Protein 2KB9 (pdb70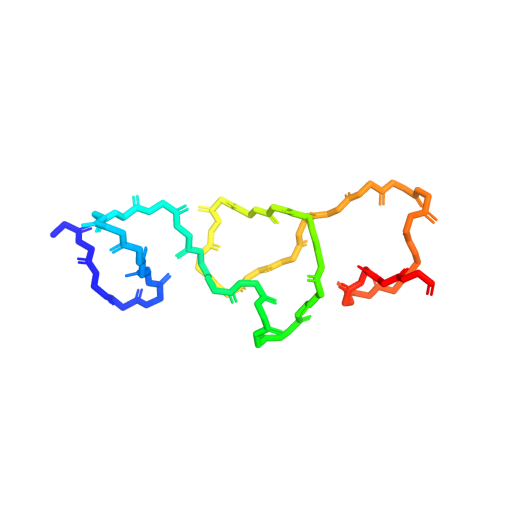)

B-factor: mean 36.66, std 22.64, range [0.11, 75.42]

Radius of gyration: 10.86 Å; Cα contacts (8 Å, |Δi|>4): 74; chains: 1; bounding box: 15×18×34 Å

Organism: Homo sapiens (NCBI:txid9606)

Secondary structure (DSSP, 8-state):
---TT--TTTT----STTT-SSSB-SSSS--B--SSSBTTTTB-

Sequence (44 aa):
RCQYGWQGLYCDKCIPHPGCVHGICNEPWQCLCETNWGGQLCDKRCQYGWQGLYCDKCIPHPGCVHGICNEPWQCLCETNWGGQLCDKRCQYGWQGLYCDKCIPHPGCVHGICNEPWQCLCETNWGGQLCDKRCQYGWQGLYCDKCIPHPGCVHGICNEPWQCLCETNWGGQLCDKRCQYGWQGLYCDKCIPHPGCVHGICNEPWQCLCETNWGGQLCDKRCQYGWQGLYCDKCIPHPGCVHGICNEPWQCLCETNWGGQLCDKRCQYGWQGLYCDKCIPHPGCVHGICNEPWQCLCETNWGGQLCDKRCQYGWQGLYCDKCIPHPGCVHGICNEPWQCLCETNWGGQLCDKRCQYGWQGLYCDKCIPHPGCVHGICNEPWQCLCETNWGGQLCDKRCQYGWQGLYCDKCIPHPGCVHGICNEPWQCLCETNWGGQLCDKRCQYGWQGLYCDKCIPHPGCVHGICNEPWQCLCETNWGGQLCDKRCQYGWQGLYCDKCIPHPGCVHGICNEPWQCLCETNWGGQLCDKRCQYGWQGLYCDKCIPHPGCVHGICNEPWQCLCETNWGGQLCDKRCQYGWQGLYCDKCIPHPGCVHGICNEPWQCLCETNWGGQLCDKRCQYGWQGLYCDKCIPHPGCVHGICNEPWQCLCETNWGGQLCDKRCQYGWQGLYCDKCIPHPGCVHGICNEPWQCLCETNWGGQLCDKRCQYGWQGLYCDKCIPHPGCVHGICNEPWQCLCETNWGGQLCDKRCQYGWQGLYCDKCIPHPGCVHGICNEPWQCLCETNWGGQLCDKRCQYGWQGLYCDKCIPHPGCVHGICNEPWQCLCETNWGGQLCDKRCQYGWQGLYCDKCIPHPGCVHGICNEPWQCLCETNWGGQLCDK

Solvent-accessible surface area: 4006 Å² total; per-residue (Å²): 270,47,161,186,6,63,84,47,173,190,47,127,103,0,41,33,150,82,42,10,61,90,48,122,27,120,102,58,134,83,41,65,53,134,137,150,90,50,54,150,100,4,68,204

Structure (mmCIF, N/CA/C/O backbone):
data_2KB9
#
_entry.id   2KB9
#
loop_
_atom_site.group_PDB
_atom_site.id
_atom_site.type_symbol
_atom_site.label_atom_id
_atom_site.label_alt_id
_atom_site.label_comp_id
_atom_site.label_asym_id
_atom_site.label_entity_id
_atom_site.label_seq_id
_atom_site.pdbx_PDB_ins_code
_atom_site.Cartn_x
_atom_site.Cartn_y
_atom_site.Cartn_z
_atom_site.occupancy
_atom_site.B_iso_or_equiv
_atom_site.auth_seq_id
_atom_site.auth_comp_id
_atom_site.auth_asym_id
_atom_site.auth_atom_id
_atom_site.pdbx_PDB_model_num
ATOM 1 N N . ARG A 1 1 ? 1.329 0.000 0.000 1.00 0.00 1 ARG A N 1
ATOM 2 C CA . ARG A 1 1 ? 2.093 -0.000 -1.242 1.00 20.13 1 ARG A CA 1
ATOM 3 C C . ARG A 1 1 ? 1.196 0.328 -2.432 1.00 21.31 1 ARG A C 1
ATOM 4 O O . ARG A 1 1 ? 1.608 1.024 -3.360 1.00 40.02 1 ARG A O 1
ATOM 25 N N . CYS A 1 2 ? -0.032 -0.179 -2.398 1.00 63.21 2 CYS A N 1
ATOM 26 C CA . CYS A 1 2 ? -0.987 0.058 -3.473 1.00 73.13 2 CYS A CA 1
ATOM 27 C C . CYS A 1 2 ? -2.353 -0.527 -3.126 1.00 13.11 2 CYS A C 1
ATOM 28 O O . CYS A 1 2 ? -2.446 -1.589 -2.511 1.00 61.14 2 CYS A O 1
ATOM 35 N N . GLN A 1 3 ? -3.410 0.174 -3.524 1.00 43.41 3 GLN A N 1
ATOM 36 C CA . GLN A 1 3 ? -4.770 -0.275 -3.254 1.00 73.24 3 GLN A CA 1
ATOM 37 C C . GLN A 1 3 ? -5.778 0.510 -4.087 1.00 52.12 3 GLN A C 1
ATOM 38 O O . GLN A 1 3 ? -6.724 -0.058 -4.634 1.00 21.34 3 GLN A O 1
ATOM 52 N N . TYR A 1 4 ? -5.570 1.819 -4.179 1.00 61.34 4 TYR A N 1
ATOM 53 C CA . TYR A 1 4 ? -6.462 2.683 -4.943 1.00 71.33 4 TYR A CA 1
ATOM 54 C C . TYR A 1 4 ? -6.023 2.766 -6.402 1.00 3.11 4 TYR A C 1
ATOM 55 O O . TYR A 1 4 ? -4.934 3.250 -6.707 1.00 65.44 4 TYR A O 1
ATOM 73 N N . GLY A 1 5 ? -6.881 2.291 -7.300 1.00 24.02 5 GLY A N 1
ATOM 74 C CA . GLY A 1 5 ? -6.565 2.321 -8.716 1.00 23.11 5 GLY A CA 1
ATOM 75 C C . GLY A 1 5 ? -5.578 1.241 -9.113 1.00 2.02 5 GLY A C 1
ATOM 76 O O . GLY A 1 5 ? -4.843 1.391 -10.089 1.00 1.11 5 GLY A O 1
ATOM 80 N N . TRP A 1 6 ? -5.560 0.151 -8.354 1.00 45.22 6 TRP A N 1
ATOM 81 C CA . TRP A 1 6 ? -4.653 -0.958 -8.631 1.00 54.35 6 TRP A CA 1
ATOM 82 C C . TRP A 1 6 ? -5.257 -2.281 -8.175 1.00 73.23 6 TRP A C 1
ATOM 83 O O . TRP A 1 6 ? -5.341 -2.555 -6.978 1.00 43.14 6 TRP A O 1
ATOM 104 N N . GLN A 1 7 ? -5.676 -3.098 -9.136 1.00 75.03 7 GLN A N 1
ATOM 105 C CA . GLN A 1 7 ? -6.273 -4.393 -8.831 1.00 71.02 7 GLN A CA 1
ATOM 106 C C . GLN A 1 7 ? -5.400 -5.531 -9.351 1.00 12.42 7 GLN A C 1
ATOM 107 O O . GLN A 1 7 ? -4.272 -5.310 -9.788 1.00 63.44 7 GLN A O 1
ATOM 121 N N . GLY A 1 8 ? -5.931 -6.749 -9.299 1.00 2.33 8 GLY A N 1
ATOM 122 C CA . GLY A 1 8 ? -5.186 -7.903 -9.767 1.00 10.12 8 GLY A CA 1
ATOM 123 C C . GLY A 1 8 ? -4.753 -8.812 -8.634 1.00 33.13 8 GLY A C 1
ATOM 124 O O . GLY A 1 8 ? -4.970 -8.502 -7.461 1.00 72.15 8 GLY A O 1
ATOM 128 N N . LEU A 1 9 ? -4.141 -9.938 -8.982 1.00 72.41 9 LEU A N 1
ATOM 129 C CA . LEU A 1 9 ? -3.678 -10.897 -7.985 1.00 60.41 9 LEU A CA 1
ATOM 130 C C . LEU A 1 9 ? -2.817 -10.212 -6.929 1.00 62.01 9 LEU A C 1
ATOM 131 O O . LEU A 1 9 ? -2.835 -10.590 -5.758 1.00 22.44 9 LEU A O 1
ATOM 147 N N . TYR A 1 10 ? -2.065 -9.201 -7.351 1.00 75.11 10 TYR A N 1
ATOM 148 C CA . TYR A 1 10 ? -1.197 -8.463 -6.442 1.00 12.41 10 TYR A CA 1
ATOM 149 C C . TYR A 1 10 ? -1.308 -6.960 -6.683 1.00 33.25 10 TYR A C 1
ATOM 150 O O . TYR A 1 10 ? -1.918 -6.236 -5.895 1.00 34.52 10 TYR A O 1
ATOM 168 N N . CYS A 1 11 ? -0.714 -6.498 -7.778 1.00 15.55 11 CYS A N 1
ATOM 169 C CA . CYS A 1 11 ? -0.745 -5.082 -8.125 1.00 13.02 11 CYS A CA 1
ATOM 170 C C . CYS A 1 11 ? -0.005 -4.827 -9.435 1.00 13.02 11 CYS A C 1
ATOM 171 O O . CYS A 1 11 ? 1.196 -4.557 -9.439 1.00 12.32 11 CYS A O 1
ATOM 178 N N . ASP A 1 12 ? -0.731 -4.915 -10.544 1.00 42.21 12 ASP A N 1
ATOM 179 C CA . ASP A 1 12 ? -0.144 -4.692 -11.861 1.00 34.43 12 ASP A CA 1
ATOM 180 C C . ASP A 1 12 ? -1.228 -4.426 -12.900 1.00 55.14 12 ASP A C 1
ATOM 181 O O . ASP A 1 12 ? -1.218 -5.005 -13.987 1.00 32.33 12 ASP A O 1
ATOM 190 N N . LYS A 1 13 ? -2.164 -3.546 -12.560 1.00 30.01 13 LYS A N 1
ATOM 191 C CA . LYS A 1 13 ? -3.256 -3.202 -13.463 1.00 1.53 13 LYS A CA 1
ATOM 192 C C . LYS A 1 13 ? -4.008 -1.972 -12.963 1.00 22.10 13 LYS A C 1
ATOM 193 O O . LYS A 1 13 ? -4.453 -1.928 -11.816 1.00 2.34 13 LYS A O 1
ATOM 212 N N . CYS A 1 14 ? -4.147 -0.976 -13.831 1.00 75.14 14 CYS A N 1
ATOM 213 C CA . CYS A 1 14 ? -4.846 0.254 -13.479 1.00 74.12 14 CYS A CA 1
ATOM 214 C C . CYS A 1 14 ? -6.297 0.210 -13.952 1.00 45.15 14 CYS A C 1
ATOM 215 O O . CYS A 1 14 ? -6.912 1.248 -14.196 1.00 12.42 14 CYS A O 1
ATOM 222 N N . ILE A 1 15 ? -6.835 -0.998 -14.080 1.00 51.22 15 ILE A N 1
ATOM 223 C CA . ILE A 1 15 ? -8.212 -1.177 -14.523 1.00 13.24 15 ILE A CA 1
ATOM 224 C C . ILE A 1 15 ? -8.478 -0.415 -15.816 1.00 45.54 15 ILE A C 1
ATOM 225 O O . ILE A 1 15 ? -9.088 0.655 -15.822 1.00 61.32 15 ILE A O 1
ATOM 241 N N . PRO A 1 16 ? -8.010 -0.977 -16.941 1.00 10.22 16 PRO A N 1
ATOM 242 C CA . PRO A 1 16 ? -8.187 -0.368 -18.263 1.00 23.42 16 PRO A CA 1
ATOM 243 C C . PRO A 1 16 ? -9.638 -0.408 -18.730 1.00 2.11 16 PRO A C 1
ATOM 244 O O . PRO A 1 16 ? -10.050 0.388 -19.575 1.00 35.45 16 PRO A O 1
ATOM 255 N N . HIS A 1 17 ? -10.408 -1.338 -18.175 1.00 32.21 17 HIS A N 1
ATOM 256 C CA . HIS A 1 17 ? -11.815 -1.480 -18.534 1.00 63.24 17 HIS A CA 1
ATOM 257 C C . HIS A 1 17 ? -12.524 -0.130 -18.497 1.00 31.03 17 HIS A C 1
ATOM 258 O O . HIS A 1 17 ? -13.009 0.372 -19.511 1.00 2.42 17 HIS A O 1
ATOM 272 N N . PRO A 1 18 ? -12.588 0.472 -17.300 1.00 12.21 18 PRO A N 1
ATOM 273 C CA . PRO A 1 18 ? -13.237 1.772 -17.101 1.00 63.23 18 PRO A CA 1
ATOM 274 C C . PRO A 1 18 ? -12.456 2.913 -17.743 1.00 42.44 18 PRO A C 1
ATOM 275 O O . PRO A 1 18 ? -11.681 3.599 -17.078 1.00 42.43 18 PRO A O 1
ATOM 286 N N . GLY A 1 19 ? -12.666 3.112 -19.041 1.00 62.23 19 GLY A N 1
ATOM 287 C CA . GLY A 1 19 ? -11.974 4.172 -19.751 1.00 72.11 19 GLY A CA 1
ATOM 288 C C . GLY A 1 19 ? -11.326 3.685 -21.032 1.00 52.20 19 GLY A C 1
ATOM 289 O O . GLY A 1 19 ? -11.003 4.481 -21.914 1.00 63.14 19 GLY A O 1
ATOM 293 N N . CYS A 1 20 ? -11.134 2.374 -21.135 1.00 1.41 20 CYS A N 1
ATOM 294 C CA . CYS A 1 20 ? -10.518 1.782 -22.316 1.00 31.30 20 CYS A CA 1
ATOM 295 C C . CYS A 1 20 ? -11.060 0.377 -22.565 1.00 23.01 20 CYS A C 1
ATOM 296 O O . CYS A 1 20 ? -11.910 -0.113 -21.821 1.00 64.44 20 CYS A O 1
ATOM 303 N N . VAL A 1 21 ? -10.561 -0.266 -23.616 1.00 52.23 21 VAL A N 1
ATOM 304 C CA . VAL A 1 21 ? -10.993 -1.614 -23.963 1.00 72.42 21 VAL A CA 1
ATOM 305 C C . VAL A 1 21 ? -9.822 -2.590 -23.938 1.00 32.34 21 VAL A C 1
ATOM 306 O O . VAL A 1 21 ? -9.919 -3.678 -23.369 1.00 20.31 21 VAL A O 1
ATOM 319 N N . HIS A 1 22 ? -8.715 -2.194 -24.557 1.00 41.11 22 HIS A N 1
ATOM 320 C CA . HIS A 1 22 ? -7.523 -3.033 -24.605 1.00 31.45 22 HIS A CA 1
ATOM 321 C C . HIS A 1 22 ? -6.258 -2.186 -24.513 1.00 24.11 22 HIS A C 1
ATOM 322 O O . HIS A 1 22 ? -6.322 -0.958 -24.487 1.00 44.24 22 HIS A O 1
ATOM 336 N N . GLY A 1 23 ? -5.108 -2.852 -24.463 1.00 4.30 23 GLY A N 1
ATOM 337 C CA . GLY A 1 23 ? -3.844 -2.144 -24.374 1.00 0.43 23 GLY A CA 1
ATOM 338 C C . GLY A 1 23 ? -3.155 -2.353 -23.040 1.00 63.51 23 GLY A C 1
ATOM 339 O O . GLY A 1 23 ? -3.237 -3.434 -22.455 1.00 0.32 23 GLY A O 1
ATOM 343 N N . ILE A 1 24 ? -2.472 -1.320 -22.560 1.00 12.35 24 ILE A N 1
ATOM 344 C CA . ILE A 1 24 ? -1.766 -1.397 -21.287 1.00 45.30 24 ILE A CA 1
ATOM 345 C C . ILE A 1 24 ? -1.767 -0.048 -20.575 1.00 34.32 24 ILE A C 1
ATOM 346 O O . ILE A 1 24 ? -2.416 0.900 -21.018 1.00 71.33 24 ILE A O 1
ATOM 362 N N . CYS A 1 25 ? -1.036 0.031 -19.468 1.00 44.25 25 CYS A N 1
ATOM 363 C CA . CYS A 1 25 ? -0.951 1.264 -18.694 1.00 63.52 25 CYS A CA 1
ATOM 364 C C . CYS A 1 25 ? 0.061 1.125 -17.560 1.00 63.14 25 CYS A C 1
ATOM 365 O O . CYS A 1 25 ? 0.288 0.030 -17.047 1.00 73.04 25 CYS A O 1
ATOM 372 N N . ASN A 1 26 ? 0.666 2.244 -17.175 1.00 25.42 26 ASN A N 1
ATOM 373 C CA . ASN A 1 26 ? 1.655 2.247 -16.102 1.00 55.41 26 ASN A CA 1
ATOM 374 C C . ASN A 1 26 ? 1.172 3.084 -14.921 1.00 40.00 26 ASN A C 1
ATOM 375 O O . ASN A 1 26 ? 1.576 2.856 -13.781 1.00 53.52 26 ASN A O 1
ATOM 386 N N . GLU A 1 27 ? 0.306 4.052 -15.203 1.00 54.02 27 GLU A N 1
ATOM 387 C CA . GLU A 1 27 ? -0.231 4.922 -14.164 1.00 15.42 27 GLU A CA 1
ATOM 388 C C . GLU A 1 27 ? -1.703 4.613 -13.902 1.00 3.31 27 GLU A C 1
ATOM 389 O O . GLU A 1 27 ? -2.392 4.007 -14.723 1.00 5.21 27 GLU A O 1
ATOM 401 N N . PRO A 1 28 ? -2.197 5.039 -12.730 1.00 23.23 28 PRO A N 1
ATOM 402 C CA . PRO A 1 28 ? -3.590 4.819 -12.331 1.00 52.24 28 PRO A CA 1
ATOM 403 C C . PRO A 1 28 ? -4.567 5.650 -13.156 1.00 42.44 28 PRO A C 1
ATOM 404 O O . PRO A 1 28 ? -4.402 6.863 -13.294 1.00 35.35 28 PRO A O 1
ATOM 415 N N . TRP A 1 29 ? -5.582 4.992 -13.703 1.00 32.43 29 TRP A N 1
ATOM 416 C CA . TRP A 1 29 ? -6.586 5.671 -14.514 1.00 43.12 29 TRP A CA 1
ATOM 417 C C . TRP A 1 29 ? -5.949 6.318 -15.739 1.00 64.53 29 TRP A C 1
ATOM 418 O O . TRP A 1 29 ? -5.867 7.542 -15.833 1.00 74.14 29 TRP A O 1
ATOM 439 N N . GLN A 1 30 ? -5.499 5.487 -16.675 1.00 2.33 30 GLN A N 1
ATOM 440 C CA . GLN A 1 30 ? -4.868 5.980 -17.894 1.00 15.24 30 GLN A CA 1
ATOM 441 C C . GLN A 1 30 ? -5.163 5.056 -19.071 1.00 14.42 30 GLN A C 1
ATOM 442 O O . GLN A 1 30 ? -5.773 3.999 -18.906 1.00 65.13 30 GLN A O 1
ATOM 456 N N . CYS A 1 31 ? -4.728 5.462 -20.259 1.00 1.43 31 CYS A N 1
ATOM 457 C CA . CYS A 1 31 ? -4.945 4.672 -21.464 1.00 55.45 31 CYS A CA 1
ATOM 458 C C . CYS A 1 31 ? -3.711 4.698 -22.362 1.00 15.32 31 CYS A C 1
ATOM 459 O O . CYS A 1 31 ? -3.317 5.752 -22.864 1.00 75.33 31 CYS A O 1
ATOM 466 N N . LEU A 1 32 ? -3.106 3.533 -22.559 1.00 22.40 32 LEU A N 1
ATOM 467 C CA . LEU A 1 32 ? -1.916 3.420 -23.396 1.00 54.31 32 LEU A CA 1
ATOM 468 C C . LEU A 1 32 ? -2.092 2.331 -24.449 1.00 75.02 32 LEU A C 1
ATOM 469 O O . LEU A 1 32 ? -2.210 1.150 -24.122 1.00 73.42 32 LEU A O 1
ATOM 485 N N . CYS A 1 33 ? -2.107 2.736 -25.715 1.00 34.42 33 CYS A N 1
ATOM 486 C CA . CYS A 1 33 ? -2.267 1.795 -26.817 1.00 71.10 33 CYS A CA 1
ATOM 487 C C . CYS A 1 33 ? -1.322 2.137 -27.965 1.00 52.34 33 CYS A C 1
ATOM 488 O O . CYS A 1 33 ? -0.515 3.061 -27.864 1.00 34.34 33 CYS A O 1
ATOM 495 N N . GLU A 1 34 ? -1.430 1.386 -29.057 1.00 2.01 34 GLU A N 1
ATOM 496 C CA . GLU A 1 34 ? -0.585 1.610 -30.224 1.00 4.01 34 GLU A CA 1
ATOM 497 C C . GLU A 1 34 ? -1.155 2.718 -31.104 1.00 41.41 34 GLU A C 1
ATOM 498 O O . GLU A 1 34 ? -2.183 3.315 -30.783 1.00 52.44 34 GLU A O 1
ATOM 510 N N . THR A 1 35 ? -0.479 2.990 -32.216 1.00 71.45 35 THR A N 1
ATOM 511 C CA . THR A 1 35 ? -0.916 4.027 -33.143 1.00 31.44 35 THR A CA 1
ATOM 512 C C . THR A 1 35 ? -2.072 3.539 -34.009 1.00 24.31 35 THR A C 1
ATOM 513 O O . THR A 1 35 ? -2.955 4.313 -34.375 1.00 63.13 35 THR A O 1
ATOM 524 N N . ASN A 1 36 ? -2.059 2.250 -34.332 1.00 74.34 36 ASN A N 1
ATOM 525 C CA . ASN A 1 36 ? -3.108 1.659 -35.156 1.00 63.52 36 ASN A CA 1
ATOM 526 C C . ASN A 1 36 ? -4.479 1.861 -34.519 1.00 52.25 36 ASN A C 1
ATOM 527 O O . ASN A 1 36 ? -5.485 1.993 -35.217 1.00 10.11 36 ASN A O 1
ATOM 538 N N . TRP A 1 37 ? -4.511 1.885 -33.192 1.00 51.31 37 TRP A N 1
ATOM 539 C CA . TRP A 1 37 ? -5.759 2.073 -32.461 1.00 32.40 37 TRP A CA 1
ATOM 540 C C . TRP A 1 37 ? -6.172 3.540 -32.456 1.00 53.22 37 TRP A C 1
ATOM 541 O O . TRP A 1 37 ? -5.361 4.422 -32.179 1.00 2.31 37 TRP A O 1
ATOM 562 N N . GLY A 1 38 ? -7.440 3.795 -32.765 1.00 73.00 38 GLY A N 1
ATOM 563 C CA . GLY A 1 38 ? -7.938 5.158 -32.790 1.00 72.21 38 GLY A CA 1
ATOM 564 C C . GLY A 1 38 ? -8.842 5.467 -31.613 1.00 70.40 38 GLY A C 1
ATOM 565 O O . GLY A 1 38 ? -9.629 4.622 -31.187 1.00 5.01 38 GLY A O 1
ATOM 569 N N . GLY A 1 39 ? -8.729 6.681 -31.084 1.00 43.43 39 GLY A N 1
ATOM 570 C CA . GLY A 1 39 ? -9.547 7.077 -29.953 1.00 1.30 39 GLY A CA 1
ATOM 571 C C . GLY A 1 39 ? -8.855 6.838 -28.625 1.00 74.05 39 GLY A C 1
ATOM 572 O O . GLY A 1 39 ? -7.906 6.059 -28.545 1.00 71.02 39 GLY A O 1
ATOM 576 N N . GLN A 1 40 ? -9.331 7.511 -27.582 1.00 71.45 40 GLN A N 1
ATOM 577 C CA . GLN A 1 40 ? -8.750 7.368 -26.253 1.00 1.32 40 GLN A CA 1
ATOM 578 C C . GLN A 1 40 ? -8.982 5.964 -25.705 1.00 3.02 40 GLN A C 1
ATOM 579 O O . GLN A 1 40 ? -8.089 5.366 -25.103 1.00 20.14 40 GLN A O 1
ATOM 593 N N . LEU A 1 41 ? -10.185 5.443 -25.917 1.00 12.04 41 LEU A N 1
ATOM 594 C CA . LEU A 1 41 ? -10.535 4.108 -25.444 1.00 11.15 41 LEU A CA 1
ATOM 595 C C . LEU A 1 41 ? -9.682 3.046 -26.129 1.00 44.24 41 LEU A C 1
ATOM 596 O O . LEU A 1 41 ? -9.465 1.962 -25.586 1.00 42.54 41 LEU A O 1
ATOM 612 N N . CYS A 1 42 ? -9.197 3.365 -27.325 1.00 55.11 42 CYS A N 1
ATOM 613 C CA . CYS A 1 42 ? -8.366 2.440 -28.086 1.00 2.25 42 CYS A CA 1
ATOM 614 C C . CYS A 1 42 ? -9.096 1.122 -28.324 1.00 34.11 42 CYS A C 1
ATOM 615 O O . CYS A 1 42 ? -8.771 0.101 -27.717 1.00 14.54 42 CYS A O 1
ATOM 622 N N . ASP A 1 43 ? -10.084 1.152 -29.212 1.00 31.42 43 ASP A N 1
ATOM 623 C CA . ASP A 1 43 ? -10.860 -0.041 -29.532 1.00 53.42 43 ASP A CA 1
ATOM 624 C C . ASP A 1 43 ? -10.666 -0.440 -30.992 1.00 2.24 43 ASP A C 1
ATOM 625 O O . ASP A 1 43 ? -9.932 0.214 -31.733 1.00 53.42 43 ASP A O 1
ATOM 634 N N . LYS A 1 44 ? -11.327 -1.518 -31.398 1.00 22.52 44 LYS A N 1
ATOM 635 C CA . LYS A 1 44 ? -11.228 -2.006 -32.768 1.00 63.23 44 LYS A CA 1
ATOM 636 C C . LYS A 1 44 ? -12.202 -1.268 -33.680 1.00 52.23 44 LYS A C 1
ATOM 637 O O . LYS A 1 44 ? -12.823 -0.284 -33.276 1.00 24.35 44 LYS A O 1
ATOM 656 N N . ARG A 1 1 ? 2.867 0.990 -4.975 1.00 4.31 1 ARG A N 2
ATOM 657 C CA . ARG A 1 1 ? 1.953 1.428 -3.927 1.00 71.21 1 ARG A CA 2
ATOM 658 C C . ARG A 1 1 ? 0.559 0.846 -4.144 1.00 51.35 1 ARG A C 2
ATOM 659 O O . ARG A 1 1 ? -0.200 1.325 -4.988 1.00 34.53 1 ARG A O 2
ATOM 680 N N . CYS A 1 2 ? 0.229 -0.188 -3.379 1.00 21.42 2 CYS A N 2
ATOM 681 C CA . CYS A 1 2 ? -1.072 -0.837 -3.487 1.00 52.52 2 CYS A CA 2
ATOM 682 C C . CYS A 1 2 ? -2.052 -0.263 -2.468 1.00 13.20 2 CYS A C 2
ATOM 683 O O . CYS A 1 2 ? -2.061 -0.667 -1.306 1.00 4.55 2 CYS A O 2
ATOM 690 N N . GLN A 1 3 ? -2.876 0.680 -2.913 1.00 52.34 3 GLN A N 2
ATOM 691 C CA . GLN A 1 3 ? -3.860 1.310 -2.040 1.00 63.50 3 GLN A CA 2
ATOM 692 C C . GLN A 1 3 ? -5.165 1.567 -2.786 1.00 62.31 3 GLN A C 2
ATOM 693 O O . GLN A 1 3 ? -6.248 1.266 -2.284 1.00 51.10 3 GLN A O 2
ATOM 707 N N . TYR A 1 4 ? -5.054 2.124 -3.987 1.00 10.45 4 TYR A N 2
ATOM 708 C CA . TYR A 1 4 ? -6.226 2.425 -4.801 1.00 24.32 4 TYR A CA 2
ATOM 709 C C . TYR A 1 4 ? -5.852 2.524 -6.277 1.00 13.22 4 TYR A C 2
ATOM 710 O O . TYR A 1 4 ? -5.103 3.412 -6.681 1.00 1.21 4 TYR A O 2
ATOM 728 N N . GLY A 1 5 ? -6.382 1.605 -7.078 1.00 33.21 5 GLY A N 2
ATOM 729 C CA . GLY A 1 5 ? -6.095 1.606 -8.500 1.00 63.34 5 GLY A CA 2
ATOM 730 C C . GLY A 1 5 ? -5.228 0.434 -8.917 1.00 75.25 5 GLY A C 2
ATOM 731 O O . GLY A 1 5 ? -4.580 0.474 -9.963 1.00 72.12 5 GLY A O 2
ATOM 735 N N . TRP A 1 6 ? -5.216 -0.611 -8.098 1.00 62.21 6 TRP A N 2
ATOM 736 C CA . TRP A 1 6 ? -4.421 -1.799 -8.387 1.00 64.32 6 TRP A CA 2
ATOM 737 C C . TRP A 1 6 ? -5.071 -3.046 -7.798 1.00 71.25 6 TRP A C 2
ATOM 738 O O . TRP A 1 6 ? -4.895 -3.350 -6.619 1.00 11.10 6 TRP A O 2
ATOM 759 N N . GLN A 1 7 ? -5.822 -3.764 -8.627 1.00 72.23 7 GLN A N 2
ATOM 760 C CA . GLN A 1 7 ? -6.499 -4.978 -8.187 1.00 22.33 7 GLN A CA 2
ATOM 761 C C . GLN A 1 7 ? -6.180 -6.146 -9.114 1.00 75.23 7 GLN A C 2
ATOM 762 O O . GLN A 1 7 ? -5.313 -6.045 -9.981 1.00 20.22 7 GLN A O 2
ATOM 776 N N . GLY A 1 8 ? -6.889 -7.256 -8.926 1.00 3.32 8 GLY A N 2
ATOM 777 C CA . GLY A 1 8 ? -6.666 -8.42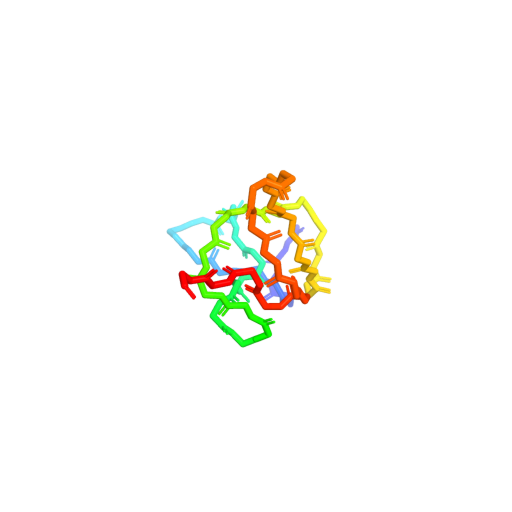7 -9.753 1.00 33.21 8 GLY A CA 2
ATOM 778 C C . GLY A 1 8 ? -5.868 -9.499 -9.038 1.00 1.25 8 GLY A C 2
ATOM 779 O O . GLY A 1 8 ? -6.167 -9.847 -7.894 1.00 64.24 8 GLY A O 2
ATOM 783 N N . LEU A 1 9 ? -4.851 -10.025 -9.711 1.00 4.32 9 LEU A N 2
ATOM 784 C CA . LEU A 1 9 ? -4.007 -11.065 -9.133 1.00 22.11 9 LEU A CA 2
ATOM 785 C C . LEU A 1 9 ? -3.366 -10.587 -7.834 1.00 65.11 9 LEU A C 2
ATOM 786 O O . LEU A 1 9 ? -3.529 -11.208 -6.784 1.00 34.23 9 LEU A O 2
ATOM 802 N N . TYR A 1 10 ? -2.637 -9.479 -7.913 1.00 30.20 10 TYR A N 2
ATOM 803 C CA . TYR A 1 10 ? -1.971 -8.918 -6.744 1.00 2.31 10 TYR A CA 2
ATOM 804 C C . TYR A 1 10 ? -1.780 -7.412 -6.897 1.00 4.23 10 TYR A C 2
ATOM 805 O O . TYR A 1 10 ? -2.336 -6.622 -6.133 1.00 74.41 10 TYR A O 2
ATOM 823 N N . CYS A 1 11 ? -0.988 -7.020 -7.890 1.00 32.42 11 CYS A N 2
ATOM 824 C CA . CYS A 1 11 ? -0.722 -5.610 -8.146 1.00 23.15 11 CYS A CA 2
ATOM 825 C C . CYS A 1 11 ? 0.109 -5.435 -9.413 1.00 41.34 11 CYS A C 2
ATOM 826 O O . CYS A 1 11 ? 1.297 -5.756 -9.439 1.00 22.31 11 CYS A O 2
ATOM 833 N N . ASP A 1 12 ? -0.524 -4.923 -10.463 1.00 14.52 12 ASP A N 2
ATOM 834 C CA . ASP A 1 12 ? 0.156 -4.703 -11.734 1.00 13.41 12 ASP A CA 2
ATOM 835 C C . ASP A 1 12 ? -0.781 -4.050 -12.746 1.00 10.34 12 ASP A C 2
ATOM 836 O O . ASP A 1 12 ? -0.361 -3.218 -13.550 1.00 12.50 12 ASP A O 2
ATOM 845 N N . LYS A 1 13 ? -2.052 -4.433 -12.700 1.00 73.44 13 LYS A N 2
ATOM 846 C CA . LYS A 1 13 ? -3.050 -3.886 -13.612 1.00 60.11 13 LYS A CA 2
ATOM 847 C C . LYS A 1 13 ? -3.791 -2.718 -12.970 1.00 34.02 13 LYS A C 2
ATOM 848 O O . LYS A 1 13 ? -4.162 -2.774 -11.797 1.00 32.31 13 LYS A O 2
ATOM 867 N N . CYS A 1 14 ? -4.006 -1.661 -13.746 1.00 3.23 14 CYS A N 2
ATOM 868 C CA . CYS A 1 14 ? -4.704 -0.479 -13.253 1.00 62.35 14 CYS A CA 2
ATOM 869 C C . CYS A 1 14 ? -6.169 -0.495 -13.681 1.00 64.52 14 CYS A C 2
ATOM 870 O O . CYS A 1 14 ? -6.799 0.554 -13.813 1.00 43.22 14 CYS A O 2
ATOM 877 N N . ILE A 1 15 ? -6.703 -1.693 -13.896 1.00 13.25 15 ILE A N 2
ATOM 878 C CA . ILE A 1 15 ? -8.093 -1.846 -14.307 1.00 14.54 15 ILE A CA 2
ATOM 879 C C . ILE A 1 15 ? -8.394 -1.014 -15.549 1.00 63.33 15 ILE A C 2
ATOM 880 O O . ILE A 1 15 ? -8.999 0.056 -15.479 1.00 61.45 15 ILE A O 2
ATOM 896 N N . PRO A 1 16 ? -7.963 -1.517 -16.716 1.00 22.03 16 PRO A N 2
ATOM 897 C CA . PRO A 1 16 ? -8.176 -0.838 -17.997 1.00 72.24 16 PRO A CA 2
ATOM 898 C C . PRO A 1 16 ? -9.641 -0.848 -18.422 1.00 22.12 16 PRO A C 2
ATOM 899 O O . PRO A 1 16 ? -10.075 -0.007 -19.210 1.00 0.05 16 PRO A O 2
ATOM 910 N N . HIS A 1 17 ? -10.399 -1.805 -17.895 1.00 5.43 17 HIS A N 2
ATOM 911 C CA . HIS A 1 17 ? -11.816 -1.923 -18.219 1.00 2.13 17 HIS A CA 2
ATOM 912 C C . HIS A 1 17 ? -12.517 -0.574 -18.088 1.00 33.42 17 HIS A C 2
ATOM 913 O O . HIS A 1 17 ? -13.030 -0.017 -19.059 1.00 21.13 17 HIS A O 2
ATOM 927 N N . PRO A 1 18 ? -12.543 -0.037 -16.859 1.00 45.53 18 PRO A N 2
ATOM 928 C CA . PRO A 1 18 ? -13.179 1.253 -16.573 1.00 25.35 18 PRO A CA 2
ATOM 929 C C . PRO A 1 18 ? -12.412 2.424 -17.176 1.00 41.43 18 PRO A C 2
ATOM 930 O O . PRO A 1 18 ? -11.622 3.079 -16.496 1.00 74.44 18 PRO A O 2
ATOM 941 N N . GLY A 1 19 ? -12.650 2.684 -18.458 1.00 54.33 19 GLY A N 2
ATOM 942 C CA . GLY A 1 19 ? -11.974 3.778 -19.132 1.00 35.22 19 GLY A CA 2
ATOM 943 C C . GLY A 1 19 ? -11.382 3.361 -20.464 1.00 14.15 19 GLY A C 2
ATOM 944 O O . GLY A 1 19 ? -11.100 4.203 -21.317 1.00 11.04 19 GLY A O 2
ATOM 948 N N . CYS A 1 20 ? -11.192 2.058 -20.643 1.00 2.42 20 CYS A N 2
ATOM 949 C CA . CYS A 1 20 ? -10.627 1.531 -21.879 1.00 73.40 20 CYS A CA 2
ATOM 950 C C . CYS A 1 20 ? -11.149 0.124 -22.159 1.00 15.25 20 CYS A C 2
ATOM 951 O O . CYS A 1 20 ? -11.942 -0.420 -21.390 1.00 11.25 20 CYS A O 2
ATOM 958 N N . VAL A 1 21 ? -10.699 -0.459 -23.265 1.00 20.33 21 VAL A N 2
ATOM 959 C CA . VAL A 1 21 ? -11.119 -1.803 -23.646 1.00 2.52 21 VAL A CA 2
ATOM 960 C C . VAL A 1 21 ? -9.941 -2.771 -23.633 1.00 13.23 21 VAL A C 2
ATOM 961 O O . VAL A 1 21 ? -10.019 -3.852 -23.048 1.00 1.20 21 VAL A O 2
ATOM 974 N N . HIS A 1 22 ? -8.850 -2.376 -24.281 1.00 52.20 22 HIS A N 2
ATOM 975 C CA . HIS A 1 22 ? -7.654 -3.209 -24.343 1.00 53.33 22 HIS A CA 2
ATOM 976 C C . HIS A 1 22 ? -6.393 -2.356 -24.243 1.00 62.33 22 HIS A C 2
ATOM 977 O O . HIS A 1 22 ? -6.465 -1.132 -24.152 1.00 42.42 22 HIS A O 2
ATOM 991 N N . GLY A 1 23 ? -5.237 -3.014 -24.260 1.00 51.32 23 GLY A N 2
ATOM 992 C CA . GLY A 1 23 ? -3.977 -2.300 -24.170 1.00 24.33 23 GLY A CA 2
ATOM 993 C C . GLY A 1 23 ? -3.262 -2.550 -22.856 1.00 52.32 23 GLY A C 2
ATOM 994 O O . GLY A 1 23 ? -3.398 -3.620 -22.262 1.00 0.42 23 GLY A O 2
ATOM 998 N N . ILE A 1 24 ? -2.498 -1.562 -22.403 1.00 54.50 24 ILE A N 2
ATOM 999 C CA . ILE A 1 24 ? -1.760 -1.680 -21.152 1.00 43.30 24 ILE A CA 2
ATOM 1000 C C . ILE A 1 24 ? -1.705 -0.344 -20.418 1.00 22.32 24 ILE A C 2
ATOM 1001 O O . ILE A 1 24 ? -2.266 0.652 -20.875 1.00 33.30 24 ILE A O 2
ATOM 1017 N N . CYS A 1 25 ? -1.023 -0.330 -19.277 1.00 60.13 25 CYS A N 2
ATOM 1018 C CA . CYS A 1 25 ? -0.892 0.883 -18.479 1.00 72.21 25 CYS A CA 2
ATOM 1019 C C . CYS A 1 25 ? 0.133 0.693 -17.365 1.00 64.12 25 CYS A C 2
ATOM 1020 O O . CYS A 1 25 ? 0.310 -0.411 -16.851 1.00 54.25 25 CYS A O 2
ATOM 1027 N N . ASN A 1 26 ? 0.807 1.778 -16.997 1.00 50.14 26 ASN A N 2
ATOM 1028 C CA . ASN A 1 26 ? 1.815 1.732 -15.945 1.00 24.51 26 ASN A CA 2
ATOM 1029 C C . ASN A 1 26 ? 1.519 2.764 -14.861 1.00 74.32 26 ASN A C 2
ATOM 1030 O O . ASN A 1 26 ? 2.425 3.235 -14.175 1.00 52.23 26 ASN A O 2
ATOM 1041 N N . GLU A 1 27 ? 0.243 3.109 -14.714 1.00 23.25 27 GLU A N 2
ATOM 1042 C CA . GLU A 1 27 ? -0.172 4.085 -13.713 1.00 52.23 27 GLU A CA 2
ATOM 1043 C C . GLU A 1 27 ? -1.633 3.878 -13.325 1.00 33.12 27 GLU A C 2
ATOM 1044 O O . GLU A 1 27 ? -2.410 3.249 -14.044 1.00 21.22 27 GLU A O 2
ATOM 1056 N N . PRO A 1 28 ? -2.018 4.419 -12.159 1.00 64.12 28 PRO A N 2
ATOM 1057 C CA . PRO A 1 28 ? -3.387 4.307 -11.648 1.00 1.12 28 PRO A CA 2
ATOM 1058 C C . PRO A 1 28 ? -4.380 5.124 -12.467 1.00 11.31 28 PRO A C 2
ATOM 1059 O O . PRO A 1 28 ? -4.278 6.349 -12.542 1.00 20.33 28 PRO A O 2
ATOM 1070 N N . TRP A 1 29 ? -5.340 4.440 -13.079 1.00 23.34 29 TRP A N 2
ATOM 1071 C CA . TRP A 1 29 ? -6.352 5.103 -13.892 1.00 50.42 29 TRP A CA 2
ATOM 1072 C C . TRP A 1 29 ? -5.717 5.794 -15.094 1.00 74.13 29 TRP A C 2
ATOM 1073 O O . TRP A 1 29 ? -5.419 6.987 -15.049 1.00 54.00 29 TRP A O 2
ATOM 1094 N N . GLN A 1 30 ? -5.514 5.036 -16.167 1.00 51.43 30 GLN A N 2
ATOM 1095 C CA . GLN A 1 30 ? -4.914 5.577 -17.381 1.00 51.42 30 GLN A CA 2
ATOM 1096 C C . GLN A 1 30 ? -5.228 4.694 -18.584 1.00 55.21 30 GLN A C 2
ATOM 1097 O O . GLN A 1 30 ? -5.916 3.680 -18.460 1.00 53.35 30 GLN A O 2
ATOM 1111 N N . CYS A 1 31 ? -4.721 5.086 -19.748 1.00 61.21 31 CYS A N 2
ATOM 1112 C CA . CYS A 1 31 ? -4.948 4.331 -20.974 1.00 63.15 31 CYS A CA 2
ATOM 1113 C C . CYS A 1 31 ? -3.732 4.408 -21.893 1.00 41.14 31 CYS A C 2
ATOM 1114 O O . CYS A 1 31 ? -3.242 5.495 -22.204 1.00 75.11 31 CYS A O 2
ATOM 1121 N N . LEU A 1 32 ? -3.249 3.248 -22.325 1.00 53.22 32 LEU A N 2
ATOM 1122 C CA . LEU A 1 32 ? -2.091 3.183 -23.209 1.00 43.12 32 LEU A CA 2
ATOM 1123 C C . LEU A 1 32 ? -2.200 1.998 -24.164 1.00 2.24 32 LEU A C 2
ATOM 1124 O O . LEU A 1 32 ? -2.506 0.880 -23.749 1.00 63.34 32 LEU A O 2
ATOM 1140 N N . CYS A 1 33 ? -1.946 2.251 -25.443 1.00 64.43 33 CYS A N 2
ATOM 1141 C CA . CYS A 1 33 ? -2.013 1.205 -26.457 1.00 52.44 33 CYS A CA 2
ATOM 1142 C C . CYS A 1 33 ? -1.144 1.558 -27.661 1.00 3.12 33 CYS A C 2
ATOM 1143 O O . CYS A 1 33 ? -0.819 2.724 -27.883 1.00 61.23 33 CYS A O 2
ATOM 1150 N N . GLU A 1 34 ? -0.771 0.542 -28.433 1.00 12.01 34 GLU A N 2
ATOM 1151 C CA . GLU A 1 34 ? 0.061 0.745 -29.613 1.00 12.30 34 GLU A CA 2
ATOM 1152 C C . GLU A 1 34 ? -0.543 1.806 -30.529 1.00 35.13 34 GLU A C 2
ATOM 1153 O O . GLU A 1 34 ? -1.715 2.162 -30.398 1.00 32.21 34 GLU A O 2
ATOM 1165 N N . THR A 1 35 ? 0.265 2.308 -31.457 1.00 0.42 35 THR A N 2
ATOM 1166 C CA . THR A 1 35 ? -0.188 3.329 -32.393 1.00 43.14 35 THR A CA 2
ATOM 1167 C C . THR A 1 35 ? -1.273 2.786 -33.316 1.00 15.45 35 THR A C 2
ATOM 1168 O O . THR A 1 35 ? -2.131 3.532 -33.786 1.00 11.30 35 THR A O 2
ATOM 1179 N N . ASN A 1 36 ? -1.230 1.482 -33.569 1.00 55.53 36 ASN A N 2
ATOM 1180 C CA . ASN A 1 36 ? -2.212 0.840 -34.436 1.00 22.21 36 ASN A CA 2
ATOM 1181 C C . ASN A 1 36 ? -3.632 1.176 -33.992 1.00 73.30 36 ASN A C 2
ATOM 1182 O O . ASN A 1 36 ? -4.532 1.329 -34.819 1.00 4.15 36 ASN A O 2
ATOM 1193 N N . TRP A 1 37 ? -3.826 1.289 -32.683 1.00 63.11 37 TRP A N 2
ATOM 1194 C CA . TRP A 1 37 ? -5.137 1.607 -32.129 1.00 42.41 37 TRP A CA 2
ATOM 1195 C C . TRP A 1 37 ? -5.426 3.100 -32.239 1.00 53.25 37 TRP A C 2
ATOM 1196 O O . TRP A 1 37 ? -4.629 3.931 -31.806 1.00 21.53 37 TRP A O 2
ATOM 1217 N N . GLY A 1 38 ? -6.573 3.435 -32.823 1.00 53.00 38 GLY A N 2
ATOM 1218 C CA . GLY A 1 38 ? -6.947 4.829 -32.979 1.00 70.53 38 GLY A CA 2
ATOM 1219 C C . GLY A 1 38 ? -8.111 5.220 -32.091 1.00 20.23 38 GLY A C 2
ATOM 1220 O O . GLY A 1 38 ? -8.242 6.380 -31.702 1.00 24.44 38 GLY A O 2
ATOM 1224 N N . GLY A 1 39 ? -8.961 4.249 -31.770 1.00 11.15 39 GLY A N 2
ATOM 1225 C CA . GLY A 1 39 ? -10.110 4.519 -30.925 1.00 71.41 39 GLY A CA 2
ATOM 1226 C C . GLY A 1 39 ? -9.730 5.217 -29.635 1.00 12.14 39 GLY A C 2
ATOM 1227 O O . GLY A 1 39 ? -8.572 5.181 -29.221 1.00 2.34 39 GLY A O 2
ATOM 1231 N N . GLN A 1 40 ? -10.708 5.855 -28.999 1.00 4.12 40 GLN A N 2
ATOM 1232 C CA . GLN A 1 40 ? -10.468 6.567 -27.749 1.00 71.10 40 GLN A CA 2
ATOM 1233 C C . GLN A 1 40 ? -10.259 5.589 -26.597 1.00 44.43 40 GLN A C 2
ATOM 1234 O O . GLN A 1 40 ? -9.558 5.893 -25.631 1.00 13.34 40 GLN A O 2
ATOM 1248 N N . LEU A 1 41 ? -10.870 4.415 -26.706 1.00 61.02 41 LEU A N 2
ATOM 1249 C CA . LEU A 1 41 ? -10.751 3.392 -25.673 1.00 62.22 41 LEU A CA 2
ATOM 1250 C C . LEU A 1 41 ? -9.856 2.248 -26.140 1.00 42.22 41 LEU A C 2
ATOM 1251 O O . LEU A 1 41 ? -9.982 1.116 -25.673 1.00 12.03 41 LEU A O 2
ATOM 1267 N N . CYS A 1 42 ? -8.950 2.552 -27.064 1.00 1.05 42 CYS A N 2
ATOM 1268 C CA . CYS A 1 42 ? -8.032 1.551 -27.593 1.00 43.12 42 CYS A CA 2
ATOM 1269 C C . CYS A 1 42 ? -8.791 0.319 -28.078 1.00 4.11 42 CYS A C 2
ATOM 1270 O O . CYS A 1 42 ? -8.400 -0.814 -27.796 1.00 52.02 42 CYS A O 2
ATOM 1277 N N . ASP A 1 43 ? -9.876 0.549 -28.808 1.00 13.50 43 ASP A N 2
ATOM 1278 C CA . ASP A 1 43 ? -10.690 -0.541 -29.333 1.00 42.25 43 ASP A CA 2
ATOM 1279 C C . ASP A 1 43 ? -10.541 -0.649 -30.848 1.00 1.21 43 ASP A C 2
ATOM 1280 O O . ASP A 1 43 ? -10.637 -1.737 -31.416 1.00 41.22 43 ASP A O 2
ATOM 1289 N N . LYS A 1 44 ? -10.307 0.487 -31.497 1.00 23.23 44 LYS A N 2
ATOM 1290 C CA . LYS A 1 44 ? -10.144 0.521 -32.945 1.00 52.52 44 LYS A CA 2
ATOM 1291 C C . LYS A 1 44 ? -8.697 0.821 -33.323 1.00 53.54 44 LYS A C 2
ATOM 1292 O O . LYS A 1 44 ? -8.409 1.207 -34.457 1.00 23.53 44 LYS A O 2
ATOM 1311 N N . ARG A 1 1 ? -0.316 0.459 0.810 1.00 70.21 1 ARG A N 3
ATOM 1312 C CA . ARG A 1 1 ? 0.123 0.701 -0.559 1.00 2.20 1 ARG A CA 3
ATOM 1313 C C . ARG A 1 1 ? -0.432 -0.360 -1.504 1.00 54.02 1 ARG A C 3
ATOM 1314 O O . ARG A 1 1 ? -0.874 -1.424 -1.070 1.00 13.05 1 ARG A O 3
ATOM 1335 N N . CYS A 1 2 ? -0.407 -0.063 -2.799 1.00 72.02 2 CYS A N 3
ATOM 1336 C CA . CYS A 1 2 ? -0.909 -0.990 -3.807 1.00 3.33 2 CYS A CA 3
ATOM 1337 C C . CYS A 1 2 ? -2.363 -1.361 -3.529 1.00 4.13 2 CYS A C 3
ATOM 1338 O O . CYS A 1 2 ? -2.649 -2.438 -3.007 1.00 10.25 2 CYS A O 3
ATOM 1345 N N . GLN A 1 3 ? -3.275 -0.461 -3.882 1.00 20.31 3 GLN A N 3
ATOM 1346 C CA . GLN A 1 3 ? -4.699 -0.694 -3.670 1.00 63.21 3 GLN A CA 3
ATOM 1347 C C . GLN A 1 3 ? -5.537 0.299 -4.467 1.00 54.15 3 GLN A C 3
ATOM 1348 O O . GLN A 1 3 ? -6.535 -0.072 -5.087 1.00 1.23 3 GLN A O 3
ATOM 1362 N N . TYR A 1 4 ? -5.127 1.562 -4.448 1.00 1.25 4 TYR A N 3
ATOM 1363 C CA . TYR A 1 4 ? -5.842 2.610 -5.166 1.00 72.25 4 TYR A CA 3
ATOM 1364 C C . TYR A 1 4 ? -5.516 2.568 -6.656 1.00 50.33 4 TYR A C 3
ATOM 1365 O O . TYR A 1 4 ? -4.418 2.934 -7.074 1.00 21.25 4 TYR A O 3
ATOM 1383 N N . GLY A 1 5 ? -6.480 2.120 -7.454 1.00 74.04 5 GLY A N 3
ATOM 1384 C CA . GLY A 1 5 ? -6.278 2.039 -8.889 1.00 71.22 5 GLY A CA 3
ATOM 1385 C C . GLY A 1 5 ? -5.305 0.943 -9.276 1.00 73.34 5 GLY A C 3
ATOM 1386 O O . GLY A 1 5 ? -4.737 0.966 -10.368 1.00 62.40 5 GLY A O 3
ATOM 1390 N N . TRP A 1 6 ? -5.112 -0.018 -8.380 1.00 73.12 6 TRP A N 3
ATOM 1391 C CA . TRP A 1 6 ? -4.200 -1.127 -8.634 1.00 25.24 6 TRP A CA 3
ATOM 1392 C C . TRP A 1 6 ? -4.779 -2.439 -8.115 1.00 53.41 6 TRP A C 3
ATOM 1393 O O . TRP A 1 6 ? -4.550 -2.817 -6.967 1.00 14.44 6 TRP A O 3
ATOM 1414 N N . GLN A 1 7 ? -5.530 -3.127 -8.969 1.00 22.42 7 GLN A N 3
ATOM 1415 C CA . GLN A 1 7 ? -6.142 -4.397 -8.595 1.00 11.33 7 GLN A CA 3
ATOM 1416 C C . GLN A 1 7 ? -5.219 -5.565 -8.926 1.00 12.11 7 GLN A C 3
ATOM 1417 O O . GLN A 1 7 ? -4.069 -5.369 -9.315 1.00 62.14 7 GLN A O 3
ATOM 1431 N N . GLY A 1 8 ? -5.732 -6.781 -8.768 1.00 31.42 8 GLY A N 3
ATOM 1432 C CA . GLY A 1 8 ? -4.940 -7.963 -9.054 1.00 31.31 8 GLY A CA 3
ATOM 1433 C C . GLY A 1 8 ? -4.400 -8.617 -7.798 1.00 24.13 8 GLY A C 3
ATOM 1434 O O . GLY A 1 8 ? -4.769 -8.241 -6.685 1.00 14.04 8 GLY A O 3
ATOM 1438 N N . LEU A 1 9 ? -3.523 -9.600 -7.974 1.00 53.24 9 LEU A N 3
ATOM 1439 C CA . LEU A 1 9 ? -2.932 -10.309 -6.845 1.00 64.44 9 LEU A CA 3
ATOM 1440 C C . LEU A 1 9 ? -2.251 -9.337 -5.887 1.00 62.14 9 LEU A C 3
ATOM 1441 O O . LEU A 1 9 ? -2.122 -9.613 -4.694 1.00 53.14 9 LEU A O 3
ATOM 1457 N N . TYR A 1 10 ? -1.818 -8.198 -6.417 1.00 75.31 10 TYR A N 3
ATOM 1458 C CA . TYR A 1 10 ? -1.151 -7.185 -5.609 1.00 43.42 10 TYR A CA 3
ATOM 1459 C C . TYR A 1 10 ? -1.324 -5.798 -6.222 1.00 72.31 10 TYR A C 3
ATOM 1460 O O . TYR A 1 10 ? -2.041 -4.954 -5.684 1.00 51.24 10 TYR A O 3
ATOM 1478 N N . CYS A 1 11 ? -0.663 -5.571 -7.352 1.00 24.21 11 CYS A N 3
ATOM 1479 C CA . CYS A 1 11 ? -0.742 -4.289 -8.040 1.00 42.44 11 CYS A CA 3
ATOM 1480 C C . CYS A 1 11 ? 0.084 -4.308 -9.324 1.00 34.23 11 CYS A C 3
ATOM 1481 O O . CYS A 1 11 ? 1.302 -4.482 -9.288 1.00 31.02 11 CYS A O 3
ATOM 1488 N N . ASP A 1 12 ? -0.588 -4.129 -10.455 1.00 54.44 12 ASP A N 3
ATOM 1489 C CA . ASP A 1 12 ? 0.082 -4.124 -11.750 1.00 62.24 12 ASP A CA 3
ATOM 1490 C C . ASP A 1 12 ? -0.830 -3.555 -12.833 1.00 2.23 12 ASP A C 3
ATOM 1491 O O . ASP A 1 12 ? -0.387 -2.804 -13.702 1.00 5.55 12 ASP A O 3
ATOM 1500 N N . LYS A 1 13 ? -2.106 -3.918 -12.775 1.00 35.32 13 LYS A N 3
ATOM 1501 C CA . LYS A 1 13 ? -3.082 -3.444 -13.749 1.00 74.50 13 LYS A CA 3
ATOM 1502 C C . LYS A 1 13 ? -3.831 -2.225 -13.221 1.00 4.24 13 LYS A C 3
ATOM 1503 O O . LYS A 1 13 ? -4.184 -2.163 -12.043 1.00 1.24 13 LYS A O 3
ATOM 1522 N N . CYS A 1 14 ? -4.070 -1.257 -14.099 1.00 74.11 14 CYS A N 3
ATOM 1523 C CA . CYS A 1 14 ? -4.778 -0.039 -13.722 1.00 24.30 14 CYS A CA 3
ATOM 1524 C C . CYS A 1 14 ? -6.245 -0.113 -14.134 1.00 11.21 14 CYS A C 3
ATOM 1525 O O . CYS A 1 14 ? -6.890 0.912 -14.355 1.00 52.53 14 CYS A O 3
ATOM 1532 N N . ILE A 1 15 ? -6.765 -1.331 -14.234 1.00 73.32 15 ILE A N 3
ATOM 1533 C CA . ILE A 1 15 ? -8.156 -1.538 -14.618 1.00 31.41 15 ILE A CA 3
ATOM 1534 C C . ILE A 1 15 ? -8.486 -0.798 -15.909 1.00 53.33 15 ILE A C 3
ATOM 1535 O O . ILE A 1 15 ? -9.114 0.262 -15.904 1.00 23.44 15 ILE A O 3
ATOM 1551 N N . PRO A 1 16 ? -8.056 -1.367 -17.045 1.00 20.52 16 PRO A N 3
ATOM 1552 C CA . PRO A 1 16 ? -8.296 -0.780 -18.366 1.00 13.40 16 PRO A CA 3
ATOM 1553 C C . PRO A 1 16 ? -9.764 -0.848 -18.773 1.00 34.24 16 PRO A C 3
ATOM 1554 O O . PRO A 1 16 ? -10.224 -0.071 -19.610 1.00 10.10 16 PRO A O 3
ATOM 1565 N N . HIS A 1 17 ? -10.496 -1.783 -18.174 1.00 55.44 17 HIS A N 3
ATOM 1566 C CA . HIS A 1 17 ? -11.914 -1.952 -18.474 1.00 41.40 17 HIS A CA 3
ATOM 1567 C C . HIS A 1 17 ? -12.643 -0.612 -18.425 1.00 21.20 17 HIS A C 3
ATOM 1568 O O . HIS A 1 17 ? -13.177 -0.131 -19.425 1.00 25.31 17 HIS A O 3
ATOM 1582 N N . PRO A 1 18 ? -12.668 0.005 -17.235 1.00 11.35 18 PRO A N 3
ATOM 1583 C CA . PRO A 1 18 ? -13.329 1.297 -17.027 1.00 2.23 18 PRO A CA 3
ATOM 1584 C C . PRO A 1 18 ? -12.593 2.442 -17.715 1.00 32.01 18 PRO A C 3
ATOM 1585 O O . PRO A 1 18 ? -11.803 3.149 -17.091 1.00 54.30 18 PRO A O 3
ATOM 1596 N N . GLY A 1 19 ? -12.859 2.619 -19.006 1.00 24.12 19 GLY A N 3
ATOM 1597 C CA . GLY A 1 19 ? -12.214 3.680 -19.757 1.00 64.11 19 GLY A CA 3
ATOM 1598 C C . GLY A 1 19 ? -11.611 3.186 -21.057 1.00 61.12 19 GLY A C 3
ATOM 1599 O O . GLY A 1 19 ? -11.336 3.974 -21.962 1.00 53.52 19 GLY A O 3
ATOM 1603 N N . CYS A 1 20 ? -11.402 1.877 -21.151 1.00 74.11 20 CYS A N 3
ATOM 1604 C CA . CYS A 1 20 ? -10.826 1.278 -22.349 1.00 32.22 20 CYS A CA 3
ATOM 1605 C C . CYS A 1 20 ? -11.337 -0.147 -22.544 1.00 51.22 20 CYS A C 3
ATOM 1606 O O . CYS A 1 20 ? -12.131 -0.648 -21.748 1.00 23.13 20 CYS A O 3
ATOM 1613 N N . VAL A 1 21 ? -10.876 -0.794 -23.610 1.00 1.02 21 VAL A N 3
ATOM 1614 C CA . VAL A 1 21 ? -11.284 -2.161 -23.910 1.00 34.01 21 VAL A CA 3
ATOM 1615 C C . VAL A 1 21 ? -10.082 -3.098 -23.951 1.00 11.55 21 VAL A C 3
ATOM 1616 O O . VAL A 1 21 ? -10.109 -4.185 -23.373 1.00 5.21 21 VAL A O 3
ATOM 1629 N N . HIS A 1 22 ? -9.027 -2.668 -24.637 1.00 35.35 22 HIS A N 3
ATOM 1630 C CA . HIS A 1 22 ? -7.813 -3.468 -24.752 1.00 33.32 22 HIS A CA 3
ATOM 1631 C C . HIS A 1 22 ? -6.572 -2.582 -24.708 1.00 54.22 22 HIS A C 3
ATOM 1632 O O . HIS A 1 22 ? -6.674 -1.356 -24.675 1.00 22.21 22 HIS A O 3
ATOM 1646 N N . GLY A 1 23 ? -5.401 -3.211 -24.708 1.00 1.12 23 GLY A N 3
ATOM 1647 C CA . GLY A 1 23 ? -4.158 -2.464 -24.667 1.00 4.40 23 GLY A CA 3
ATOM 1648 C C . GLY A 1 23 ? -3.410 -2.654 -23.362 1.00 45.44 23 GLY A C 3
ATOM 1649 O O . GLY A 1 23 ? -3.464 -3.725 -22.758 1.00 74.23 23 GLY A O 3
ATOM 1653 N N . ILE A 1 24 ? -2.708 -1.612 -22.928 1.00 23.54 24 ILE A N 3
ATOM 1654 C CA . ILE A 1 24 ? -1.945 -1.670 -21.687 1.00 31.42 24 ILE A CA 3
ATOM 1655 C C . ILE A 1 24 ? -1.928 -0.315 -20.988 1.00 60.03 24 ILE A C 3
ATOM 1656 O O . ILE A 1 24 ? -2.536 0.646 -21.460 1.00 11.44 24 ILE A O 3
ATOM 1672 N N . CYS A 1 25 ? -1.226 -0.245 -19.862 1.00 42.34 25 CYS A N 3
ATOM 1673 C CA . CYS A 1 25 ? -1.127 0.993 -19.098 1.00 70.12 25 CYS A CA 3
ATOM 1674 C C . CYS A 1 25 ? -0.069 0.874 -18.005 1.00 14.14 25 CYS A C 3
ATOM 1675 O O . CYS A 1 25 ? 0.190 -0.215 -17.494 1.00 3.40 25 CYS A O 3
ATOM 1682 N N . ASN A 1 26 ? 0.537 2.002 -17.651 1.00 1.55 26 ASN A N 3
ATOM 1683 C CA . ASN A 1 26 ? 1.567 2.025 -16.618 1.00 13.31 26 ASN A CA 3
ATOM 1684 C C . ASN A 1 26 ? 1.121 2.864 -15.424 1.00 30.33 26 ASN A C 3
ATOM 1685 O O . ASN A 1 26 ? 1.572 2.648 -14.299 1.00 42.54 26 ASN A O 3
ATOM 1696 N N . GLU A 1 27 ? 0.232 3.819 -15.677 1.00 42.31 27 GLU A N 3
ATOM 1697 C CA . GLU A 1 27 ? -0.274 4.690 -14.623 1.00 31.14 27 GLU A CA 3
ATOM 1698 C C . GLU A 1 27 ? -1.728 4.360 -14.296 1.00 41.53 27 GLU A C 3
ATOM 1699 O O . GLU A 1 27 ? -2.441 3.737 -15.083 1.00 12.03 27 GLU A O 3
ATOM 1711 N N . PRO A 1 28 ? -2.179 4.788 -13.108 1.00 3.24 28 PRO A N 3
ATOM 1712 C CA . PRO A 1 28 ? -3.551 4.551 -12.649 1.00 64.31 28 PRO A CA 3
ATOM 1713 C C . PRO A 1 28 ? -4.574 5.360 -13.439 1.00 21.15 28 PRO A C 3
ATOM 1714 O O . PRO A 1 28 ? -4.440 6.575 -13.583 1.00 14.25 28 PRO A O 3
ATOM 1725 N N . TRP A 1 29 ? -5.594 4.679 -13.947 1.00 14.01 29 TRP A N 3
ATOM 1726 C CA . TRP A 1 29 ? -6.641 5.336 -14.722 1.00 31.12 29 TRP A CA 3
ATOM 1727 C C . TRP A 1 29 ? -6.065 5.984 -15.976 1.00 23.12 29 TRP A C 3
ATOM 1728 O O . TRP A 1 29 ? -6.022 7.209 -16.088 1.00 32.41 29 TRP A O 3
ATOM 1749 N N . GLN A 1 30 ? -5.623 5.154 -16.916 1.00 3.44 30 GLN A N 3
ATOM 1750 C CA . GLN A 1 30 ? -5.048 5.649 -18.161 1.00 74.44 30 GLN A CA 3
ATOM 1751 C C . GLN A 1 30 ? -5.377 4.714 -19.321 1.00 14.21 30 GLN A C 3
ATOM 1752 O O . GLN A 1 30 ? -5.977 3.656 -19.128 1.00 60.14 30 GLN A O 3
ATOM 1766 N N . CYS A 1 31 ? -4.982 5.112 -20.525 1.00 42.04 31 CYS A N 3
ATOM 1767 C CA . CYS A 1 31 ? -5.235 4.311 -21.717 1.00 40.32 31 CYS A CA 3
ATOM 1768 C C . CYS A 1 31 ? -4.056 4.385 -22.683 1.00 5.14 31 CYS A C 3
ATOM 1769 O O . CYS A 1 31 ? -3.685 5.464 -23.146 1.00 43.40 31 CYS A O 3
ATOM 1776 N N . LEU A 1 32 ? -3.470 3.231 -22.982 1.00 33.31 32 LEU A N 3
ATOM 1777 C CA . LEU A 1 32 ? -2.333 3.163 -23.893 1.00 3.13 32 LEU A CA 3
ATOM 1778 C C . LEU A 1 32 ? -2.520 2.047 -24.915 1.00 65.23 32 LEU A C 3
ATOM 1779 O O . LEU A 1 32 ? -2.606 0.871 -24.559 1.00 11.45 32 LEU A O 3
ATOM 1795 N N . CYS A 1 33 ? -2.579 2.422 -26.189 1.00 21.13 33 CYS A N 3
ATOM 1796 C CA . CYS A 1 33 ? -2.753 1.453 -27.264 1.00 53.53 33 CYS A CA 3
ATOM 1797 C C . CYS A 1 33 ? -1.851 1.788 -28.449 1.00 31.43 33 CYS A C 3
ATOM 1798 O O . CYS A 1 33 ? -1.415 2.927 -28.607 1.00 13.40 33 CYS A O 3
ATOM 1805 N N . GLU A 1 34 ? -1.576 0.785 -29.277 1.00 50.14 34 GLU A N 3
ATOM 1806 C CA . GLU A 1 34 ? -0.725 0.973 -30.447 1.00 34.02 34 GLU A CA 3
ATOM 1807 C C . GLU A 1 34 ? -1.382 1.916 -31.451 1.00 43.11 34 GLU A C 3
ATOM 1808 O O . GLU A 1 34 ? -2.586 2.167 -31.390 1.00 42.21 34 GLU A O 3
ATOM 1820 N N . THR A 1 35 ? -0.581 2.437 -32.376 1.00 21.12 35 THR A N 3
ATOM 1821 C CA . THR A 1 35 ? -1.082 3.353 -33.392 1.00 42.33 35 THR A CA 3
ATOM 1822 C C . THR A 1 35 ? -2.159 2.693 -34.245 1.00 63.23 35 THR A C 3
ATOM 1823 O O . THR A 1 35 ? -3.053 3.363 -34.761 1.00 23.52 35 THR A O 3
ATOM 1834 N N . ASN A 1 36 ? -2.067 1.375 -34.389 1.00 73.25 36 ASN A N 3
ATOM 1835 C CA . ASN A 1 36 ? -3.035 0.623 -35.181 1.00 11.53 36 ASN A CA 3
ATOM 1836 C C . ASN A 1 36 ? -4.453 0.848 -34.663 1.00 45.32 36 ASN A C 3
ATOM 1837 O O . ASN A 1 36 ? -5.418 0.797 -35.425 1.00 62.54 36 ASN A O 3
ATOM 1848 N N . TRP A 1 37 ? -4.569 1.098 -33.364 1.00 51.41 37 TRP A N 3
ATOM 1849 C CA . TRP A 1 37 ? -5.869 1.332 -32.745 1.00 23.14 37 TRP A CA 3
ATOM 1850 C C . TRP A 1 37 ? -6.299 2.785 -32.913 1.00 71.24 37 TRP A C 3
ATOM 1851 O O . TRP A 1 37 ? -5.515 3.628 -33.345 1.00 44.24 37 TRP A O 3
ATOM 1872 N N . GLY A 1 38 ? -7.551 3.071 -32.569 1.00 72.32 38 GLY A N 3
ATOM 1873 C CA . GLY A 1 38 ? -8.063 4.423 -32.690 1.00 53.22 38 GLY A CA 3
ATOM 1874 C C . GLY A 1 38 ? -8.988 4.797 -31.549 1.00 2.43 38 GLY A C 3
ATOM 1875 O O . GLY A 1 38 ? -9.623 3.933 -30.946 1.00 42.11 38 GLY A O 3
ATOM 1879 N N . GLY A 1 39 ? -9.063 6.091 -31.249 1.00 64.31 39 GLY A N 3
ATOM 1880 C CA . GLY A 1 39 ? -9.917 6.554 -30.172 1.00 11.43 39 GLY A CA 3
ATOM 1881 C C . GLY A 1 39 ? -9.270 6.397 -28.810 1.00 0.40 39 GLY A C 3
ATOM 1882 O O . GLY A 1 39 ? -8.183 5.832 -28.695 1.00 2.44 39 GLY A O 3
ATOM 1886 N N . GLN A 1 40 ? -9.939 6.900 -27.777 1.00 62.12 40 GLN A N 3
ATOM 1887 C CA . GLN A 1 40 ? -9.420 6.814 -26.417 1.00 40.42 40 GLN A CA 3
ATOM 1888 C C . GLN A 1 40 ? -9.566 5.399 -25.867 1.00 1.51 40 GLN A C 3
ATOM 1889 O O . GLN A 1 40 ? -8.608 4.819 -25.355 1.00 44.10 40 GLN A O 3
ATOM 1903 N N . LEU A 1 41 ? -10.770 4.849 -25.975 1.00 53.41 41 LEU A N 3
ATOM 1904 C CA . LEU A 1 41 ? -11.042 3.502 -25.488 1.00 33.51 41 LEU A CA 3
ATOM 1905 C C . LEU A 1 41 ? -10.138 2.482 -26.173 1.00 3.14 41 LEU A C 3
ATOM 1906 O O . LEU A 1 41 ? -9.860 1.415 -25.624 1.00 52.02 41 LEU A O 3
ATOM 1922 N N . CYS A 1 42 ? -9.679 2.818 -27.373 1.00 43.44 42 CYS A N 3
ATOM 1923 C CA . CYS A 1 42 ? -8.804 1.934 -28.133 1.00 45.14 42 CYS A CA 3
ATOM 1924 C C . CYS A 1 42 ? -9.477 0.588 -28.386 1.00 3.13 42 CYS A C 3
ATOM 1925 O O . CYS A 1 42 ? -8.936 -0.463 -28.040 1.00 1.41 42 CYS A O 3
ATOM 1932 N N . ASP A 1 43 ? -10.659 0.628 -28.990 1.00 42.44 43 ASP A N 3
ATOM 1933 C CA . ASP A 1 43 ? -11.406 -0.588 -29.291 1.00 2.53 43 ASP A CA 3
ATOM 1934 C C . ASP A 1 43 ? -11.356 -0.902 -30.783 1.00 3.44 43 ASP A C 3
ATOM 1935 O O . ASP A 1 43 ? -11.437 -2.062 -31.187 1.00 51.42 43 ASP A O 3
ATOM 1944 N N . LYS A 1 44 ? -11.222 0.140 -31.597 1.00 71.30 44 LYS A N 3
ATOM 1945 C CA . LYS A 1 44 ? -11.161 -0.023 -33.045 1.00 21.43 44 LYS A CA 3
ATOM 1946 C C . LYS A 1 44 ? -9.881 0.586 -33.607 1.00 40.43 44 LYS A C 3
ATOM 1947 O O . LYS A 1 44 ? -9.276 0.041 -34.530 1.00 65.03 44 LYS A O 3
ATOM 1966 N N . ARG A 1 1 ? -0.106 3.517 -2.813 1.00 62.11 1 ARG A N 4
ATOM 1967 C CA . ARG A 1 1 ? -1.425 2.906 -2.705 1.00 52.13 1 ARG A CA 4
ATOM 1968 C C . ARG A 1 1 ? -1.574 1.755 -3.696 1.00 51.21 1 ARG A C 4
ATOM 1969 O O . ARG A 1 1 ? -1.864 1.969 -4.874 1.00 12.14 1 ARG A O 4
ATOM 1990 N N . CYS A 1 2 ? -1.373 0.534 -3.211 1.00 51.45 2 CYS A N 4
ATOM 1991 C CA . CYS A 1 2 ? -1.484 -0.651 -4.053 1.00 43.22 2 CYS A CA 4
ATOM 1992 C C . CYS A 1 2 ? -2.900 -1.217 -4.013 1.00 13.44 2 CYS A C 4
ATOM 1993 O O . CYS A 1 2 ? -3.374 -1.799 -4.988 1.00 13.23 2 CYS A O 4
ATOM 2000 N N . GLN A 1 3 ? -3.570 -1.040 -2.878 1.00 23.30 3 GLN A N 4
ATOM 2001 C CA . GLN A 1 3 ? -4.932 -1.534 -2.710 1.00 45.45 3 GLN A CA 4
ATOM 2002 C C . GLN A 1 3 ? -5.834 -1.031 -3.832 1.00 55.30 3 GLN A C 4
ATOM 2003 O O . GLN A 1 3 ? -6.453 -1.821 -4.546 1.00 12.53 3 GLN A O 4
ATOM 2017 N N . TYR A 1 4 ? -5.905 0.287 -3.981 1.00 55.35 4 TYR A N 4
ATOM 2018 C CA . TYR A 1 4 ? -6.735 0.896 -5.015 1.00 32.34 4 TYR A CA 4
ATOM 2019 C C . TYR A 1 4 ? -5.876 1.459 -6.142 1.00 5.41 4 TYR A C 4
ATOM 2020 O O . TYR A 1 4 ? -4.946 2.229 -5.904 1.00 0.33 4 TYR A O 4
ATOM 2038 N N . GLY A 1 5 ? -6.195 1.070 -7.372 1.00 64.54 5 GLY A N 4
ATOM 2039 C CA . GLY A 1 5 ? -5.443 1.545 -8.519 1.00 54.14 5 GLY A CA 4
ATOM 2040 C C . GLY A 1 5 ? -4.514 0.488 -9.083 1.00 12.14 5 GLY A C 4
ATOM 2041 O O . GLY A 1 5 ? -4.082 0.581 -10.232 1.00 32.24 5 GLY A O 4
ATOM 2045 N N . TRP A 1 6 ? -4.205 -0.517 -8.272 1.00 62.43 6 TRP A N 4
ATOM 2046 C CA . TRP A 1 6 ? -3.319 -1.596 -8.696 1.00 41.33 6 TRP A CA 4
ATOM 2047 C C . TRP A 1 6 ? -3.930 -2.957 -8.384 1.00 30.12 6 TRP A C 4
ATOM 2048 O O . TRP A 1 6 ? -3.797 -3.466 -7.271 1.00 43.41 6 TRP A O 4
ATOM 2069 N N . GLN A 1 7 ? -4.600 -3.541 -9.372 1.00 65.51 7 GLN A N 4
ATOM 2070 C CA . GLN A 1 7 ? -5.231 -4.844 -9.200 1.00 72.45 7 GLN A CA 4
ATOM 2071 C C . GLN A 1 7 ? -4.195 -5.963 -9.251 1.00 53.52 7 GLN A C 4
ATOM 2072 O O . GLN A 1 7 ? -3.012 -5.716 -9.479 1.00 62.04 7 GLN A O 4
ATOM 2086 N N . GLY A 1 8 ? -4.649 -7.194 -9.036 1.00 53.33 8 GLY A N 4
ATOM 2087 C CA . GLY A 1 8 ? -3.749 -8.331 -9.061 1.00 64.33 8 GLY A CA 4
ATOM 2088 C C . GLY A 1 8 ? -3.209 -8.674 -7.687 1.00 32.11 8 GLY A C 4
ATOM 2089 O O . GLY A 1 8 ? -3.533 -8.010 -6.701 1.00 42.12 8 GLY A O 4
ATOM 2093 N N . LEU A 1 9 ? -2.386 -9.714 -7.619 1.00 21.41 9 LEU A N 4
ATOM 2094 C CA . LEU A 1 9 ? -1.801 -10.146 -6.354 1.00 12.11 9 LEU A CA 4
ATOM 2095 C C . LEU A 1 9 ? -0.528 -9.364 -6.048 1.00 1.14 9 LEU A C 4
ATOM 2096 O O . LEU A 1 9 ? -0.264 -9.013 -4.897 1.00 73.03 9 LEU A O 4
ATOM 2112 N N . TYR A 1 10 ? 0.257 -9.092 -7.084 1.00 70.33 10 TYR A N 4
ATOM 2113 C CA . TYR A 1 10 ? 1.503 -8.352 -6.926 1.00 51.42 10 TYR A CA 4
ATOM 2114 C C . TYR A 1 10 ? 1.409 -6.980 -7.588 1.00 11.14 10 TYR A C 4
ATOM 2115 O O . TYR A 1 10 ? 2.418 -6.404 -7.997 1.00 35.21 10 TYR A O 4
ATOM 2133 N N . CYS A 1 11 ? 0.190 -6.461 -7.688 1.00 74.32 11 CYS A N 4
ATOM 2134 C CA . CYS A 1 11 ? -0.039 -5.157 -8.299 1.00 33.51 11 CYS A CA 4
ATOM 2135 C C . CYS A 1 11 ? 0.595 -5.087 -9.685 1.00 61.20 11 CYS A C 4
ATOM 2136 O O . CYS A 1 11 ? 1.733 -4.642 -9.836 1.00 52.15 11 CYS A O 4
ATOM 2143 N N . ASP A 1 12 ? -0.149 -5.529 -10.693 1.00 22.31 12 ASP A N 4
ATOM 2144 C CA . ASP A 1 12 ? 0.339 -5.516 -12.067 1.00 4.40 12 ASP A CA 4
ATOM 2145 C C . ASP A 1 12 ? -0.787 -5.182 -13.041 1.00 22.25 12 ASP A C 4
ATOM 2146 O O . ASP A 1 12 ? -0.942 -5.833 -14.074 1.00 44.22 12 ASP A O 4
ATOM 2155 N N . LYS A 1 13 ? -1.572 -4.165 -12.703 1.00 1.11 13 LYS A N 4
ATOM 2156 C CA . LYS A 1 13 ? -2.684 -3.744 -13.546 1.00 54.31 13 LYS A CA 4
ATOM 2157 C C . LYS A 1 13 ? -3.294 -2.443 -13.033 1.00 35.45 13 LYS A C 4
ATOM 2158 O O . LYS A 1 13 ? -3.654 -2.335 -11.860 1.00 34.11 13 LYS A O 4
ATOM 2177 N N . CYS A 1 14 ? -3.409 -1.459 -13.918 1.00 13.03 14 CYS A N 4
ATOM 2178 C CA . CYS A 1 14 ? -3.977 -0.166 -13.555 1.00 22.11 14 CYS A CA 4
ATOM 2179 C C . CYS A 1 14 ? -5.461 -0.106 -13.906 1.00 3.43 14 CYS A C 4
ATOM 2180 O O . CYS A 1 14 ? -6.015 0.973 -14.119 1.00 10.24 14 CYS A O 4
ATOM 2187 N N . ILE A 1 15 ? -6.097 -1.271 -13.964 1.00 11.54 15 ILE A N 4
ATOM 2188 C CA . ILE A 1 15 ? -7.516 -1.350 -14.287 1.00 51.10 15 ILE A CA 4
ATOM 2189 C C . ILE A 1 15 ? -7.831 -0.587 -15.569 1.00 73.12 15 ILE A C 4
ATOM 2190 O O . ILE A 1 15 ? -8.359 0.525 -15.546 1.00 4.23 15 ILE A O 4
ATOM 2206 N N . PRO A 1 16 ? -7.503 -1.198 -16.717 1.00 61.32 16 PRO A N 4
ATOM 2207 C CA . PRO A 1 16 ? -7.744 -0.596 -18.032 1.00 1.03 16 PRO A CA 4
ATOM 2208 C C . PRO A 1 16 ? -9.228 -0.531 -18.377 1.00 21.55 16 PRO A C 4
ATOM 2209 O O . PRO A 1 16 ? -9.649 0.281 -19.200 1.00 54.13 16 PRO A O 4
ATOM 2220 N N . HIS A 1 17 ? -10.016 -1.393 -17.741 1.00 54.51 17 HIS A N 4
ATOM 2221 C CA . HIS A 1 17 ? -11.455 -1.432 -17.980 1.00 63.23 17 HIS A CA 4
ATOM 2222 C C . HIS A 1 17 ? -12.056 -0.032 -17.910 1.00 41.42 17 HIS A C 4
ATOM 2223 O O . HIS A 1 17 ? -12.585 0.493 -18.890 1.00 71.13 17 HIS A O 4
ATOM 2237 N N . PRO A 1 18 ? -11.974 0.589 -16.724 1.00 54.20 18 PRO A N 4
ATOM 2238 C CA . PRO A 1 18 ? -12.505 1.937 -16.498 1.00 33.23 18 PRO A CA 4
ATOM 2239 C C . PRO A 1 18 ? -11.698 3.007 -17.224 1.00 11.40 18 PRO A C 4
ATOM 2240 O O . PRO A 1 18 ? -10.825 3.645 -16.637 1.00 13.40 18 PRO A O 4
ATOM 2251 N N . GLY A 1 19 ? -11.996 3.199 -18.506 1.00 12.55 19 GLY A N 4
ATOM 2252 C CA . GLY A 1 19 ? -11.289 4.194 -19.291 1.00 10.35 19 GLY A CA 4
ATOM 2253 C C . GLY A 1 19 ? -10.795 3.645 -20.614 1.00 30.41 19 GLY A C 4
ATOM 2254 O O . GLY A 1 19 ? -10.496 4.403 -21.537 1.00 22.21 19 GLY A O 4
ATOM 2258 N N . CYS A 1 20 ? -10.707 2.322 -20.708 1.00 12.03 20 CYS A N 4
ATOM 2259 C CA . CYS A 1 20 ? -10.244 1.670 -21.927 1.00 1.43 20 CYS A CA 4
ATOM 2260 C C . CYS A 1 20 ? -10.866 0.284 -22.073 1.00 4.44 20 CYS A C 4
ATOM 2261 O O . CYS A 1 20 ? -11.647 -0.150 -21.227 1.00 15.55 20 CYS A O 4
ATOM 2268 N N . VAL A 1 21 ? -10.512 -0.406 -23.152 1.00 60.01 21 VAL A N 4
ATOM 2269 C CA . VAL A 1 21 ? -11.033 -1.743 -23.409 1.00 73.21 21 VAL A CA 4
ATOM 2270 C C . VAL A 1 21 ? -9.905 -2.765 -23.498 1.00 35.11 21 VAL A C 4
ATOM 2271 O O . VAL A 1 21 ? -9.985 -3.846 -22.913 1.00 3.33 21 VAL A O 4
ATOM 2284 N N . HIS A 1 22 ? -8.855 -2.416 -24.233 1.00 63.25 22 HIS A N 4
ATOM 2285 C CA . HIS A 1 22 ? -7.709 -3.303 -24.398 1.00 65.14 22 HIS A CA 4
ATOM 2286 C C . HIS A 1 22 ? -6.406 -2.509 -24.425 1.00 12.30 22 HIS A C 4
ATOM 2287 O O . HIS A 1 22 ? -6.416 -1.280 -24.370 1.00 40.34 22 HIS A O 4
ATOM 2301 N N . GLY A 1 23 ? -5.286 -3.220 -24.509 1.00 20.14 23 GLY A N 4
ATOM 2302 C CA . GLY A 1 23 ? -3.992 -2.565 -24.540 1.00 4.41 23 GLY A CA 4
ATOM 2303 C C . GLY A 1 23 ? -3.176 -2.831 -23.290 1.00 73.32 23 GLY A C 4
ATOM 2304 O O . GLY A 1 23 ? -3.218 -3.931 -22.737 1.00 0.41 23 GLY A O 4
ATOM 2308 N N . ILE A 1 24 ? -2.432 -1.825 -22.845 1.00 42.44 24 ILE A N 4
ATOM 2309 C CA . ILE A 1 24 ? -1.603 -1.956 -21.654 1.00 30.54 24 ILE A CA 4
ATOM 2310 C C . ILE A 1 24 ? -1.453 -0.619 -20.938 1.00 2.54 24 ILE A C 4
ATOM 2311 O O . ILE A 1 24 ? -2.050 0.382 -21.337 1.00 4.15 24 ILE A O 4
ATOM 2327 N N . CYS A 1 25 ? -0.650 -0.607 -19.879 1.00 32.23 25 CYS A N 4
ATOM 2328 C CA . CYS A 1 25 ? -0.419 0.608 -19.107 1.00 31.34 25 CYS A CA 4
ATOM 2329 C C . CYS A 1 25 ? 0.686 0.395 -18.076 1.00 43.33 25 CYS A C 4
ATOM 2330 O O . CYS A 1 25 ? 0.897 -0.718 -17.598 1.00 21.22 25 CYS A O 4
ATOM 2337 N N . ASN A 1 26 ? 1.389 1.472 -17.740 1.00 13.33 26 ASN A N 4
ATOM 2338 C CA . ASN A 1 26 ? 2.473 1.404 -16.766 1.00 53.44 26 ASN A CA 4
ATOM 2339 C C . ASN A 1 26 ? 2.152 2.247 -15.536 1.00 5.42 26 ASN A C 4
ATOM 2340 O O . ASN A 1 26 ? 2.654 1.984 -14.444 1.00 5.03 26 ASN A O 4
ATOM 2351 N N . GLU A 1 27 ? 1.313 3.261 -15.722 1.00 1.42 27 GLU A N 4
ATOM 2352 C CA . GLU A 1 27 ? 0.926 4.143 -14.626 1.00 64.15 27 GLU A CA 4
ATOM 2353 C C . GLU A 1 27 ? -0.541 3.941 -14.258 1.00 5.13 27 GLU A C 4
ATOM 2354 O O . GLU A 1 27 ? -1.335 3.412 -15.035 1.00 71.20 27 GLU A O 4
ATOM 2366 N N . PRO A 1 28 ? -0.909 4.372 -13.042 1.00 53.12 28 PRO A N 4
ATOM 2367 C CA . PRO A 1 28 ? -2.282 4.250 -12.542 1.00 3.03 28 PRO A CA 4
ATOM 2368 C C . PRO A 1 28 ? -3.249 5.176 -13.271 1.00 73.52 28 PRO A C 4
ATOM 2369 O O . PRO A 1 28 ? -2.988 6.369 -13.420 1.00 10.32 28 PRO A O 4
ATOM 2380 N N . TRP A 1 29 ? -4.366 4.618 -13.724 1.00 34.34 29 TRP A N 4
ATOM 2381 C CA . TRP A 1 29 ? -5.373 5.394 -14.438 1.00 15.44 29 TRP A CA 4
ATOM 2382 C C . TRP A 1 29 ? -4.788 6.013 -15.702 1.00 72.02 29 TRP A C 4
ATOM 2383 O O . TRP A 1 29 ? -4.446 7.195 -15.724 1.00 22.24 29 TRP A O 4
ATOM 2404 N N . GLN A 1 30 ? -4.677 5.207 -16.753 1.00 43.02 30 GLN A N 4
ATOM 2405 C CA . GLN A 1 30 ? -4.132 5.677 -18.021 1.00 42.24 30 GLN A CA 4
ATOM 2406 C C . GLN A 1 30 ? -4.530 4.747 -19.163 1.00 1.51 30 GLN A C 4
ATOM 2407 O O . GLN A 1 30 ? -5.139 3.700 -18.941 1.00 41.44 30 GLN A O 4
ATOM 2421 N N . CYS A 1 31 ? -4.182 5.137 -20.385 1.00 35.20 31 CYS A N 4
ATOM 2422 C CA . CYS A 1 31 ? -4.504 4.339 -21.562 1.00 42.44 31 CYS A CA 4
ATOM 2423 C C . CYS A 1 31 ? -3.332 4.316 -22.540 1.00 31.02 31 CYS A C 4
ATOM 2424 O O . CYS A 1 31 ? -2.818 5.363 -22.935 1.00 42.11 31 CYS A O 4
ATOM 2431 N N . LEU A 1 32 ? -2.915 3.115 -22.926 1.00 12.31 32 LEU A N 4
ATOM 2432 C CA . LEU A 1 32 ? -1.804 2.954 -23.858 1.00 13.14 32 LEU A CA 4
ATOM 2433 C C . LEU A 1 32 ? -2.107 1.865 -24.882 1.00 45.54 32 LEU A C 4
ATOM 2434 O O . LEU A 1 32 ? -2.335 0.709 -24.526 1.00 61.05 32 LEU A O 4
ATOM 2450 N N . CYS A 1 33 ? -2.104 2.243 -26.157 1.00 32.54 33 CYS A N 4
ATOM 2451 C CA . CYS A 1 33 ? -2.376 1.299 -27.234 1.00 52.12 33 CYS A CA 4
ATOM 2452 C C . CYS A 1 33 ? -1.557 1.640 -28.476 1.00 2.25 33 CYS A C 4
ATOM 2453 O O . CYS A 1 33 ? -0.825 2.629 -28.495 1.00 50.22 33 CYS A O 4
ATOM 2460 N N . GLU A 1 34 ? -1.686 0.814 -29.509 1.00 34.01 34 GLU A N 4
ATOM 2461 C CA . GLU A 1 34 ? -0.958 1.028 -30.754 1.00 5.35 34 GLU A CA 4
ATOM 2462 C C . GLU A 1 34 ? -1.620 2.118 -31.591 1.00 73.04 34 GLU A C 4
ATOM 2463 O O . GLU A 1 34 ? -2.657 2.665 -31.213 1.00 22.00 34 GLU A O 4
ATOM 2475 N N . THR A 1 35 ? -1.014 2.429 -32.733 1.00 53.41 35 THR A N 4
ATOM 2476 C CA . THR A 1 35 ? -1.543 3.454 -33.624 1.00 51.13 35 THR A CA 4
ATOM 2477 C C . THR A 1 35 ? -2.787 2.960 -34.354 1.00 21.32 35 THR A C 4
ATOM 2478 O O . THR A 1 35 ? -3.693 3.736 -34.651 1.00 14.41 35 THR A O 4
ATOM 2489 N N . ASN A 1 36 ? -2.823 1.662 -34.639 1.00 54.11 36 ASN A N 4
ATOM 2490 C CA . ASN A 1 36 ? -3.957 1.064 -35.334 1.00 74.12 36 ASN A CA 4
ATOM 2491 C C . ASN A 1 36 ? -5.259 1.336 -34.586 1.00 60.31 36 ASN A C 4
ATOM 2492 O O . ASN A 1 36 ? -6.312 1.517 -35.198 1.00 21.34 36 ASN A O 4
ATOM 2503 N N . TRP A 1 37 ? -5.178 1.363 -33.261 1.00 11.12 37 TRP A N 4
ATOM 2504 C CA . TRP A 1 37 ? -6.350 1.614 -32.429 1.00 23.51 37 TRP A CA 4
ATOM 2505 C C . TRP A 1 37 ? -6.726 3.091 -32.450 1.00 34.24 37 TRP A C 4
ATOM 2506 O O . TRP A 1 37 ? -5.859 3.963 -32.417 1.00 32.30 37 TRP A O 4
ATOM 2527 N N . GLY A 1 38 ? -8.026 3.365 -32.504 1.00 14.21 38 GLY A N 4
ATOM 2528 C CA . GLY A 1 38 ? -8.494 4.739 -32.528 1.00 32.31 38 GLY A CA 4
ATOM 2529 C C . GLY A 1 38 ? -9.156 5.149 -31.227 1.00 72.53 38 GLY A C 4
ATOM 2530 O O . GLY A 1 38 ? -9.629 4.302 -30.470 1.00 12.42 38 GLY A O 4
ATOM 2534 N N . GLY A 1 39 ? -9.189 6.452 -30.966 1.00 64.03 39 GLY A N 4
ATOM 2535 C CA . GLY A 1 39 ? -9.798 6.949 -29.747 1.00 2.43 39 GLY A CA 4
ATOM 2536 C C . GLY A 1 39 ? -8.950 6.674 -28.521 1.00 4.31 39 GLY A C 4
ATOM 2537 O O . GLY A 1 39 ? -7.944 5.970 -28.600 1.00 63.05 39 GLY A O 4
ATOM 2541 N N . GLN A 1 40 ? -9.355 7.233 -27.385 1.00 74.40 40 GLN A N 4
ATOM 2542 C CA . GLN A 1 40 ? -8.623 7.045 -26.138 1.00 52.11 40 GLN A CA 4
ATOM 2543 C C . GLN A 1 40 ? -8.861 5.649 -25.572 1.00 11.12 40 GLN A C 4
ATOM 2544 O O . GLN A 1 40 ? -7.925 4.975 -25.141 1.00 22.42 40 GLN A O 4
ATOM 2558 N N . LEU A 1 41 ? -10.119 5.221 -25.575 1.00 43.22 41 LEU A N 4
ATOM 2559 C CA . LEU A 1 41 ? -10.480 3.905 -25.061 1.00 73.43 41 LEU A CA 4
ATOM 2560 C C . LEU A 1 41 ? -9.711 2.806 -25.788 1.00 50.23 41 LEU A C 4
ATOM 2561 O O . LEU A 1 41 ? -9.497 1.721 -25.247 1.00 41.02 41 LEU A O 4
ATOM 2577 N N . CYS A 1 42 ? -9.296 3.096 -27.017 1.00 23.22 42 CYS A N 4
ATOM 2578 C CA . CYS A 1 42 ? -8.548 2.134 -27.818 1.00 53.44 42 CYS A CA 4
ATOM 2579 C C . CYS A 1 42 ? -9.347 0.849 -28.011 1.00 34.32 42 CYS A C 4
ATOM 2580 O O . CYS A 1 42 ? -8.936 -0.223 -27.566 1.00 2.23 42 CYS A O 4
ATOM 2587 N N . ASP A 1 43 ? -10.491 0.964 -28.677 1.00 32.15 43 ASP A N 4
ATOM 2588 C CA . ASP A 1 43 ? -11.348 -0.189 -28.930 1.00 10.34 43 ASP A CA 4
ATOM 2589 C C . ASP A 1 43 ? -11.283 -0.603 -30.396 1.00 41.34 43 ASP A C 4
ATOM 2590 O O . ASP A 1 43 ? -11.445 -1.777 -30.729 1.00 41.13 43 ASP A O 4
ATOM 2599 N N . LYS A 1 44 ? -11.046 0.370 -31.270 1.00 63.32 44 LYS A N 4
ATOM 2600 C CA . LYS A 1 44 ? -10.959 0.108 -32.702 1.00 22.00 44 LYS A CA 4
ATOM 2601 C C . LYS A 1 44 ? -9.553 0.390 -33.222 1.00 62.42 44 LYS A C 4
ATOM 2602 O O . LYS A 1 44 ? -9.365 0.690 -34.401 1.00 54.54 44 LYS A O 4
ATOM 2621 N N . ARG A 1 1 ? -0.486 0.836 -0.809 1.00 12.44 1 ARG A N 5
ATOM 2622 C CA . ARG A 1 1 ? 0.185 0.205 -1.938 1.00 24.52 1 ARG A CA 5
ATOM 2623 C C . ARG A 1 1 ? -0.826 -0.252 -2.985 1.00 64.44 1 ARG A C 5
ATOM 2624 O O . ARG A 1 1 ? -0.621 -0.065 -4.185 1.00 44.30 1 ARG A O 5
ATOM 2645 N N . CYS A 1 2 ? -1.917 -0.853 -2.524 1.00 72.50 2 CYS A N 5
ATOM 2646 C CA . CYS A 1 2 ? -2.960 -1.339 -3.420 1.00 12.53 2 CYS A CA 5
ATOM 2647 C C . CYS A 1 2 ? -4.338 -0.882 -2.948 1.00 22.10 2 CYS A C 5
ATOM 2648 O O . CYS A 1 2 ? -5.061 -1.634 -2.296 1.00 33.12 2 CYS A O 5
ATOM 2655 N N . GLN A 1 3 ? -4.692 0.354 -3.283 1.00 53.13 3 GLN A N 5
ATOM 2656 C CA . GLN A 1 3 ? -5.983 0.911 -2.894 1.00 24.54 3 GLN A CA 5
ATOM 2657 C C . GLN A 1 3 ? -6.688 1.538 -4.091 1.00 15.52 3 GLN A C 5
ATOM 2658 O O . GLN A 1 3 ? -7.646 0.977 -4.624 1.00 44.14 3 GLN A O 5
ATOM 2672 N N . TYR A 1 4 ? -6.210 2.706 -4.508 1.00 35.44 4 TYR A N 5
ATOM 2673 C CA . TYR A 1 4 ? -6.798 3.411 -5.640 1.00 43.52 4 TYR A CA 5
ATOM 2674 C C . TYR A 1 4 ? -5.821 3.471 -6.811 1.00 11.02 4 TYR A C 5
ATOM 2675 O O . TYR A 1 4 ? -4.763 4.093 -6.721 1.00 32.44 4 TYR A O 5
ATOM 2693 N N . GLY A 1 5 ? -6.185 2.819 -7.911 1.00 14.20 5 GLY A N 5
ATOM 2694 C CA . GLY A 1 5 ? -5.332 2.810 -9.085 1.00 11.13 5 GLY A CA 5
ATOM 2695 C C . GLY A 1 5 ? -4.576 1.506 -9.241 1.00 64.14 5 GLY A C 5
ATOM 2696 O O . GLY A 1 5 ? -4.093 1.187 -10.328 1.00 50.52 5 GLY A O 5
ATOM 2700 N N . TRP A 1 6 ? -4.470 0.751 -8.154 1.00 74.10 6 TRP A N 5
ATOM 2701 C CA . TRP A 1 6 ? -3.765 -0.526 -8.175 1.00 51.34 6 TRP A CA 5
ATOM 2702 C C . TRP A 1 6 ? -4.576 -1.607 -7.470 1.00 63.31 6 TRP A C 5
ATOM 2703 O O . TRP A 1 6 ? -4.978 -1.441 -6.319 1.00 31.40 6 TRP A O 5
ATOM 2724 N N . GLN A 1 7 ? -4.811 -2.714 -8.168 1.00 12.14 7 GLN A N 5
ATOM 2725 C CA . GLN A 1 7 ? -5.575 -3.822 -7.606 1.00 63.13 7 GLN A CA 5
ATOM 2726 C C . GLN A 1 7 ? -4.747 -4.589 -6.580 1.00 51.20 7 GLN A C 5
ATOM 2727 O O . GLN A 1 7 ? -3.580 -4.275 -6.349 1.00 72.03 7 GLN A O 5
ATOM 2741 N N . GLY A 1 8 ? -5.360 -5.596 -5.966 1.00 32.32 8 GLY A N 5
ATOM 2742 C CA . GLY A 1 8 ? -4.665 -6.392 -4.971 1.00 0.32 8 GLY A CA 5
ATOM 2743 C C . GLY A 1 8 ? -4.167 -7.711 -5.527 1.00 54.15 8 GLY A C 5
ATOM 2744 O O . GLY A 1 8 ? -3.140 -8.230 -5.089 1.00 71.42 8 GLY A O 5
ATOM 2748 N N . LEU A 1 9 ? -4.897 -8.256 -6.495 1.00 10.24 9 LEU A N 5
ATOM 2749 C CA . LEU A 1 9 ? -4.525 -9.524 -7.111 1.00 60.44 9 LEU A CA 5
ATOM 2750 C C . LEU A 1 9 ? -3.076 -9.494 -7.587 1.00 21.52 9 LEU A C 5
ATOM 2751 O O . LEU A 1 9 ? -2.285 -10.377 -7.255 1.00 25.25 9 LEU A O 5
ATOM 2767 N N . TYR A 1 10 ? -2.735 -8.473 -8.364 1.00 40.31 10 TYR A N 5
ATOM 2768 C CA . TYR A 1 10 ? -1.381 -8.328 -8.885 1.00 50.44 10 TYR A CA 5
ATOM 2769 C C . TYR A 1 10 ? -0.777 -6.990 -8.468 1.00 20.31 10 TYR A C 5
ATOM 2770 O O . TYR A 1 10 ? 0.421 -6.893 -8.202 1.00 3.34 10 TYR A O 5
ATOM 2788 N N . CYS A 1 11 ? -1.616 -5.961 -8.412 1.00 61.24 11 CYS A N 5
ATOM 2789 C CA . CYS A 1 11 ? -1.168 -4.628 -8.027 1.00 64.54 11 CYS A CA 5
ATOM 2790 C C . CYS A 1 11 ? -0.150 -4.087 -9.027 1.00 25.11 11 CYS A C 5
ATOM 2791 O O . CYS A 1 11 ? 0.689 -3.254 -8.685 1.00 3.45 11 CYS A O 5
ATOM 2798 N N . ASP A 1 12 ? -0.230 -4.567 -10.263 1.00 51.42 12 ASP A N 5
ATOM 2799 C CA . ASP A 1 12 ? 0.683 -4.130 -11.313 1.00 72.54 12 ASP A CA 5
ATOM 2800 C C . ASP A 1 12 ? -0.069 -3.383 -12.411 1.00 23.32 12 ASP A C 5
ATOM 2801 O O . ASP A 1 12 ? 0.482 -2.494 -13.061 1.00 32.32 12 ASP A O 5
ATOM 2810 N N . LYS A 1 13 ? -1.330 -3.751 -12.613 1.00 5.42 13 LYS A N 5
ATOM 2811 C CA . LYS A 1 13 ? -2.158 -3.116 -13.631 1.00 71.11 13 LYS A CA 5
ATOM 2812 C C . LYS A 1 13 ? -2.912 -1.923 -13.053 1.00 50.31 13 LYS A C 5
ATOM 2813 O O . LYS A 1 13 ? -3.125 -1.837 -11.843 1.00 43.42 13 LYS A O 5
ATOM 2832 N N . CYS A 1 14 ? -3.315 -1.005 -13.925 1.00 13.30 14 CYS A N 5
ATOM 2833 C CA . CYS A 1 14 ? -4.047 0.183 -13.502 1.00 3.40 14 CYS A CA 5
ATOM 2834 C C . CYS A 1 14 ? -5.524 0.072 -13.869 1.00 2.13 14 CYS A C 5
ATOM 2835 O O . CYS A 1 14 ? -6.202 1.080 -14.069 1.00 45.44 14 CYS A O 5
ATOM 2842 N N . ILE A 1 15 ? -6.015 -1.159 -13.954 1.00 33.53 15 ILE A N 5
ATOM 2843 C CA . ILE A 1 15 ? -7.411 -1.402 -14.295 1.00 35.34 15 ILE A CA 5
ATOM 2844 C C . ILE A 1 15 ? -7.801 -0.669 -15.574 1.00 24.12 15 ILE A C 5
ATOM 2845 O O . ILE A 1 15 ? -8.456 0.373 -15.547 1.00 4.03 15 ILE A O 5
ATOM 2861 N N . PRO A 1 16 ? -7.390 -1.226 -16.723 1.00 53.10 16 PRO A N 5
ATOM 2862 C CA . PRO A 1 16 ? -7.687 -0.643 -18.035 1.00 44.00 16 PRO A CA 5
ATOM 2863 C C . PRO A 1 16 ? -9.164 -0.750 -18.397 1.00 30.23 16 PRO A C 5
ATOM 2864 O O . PRO A 1 16 ? -9.669 0.015 -19.219 1.00 15.15 16 PRO A O 5
ATOM 2875 N N . HIS A 1 17 ? -9.852 -1.704 -17.778 1.00 35.13 17 HIS A N 5
ATOM 2876 C CA . HIS A 1 17 ? -11.273 -1.910 -18.034 1.00 75.42 17 HIS A CA 5
ATOM 2877 C C . HIS A 1 17 ? -12.036 -0.591 -17.960 1.00 31.04 17 HIS A C 5
ATOM 2878 O O . HIS A 1 17 ? -12.613 -0.123 -18.942 1.00 3.05 17 HIS A O 5
ATOM 2892 N N . PRO A 1 18 ? -12.041 0.024 -16.767 1.00 70.35 18 PRO A N 5
ATOM 2893 C CA . PRO A 1 18 ? -12.729 1.297 -16.536 1.00 53.24 18 PRO A CA 5
ATOM 2894 C C . PRO A 1 18 ? -12.046 2.462 -17.244 1.00 41.31 18 PRO A C 5
ATOM 2895 O O . PRO A 1 18 ? -11.257 3.190 -16.643 1.00 13.13 18 PRO A O 5
ATOM 2906 N N . GLY A 1 19 ? -12.355 2.633 -18.526 1.00 44.41 19 GLY A N 5
ATOM 2907 C CA . GLY A 1 19 ? -11.761 3.712 -19.294 1.00 53.33 19 GLY A CA 5
ATOM 2908 C C . GLY A 1 19 ? -11.187 3.237 -20.614 1.00 74.32 19 GLY A C 5
ATOM 2909 O O . GLY A 1 19 ? -10.965 4.034 -21.526 1.00 73.44 19 GLY A O 5
ATOM 2913 N N . CYS A 1 20 ? -10.945 1.934 -20.717 1.00 44.41 20 CYS A N 5
ATOM 2914 C CA . CYS A 1 20 ? -10.391 1.353 -21.934 1.00 4.01 20 CYS A CA 5
ATOM 2915 C C . CYS A 1 20 ? -10.861 -0.088 -22.111 1.00 42.12 20 CYS A C 5
ATOM 2916 O O . CYS A 1 20 ? -11.610 -0.614 -21.288 1.00 53.42 20 CYS A O 5
ATOM 2923 N N . VAL A 1 21 ? -10.415 -0.721 -23.191 1.00 62.44 21 VAL A N 5
ATOM 2924 C CA . VAL A 1 21 ? -10.788 -2.102 -23.477 1.00 10.42 21 VAL A CA 5
ATOM 2925 C C . VAL A 1 21 ? -9.556 -2.993 -23.586 1.00 1.22 21 VAL A C 5
ATOM 2926 O O . VAL A 1 21 ? -9.520 -4.092 -23.031 1.00 10.41 21 VAL A O 5
ATOM 2939 N N . HIS A 1 22 ? -8.546 -2.512 -24.304 1.00 72.14 22 HIS A N 5
ATOM 2940 C CA . HIS A 1 22 ? -7.310 -3.265 -24.486 1.00 12.04 22 HIS A CA 5
ATOM 2941 C C . HIS A 1 22 ? -6.099 -2.339 -24.443 1.00 4.33 22 HIS A C 5
ATOM 2942 O O . HIS A 1 22 ? -6.240 -1.119 -24.374 1.00 43.42 22 HIS A O 5
ATOM 2956 N N . GLY A 1 23 ? -4.907 -2.928 -24.483 1.00 12.01 23 GLY A N 5
ATOM 2957 C CA . GLY A 1 23 ? -3.689 -2.141 -24.447 1.00 3.32 23 GLY A CA 5
ATOM 2958 C C . GLY A 1 23 ? -2.908 -2.339 -23.163 1.00 30.23 23 GLY A C 5
ATOM 2959 O O . GLY A 1 23 ? -2.904 -3.431 -22.593 1.00 75.13 23 GLY A O 5
ATOM 2963 N N . ILE A 1 24 ? -2.244 -1.283 -22.706 1.00 40.45 24 ILE A N 5
ATOM 2964 C CA . ILE A 1 24 ? -1.456 -1.347 -21.482 1.00 41.40 24 ILE A CA 5
ATOM 2965 C C . ILE A 1 24 ? -1.441 0.000 -20.767 1.00 1.21 24 ILE A C 5
ATOM 2966 O O . ILE A 1 24 ? -2.123 0.940 -21.176 1.00 13.25 24 ILE A O 5
ATOM 2982 N N . CYS A 1 25 ? -0.657 0.087 -19.698 1.00 3.43 25 CYS A N 5
ATOM 2983 C CA . CYS A 1 25 ? -0.550 1.319 -18.925 1.00 54.22 25 CYS A CA 5
ATOM 2984 C C . CYS A 1 25 ? 0.520 1.193 -17.845 1.00 41.21 25 CYS A C 5
ATOM 2985 O O . CYS A 1 25 ? 0.790 0.100 -17.348 1.00 54.45 25 CYS A O 5
ATOM 2992 N N . ASN A 1 26 ? 1.127 2.320 -17.487 1.00 13.24 26 ASN A N 5
ATOM 2993 C CA . ASN A 1 26 ? 2.168 2.336 -16.466 1.00 0.34 26 ASN A CA 5
ATOM 2994 C C . ASN A 1 26 ? 1.733 3.160 -15.257 1.00 75.24 26 ASN A C 5
ATOM 2995 O O . ASN A 1 26 ? 2.198 2.934 -14.141 1.00 14.53 26 ASN A O 5
ATOM 3006 N N . GLU A 1 27 ? 0.837 4.114 -15.490 1.00 53.12 27 GLU A N 5
ATOM 3007 C CA . GLU A 1 27 ? 0.339 4.971 -14.420 1.00 50.05 27 GLU A CA 5
ATOM 3008 C C . GLU A 1 27 ? -1.104 4.620 -14.069 1.00 22.21 27 GLU A C 5
ATOM 3009 O O . GLU A 1 27 ? -1.823 3.991 -14.846 1.00 14.54 27 GLU A O 5
ATOM 3021 N N . PRO A 1 28 ? -1.538 5.034 -12.869 1.00 43.12 28 PRO A N 5
ATOM 3022 C CA . PRO A 1 28 ? -2.897 4.775 -12.386 1.00 53.04 28 PRO A CA 5
ATOM 3023 C C . PRO A 1 28 ? -3.946 5.575 -13.151 1.00 53.01 28 PRO A C 5
ATOM 3024 O O . PRO A 1 28 ? -3.824 6.790 -13.303 1.00 50.43 28 PRO A O 5
ATOM 3035 N N . TRP A 1 29 ? -4.976 4.886 -13.629 1.00 40.03 29 TRP A N 5
ATOM 3036 C CA . TRP A 1 29 ? -6.047 5.534 -14.378 1.00 60.43 29 TRP A CA 5
ATOM 3037 C C . TRP A 1 29 ? -5.503 6.210 -15.632 1.00 2.14 29 TRP A C 5
ATOM 3038 O O . TRP A 1 29 ? -5.283 7.421 -15.647 1.00 61.24 29 TRP A O 5
ATOM 3059 N N . GLN A 1 30 ? -5.288 5.421 -16.679 1.00 72.22 30 GLN A N 5
ATOM 3060 C CA . GLN A 1 30 ? -4.769 5.946 -17.937 1.00 30.53 30 GLN A CA 5
ATOM 3061 C C . GLN A 1 30 ? -5.086 5.002 -19.092 1.00 51.24 30 GLN A C 5
ATOM 3062 O O . GLN A 1 30 ? -5.670 3.936 -18.895 1.00 52.33 30 GLN A O 5
ATOM 3076 N N . CYS A 1 31 ? -4.698 5.401 -20.299 1.00 3.31 31 CYS A N 5
ATOM 3077 C CA . CYS A 1 31 ? -4.941 4.593 -21.487 1.00 62.34 31 CYS A CA 5
ATOM 3078 C C . CYS A 1 31 ? -3.775 4.701 -22.467 1.00 34.14 31 CYS A C 5
ATOM 3079 O O . CYS A 1 31 ? -3.482 5.780 -22.983 1.00 2.12 31 CYS A O 5
ATOM 3086 N N . LEU A 1 32 ? -3.115 3.576 -22.718 1.00 10.01 32 LEU A N 5
ATOM 3087 C CA . LEU A 1 32 ? -1.981 3.543 -23.636 1.00 15.04 32 LEU A CA 5
ATOM 3088 C C . LEU A 1 32 ? -2.173 2.467 -24.700 1.00 14.13 32 LEU A C 5
ATOM 3089 O O . LEU A 1 32 ? -2.152 1.273 -24.401 1.00 62.32 32 LEU A O 5
ATOM 3105 N N . CYS A 1 33 ? -2.359 2.898 -25.943 1.00 12.32 33 CYS A N 5
ATOM 3106 C CA . CYS A 1 33 ? -2.553 1.973 -27.053 1.00 11.14 33 CYS A CA 5
ATOM 3107 C C . CYS A 1 33 ? -1.737 2.403 -28.268 1.00 65.20 33 CYS A C 5
ATOM 3108 O O . CYS A 1 33 ? -1.313 3.554 -28.368 1.00 21.25 33 CYS A O 5
ATOM 3115 N N . GLU A 1 34 ? -1.521 1.469 -29.189 1.00 44.03 34 GLU A N 5
ATOM 3116 C CA . GLU A 1 34 ? -0.755 1.752 -30.397 1.00 64.54 34 GLU A CA 5
ATOM 3117 C C . GLU A 1 34 ? -1.538 2.664 -31.337 1.00 65.22 34 GLU A C 5
ATOM 3118 O O . GLU A 1 34 ? -2.749 2.831 -31.193 1.00 51.12 34 GLU A O 5
ATOM 3130 N N . THR A 1 35 ? -0.836 3.253 -32.301 1.00 14.21 35 THR A N 5
ATOM 3131 C CA . THR A 1 35 ? -1.464 4.150 -33.263 1.00 64.35 35 THR A CA 5
ATOM 3132 C C . THR A 1 35 ? -2.515 3.419 -34.091 1.00 12.41 35 THR A C 5
ATOM 3133 O O . THR A 1 35 ? -3.453 4.031 -34.599 1.00 55.51 35 THR A O 5
ATOM 3144 N N . ASN A 1 36 ? -2.352 2.107 -34.221 1.00 72.22 36 ASN A N 5
ATOM 3145 C CA . ASN A 1 36 ? -3.289 1.293 -34.987 1.00 63.35 36 ASN A CA 5
ATOM 3146 C C . ASN A 1 36 ? -4.709 1.449 -34.453 1.00 51.10 36 ASN A C 5
ATOM 3147 O O . ASN A 1 36 ? -5.673 1.459 -35.218 1.00 53.23 36 ASN A O 5
ATOM 3158 N N . TRP A 1 37 ? -4.829 1.571 -33.136 1.00 54.11 37 TRP A N 5
ATOM 3159 C CA . TRP A 1 37 ? -6.132 1.728 -32.499 1.00 71.31 37 TRP A CA 5
ATOM 3160 C C . TRP A 1 37 ? -6.671 3.139 -32.703 1.00 15.23 37 TRP A C 5
ATOM 3161 O O . TRP A 1 37 ? -6.081 3.941 -33.425 1.00 10.32 37 TRP A O 5
ATOM 3182 N N . GLY A 1 38 ? -7.797 3.436 -32.061 1.00 14.51 38 GLY A N 5
ATOM 3183 C CA . GLY A 1 38 ? -8.397 4.752 -32.185 1.00 41.22 38 GLY A CA 5
ATOM 3184 C C . GLY A 1 38 ? -9.196 5.144 -30.958 1.00 24.32 38 GLY A C 5
ATOM 3185 O O . GLY A 1 38 ? -9.672 4.284 -30.218 1.00 62.21 38 GLY A O 5
ATOM 3189 N N . GLY A 1 39 ? -9.342 6.447 -30.739 1.00 44.23 39 GLY A N 5
ATOM 3190 C CA . GLY A 1 39 ? -10.087 6.928 -29.591 1.00 31.12 39 GLY A CA 5
ATOM 3191 C C . GLY A 1 39 ? -9.319 6.769 -28.293 1.00 75.24 39 GLY A C 5
ATOM 3192 O O . GLY A 1 39 ? -8.216 6.224 -28.281 1.00 41.43 39 GLY A O 5
ATOM 3196 N N . GLN A 1 40 ? -9.904 7.246 -27.199 1.00 50.34 40 GLN A N 5
ATOM 3197 C CA . GLN A 1 40 ? -9.266 7.156 -25.892 1.00 2.05 40 GLN A CA 5
ATOM 3198 C C . GLN A 1 40 ? -9.381 5.744 -25.326 1.00 14.53 40 GLN A C 5
ATOM 3199 O O . GLN A 1 40 ? -8.444 5.231 -24.713 1.00 14.34 40 GLN A O 5
ATOM 3213 N N . LEU A 1 41 ? -10.536 5.122 -25.535 1.00 21.53 41 LEU A N 5
ATOM 3214 C CA . LEU A 1 41 ? -10.775 3.768 -25.045 1.00 43.21 41 LEU A CA 5
ATOM 3215 C C . LEU A 1 41 ? -9.929 2.755 -25.810 1.00 52.22 41 LEU A C 5
ATOM 3216 O O . LEU A 1 41 ? -9.614 1.681 -25.298 1.00 64.21 41 LEU A O 5
ATOM 3232 N N . CYS A 1 42 ? -9.563 3.105 -27.039 1.00 13.43 42 CYS A N 5
ATOM 3233 C CA . CYS A 1 42 ? -8.753 2.229 -27.875 1.00 24.51 42 CYS A CA 5
ATOM 3234 C C . CYS A 1 42 ? -9.457 0.895 -28.107 1.00 62.15 42 CYS A C 5
ATOM 3235 O O . CYS A 1 42 ? -9.011 -0.147 -27.625 1.00 52.43 42 CYS A O 5
ATOM 3242 N N . ASP A 1 43 ? -10.558 0.935 -28.849 1.00 51.32 43 ASP A N 5
ATOM 3243 C CA . ASP A 1 43 ? -11.324 -0.269 -29.147 1.00 62.54 43 ASP A CA 5
ATOM 3244 C C . ASP A 1 43 ? -11.326 -0.555 -30.646 1.00 11.10 43 ASP A C 5
ATOM 3245 O O . ASP A 1 43 ? -10.718 0.175 -31.429 1.00 63.20 43 ASP A O 5
ATOM 3254 N N . LYS A 1 44 ? -12.014 -1.622 -31.039 1.00 5.12 44 LYS A N 5
ATOM 3255 C CA . LYS A 1 44 ? -12.096 -2.005 -32.443 1.00 60.21 44 LYS A CA 5
ATOM 3256 C C . LYS A 1 44 ? -12.608 -0.847 -33.294 1.00 30.31 44 LYS A C 5
ATOM 3257 O O . LYS A 1 44 ? -13.134 0.135 -32.770 1.00 51.25 44 LYS A O 5
ATOM 3276 N N . ARG A 1 1 ? 2.308 -0.208 -5.729 1.00 32.04 1 ARG A N 6
ATOM 3277 C CA . ARG A 1 1 ? 1.615 -0.308 -4.450 1.00 34.10 1 ARG A CA 6
ATOM 3278 C C . ARG A 1 1 ? 0.167 -0.748 -4.649 1.00 63.51 1 ARG A C 6
ATOM 3279 O O . ARG A 1 1 ? -0.387 -0.620 -5.741 1.00 14.00 1 ARG A O 6
ATOM 3300 N N . CYS A 1 2 ? -0.439 -1.269 -3.587 1.00 42.23 2 CYS A N 6
ATOM 3301 C CA . CYS A 1 2 ? -1.821 -1.729 -3.644 1.00 62.53 2 CYS A CA 6
ATOM 3302 C C . CYS A 1 2 ? -2.706 -0.913 -2.707 1.00 44.51 2 CYS A C 6
ATOM 3303 O O . CYS A 1 2 ? -3.092 -1.382 -1.637 1.00 3.31 2 CYS A O 6
ATOM 3310 N N . GLN A 1 3 ? -3.022 0.311 -3.118 1.00 52.12 3 GLN A N 6
ATOM 3311 C CA . GLN A 1 3 ? -3.861 1.193 -2.315 1.00 41.12 3 GLN A CA 6
ATOM 3312 C C . GLN A 1 3 ? -5.158 1.524 -3.046 1.00 12.45 3 GLN A C 6
ATOM 3313 O O . GLN A 1 3 ? -6.249 1.222 -2.561 1.00 53.44 3 GLN A O 6
ATOM 3327 N N . TYR A 1 4 ? -5.032 2.147 -4.212 1.00 60.21 4 TYR A N 6
ATOM 3328 C CA . TYR A 1 4 ? -6.195 2.522 -5.008 1.00 63.31 4 TYR A CA 6
ATOM 3329 C C . TYR A 1 4 ? -5.840 2.596 -6.490 1.00 5.01 4 TYR A C 6
ATOM 3330 O O . TYR A 1 4 ? -4.967 3.364 -6.893 1.00 53.23 4 TYR A O 6
ATOM 3348 N N . GLY A 1 5 ? -6.524 1.791 -7.297 1.00 61.10 5 GLY A N 6
ATOM 3349 C CA . GLY A 1 5 ? -6.268 1.780 -8.725 1.00 41.15 5 GLY A CA 6
ATOM 3350 C C . GLY A 1 5 ? -5.215 0.762 -9.118 1.00 53.51 5 GLY A C 6
ATOM 3351 O O . GLY A 1 5 ? -4.460 0.976 -10.066 1.00 63.22 5 GLY A O 6
ATOM 3355 N N . TRP A 1 6 ? -5.164 -0.345 -8.387 1.00 73.24 6 TRP A N 6
ATOM 3356 C CA . TRP A 1 6 ? -4.195 -1.399 -8.664 1.00 24.01 6 TRP A CA 6
ATOM 3357 C C . TRP A 1 6 ? -4.730 -2.759 -8.230 1.00 72.13 6 TRP A C 6
ATOM 3358 O O . TRP A 1 6 ? -4.456 -3.219 -7.122 1.00 42.31 6 TRP A O 6
ATOM 3379 N N . GLN A 1 7 ? -5.495 -3.397 -9.111 1.00 25.45 7 GLN A N 6
ATOM 3380 C CA . GLN A 1 7 ? -6.068 -4.705 -8.817 1.00 34.24 7 GLN A CA 6
ATOM 3381 C C . GLN A 1 7 ? -5.243 -5.818 -9.454 1.00 5.21 7 GLN A C 6
ATOM 3382 O O . GLN A 1 7 ? -4.154 -5.577 -9.973 1.00 43.43 7 GLN A O 6
ATOM 3396 N N . GLY A 1 8 ? -5.768 -7.038 -9.410 1.00 35.22 8 GLY A N 6
ATOM 3397 C CA . GLY A 1 8 ? -5.066 -8.170 -9.986 1.00 10.10 8 GLY A CA 6
ATOM 3398 C C . GLY A 1 8 ? -4.559 -9.135 -8.933 1.00 4.33 8 GLY A C 6
ATOM 3399 O O . GLY A 1 8 ? -5.039 -9.136 -7.798 1.00 45.22 8 GLY A O 6
ATOM 3403 N N . LEU A 1 9 ? -3.587 -9.959 -9.307 1.00 63.22 9 LEU A N 6
ATOM 3404 C CA . LEU A 1 9 ? -3.014 -10.935 -8.387 1.00 34.45 9 LEU A CA 6
ATOM 3405 C C . LEU A 1 9 ? -1.864 -10.325 -7.592 1.00 33.32 9 LEU A C 6
ATOM 3406 O O . LEU A 1 9 ? -1.803 -10.456 -6.369 1.00 70.20 9 LEU A O 6
ATOM 3422 N N . TYR A 1 10 ? -0.956 -9.657 -8.294 1.00 31.01 10 TYR A N 6
ATOM 3423 C CA . TYR A 1 10 ? 0.192 -9.026 -7.654 1.00 64.51 10 TYR A CA 6
ATOM 3424 C C . TYR A 1 10 ? 0.222 -7.528 -7.942 1.00 32.53 10 TYR A C 6
ATOM 3425 O O . TYR A 1 10 ? 1.282 -6.903 -7.932 1.00 4.23 10 TYR A O 6
ATOM 3443 N N . CYS A 1 11 ? -0.951 -6.959 -8.197 1.00 51.35 11 CYS A N 6
ATOM 3444 C CA . CYS A 1 11 ? -1.063 -5.534 -8.488 1.00 22.50 11 CYS A CA 6
ATOM 3445 C C . CYS A 1 11 ? -0.185 -5.151 -9.676 1.00 22.12 11 CYS A C 6
ATOM 3446 O O . CYS A 1 11 ? 0.975 -4.775 -9.508 1.00 25.44 11 CYS A O 6
ATOM 3453 N N . ASP A 1 12 ? -0.747 -5.249 -10.875 1.00 40.54 12 ASP A N 6
ATOM 3454 C CA . ASP A 1 12 ? -0.017 -4.911 -12.092 1.00 3.13 12 ASP A CA 6
ATOM 3455 C C . ASP A 1 12 ? -0.969 -4.425 -13.180 1.00 2.20 12 ASP A C 6
ATOM 3456 O O . ASP A 1 12 ? -0.683 -4.549 -14.371 1.00 41.31 12 ASP A O 6
ATOM 3465 N N . LYS A 1 13 ? -2.103 -3.872 -12.763 1.00 61.01 13 LYS A N 6
ATOM 3466 C CA . LYS A 1 13 ? -3.098 -3.367 -13.701 1.00 14.31 13 LYS A CA 6
ATOM 3467 C C . LYS A 1 13 ? -3.843 -2.172 -13.113 1.00 21.30 13 LYS A C 6
ATOM 3468 O O . LYS A 1 13 ? -4.234 -2.185 -11.945 1.00 73.25 13 LYS A O 6
ATOM 3487 N N . CYS A 1 14 ? -4.037 -1.142 -13.929 1.00 3.41 14 CYS A N 6
ATOM 3488 C CA . CYS A 1 14 ? -4.735 0.061 -13.491 1.00 33.44 14 CYS A CA 6
ATOM 3489 C C . CYS A 1 14 ? -6.202 0.020 -13.909 1.00 52.43 14 CYS A C 6
ATOM 3490 O O . CYS A 1 14 ? -6.838 1.061 -14.081 1.00 1.05 14 CYS A O 6
ATOM 3497 N N . ILE A 1 15 ? -6.732 -1.187 -14.072 1.00 14.02 15 ILE A N 6
ATOM 3498 C CA . ILE A 1 15 ? -8.124 -1.363 -14.469 1.00 2.43 15 ILE A CA 6
ATOM 3499 C C . ILE A 1 15 ? -8.448 -0.545 -15.714 1.00 44.15 15 ILE A C 6
ATOM 3500 O O . ILE A 1 15 ? -9.068 0.516 -15.647 1.00 1.42 15 ILE A O 6
ATOM 3516 N N . PRO A 1 16 ? -8.020 -1.050 -16.881 1.00 42.42 16 PRO A N 6
ATOM 3517 C CA . PRO A 1 16 ? -8.255 -0.383 -18.166 1.00 23.34 16 PRO A CA 6
ATOM 3518 C C . PRO A 1 16 ? -9.723 -0.418 -18.577 1.00 4.13 16 PRO A C 6
ATOM 3519 O O . PRO A 1 16 ? -10.176 0.411 -19.367 1.00 32.32 16 PRO A O 6
ATOM 3530 N N . HIS A 1 17 ? -10.462 -1.381 -18.036 1.00 25.44 17 HIS A N 6
ATOM 3531 C CA . HIS A 1 17 ? -11.880 -1.523 -18.346 1.00 3.22 17 HIS A CA 6
ATOM 3532 C C . HIS A 1 17 ? -12.600 -0.184 -18.219 1.00 2.33 17 HIS A C 6
ATOM 3533 O O . HIS A 1 17 ? -13.129 0.359 -19.189 1.00 71.41 17 HIS A O 6
ATOM 3547 N N . PRO A 1 18 ? -12.622 0.363 -16.994 1.00 71.01 18 PRO A N 6
ATOM 3548 C CA . PRO A 1 18 ? -13.274 1.645 -16.711 1.00 74.12 18 PRO A CA 6
ATOM 3549 C C . PRO A 1 18 ? -12.530 2.823 -17.331 1.00 14.14 18 PRO A C 6
ATOM 3550 O O . PRO A 1 18 ? -11.745 3.494 -16.663 1.00 10.24 18 PRO A O 6
ATOM 3561 N N . GLY A 1 19 ? -12.784 3.069 -18.612 1.00 43.45 19 GLY A N 6
ATOM 3562 C CA . GLY A 1 19 ? -12.130 4.168 -19.300 1.00 61.50 19 GLY A CA 6
ATOM 3563 C C . GLY A 1 19 ? -11.543 3.749 -20.633 1.00 44.24 19 GLY A C 6
ATOM 3564 O O . GLY A 1 19 ? -11.278 4.589 -21.495 1.00 20.44 19 GLY A O 6
ATOM 3568 N N . CYS A 1 20 ? -11.336 2.448 -20.805 1.00 32.20 20 CYS A N 6
ATOM 3569 C CA . CYS A 1 20 ? -10.774 1.919 -22.042 1.00 32.33 20 CYS A CA 6
ATOM 3570 C C . CYS A 1 20 ? -11.270 0.499 -22.301 1.00 20.12 20 CYS A C 6
ATOM 3571 O O . CYS A 1 20 ? -11.979 -0.082 -21.479 1.00 74.35 20 CYS A O 6
ATOM 3578 N N . VAL A 1 21 ? -10.891 -0.054 -23.449 1.00 30.13 21 VAL A N 6
ATOM 3579 C CA . VAL A 1 21 ? -11.295 -1.406 -23.816 1.00 52.12 21 VAL A CA 6
ATOM 3580 C C . VAL A 1 21 ? -10.108 -2.362 -23.786 1.00 10.11 21 VAL A C 6
ATOM 3581 O O . VAL A 1 21 ? -10.191 -3.454 -23.223 1.00 63.10 21 VAL A O 6
ATOM 3594 N N . HIS A 1 22 ? -9.003 -1.944 -24.395 1.00 1.22 22 HIS A N 6
ATOM 3595 C CA . HIS A 1 22 ? -7.797 -2.763 -24.437 1.00 4.22 22 HIS A CA 6
ATOM 3596 C C . HIS A 1 22 ? -6.546 -1.890 -24.404 1.00 42.20 22 HIS A C 6
ATOM 3597 O O . HIS A 1 22 ? -6.633 -0.667 -24.301 1.00 3.02 22 HIS A O 6
ATOM 3611 N N . GLY A 1 23 ? -5.382 -2.527 -24.492 1.00 32.41 23 GLY A N 6
ATOM 3612 C CA . GLY A 1 23 ? -4.131 -1.793 -24.469 1.00 64.35 23 GLY A CA 6
ATOM 3613 C C . GLY A 1 23 ? -3.329 -2.053 -23.210 1.00 2.35 23 GLY A C 6
ATOM 3614 O O . GLY A 1 23 ? -3.293 -3.177 -22.709 1.00 61.44 23 GLY A O 6
ATOM 3618 N N . ILE A 1 24 ? -2.683 -1.011 -22.696 1.00 70.12 24 ILE A N 6
ATOM 3619 C CA . ILE A 1 24 ? -1.878 -1.132 -21.487 1.00 64.44 24 ILE A CA 6
ATOM 3620 C C . ILE A 1 24 ? -1.868 0.173 -20.700 1.00 1.50 24 ILE A C 6
ATOM 3621 O O . ILE A 1 24 ? -2.525 1.144 -21.078 1.00 32.15 24 ILE A O 6
ATOM 3637 N N . CYS A 1 25 ? -1.117 0.192 -19.604 1.00 65.42 25 CYS A N 6
ATOM 3638 C CA . CYS A 1 25 ? -1.019 1.378 -18.763 1.00 2.21 25 CYS A CA 6
ATOM 3639 C C . CYS A 1 25 ? 0.026 1.184 -17.668 1.00 31.04 25 CYS A C 6
ATOM 3640 O O . CYS A 1 25 ? 0.273 0.064 -17.223 1.00 32.10 25 CYS A O 6
ATOM 3647 N N . ASN A 1 26 ? 0.636 2.284 -17.238 1.00 33.24 26 ASN A N 6
ATOM 3648 C CA . ASN A 1 26 ? 1.654 2.235 -16.195 1.00 30.04 26 ASN A CA 6
ATOM 3649 C C . ASN A 1 26 ? 1.200 3.000 -14.955 1.00 31.52 26 ASN A C 6
ATOM 3650 O O . ASN A 1 26 ? 1.636 2.710 -13.841 1.00 43.13 26 ASN A O 6
ATOM 3661 N N . GLU A 1 27 ? 0.321 3.976 -15.157 1.00 71.03 27 GLU A N 6
ATOM 3662 C CA . GLU A 1 27 ? -0.192 4.782 -14.056 1.00 22.15 27 GLU A CA 6
ATOM 3663 C C . GLU A 1 27 ? -1.649 4.437 -13.761 1.00 62.20 27 GLU A C 6
ATOM 3664 O O . GLU A 1 27 ? -2.357 3.865 -14.590 1.00 33.24 27 GLU A O 6
ATOM 3676 N N . PRO A 1 28 ? -2.108 4.792 -12.552 1.00 23.23 28 PRO A N 6
ATOM 3677 C CA . PRO A 1 28 ? -3.484 4.530 -12.119 1.00 24.01 28 PRO A CA 6
ATOM 3678 C C . PRO A 1 28 ? -4.499 5.389 -12.865 1.00 31.14 28 PRO A C 6
ATOM 3679 O O . PRO A 1 28 ? -4.359 6.610 -12.938 1.00 23.33 28 PRO A O 6
ATOM 3690 N N . TRP A 1 29 ? -5.521 4.744 -13.416 1.00 22.03 29 TRP A N 6
ATOM 3691 C CA . TRP A 1 29 ? -6.561 5.450 -14.156 1.00 4.12 29 TRP A CA 6
ATOM 3692 C C . TRP A 1 29 ? -5.977 6.158 -15.374 1.00 21.34 29 TRP A C 6
ATOM 3693 O O . TRP A 1 29 ? -5.886 7.385 -15.404 1.00 71.54 29 TRP A O 6
ATOM 3714 N N . GLN A 1 30 ? -5.583 5.377 -16.374 1.00 71.53 30 GLN A N 6
ATOM 3715 C CA . GLN A 1 30 ? -5.008 5.930 -17.594 1.00 43.42 30 GLN A CA 6
ATOM 3716 C C . GLN A 1 30 ? -5.436 5.121 -18.814 1.00 44.21 30 GLN A C 6
ATOM 3717 O O . GLN A 1 30 ? -6.141 4.119 -18.691 1.00 42.25 30 GLN A O 6
ATOM 3731 N N . CYS A 1 31 ? -5.005 5.562 -19.991 1.00 51.43 31 CYS A N 6
ATOM 3732 C CA . CYS A 1 31 ? -5.344 4.881 -21.234 1.00 62.55 31 CYS A CA 6
ATOM 3733 C C . CYS A 1 31 ? -4.201 4.985 -22.241 1.00 33.43 31 CYS A C 6
ATOM 3734 O O . CYS A 1 31 ? -3.877 6.073 -22.719 1.00 33.42 31 CYS A O 6
ATOM 3741 N N . LEU A 1 32 ? -3.595 3.846 -22.558 1.00 44.20 32 LEU A N 6
ATOM 3742 C CA . LEU A 1 32 ? -2.488 3.808 -23.508 1.00 30.11 32 LEU A CA 6
ATOM 3743 C C . LEU A 1 32 ? -2.714 2.731 -24.564 1.00 21.31 32 LEU A C 6
ATOM 3744 O O . LEU A 1 32 ? -2.576 1.538 -24.289 1.00 55.21 32 LEU A O 6
ATOM 3760 N N . CYS A 1 33 ? -3.059 3.159 -25.774 1.00 31.54 33 CYS A N 6
ATOM 3761 C CA . CYS A 1 33 ? -3.302 2.232 -26.872 1.00 74.25 33 CYS A CA 6
ATOM 3762 C C . CYS A 1 33 ? -2.000 1.882 -27.588 1.00 14.43 33 CYS A C 6
ATOM 3763 O O . CYS A 1 33 ? -0.977 2.535 -27.387 1.00 24.20 33 CYS A O 6
ATOM 3770 N N . GLU A 1 34 ? -2.049 0.849 -28.423 1.00 12.04 34 GLU A N 6
ATOM 3771 C CA . GLU A 1 34 ? -0.873 0.413 -29.167 1.00 15.11 34 GLU A CA 6
ATOM 3772 C C . GLU A 1 34 ? -0.942 0.884 -30.617 1.00 2.33 34 GLU A C 6
ATOM 3773 O O . GLU A 1 34 ? -1.985 1.340 -31.086 1.00 14.04 34 GLU A O 6
ATOM 3785 N N . THR A 1 35 ? 0.179 0.772 -31.323 1.00 20.12 35 THR A N 6
ATOM 3786 C CA . THR A 1 35 ? 0.248 1.187 -32.718 1.00 43.40 35 THR A CA 6
ATOM 3787 C C . THR A 1 35 ? -0.812 0.481 -33.555 1.00 64.24 35 THR A C 6
ATOM 3788 O O . THR A 1 35 ? -1.232 0.985 -34.596 1.00 3.01 35 THR A O 6
ATOM 3799 N N . ASN A 1 36 ? -1.241 -0.689 -33.094 1.00 24.52 36 ASN A N 6
ATOM 3800 C CA . ASN A 1 36 ? -2.253 -1.466 -33.801 1.00 44.52 36 ASN A CA 6
ATOM 3801 C C . ASN A 1 36 ? -3.622 -0.802 -33.692 1.00 41.40 36 ASN A C 6
ATOM 3802 O O . ASN A 1 36 ? -4.414 -0.831 -34.634 1.00 42.31 36 ASN A O 6
ATOM 3813 N N . TRP A 1 37 ? -3.893 -0.204 -32.537 1.00 62.14 37 TRP A N 6
ATOM 3814 C CA . TRP A 1 37 ? -5.166 0.468 -32.305 1.00 74.11 37 TRP A CA 6
ATOM 3815 C C . TRP A 1 37 ? -5.110 1.918 -32.772 1.00 4.33 37 TRP A C 6
ATOM 3816 O O . TRP A 1 37 ? -4.157 2.331 -33.431 1.00 5.31 37 TRP A O 6
ATOM 3837 N N . GLY A 1 38 ? -6.137 2.688 -32.425 1.00 20.00 38 GLY A N 6
ATOM 3838 C CA . GLY A 1 38 ? -6.183 4.084 -32.817 1.00 53.43 38 GLY A CA 6
ATOM 3839 C C . GLY A 1 38 ? -7.541 4.711 -32.570 1.00 52.23 38 GLY A C 6
ATOM 3840 O O . GLY A 1 38 ? -8.272 5.018 -33.512 1.00 22.45 38 GLY A O 6
ATOM 3844 N N . GLY A 1 39 ? -7.881 4.901 -31.299 1.00 14.20 39 GLY A N 6
ATOM 3845 C CA . GLY A 1 39 ? -9.161 5.493 -30.954 1.00 21.21 39 GLY A CA 6
ATOM 3846 C C . GLY A 1 39 ? -9.137 6.179 -29.603 1.00 4.33 39 GLY A C 6
ATOM 3847 O O . GLY A 1 39 ? -8.100 6.689 -29.178 1.00 14.23 39 GLY A O 6
ATOM 3851 N N . GLN A 1 40 ? -10.281 6.194 -28.927 1.00 73.44 40 GLN A N 6
ATOM 3852 C CA . GLN A 1 40 ? -10.387 6.825 -27.617 1.00 40.34 40 GLN A CA 6
ATOM 3853 C C . GLN A 1 40 ? -10.306 5.786 -26.504 1.00 3.31 40 GLN A C 6
ATOM 3854 O O . GLN A 1 40 ? -9.699 6.027 -25.459 1.00 72.31 40 GLN A O 6
ATOM 3868 N N . LEU A 1 41 ? -10.920 4.631 -26.733 1.00 53.25 41 LEU A N 6
ATOM 3869 C CA . LEU A 1 41 ? -10.918 3.554 -25.749 1.00 50.42 41 LEU A CA 6
ATOM 3870 C C . LEU A 1 41 ? -10.152 2.342 -26.270 1.00 53.30 41 LEU A C 6
ATOM 3871 O O . LEU A 1 41 ? -10.401 1.211 -25.853 1.00 35.12 41 LEU A O 6
ATOM 3887 N N . CYS A 1 42 ? -9.218 2.587 -27.183 1.00 21.34 42 CYS A N 6
ATOM 3888 C CA . CYS A 1 42 ? -8.414 1.516 -27.760 1.00 4.53 42 CYS A CA 6
ATOM 3889 C C . CYS A 1 42 ? -9.302 0.397 -28.295 1.00 64.21 42 CYS A C 6
ATOM 3890 O O . CYS A 1 42 ? -9.138 -0.767 -27.930 1.00 33.53 42 CYS A O 6
ATOM 3897 N N . ASP A 1 43 ? -10.241 0.758 -29.163 1.00 24.25 43 ASP A N 6
ATOM 3898 C CA . ASP A 1 43 ? -11.154 -0.216 -29.750 1.00 0.42 43 ASP A CA 6
ATOM 3899 C C . ASP A 1 43 ? -10.994 -0.265 -31.266 1.00 52.11 43 ASP A C 6
ATOM 3900 O O . ASP A 1 43 ? -11.189 -1.309 -31.888 1.00 63.33 43 ASP A O 6
ATOM 3909 N N . LYS A 1 44 ? -10.640 0.872 -31.856 1.00 25.23 44 LYS A N 6
ATOM 3910 C CA . LYS A 1 44 ? -10.453 0.960 -33.299 1.00 71.21 44 LYS A CA 6
ATOM 3911 C C . LYS A 1 44 ? -9.121 1.622 -33.636 1.00 61.23 44 LYS A C 6
ATOM 3912 O O . LYS A 1 44 ? -8.409 1.182 -34.540 1.00 55.51 44 LYS A O 6
ATOM 3931 N N . ARG A 1 1 ? -1.226 -2.030 1.517 1.00 62.41 1 ARG A N 7
ATOM 3932 C CA . ARG A 1 1 ? -2.516 -2.235 0.870 1.00 33.54 1 ARG A CA 7
ATOM 3933 C C . ARG A 1 1 ? -2.462 -1.816 -0.596 1.00 34.41 1 ARG A C 7
ATOM 3934 O O . ARG A 1 1 ? -2.850 -0.702 -0.949 1.00 74.40 1 ARG A O 7
ATOM 3955 N N . CYS A 1 2 ? -1.979 -2.716 -1.446 1.00 25.24 2 CYS A N 7
ATOM 3956 C CA . CYS A 1 2 ? -1.872 -2.441 -2.873 1.00 54.13 2 CYS A CA 7
ATOM 3957 C C . CYS A 1 2 ? -3.215 -2.648 -3.568 1.00 50.34 2 CYS A C 7
ATOM 3958 O O . CYS A 1 2 ? -3.347 -3.505 -4.441 1.00 31.51 2 CYS A O 7
ATOM 3965 N N . GLN A 1 3 ? -4.207 -1.855 -3.175 1.00 20.40 3 GLN A N 7
ATOM 3966 C CA . GLN A 1 3 ? -5.539 -1.952 -3.760 1.00 31.10 3 GLN A CA 7
ATOM 3967 C C . GLN A 1 3 ? -6.099 -0.568 -4.071 1.00 42.02 3 GLN A C 7
ATOM 3968 O O . GLN A 1 3 ? -7.097 -0.145 -3.488 1.00 32.54 3 GLN A O 7
ATOM 3982 N N . TYR A 1 4 ? -5.449 0.133 -4.993 1.00 53.55 4 TYR A N 7
ATOM 3983 C CA . TYR A 1 4 ? -5.881 1.472 -5.380 1.00 65.53 4 TYR A CA 7
ATOM 3984 C C . TYR A 1 4 ? -5.041 2.001 -6.539 1.00 72.43 4 TYR A C 7
ATOM 3985 O O . TYR A 1 4 ? -3.953 2.539 -6.338 1.00 74.21 4 TYR A O 7
ATOM 4003 N N . GLY A 1 5 ? -5.557 1.843 -7.755 1.00 3.51 5 GLY A N 7
ATOM 4004 C CA . GLY A 1 5 ? -4.843 2.310 -8.929 1.00 52.32 5 GLY A CA 7
ATOM 4005 C C . GLY A 1 5 ? -4.011 1.220 -9.574 1.00 20.43 5 GLY A C 7
ATOM 4006 O O . GLY A 1 5 ? -3.641 1.322 -10.743 1.00 64.32 5 GLY A O 7
ATOM 4010 N N . TRP A 1 6 ? -3.715 0.174 -8.810 1.00 11.43 6 TRP A N 7
ATOM 4011 C CA . TRP A 1 6 ? -2.919 -0.939 -9.313 1.00 73.34 6 TRP A CA 7
ATOM 4012 C C . TRP A 1 6 ? -3.529 -2.275 -8.901 1.00 52.51 6 TRP A C 7
ATOM 4013 O O . TRP A 1 6 ? -3.312 -2.748 -7.786 1.00 44.51 6 TRP A O 7
ATOM 4034 N N . GLN A 1 7 ? -4.293 -2.877 -9.807 1.00 43.53 7 GLN A N 7
ATOM 4035 C CA . GLN A 1 7 ? -4.934 -4.158 -9.536 1.00 1.43 7 GLN A CA 7
ATOM 4036 C C . GLN A 1 7 ? -3.926 -5.299 -9.618 1.00 22.13 7 GLN A C 7
ATOM 4037 O O . GLN A 1 7 ? -2.801 -5.115 -10.081 1.00 30.32 7 GLN A O 7
ATOM 4051 N N . GLY A 1 8 ? -4.337 -6.479 -9.164 1.00 73.41 8 GLY A N 7
ATOM 4052 C CA . GLY A 1 8 ? -3.458 -7.633 -9.195 1.00 21.43 8 GLY A CA 7
ATOM 4053 C C . GLY A 1 8 ? -2.460 -7.632 -8.054 1.00 23.01 8 GLY A C 7
ATOM 4054 O O . GLY A 1 8 ? -2.052 -6.572 -7.577 1.00 31.12 8 GLY A O 7
ATOM 4058 N N . LEU A 1 9 ? -2.065 -8.822 -7.614 1.00 14.34 9 LEU A N 7
ATOM 4059 C CA . LEU A 1 9 ? -1.109 -8.954 -6.520 1.00 33.42 9 LEU A CA 7
ATOM 4060 C C . LEU A 1 9 ? 0.209 -8.269 -6.863 1.00 2.41 9 LEU A C 7
ATOM 4061 O O . LEU A 1 9 ? 0.805 -7.591 -6.025 1.00 13.01 9 LEU A O 7
ATOM 4077 N N . TYR A 1 10 ? 0.659 -8.448 -8.100 1.00 54.50 10 TYR A N 7
ATOM 4078 C CA . TYR A 1 10 ? 1.907 -7.846 -8.554 1.00 72.32 10 TYR A CA 7
ATOM 4079 C C . TYR A 1 10 ? 1.763 -6.334 -8.696 1.00 22.00 10 TYR A C 7
ATOM 4080 O O . TYR A 1 10 ? 2.741 -5.593 -8.590 1.00 13.35 10 TYR A O 7
ATOM 4098 N N . CYS A 1 11 ? 0.537 -5.883 -8.936 1.00 53.24 11 CYS A N 7
ATOM 4099 C CA . CYS A 1 11 ? 0.262 -4.460 -9.093 1.00 11.31 11 CYS A CA 7
ATOM 4100 C C . CYS A 1 11 ? 0.993 -3.895 -10.307 1.00 41.14 11 CYS A C 7
ATOM 4101 O O . CYS A 1 11 ? 1.936 -3.116 -10.170 1.00 42.51 11 CYS A O 7
ATOM 4108 N N . ASP A 1 12 ? 0.551 -4.293 -11.495 1.00 60.30 12 ASP A N 7
ATOM 4109 C CA . ASP A 1 12 ? 1.162 -3.826 -12.734 1.00 73.42 12 ASP A CA 7
ATOM 4110 C C . ASP A 1 12 ? 0.130 -3.141 -13.624 1.00 14.51 12 ASP A C 7
ATOM 4111 O O . ASP A 1 12 ? 0.438 -2.171 -14.318 1.00 31.24 12 ASP A O 7
ATOM 4120 N N . LYS A 1 13 ? -1.097 -3.651 -13.600 1.00 0.31 13 LYS A N 7
ATOM 4121 C CA . LYS A 1 13 ? -2.176 -3.088 -14.404 1.00 21.45 13 LYS A CA 7
ATOM 4122 C C . LYS A 1 13 ? -2.842 -1.923 -13.680 1.00 54.41 13 LYS A C 7
ATOM 4123 O O . LYS A 1 13 ? -3.049 -1.968 -12.467 1.00 0.10 13 LYS A O 7
ATOM 4142 N N . CYS A 1 14 ? -3.178 -0.880 -14.432 1.00 53.21 14 CYS A N 7
ATOM 4143 C CA . CYS A 1 14 ? -3.823 0.298 -13.863 1.00 63.24 14 CYS A CA 7
ATOM 4144 C C . CYS A 1 14 ? -5.327 0.273 -14.121 1.00 24.31 14 CYS A C 7
ATOM 4145 O O . CYS A 1 14 ? -5.967 1.320 -14.220 1.00 70.31 14 CYS A O 7
ATOM 4152 N N . ILE A 1 15 ? -5.883 -0.929 -14.228 1.00 22.22 15 ILE A N 7
ATOM 4153 C CA . ILE A 1 15 ? -7.311 -1.091 -14.472 1.00 43.42 15 ILE A CA 7
ATOM 4154 C C . ILE A 1 15 ? -7.753 -0.294 -15.695 1.00 65.01 15 ILE A C 7
ATOM 4155 O O . ILE A 1 15 ? -8.347 0.778 -15.587 1.00 14.44 15 ILE A O 7
ATOM 4171 N N . PRO A 1 16 ? -7.457 -0.830 -16.889 1.00 33.03 16 PRO A N 7
ATOM 4172 C CA . PRO A 1 16 ? -7.817 -0.187 -18.156 1.00 71.00 16 PRO A CA 7
ATOM 4173 C C . PRO A 1 16 ? -9.321 -0.206 -18.410 1.00 24.34 16 PRO A C 7
ATOM 4174 O O . PRO A 1 16 ? -9.843 0.613 -19.166 1.00 73.10 16 PRO A O 7
ATOM 4185 N N . HIS A 1 17 ? -10.012 -1.146 -17.772 1.00 64.22 17 HIS A N 7
ATOM 4186 C CA . HIS A 1 17 ? -11.456 -1.271 -17.928 1.00 54.03 17 HIS A CA 7
ATOM 4187 C C . HIS A 1 17 ? -12.140 0.082 -17.756 1.00 73.05 17 HIS A C 7
ATOM 4188 O O . HIS A 1 17 ? -12.761 0.612 -18.678 1.00 14.32 17 HIS A O 7
ATOM 4202 N N . PRO A 1 18 ? -12.026 0.655 -16.549 1.00 23.40 18 PRO A N 7
ATOM 4203 C CA . PRO A 1 18 ? -12.627 1.953 -16.228 1.00 64.41 18 PRO A CA 7
ATOM 4204 C C . PRO A 1 18 ? -11.936 3.105 -16.949 1.00 3.22 18 PRO A C 7
ATOM 4205 O O . PRO A 1 18 ? -11.078 3.781 -16.381 1.00 35.42 18 PRO A O 7
ATOM 4216 N N . GLY A 1 19 ? -12.315 3.325 -18.204 1.00 52.10 19 GLY A N 7
ATOM 4217 C CA . GLY A 1 19 ? -11.722 4.397 -18.981 1.00 41.44 19 GLY A CA 7
ATOM 4218 C C . GLY A 1 19 ? -11.288 3.942 -20.360 1.00 42.15 19 GLY A C 7
ATOM 4219 O O . GLY A 1 19 ? -11.105 4.759 -21.263 1.00 45.23 19 GLY A O 7
ATOM 4223 N N . CYS A 1 20 ? -11.121 2.634 -20.525 1.00 10.13 20 CYS A N 7
ATOM 4224 C CA . CYS A 1 20 ? -10.703 2.070 -21.803 1.00 14.43 20 CYS A CA 7
ATOM 4225 C C . CYS A 1 20 ? -11.244 0.654 -21.975 1.00 60.21 20 CYS A C 7
ATOM 4226 O O . CYS A 1 20 ? -11.931 0.129 -21.099 1.00 31.12 20 CYS A O 7
ATOM 4233 N N . VAL A 1 21 ? -10.928 0.040 -23.111 1.00 52.01 21 VAL A N 7
ATOM 4234 C CA . VAL A 1 21 ? -11.380 -1.316 -23.399 1.00 14.03 21 VAL A CA 7
ATOM 4235 C C . VAL A 1 21 ? -10.210 -2.293 -23.416 1.00 35.45 21 VAL A C 7
ATOM 4236 O O . VAL A 1 21 ? -10.259 -3.348 -22.782 1.00 35.21 21 VAL A O 7
ATOM 4249 N N . HIS A 1 22 ? -9.158 -1.936 -24.145 1.00 10.35 22 HIS A N 7
ATOM 4250 C CA . HIS A 1 22 ? -7.974 -2.781 -24.243 1.00 65.13 22 HIS A CA 7
ATOM 4251 C C . HIS A 1 22 ? -6.711 -1.934 -24.376 1.00 73.45 22 HIS A C 7
ATOM 4252 O O . HIS A 1 22 ? -6.766 -0.707 -24.315 1.00 1.12 22 HIS A O 7
ATOM 4266 N N . GLY A 1 23 ? -5.574 -2.600 -24.559 1.00 15.42 23 GLY A N 7
ATOM 4267 C CA . GLY A 1 23 ? -4.315 -1.892 -24.697 1.00 20.13 23 GLY A CA 7
ATOM 4268 C C . GLY A 1 23 ? -3.424 -2.052 -23.481 1.00 21.31 23 GLY A C 7
ATOM 4269 O O . GLY A 1 23 ? -3.357 -3.131 -22.890 1.00 42.32 23 GLY A O 7
ATOM 4273 N N . ILE A 1 24 ? -2.737 -0.978 -23.107 1.00 61.12 24 ILE A N 7
ATOM 4274 C CA . ILE A 1 24 ? -1.845 -1.005 -21.954 1.00 73.15 24 ILE A CA 7
ATOM 4275 C C . ILE A 1 24 ? -1.777 0.361 -21.280 1.00 61.03 24 ILE A C 7
ATOM 4276 O O . ILE A 1 24 ? -2.496 1.287 -21.655 1.00 52.43 24 ILE A O 7
ATOM 4292 N N . CYS A 1 25 ? -0.906 0.480 -20.284 1.00 21.12 25 CYS A N 7
ATOM 4293 C CA . CYS A 1 25 ? -0.741 1.733 -19.557 1.00 32.21 25 CYS A CA 7
ATOM 4294 C C . CYS A 1 25 ? 0.468 1.668 -18.628 1.00 34.22 25 CYS A C 7
ATOM 4295 O O . CYS A 1 25 ? 0.761 0.624 -18.046 1.00 53.22 25 CYS A O 7
ATOM 4302 N N . ASN A 1 26 ? 1.165 2.791 -18.494 1.00 1.21 26 ASN A N 7
ATOM 4303 C CA . ASN A 1 26 ? 2.342 2.862 -17.636 1.00 44.30 26 ASN A CA 7
ATOM 4304 C C . ASN A 1 26 ? 2.134 3.870 -16.509 1.00 63.33 26 ASN A C 7
ATOM 4305 O O . ASN A 1 26 ? 3.091 4.457 -16.005 1.00 33.02 26 ASN A O 7
ATOM 4316 N N . GLU A 1 27 ? 0.878 4.063 -16.120 1.00 50.11 27 GLU A N 7
ATOM 4317 C CA . GLU A 1 27 ? 0.545 5.000 -15.053 1.00 61.41 27 GLU A CA 7
ATOM 4318 C C . GLU A 1 27 ? -0.859 4.735 -14.516 1.00 5.53 27 GLU A C 7
ATOM 4319 O O . GLU A 1 27 ? -1.690 4.100 -15.165 1.00 2.32 27 GLU A O 7
ATOM 4331 N N . PRO A 1 28 ? -1.130 5.234 -13.300 1.00 63.13 28 PRO A N 7
ATOM 4332 C CA . PRO A 1 28 ? -2.432 5.065 -12.648 1.00 24.01 28 PRO A CA 7
ATOM 4333 C C . PRO A 1 28 ? -3.531 5.870 -13.331 1.00 53.43 28 PRO A C 7
ATOM 4334 O O . PRO A 1 28 ? -3.439 7.093 -13.444 1.00 35.22 28 PRO A O 7
ATOM 4345 N N . TRP A 1 29 ? -4.570 5.178 -13.785 1.00 42.12 29 TRP A N 7
ATOM 4346 C CA . TRP A 1 29 ? -5.688 5.830 -14.457 1.00 41.24 29 TRP A CA 7
ATOM 4347 C C . TRP A 1 29 ? -5.232 6.497 -15.750 1.00 64.15 29 TRP A C 7
ATOM 4348 O O . TRP A 1 29 ? -5.168 7.723 -15.837 1.00 60.22 29 TRP A O 7
ATOM 4369 N N . GLN A 1 30 ? -4.916 5.682 -16.752 1.00 3.21 30 GLN A N 7
ATOM 4370 C CA . GLN A 1 30 ? -4.465 6.195 -18.040 1.00 41.12 30 GLN A CA 7
ATOM 4371 C C . GLN A 1 30 ? -4.988 5.331 -19.183 1.00 41.53 30 GLN A C 7
ATOM 4372 O O . GLN A 1 30 ? -5.681 4.339 -18.958 1.00 61.35 30 GLN A O 7
ATOM 4386 N N . CYS A 1 31 ? -4.652 5.716 -20.410 1.00 72.21 31 CYS A N 7
ATOM 4387 C CA . CYS A 1 31 ? -5.088 4.978 -21.589 1.00 72.24 31 CYS A CA 7
ATOM 4388 C C . CYS A 1 31 ? -4.031 5.035 -22.689 1.00 11.25 31 CYS A C 7
ATOM 4389 O O . CYS A 1 31 ? -3.728 6.105 -23.219 1.00 75.21 31 CYS A O 7
ATOM 4396 N N . LEU A 1 32 ? -3.473 3.878 -23.026 1.00 31.33 32 LEU A N 7
ATOM 4397 C CA . LEU A 1 32 ? -2.450 3.795 -24.062 1.00 62.10 32 LEU A CA 7
ATOM 4398 C C . LEU A 1 32 ? -2.759 2.669 -25.044 1.00 52.50 32 LEU A C 7
ATOM 4399 O O . LEU A 1 32 ? -2.574 1.492 -24.734 1.00 40.22 32 LEU A O 7
ATOM 4415 N N . CYS A 1 33 ? -3.230 3.039 -26.231 1.00 4.25 33 CYS A N 7
ATOM 4416 C CA . CYS A 1 33 ? -3.563 2.062 -27.260 1.00 12.13 33 CYS A CA 7
ATOM 4417 C C . CYS A 1 33 ? -2.324 1.668 -28.058 1.00 42.10 33 CYS A C 7
ATOM 4418 O O . CYS A 1 33 ? -1.278 2.308 -27.954 1.00 40.14 33 CYS A O 7
ATOM 4425 N N . GLU A 1 34 ? -2.451 0.611 -28.854 1.00 24.11 34 GLU A N 7
ATOM 4426 C CA . GLU A 1 34 ? -1.341 0.132 -29.669 1.00 65.21 34 GLU A CA 7
ATOM 4427 C C . GLU A 1 34 ? -1.543 0.502 -31.136 1.00 32.43 34 GLU A C 7
ATOM 4428 O O . GLU A 1 34 ? -2.629 0.922 -31.538 1.00 45.12 34 GLU A O 7
ATOM 4440 N N . THR A 1 35 ? -0.490 0.343 -31.931 1.00 61.41 35 THR A N 7
ATOM 4441 C CA . THR A 1 35 ? -0.550 0.661 -33.352 1.00 72.21 35 THR A CA 7
ATOM 4442 C C . THR A 1 35 ? -1.675 -0.104 -34.040 1.00 32.44 35 THR A C 7
ATOM 4443 O O . THR A 1 35 ? -2.191 0.325 -35.070 1.00 51.34 35 THR A O 7
ATOM 4454 N N . ASN A 1 36 ? -2.051 -1.241 -33.461 1.00 54.54 36 ASN A N 7
ATOM 4455 C CA . ASN A 1 36 ? -3.116 -2.066 -34.019 1.00 55.13 36 ASN A CA 7
ATOM 4456 C C . ASN A 1 36 ? -4.478 -1.409 -33.814 1.00 31.13 36 ASN A C 7
ATOM 4457 O O . ASN A 1 36 ? -5.415 -1.647 -34.576 1.00 63.22 36 ASN A O 7
ATOM 4468 N N . TRP A 1 37 ? -4.579 -0.582 -32.780 1.00 13.03 37 TRP A N 7
ATOM 4469 C CA . TRP A 1 37 ? -5.826 0.110 -32.474 1.00 13.10 37 TRP A CA 7
ATOM 4470 C C . TRP A 1 37 ? -5.797 1.542 -32.998 1.00 30.40 37 TRP A C 7
ATOM 4471 O O . TRP A 1 37 ? -4.896 1.921 -33.745 1.00 72.21 37 TRP A O 7
ATOM 4492 N N . GLY A 1 38 ? -6.789 2.333 -32.601 1.00 2.32 38 GLY A N 7
ATOM 4493 C CA . GLY A 1 38 ? -6.857 3.715 -33.041 1.00 22.43 38 GLY A CA 7
ATOM 4494 C C . GLY A 1 38 ? -8.184 4.366 -32.704 1.00 25.32 38 GLY A C 7
ATOM 4495 O O . GLY A 1 38 ? -8.986 4.651 -33.591 1.00 51.14 38 GLY A O 7
ATOM 4499 N N . GLY A 1 39 ? -8.416 4.600 -31.416 1.00 10.13 39 GLY A N 7
ATOM 4500 C CA . GLY A 1 39 ? -9.657 5.218 -30.986 1.00 41.14 39 GLY A CA 7
ATOM 4501 C C . GLY A 1 39 ? -9.515 5.947 -29.665 1.00 43.21 39 GLY A C 7
ATOM 4502 O O . GLY A 1 39 ? -8.430 6.416 -29.322 1.00 23.42 39 GLY A O 7
ATOM 4506 N N . GLN A 1 40 ? -10.613 6.045 -28.924 1.00 34.35 40 GLN A N 7
ATOM 4507 C CA . GLN A 1 40 ? -10.606 6.725 -27.634 1.00 21.43 40 GLN A CA 7
ATOM 4508 C C . GLN A 1 40 ? -10.449 5.725 -26.492 1.00 50.14 40 GLN A C 7
ATOM 4509 O O . GLN A 1 40 ? -9.736 5.983 -25.521 1.00 75.41 40 GLN A O 7
ATOM 4523 N N . LEU A 1 41 ? -11.119 4.585 -26.615 1.00 62.53 41 LEU A N 7
ATOM 4524 C CA . LEU A 1 41 ? -11.054 3.545 -25.594 1.00 11.45 41 LEU A CA 7
ATOM 4525 C C . LEU A 1 41 ? -10.356 2.299 -26.128 1.00 3.02 41 LEU A C 7
ATOM 4526 O O . LEU A 1 41 ? -10.590 1.189 -25.649 1.00 13.24 41 LEU A O 7
ATOM 4542 N N . CYS A 1 42 ? -9.495 2.490 -27.122 1.00 23.22 42 CYS A N 7
ATOM 4543 C CA . CYS A 1 42 ? -8.760 1.382 -27.721 1.00 2.42 42 CYS A CA 7
ATOM 4544 C C . CYS A 1 42 ? -9.709 0.263 -28.139 1.00 23.21 42 CYS A C 7
ATOM 4545 O O . CYS A 1 42 ? -9.501 -0.901 -27.796 1.00 70.43 42 CYS A O 7
ATOM 4552 N N . ASP A 1 43 ? -10.750 0.624 -28.881 1.00 22.30 43 ASP A N 7
ATOM 4553 C CA . ASP A 1 43 ? -11.730 -0.350 -29.347 1.00 53.35 43 ASP A CA 7
ATOM 4554 C C . ASP A 1 43 ? -11.764 -0.399 -30.872 1.00 21.52 43 ASP A C 7
ATOM 4555 O O . ASP A 1 43 ? -12.035 -1.444 -31.464 1.00 73.20 43 ASP A O 7
ATOM 4564 N N . LYS A 1 44 ? -11.487 0.737 -31.502 1.00 14.11 44 LYS A N 7
ATOM 4565 C CA . LYS A 1 44 ? -11.485 0.825 -32.957 1.00 74.34 44 LYS A CA 7
ATOM 4566 C C . LYS A 1 44 ? -10.523 1.907 -33.436 1.00 12.20 44 LYS A C 7
ATOM 4567 O O . LYS A 1 44 ? -10.090 1.901 -34.589 1.00 13.13 44 LYS A O 7
ATOM 4586 N N . ARG A 1 1 ? -0.486 -3.062 2.080 1.00 54.52 1 ARG A N 8
ATOM 4587 C CA . ARG A 1 1 ? -1.713 -2.703 1.378 1.00 63.15 1 ARG A CA 8
ATOM 4588 C C . ARG A 1 1 ? -1.413 -1.789 0.193 1.00 15.32 1 ARG A C 8
ATOM 4589 O O . ARG A 1 1 ? -0.661 -0.821 0.316 1.00 34.53 1 ARG A O 8
ATOM 4610 N N . CYS A 1 2 ? -2.007 -2.102 -0.954 1.00 2.51 2 CYS A N 8
ATOM 4611 C CA . CYS A 1 2 ? -1.804 -1.310 -2.161 1.00 40.21 2 CYS A CA 8
ATOM 4612 C C . CYS A 1 2 ? -2.751 -0.114 -2.193 1.00 12.12 2 CYS A C 8
ATOM 4613 O O . CYS A 1 2 ? -3.788 -0.114 -1.530 1.00 51.21 2 CYS A O 8
ATOM 4620 N N . GLN A 1 3 ? -2.386 0.902 -2.968 1.00 14.42 3 GLN A N 8
ATOM 4621 C CA . GLN A 1 3 ? -3.203 2.104 -3.085 1.00 55.44 3 GLN A CA 8
ATOM 4622 C C . GLN A 1 3 ? -4.374 1.876 -4.037 1.00 4.34 3 GLN A C 8
ATOM 4623 O O . GLN A 1 3 ? -4.610 0.756 -4.489 1.00 23.43 3 GLN A O 8
ATOM 4637 N N . TYR A 1 4 ? -5.103 2.945 -4.336 1.00 11.21 4 TYR A N 8
ATOM 4638 C CA . TYR A 1 4 ? -6.251 2.861 -5.231 1.00 43.14 4 TYR A CA 8
ATOM 4639 C C . TYR A 1 4 ? -5.825 3.062 -6.683 1.00 13.44 4 TYR A C 8
ATOM 4640 O O . TYR A 1 4 ? -5.268 4.099 -7.040 1.00 3.10 4 TYR A O 8
ATOM 4658 N N . GLY A 1 5 ? -6.094 2.061 -7.516 1.00 11.44 5 GLY A N 8
ATOM 4659 C CA . GLY A 1 5 ? -5.734 2.147 -8.919 1.00 25.12 5 GLY A CA 8
ATOM 4660 C C . GLY A 1 5 ? -4.638 1.170 -9.296 1.00 71.35 5 GLY A C 8
ATOM 4661 O O . GLY A 1 5 ? -3.973 1.337 -10.319 1.00 13.31 5 GLY A O 8
ATOM 4665 N N . TRP A 1 6 ? -4.449 0.148 -8.470 1.00 24.13 6 TRP A N 8
ATOM 4666 C CA . TRP A 1 6 ? -3.424 -0.859 -8.722 1.00 31.30 6 TRP A CA 8
ATOM 4667 C C . TRP A 1 6 ? -3.803 -2.192 -8.086 1.00 22.12 6 TRP A C 8
ATOM 4668 O O . TRP A 1 6 ? -3.136 -2.661 -7.164 1.00 0.33 6 TRP A O 8
ATOM 4689 N N . GLN A 1 7 ? -4.876 -2.797 -8.584 1.00 71.23 7 GLN A N 8
ATOM 4690 C CA . GLN A 1 7 ? -5.342 -4.077 -8.063 1.00 14.42 7 GLN A CA 8
ATOM 4691 C C . GLN A 1 7 ? -4.937 -5.221 -8.986 1.00 55.00 7 GLN A C 8
ATOM 4692 O O . GLN A 1 7 ? -4.314 -5.003 -10.024 1.00 75.53 7 GLN A O 8
ATOM 4706 N N . GLY A 1 8 ? -5.296 -6.442 -8.600 1.00 2.22 8 GLY A N 8
ATOM 4707 C CA . GLY A 1 8 ? -4.961 -7.603 -9.404 1.00 2.52 8 GLY A CA 8
ATOM 4708 C C . GLY A 1 8 ? -3.902 -8.471 -8.755 1.00 25.21 8 GLY A C 8
ATOM 4709 O O . GLY A 1 8 ? -3.932 -8.701 -7.545 1.00 43.31 8 GLY A O 8
ATOM 4713 N N . LEU A 1 9 ? -2.963 -8.957 -9.560 1.00 30.34 9 LEU A N 8
ATOM 4714 C CA . LEU A 1 9 ? -1.890 -9.808 -9.057 1.00 4.31 9 LEU A CA 8
ATOM 4715 C C . LEU A 1 9 ? -0.642 -8.986 -8.750 1.00 40.30 9 LEU A C 8
ATOM 4716 O O . LEU A 1 9 ? -0.016 -8.429 -9.652 1.00 42.40 9 LEU A O 8
ATOM 4732 N N . TYR A 1 10 ? -0.285 -8.916 -7.472 1.00 73.24 10 TYR A N 8
ATOM 4733 C CA . TYR A 1 10 ? 0.888 -8.162 -7.046 1.00 73.23 10 TYR A CA 8
ATOM 4734 C C . TYR A 1 10 ? 0.804 -6.713 -7.517 1.00 25.33 10 TYR A C 8
ATOM 4735 O O . TYR A 1 10 ? 1.824 -6.047 -7.699 1.00 22.43 10 TYR A O 8
ATOM 4753 N N . CYS A 1 11 ? -0.418 -6.231 -7.711 1.00 52.34 11 CYS A N 8
ATOM 4754 C CA . CYS A 1 11 ? -0.638 -4.861 -8.160 1.00 62.24 11 CYS A CA 8
ATOM 4755 C C . CYS A 1 11 ? 0.180 -4.562 -9.414 1.00 14.13 11 CYS A C 8
ATOM 4756 O O . CYS A 1 11 ? 1.167 -3.828 -9.363 1.00 30.30 11 CYS A O 8
ATOM 4763 N N . ASP A 1 12 ? -0.239 -5.135 -10.537 1.00 10.32 12 ASP A N 8
ATOM 4764 C CA . ASP A 1 12 ? 0.453 -4.929 -11.804 1.00 54.21 12 ASP A CA 8
ATOM 4765 C C . ASP A 1 12 ? -0.538 -4.599 -12.916 1.00 62.25 12 ASP A C 8
ATOM 4766 O O . ASP A 1 12 ? -0.422 -5.101 -14.035 1.00 1.02 12 ASP A O 8
ATOM 4775 N N . LYS A 1 13 ? -1.513 -3.753 -12.602 1.00 20.31 13 LYS A N 8
ATOM 4776 C CA . LYS A 1 13 ? -2.525 -3.356 -13.574 1.00 4.43 13 LYS A CA 8
ATOM 4777 C C . LYS A 1 13 ? -3.290 -2.128 -13.091 1.00 35.15 13 LYS A C 8
ATOM 4778 O O . LYS A 1 13 ? -3.596 -2.002 -11.904 1.00 52.34 13 LYS A O 8
ATOM 4797 N N . CYS A 1 14 ? -3.599 -1.226 -14.017 1.00 20.55 14 CYS A N 8
ATOM 4798 C CA . CYS A 1 14 ? -4.330 -0.009 -13.686 1.00 32.41 14 CYS A CA 8
ATOM 4799 C C . CYS A 1 14 ? -5.821 -0.178 -13.965 1.00 0.32 14 CYS A C 8
ATOM 4800 O O . CYS A 1 14 ? -6.534 0.800 -14.192 1.00 74.11 14 CYS A O 8
ATOM 4807 N N . ILE A 1 15 ? -6.284 -1.423 -13.945 1.00 41.04 15 ILE A N 8
ATOM 4808 C CA . ILE A 1 15 ? -7.689 -1.719 -14.195 1.00 32.04 15 ILE A CA 8
ATOM 4809 C C . ILE A 1 15 ? -8.167 -1.068 -15.488 1.00 51.01 15 ILE A C 8
ATOM 4810 O O . ILE A 1 15 ? -8.849 -0.043 -15.481 1.00 45.43 15 ILE A O 8
ATOM 4826 N N . PRO A 1 16 ? -7.804 -1.677 -16.626 1.00 61.35 16 PRO A N 8
ATOM 4827 C CA . PRO A 1 16 ? -8.187 -1.176 -17.950 1.00 3.23 16 PRO A CA 8
ATOM 4828 C C . PRO A 1 16 ? -9.678 -1.340 -18.223 1.00 1.23 16 PRO A C 8
ATOM 4829 O O . PRO A 1 16 ? -10.248 -0.634 -19.056 1.00 31.43 16 PRO A O 8
ATOM 4840 N N . HIS A 1 17 ? -10.305 -2.275 -17.516 1.00 11.44 17 HIS A N 8
ATOM 4841 C CA . HIS A 1 17 ? -11.732 -2.530 -17.681 1.00 65.14 17 HIS A CA 8
ATOM 4842 C C . HIS A 1 17 ? -12.525 -1.228 -17.637 1.00 75.05 17 HIS A C 8
ATOM 4843 O O . HIS A 1 17 ? -13.167 -0.831 -18.610 1.00 42.44 17 HIS A O 8
ATOM 4857 N N . PRO A 1 18 ? -12.484 -0.547 -16.483 1.00 25.35 18 PRO A N 8
ATOM 4858 C CA . PRO A 1 18 ? -13.194 0.720 -16.284 1.00 64.32 18 PRO A CA 8
ATOM 4859 C C . PRO A 1 18 ? -12.582 1.860 -17.092 1.00 21.45 18 PRO A C 8
ATOM 4860 O O . PRO A 1 18 ? -11.784 2.640 -16.575 1.00 42.51 18 PRO A O 8
ATOM 4871 N N . GLY A 1 19 ? -12.962 1.949 -18.362 1.00 53.45 19 GLY A N 8
ATOM 4872 C CA . GLY A 1 19 ? -12.441 2.997 -19.220 1.00 53.54 19 GLY A CA 8
ATOM 4873 C C . GLY A 1 19 ? -11.989 2.472 -20.568 1.00 64.12 19 GLY A C 8
ATOM 4874 O O . GLY A 1 19 ? -12.476 2.911 -21.610 1.00 51.41 19 GLY A O 8
ATOM 4878 N N . CYS A 1 20 ? -11.052 1.529 -20.550 1.00 10.52 20 CYS A N 8
ATOM 4879 C CA . CYS A 1 20 ? -10.531 0.944 -21.779 1.00 41.42 20 CYS A CA 8
ATOM 4880 C C . CYS A 1 20 ? -11.168 -0.417 -22.046 1.00 45.53 20 CYS A C 8
ATOM 4881 O O . CYS A 1 20 ? -12.087 -0.833 -21.342 1.00 54.10 20 CYS A O 8
ATOM 4888 N N . VAL A 1 21 ? -10.671 -1.106 -23.069 1.00 1.51 21 VAL A N 8
ATOM 4889 C CA . VAL A 1 21 ? -11.189 -2.420 -23.429 1.00 13.21 21 VAL A CA 8
ATOM 4890 C C . VAL A 1 21 ? -10.057 -3.418 -23.643 1.00 3.42 21 VAL A C 8
ATOM 4891 O O . VAL A 1 21 ? -10.109 -4.547 -23.155 1.00 32.04 21 VAL A O 8
ATOM 4904 N N . HIS A 1 22 ? -9.032 -2.993 -24.376 1.00 21.35 22 HIS A N 8
ATOM 4905 C CA . HIS A 1 22 ? -7.884 -3.850 -24.654 1.00 14.35 22 HIS A CA 8
ATOM 4906 C C . HIS A 1 22 ? -6.593 -3.038 -24.673 1.00 43.12 22 HIS A C 8
ATOM 4907 O O . HIS A 1 22 ? -6.619 -1.813 -24.790 1.00 32.43 22 HIS A O 8
ATOM 4921 N N . GLY A 1 23 ? -5.463 -3.729 -24.558 1.00 22.24 23 GLY A N 8
ATOM 4922 C CA . GLY A 1 23 ? -4.177 -3.056 -24.563 1.00 53.25 23 GLY A CA 8
ATOM 4923 C C . GLY A 1 23 ? -3.477 -3.132 -23.221 1.00 40.43 23 GLY A C 8
ATOM 4924 O O . GLY A 1 23 ? -3.716 -4.053 -22.440 1.00 72.02 23 GLY A O 8
ATOM 4928 N N . ILE A 1 24 ? -2.609 -2.162 -22.953 1.00 60.01 24 ILE A N 8
ATOM 4929 C CA . ILE A 1 24 ? -1.872 -2.124 -21.696 1.00 44.43 24 ILE A CA 8
ATOM 4930 C C . ILE A 1 24 ? -1.872 -0.720 -21.101 1.00 51.44 24 ILE A C 8
ATOM 4931 O O . ILE A 1 24 ? -2.520 0.188 -21.624 1.00 33.23 24 ILE A O 8
ATOM 4947 N N . CYS A 1 25 ? -1.140 -0.547 -20.006 1.00 43.21 25 CYS A N 8
ATOM 4948 C CA . CYS A 1 25 ? -1.053 0.747 -19.340 1.00 34.15 25 CYS A CA 8
ATOM 4949 C C . CYS A 1 25 ? 0.063 0.749 -18.299 1.00 40.32 25 CYS A C 8
ATOM 4950 O O . CYS A 1 25 ? 0.395 -0.288 -17.728 1.00 32.34 25 CYS A O 8
ATOM 4957 N N . ASN A 1 26 ? 0.638 1.923 -18.059 1.00 41.23 26 ASN A N 8
ATOM 4958 C CA . ASN A 1 26 ? 1.717 2.061 -17.088 1.00 44.32 26 ASN A CA 8
ATOM 4959 C C . ASN A 1 26 ? 1.297 2.965 -15.933 1.00 23.22 26 ASN A C 8
ATOM 4960 O O . ASN A 1 26 ? 1.808 2.843 -14.820 1.00 44.41 26 ASN A O 8
ATOM 4971 N N . GLU A 1 27 ? 0.363 3.870 -16.206 1.00 73.10 27 GLU A N 8
ATOM 4972 C CA . GLU A 1 27 ? -0.126 4.794 -15.189 1.00 24.30 27 GLU A CA 8
ATOM 4973 C C . GLU A 1 27 ? -1.533 4.413 -14.739 1.00 11.11 27 GLU A C 8
ATOM 4974 O O . GLU A 1 27 ? -2.257 3.691 -15.425 1.00 14.15 27 GLU A O 8
ATOM 4986 N N . PRO A 1 28 ? -1.931 4.909 -13.558 1.00 3.31 28 PRO A N 8
ATOM 4987 C CA . PRO A 1 28 ? -3.254 4.635 -12.989 1.00 4.11 28 PRO A CA 8
ATOM 4988 C C . PRO A 1 28 ? -4.372 5.322 -13.765 1.00 11.01 28 PRO A C 8
ATOM 4989 O O . PRO A 1 28 ? -4.307 6.521 -14.035 1.00 2.30 28 PRO A O 8
ATOM 5000 N N . TRP A 1 29 ? -5.397 4.555 -14.120 1.00 4.21 29 TRP A N 8
ATOM 5001 C CA . TRP A 1 29 ? -6.530 5.091 -14.865 1.00 11.30 29 TRP A CA 8
ATOM 5002 C C . TRP A 1 29 ? -6.084 5.634 -16.218 1.00 74.24 29 TRP A C 8
ATOM 5003 O O . TRP A 1 29 ? -6.682 6.570 -16.748 1.00 73.24 29 TRP A O 8
ATOM 5024 N N . GLN A 1 30 ? -5.032 5.040 -16.772 1.00 1.13 30 GLN A N 8
ATOM 5025 C CA . GLN A 1 30 ? -4.507 5.466 -18.064 1.00 30.42 30 GLN A CA 8
ATOM 5026 C C . GLN A 1 30 ? -4.803 4.427 -19.141 1.00 34.05 30 GLN A C 8
ATOM 5027 O O . GLN A 1 30 ? -5.544 3.471 -18.909 1.00 20.12 30 GLN A O 8
ATOM 5041 N N . CYS A 1 31 ? -4.221 4.621 -20.319 1.00 22.10 31 CYS A N 8
ATOM 5042 C CA . CYS A 1 31 ? -4.422 3.702 -21.433 1.00 14.13 31 CYS A CA 8
ATOM 5043 C C . CYS A 1 31 ? -3.270 3.794 -22.429 1.00 54.22 31 CYS A C 8
ATOM 5044 O O . CYS A 1 31 ? -2.770 4.882 -22.718 1.00 24.04 31 CYS A O 8
ATOM 5051 N N . LEU A 1 32 ? -2.855 2.646 -22.952 1.00 60.13 32 LEU A N 8
ATOM 5052 C CA . LEU A 1 32 ? -1.762 2.596 -23.917 1.00 71.33 32 LEU A CA 8
ATOM 5053 C C . LEU A 1 32 ? -2.060 1.592 -25.026 1.00 74.41 32 LEU A C 8
ATOM 5054 O O . LEU A 1 32 ? -2.211 0.396 -24.772 1.00 12.21 32 LEU A O 8
ATOM 5070 N N . CYS A 1 33 ? -2.142 2.085 -26.257 1.00 73.33 33 CYS A N 8
ATOM 5071 C CA . CYS A 1 33 ? -2.421 1.232 -27.406 1.00 64.43 33 CYS A CA 8
ATOM 5072 C C . CYS A 1 33 ? -1.685 1.732 -28.646 1.00 61.11 33 CYS A C 8
ATOM 5073 O O . CYS A 1 33 ? -1.156 2.843 -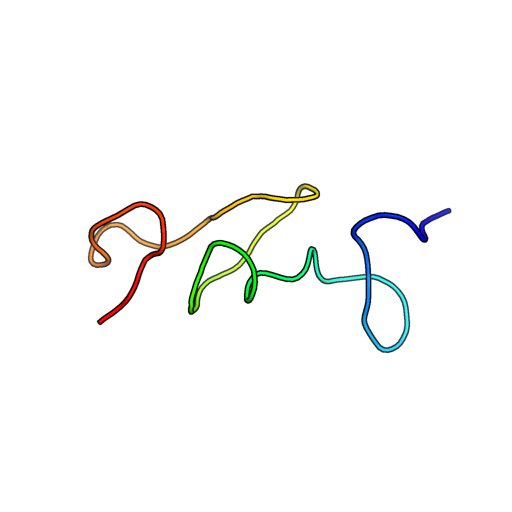28.660 1.00 34.03 33 CYS A O 8
ATOM 5080 N N . GLU A 1 34 ? -1.656 0.903 -29.685 1.00 52.12 34 GLU A N 8
ATOM 5081 C CA . GLU A 1 34 ? -0.985 1.262 -30.929 1.00 60.40 34 GLU A CA 8
ATOM 5082 C C . GLU A 1 34 ? -1.821 2.253 -31.732 1.00 54.43 34 GLU A C 8
ATOM 5083 O O . GLU A 1 34 ? -2.987 2.498 -31.419 1.00 1.22 34 GLU A O 8
ATOM 5095 N N . THR A 1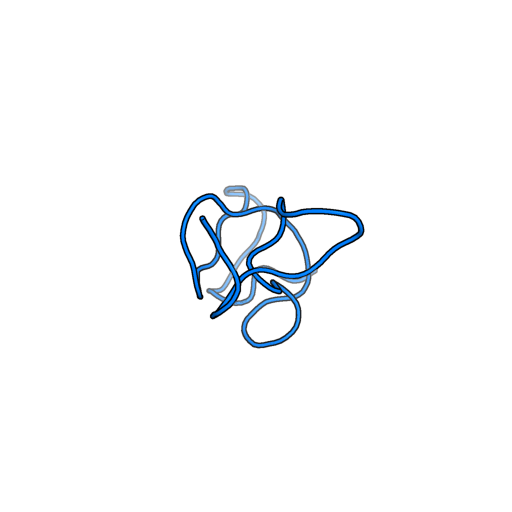 35 ? -1.218 2.823 -32.771 1.00 23.00 35 THR A N 8
ATOM 5096 C CA . THR A 1 35 ? -1.905 3.789 -33.619 1.00 4.24 35 THR A CA 8
ATOM 5097 C C . THR A 1 35 ? -3.045 3.133 -34.389 1.00 24.34 35 THR A C 8
ATOM 5098 O O . THR A 1 35 ? -4.005 3.795 -34.779 1.00 2.21 35 THR A O 8
ATOM 5109 N N . ASN A 1 36 ? -2.932 1.826 -34.603 1.00 72.22 36 ASN A N 8
ATOM 5110 C CA . ASN A 1 36 ? -3.955 1.079 -35.327 1.00 42.30 36 ASN A CA 8
ATOM 5111 C C . ASN A 1 36 ? -5.308 1.197 -34.633 1.00 12.52 36 ASN A C 8
ATOM 5112 O O . ASN A 1 36 ? -6.319 1.495 -35.269 1.00 13.43 36 ASN A O 8
ATOM 5123 N N . TRP A 1 37 ? -5.319 0.963 -33.326 1.00 24.42 37 TRP A N 8
ATOM 5124 C CA . TRP A 1 37 ? -6.548 1.043 -32.545 1.00 2.33 37 TRP A CA 8
ATOM 5125 C C . TRP A 1 37 ? -7.168 2.432 -32.648 1.00 55.14 37 TRP A C 8
ATOM 5126 O O . TRP A 1 37 ? -8.296 2.585 -33.117 1.00 3.11 37 TRP A O 8
ATOM 5147 N N . GLY A 1 38 ? -6.425 3.443 -32.208 1.00 62.31 38 GLY A N 8
ATOM 5148 C CA . GLY A 1 38 ? -6.920 4.806 -32.261 1.00 22.23 38 GLY A CA 8
ATOM 5149 C C . GLY A 1 38 ? -8.017 5.064 -31.248 1.00 35.44 38 GLY A C 8
ATOM 5150 O O . GLY A 1 38 ? -9.074 4.436 -31.294 1.00 33.43 38 GLY A O 8
ATOM 5154 N N . GLY A 1 39 ? -7.766 5.990 -30.328 1.00 13.23 39 GLY A N 8
ATOM 5155 C CA . GLY A 1 39 ? -8.750 6.312 -29.311 1.00 32.34 39 GLY A CA 8
ATOM 5156 C C . GLY A 1 39 ? -8.162 6.308 -27.913 1.00 54.15 39 GLY A C 8
ATOM 5157 O O . GLY A 1 39 ? -7.106 5.722 -27.680 1.00 62.10 39 GLY A O 8
ATOM 5161 N N . GLN A 1 40 ? -8.847 6.965 -26.983 1.00 54.32 40 GLN A N 8
ATOM 5162 C CA . GLN A 1 40 ? -8.384 7.037 -25.602 1.00 55.14 40 GLN A CA 8
ATOM 5163 C C . GLN A 1 40 ? -8.652 5.726 -24.870 1.00 2.42 40 GLN A C 8
ATOM 5164 O O . GLN A 1 40 ? -7.884 5.325 -23.994 1.00 74.30 40 GLN A O 8
ATOM 5178 N N . LEU A 1 41 ? -9.744 5.064 -25.233 1.00 73.30 41 LEU A N 8
ATOM 5179 C CA . LEU A 1 41 ? -10.114 3.797 -24.610 1.00 4.40 41 LEU A CA 8
ATOM 5180 C C . LEU A 1 41 ? -9.436 2.626 -25.314 1.00 54.03 41 LEU A C 8
ATOM 5181 O O . LEU A 1 41 ? -9.152 1.598 -24.699 1.00 0.01 41 LEU A O 8
ATOM 5197 N N . CYS A 1 42 ? -9.179 2.789 -26.608 1.00 24.04 42 CYS A N 8
ATOM 5198 C CA . CYS A 1 42 ? -8.533 1.747 -27.396 1.00 70.34 42 CYS A CA 8
ATOM 5199 C C . CYS A 1 42 ? -9.402 0.494 -27.457 1.00 61.33 42 CYS A C 8
ATOM 5200 O O . CYS A 1 42 ? -9.062 -0.539 -26.879 1.00 40.32 42 CYS A O 8
ATOM 5207 N N . ASP A 1 43 ? -10.524 0.593 -28.161 1.00 71.43 43 ASP A N 8
ATOM 5208 C CA . ASP A 1 43 ? -11.442 -0.532 -28.300 1.00 24.45 43 ASP A CA 8
ATOM 5209 C C . ASP A 1 43 ? -11.509 -1.004 -29.749 1.00 24.23 43 ASP A C 8
ATOM 5210 O O . ASP A 1 43 ? -11.733 -2.184 -30.019 1.00 74.13 43 ASP A O 8
ATOM 5219 N N . LYS A 1 44 ? -11.313 -0.075 -30.678 1.00 1.32 44 LYS A N 8
ATOM 5220 C CA . LYS A 1 44 ? -11.351 -0.394 -32.100 1.00 4.10 44 LYS A CA 8
ATOM 5221 C C . LYS A 1 44 ? -9.949 -0.365 -32.701 1.00 51.14 44 LYS A C 8
ATOM 5222 O O . LYS A 1 44 ? -9.784 -0.443 -33.919 1.00 22.20 44 LYS A O 8
ATOM 5241 N N . ARG A 1 1 ? 2.272 0.599 -2.844 1.00 64.15 1 ARG A N 9
ATOM 5242 C CA . ARG A 1 1 ? 1.067 1.360 -2.540 1.00 50.32 1 ARG A CA 9
ATOM 5243 C C . ARG A 1 1 ? -0.154 0.735 -3.208 1.00 32.31 1 ARG A C 9
ATOM 5244 O O . ARG A 1 1 ? -1.075 1.438 -3.626 1.00 22.50 1 ARG A O 9
ATOM 5265 N N . CYS A 1 2 ? -0.155 -0.591 -3.305 1.00 40.51 2 CYS A N 9
ATOM 5266 C CA . CYS A 1 2 ? -1.261 -1.312 -3.922 1.00 53.14 2 CYS A CA 9
ATOM 5267 C C . CYS A 1 2 ? -2.528 -1.191 -3.079 1.00 45.34 2 CYS A C 9
ATOM 5268 O O . CYS A 1 2 ? -2.618 -1.761 -1.993 1.00 22.04 2 CYS A O 9
ATOM 5275 N N . GLN A 1 3 ? -3.502 -0.444 -3.589 1.00 60.32 3 GLN A N 9
ATOM 5276 C CA . GLN A 1 3 ? -4.762 -0.248 -2.883 1.00 35.11 3 GLN A CA 9
ATOM 5277 C C . GLN A 1 3 ? -5.770 0.485 -3.762 1.00 14.12 3 GLN A C 9
ATOM 5278 O O . GLN A 1 3 ? -6.861 -0.020 -4.027 1.00 35.34 3 GLN A O 9
ATOM 5292 N N . TYR A 1 4 ? -5.398 1.679 -4.210 1.00 73.35 4 TYR A N 9
ATOM 5293 C CA . TYR A 1 4 ? -6.271 2.483 -5.057 1.00 52.03 4 TYR A CA 9
ATOM 5294 C C . TYR A 1 4 ? -5.724 2.568 -6.479 1.00 30.40 4 TYR A C 9
ATOM 5295 O O . TYR A 1 4 ? -4.610 3.040 -6.701 1.00 23.45 4 TYR A O 9
ATOM 5313 N N . GLY A 1 5 ? -6.518 2.106 -7.440 1.00 53.24 5 GLY A N 9
ATOM 5314 C CA . GLY A 1 5 ? -6.098 2.139 -8.829 1.00 70.50 5 GLY A CA 9
ATOM 5315 C C . GLY A 1 5 ? -5.138 1.016 -9.171 1.00 11.24 5 GLY A C 9
ATOM 5316 O O . GLY A 1 5 ? -4.363 1.121 -10.121 1.00 50.41 5 GLY A O 9
ATOM 5320 N N . TRP A 1 6 ? -5.188 -0.059 -8.393 1.00 70.54 6 TRP A N 9
ATOM 5321 C CA . TRP A 1 6 ? -4.314 -1.206 -8.618 1.00 13.51 6 TRP A CA 9
ATOM 5322 C C . TRP A 1 6 ? -4.983 -2.498 -8.163 1.00 14.34 6 TRP A C 9
ATOM 5323 O O . TRP A 1 6 ? -4.916 -2.861 -6.989 1.00 1.12 6 TRP A O 9
ATOM 5344 N N . GLN A 1 7 ? -5.628 -3.187 -9.099 1.00 12.25 7 GLN A N 9
ATOM 5345 C CA . GLN A 1 7 ? -6.310 -4.439 -8.791 1.00 42.33 7 GLN A CA 9
ATOM 5346 C C . GLN A 1 7 ? -5.556 -5.627 -9.379 1.00 31.32 7 GLN A C 9
ATOM 5347 O O . GLN A 1 7 ? -4.459 -5.476 -9.914 1.00 25.33 7 GLN A O 9
ATOM 5361 N N . GLY A 1 8 ? -6.153 -6.811 -9.275 1.00 14.30 8 GLY A N 9
ATOM 5362 C CA . GLY A 1 8 ? -5.524 -8.008 -9.800 1.00 64.10 8 GLY A CA 9
ATOM 5363 C C . GLY A 1 8 ? -5.036 -8.935 -8.704 1.00 44.41 8 GLY A C 9
ATOM 5364 O O . GLY A 1 8 ? -5.582 -8.945 -7.600 1.00 40.32 8 GLY A O 9
ATOM 5368 N N . LEU A 1 9 ? -4.006 -9.717 -9.008 1.00 4.41 9 LEU A N 9
ATOM 5369 C CA . LEU A 1 9 ? -3.444 -10.653 -8.040 1.00 74.14 9 LEU A CA 9
ATOM 5370 C C . LEU A 1 9 ? -2.176 -10.089 -7.409 1.00 44.11 9 LEU A C 9
ATOM 5371 O O . LEU A 1 9 ? -2.104 -9.904 -6.194 1.00 10.20 9 LEU A O 9
ATOM 5387 N N . TYR A 1 10 ? -1.178 -9.816 -8.242 1.00 41.43 10 TYR A N 9
ATOM 5388 C CA . TYR A 1 10 ? 0.089 -9.272 -7.766 1.00 34.31 10 TYR A CA 9
ATOM 5389 C C . TYR A 1 10 ? 0.170 -7.771 -8.027 1.00 22.40 10 TYR A C 9
ATOM 5390 O O . TYR A 1 10 ? 1.258 -7.210 -8.160 1.00 62.44 10 TYR A O 9
ATOM 5408 N N . CYS A 1 11 ? -0.989 -7.126 -8.098 1.00 72.12 11 CYS A N 9
ATOM 5409 C CA . CYS A 1 11 ? -1.052 -5.690 -8.343 1.00 31.31 11 CYS A CA 9
ATOM 5410 C C . CYS A 1 11 ? -0.237 -5.312 -9.576 1.00 64.52 11 CYS A C 9
ATOM 5411 O O . CYS A 1 11 ? 0.946 -4.985 -9.475 1.00 31.11 11 CYS A O 9
ATOM 5418 N N . ASP A 1 12 ? -0.877 -5.360 -10.739 1.00 61.11 12 ASP A N 9
ATOM 5419 C CA . ASP A 1 12 ? -0.212 -5.022 -11.992 1.00 53.23 12 ASP A CA 9
ATOM 5420 C C . ASP A 1 12 ? -1.225 -4.573 -13.041 1.00 34.22 12 ASP A C 9
ATOM 5421 O O . ASP A 1 12 ? -0.998 -4.719 -14.242 1.00 51.01 12 ASP A O 9
ATOM 5430 N N . LYS A 1 13 ? -2.345 -4.028 -12.579 1.00 13.43 13 LYS A N 9
ATOM 5431 C CA . LYS A 1 13 ? -3.394 -3.557 -13.475 1.00 75.12 13 LYS A CA 9
ATOM 5432 C C . LYS A 1 13 ? -4.019 -2.268 -12.952 1.00 52.43 13 LYS A C 9
ATOM 5433 O O . LYS A 1 13 ? -4.420 -2.186 -11.791 1.00 20.43 13 LYS A O 9
ATOM 5452 N N . CYS A 1 14 ? -4.101 -1.262 -13.817 1.00 4.21 14 CYS A N 9
ATOM 5453 C CA . CYS A 1 14 ? -4.678 0.024 -13.443 1.00 64.22 14 CYS A CA 9
ATOM 5454 C C . CYS A 1 14 ? -6.143 0.105 -13.862 1.00 22.22 14 CYS A C 9
ATOM 5455 O O . CYS A 1 14 ? -6.676 1.192 -14.086 1.00 4.13 14 CYS A O 9
ATOM 5462 N N . ILE A 1 15 ? -6.788 -1.052 -13.965 1.00 65.41 15 ILE A N 9
ATOM 5463 C CA . ILE A 1 15 ? -8.191 -1.112 -14.355 1.00 63.32 15 ILE A CA 9
ATOM 5464 C C . ILE A 1 15 ? -8.436 -0.338 -15.646 1.00 30.12 15 ILE A C 9
ATOM 5465 O O . ILE A 1 15 ? -8.950 0.781 -15.640 1.00 22.24 15 ILE A O 9
ATOM 5481 N N . PRO A 1 16 ? -8.062 -0.947 -16.781 1.00 51.31 16 PRO A N 9
ATOM 5482 C CA . PRO A 1 16 ? -8.234 -0.334 -18.102 1.00 1.35 16 PRO A CA 9
ATOM 5483 C C . PRO A 1 16 ? -9.699 -0.248 -18.515 1.00 32.03 16 PRO A C 9
ATOM 5484 O O . PRO A 1 16 ? -10.072 0.575 -19.352 1.00 24.21 16 PRO A O 9
ATOM 5495 N N . HIS A 1 17 ? -10.527 -1.103 -17.922 1.00 54.52 17 HIS A N 9
ATOM 5496 C CA . HIS A 1 17 ? -11.953 -1.122 -18.228 1.00 73.25 17 HIS A CA 9
ATOM 5497 C C . HIS A 1 17 ? -12.539 0.286 -18.178 1.00 33.40 17 HIS A C 9
ATOM 5498 O O . HIS A 1 17 ? -13.015 0.822 -19.179 1.00 14.35 17 HIS A O 9
ATOM 5512 N N . PRO A 1 18 ? -12.505 0.899 -16.986 1.00 34.14 18 PRO A N 9
ATOM 5513 C CA . PRO A 1 18 ? -13.029 2.252 -16.776 1.00 71.02 18 PRO A CA 9
ATOM 5514 C C . PRO A 1 18 ? -12.175 3.316 -17.457 1.00 73.15 18 PRO A C 9
ATOM 5515 O O . PRO A 1 18 ? -11.319 3.935 -16.828 1.00 43.10 18 PRO A O 9
ATOM 5526 N N . GLY A 1 19 ? -12.415 3.524 -18.749 1.00 35.33 19 GLY A N 9
ATOM 5527 C CA . GLY A 1 19 ? -11.660 4.514 -19.494 1.00 12.03 19 GLY A CA 9
ATOM 5528 C C . GLY A 1 19 ? -11.098 3.961 -20.788 1.00 55.25 19 GLY A C 9
ATOM 5529 O O . GLY A 1 19 ? -10.721 4.718 -21.684 1.00 33.04 19 GLY A O 9
ATOM 5533 N N . CYS A 1 20 ? -11.040 2.637 -20.889 1.00 15.41 20 CYS A N 9
ATOM 5534 C CA . CYS A 1 20 ? -10.519 1.983 -22.082 1.00 64.34 20 CYS A CA 9
ATOM 5535 C C . CYS A 1 20 ? -11.176 0.621 -22.288 1.00 14.25 20 CYS A C 9
ATOM 5536 O O . CYS A 1 20 ? -12.029 0.207 -21.502 1.00 74.14 20 CYS A O 9
ATOM 5543 N N . VAL A 1 21 ? -10.773 -0.071 -23.349 1.00 12.25 21 VAL A N 9
ATOM 5544 C CA . VAL A 1 21 ? -11.322 -1.386 -23.657 1.00 24.11 21 VAL A CA 9
ATOM 5545 C C . VAL A 1 21 ? -10.223 -2.442 -23.705 1.00 50.03 21 VAL A C 9
ATOM 5546 O O . VAL A 1 21 ? -10.363 -3.526 -23.138 1.00 12.23 21 VAL A O 9
ATOM 5559 N N . HIS A 1 22 ? -9.128 -2.119 -24.387 1.00 14.54 22 HIS A N 9
ATOM 5560 C CA . HIS A 1 22 ? -8.004 -3.039 -24.508 1.00 63.34 22 HIS A CA 9
ATOM 5561 C C . HIS A 1 22 ? -6.678 -2.287 -24.459 1.00 45.50 22 HIS A C 9
ATOM 5562 O O . HIS A 1 22 ? -6.651 -1.057 -24.418 1.00 33.33 22 HIS A O 9
ATOM 5576 N N . GLY A 1 23 ? -5.578 -3.034 -24.463 1.00 3.23 23 GLY A N 9
ATOM 5577 C CA . GLY A 1 23 ? -4.264 -2.420 -24.417 1.00 45.21 23 GLY A CA 9
ATOM 5578 C C . GLY A 1 23 ? -3.540 -2.696 -23.114 1.00 44.42 23 GLY A C 9
ATOM 5579 O O . GLY A 1 23 ? -3.673 -3.776 -22.539 1.00 70.33 23 GLY A O 9
ATOM 5583 N N . ILE A 1 24 ? -2.770 -1.718 -22.648 1.00 53.32 24 ILE A N 9
ATOM 5584 C CA . ILE A 1 24 ? -2.022 -1.861 -21.405 1.00 73.24 24 ILE A CA 9
ATOM 5585 C C . ILE A 1 24 ? -1.867 -0.519 -20.699 1.00 44.44 24 ILE A C 9
ATOM 5586 O O . ILE A 1 24 ? -2.385 0.500 -21.157 1.00 50.14 24 ILE A O 9
ATOM 5602 N N . CYS A 1 25 ? -1.148 -0.524 -19.582 1.00 5.21 25 CYS A N 9
ATOM 5603 C CA . CYS A 1 25 ? -0.921 0.693 -18.812 1.00 11.21 25 CYS A CA 9
ATOM 5604 C C . CYS A 1 25 ? 0.119 0.460 -17.720 1.00 13.34 25 CYS A C 9
ATOM 5605 O O . CYS A 1 25 ? 0.265 -0.652 -17.215 1.00 64.13 25 CYS A O 9
ATOM 5612 N N . ASN A 1 26 ? 0.838 1.518 -17.360 1.00 13.55 26 ASN A N 9
ATOM 5613 C CA . ASN A 1 26 ? 1.864 1.430 -16.327 1.00 63.34 26 ASN A CA 9
ATOM 5614 C C . ASN A 1 26 ? 1.507 2.303 -15.129 1.00 3.34 26 ASN A C 9
ATOM 5615 O O . ASN A 1 26 ? 1.934 2.037 -14.006 1.00 21.03 26 ASN A O 9
ATOM 5626 N N . GLU A 1 27 ? 0.722 3.347 -15.377 1.00 35.45 27 GLU A N 9
ATOM 5627 C CA . GLU A 1 27 ? 0.308 4.259 -14.317 1.00 53.12 27 GLU A CA 9
ATOM 5628 C C . GLU A 1 27 ? -1.175 4.088 -14.000 1.00 72.10 27 GLU A C 9
ATOM 5629 O O . GLU A 1 27 ? -1.948 3.553 -14.795 1.00 31.51 27 GLU A O 9
ATOM 5641 N N . PRO A 1 28 ? -1.583 4.553 -12.810 1.00 23.43 28 PRO A N 9
ATOM 5642 C CA . PRO A 1 28 ? -2.975 4.463 -12.359 1.00 62.42 28 PRO A CA 9
ATOM 5643 C C . PRO A 1 28 ? -3.899 5.385 -13.146 1.00 15.21 28 PRO A C 9
ATOM 5644 O O . PRO A 1 28 ? -3.641 6.583 -13.266 1.00 71.30 28 PRO A O 9
ATOM 5655 N N . TRP A 1 29 ? -4.977 4.821 -13.679 1.00 22.50 29 TRP A N 9
ATOM 5656 C CA . TRP A 1 29 ? -5.940 5.594 -14.454 1.00 74.22 29 TRP A CA 9
ATOM 5657 C C . TRP A 1 29 ? -5.288 6.186 -15.699 1.00 30.14 29 TRP A C 9
ATOM 5658 O O . TRP A 1 29 ? -5.052 7.391 -15.771 1.00 44.43 29 TRP A O 9
ATOM 5679 N N . GLN A 1 30 ? -5.000 5.331 -16.674 1.00 71.25 30 GLN A N 9
ATOM 5680 C CA . GLN A 1 30 ? -4.374 5.771 -17.916 1.00 14.44 30 GLN A CA 9
ATOM 5681 C C . GLN A 1 30 ? -4.780 4.872 -19.079 1.00 2.22 30 GLN A C 9
ATOM 5682 O O . GLN A 1 30 ? -5.462 3.864 -18.890 1.00 3.41 30 GLN A O 9
ATOM 5696 N N . CYS A 1 31 ? -4.356 5.243 -20.282 1.00 55.25 31 CYS A N 9
ATOM 5697 C CA . CYS A 1 31 ? -4.676 4.471 -21.477 1.00 44.44 31 CYS A CA 9
ATOM 5698 C C . CYS A 1 31 ? -3.488 4.436 -22.435 1.00 53.24 31 CYS A C 9
ATOM 5699 O O . CYS A 1 31 ? -3.014 5.477 -22.892 1.00 40.14 31 CYS A O 9
ATOM 5706 N N . LEU A 1 32 ? -3.013 3.233 -22.736 1.00 32.45 32 LEU A N 9
ATOM 5707 C CA . LEU A 1 32 ? -1.881 3.060 -23.640 1.00 13.43 32 LEU A CA 9
ATOM 5708 C C . LEU A 1 32 ? -2.207 2.048 -24.733 1.00 61.10 32 LEU A C 9
ATOM 5709 O O . LEU A 1 32 ? -2.483 0.881 -24.452 1.00 4.33 32 LEU A O 9
ATOM 5725 N N . CYS A 1 33 ? -2.171 2.501 -25.982 1.00 0.24 33 CYS A N 9
ATOM 5726 C CA . CYS A 1 33 ? -2.460 1.636 -27.119 1.00 32.45 33 CYS A CA 9
ATOM 5727 C C . CYS A 1 33 ? -1.642 2.049 -28.339 1.00 31.44 33 CYS A C 9
ATOM 5728 O O . CYS A 1 33 ? -0.961 3.074 -28.323 1.00 73.52 33 CYS A O 9
ATOM 5735 N N . GLU A 1 34 ? -1.715 1.243 -29.394 1.00 30.04 34 GLU A N 9
ATOM 5736 C CA . GLU A 1 34 ? -0.981 1.525 -30.621 1.00 63.14 34 GLU A CA 9
ATOM 5737 C C . GLU A 1 34 ? -1.713 2.562 -31.467 1.00 53.35 34 GLU A C 9
ATOM 5738 O O . GLU A 1 34 ? -2.932 2.711 -31.371 1.00 50.32 34 GLU A O 9
ATOM 5750 N N . THR A 1 35 ? -0.961 3.279 -32.297 1.00 72.11 35 THR A N 9
ATOM 5751 C CA . THR A 1 35 ? -1.537 4.303 -33.159 1.00 1.40 35 THR A CA 9
ATOM 5752 C C . THR A 1 35 ? -2.528 3.698 -34.146 1.00 15.10 35 THR A C 9
ATOM 5753 O O . THR A 1 35 ? -3.468 4.362 -34.582 1.00 61.22 35 THR A O 9
ATOM 5764 N N . ASN A 1 36 ? -2.313 2.433 -34.494 1.00 10.54 36 ASN A N 9
ATOM 5765 C CA . ASN A 1 36 ? -3.189 1.738 -35.430 1.00 0.42 36 ASN A CA 9
ATOM 5766 C C . ASN A 1 36 ? -4.638 1.782 -34.954 1.00 22.42 36 ASN A C 9
ATOM 5767 O O . ASN A 1 36 ? -5.548 2.074 -35.729 1.00 60.13 36 ASN A O 9
ATOM 5778 N N . TRP A 1 37 ? -4.843 1.489 -33.675 1.00 11.43 37 TRP A N 9
ATOM 5779 C CA . TRP A 1 37 ? -6.181 1.495 -33.095 1.00 15.52 37 TRP A CA 9
ATOM 5780 C C . TRP A 1 37 ? -6.861 2.844 -33.307 1.00 63.24 37 TRP A C 9
ATOM 5781 O O . TRP A 1 37 ? -7.846 2.945 -34.037 1.00 33.14 37 TRP A O 9
ATOM 5802 N N . GLY A 1 38 ? -6.327 3.879 -32.666 1.00 23.35 38 GLY A N 9
ATOM 5803 C CA . GLY A 1 38 ? -6.895 5.207 -32.798 1.00 51.41 38 GLY A CA 9
ATOM 5804 C C . GLY A 1 38 ? -7.876 5.532 -31.689 1.00 23.13 38 GLY A C 9
ATOM 5805 O O . GLY A 1 38 ? -8.718 4.708 -31.334 1.00 63.02 38 GLY A O 9
ATOM 5809 N N . GLY A 1 39 ? -7.766 6.737 -31.137 1.00 64.31 39 GLY A N 9
ATOM 5810 C CA . GLY A 1 39 ? -8.655 7.146 -30.066 1.00 3.14 39 GLY A CA 9
ATOM 5811 C C . GLY A 1 39 ? -8.023 6.989 -28.697 1.00 13.35 39 GLY A C 9
ATOM 5812 O O . GLY A 1 39 ? -6.881 6.547 -28.581 1.00 3.14 39 GLY A O 9
ATOM 5816 N N . GLN A 1 40 ? -8.768 7.354 -27.658 1.00 20.02 40 GLN A N 9
ATOM 5817 C CA . GLN A 1 40 ? -8.272 7.253 -26.290 1.00 53.42 40 GLN A CA 9
ATOM 5818 C C . GLN A 1 40 ? -8.669 5.920 -25.664 1.00 41.51 40 GLN A C 9
ATOM 5819 O O . GLN A 1 40 ? -7.826 5.199 -25.129 1.00 73.31 40 GLN A O 9
ATOM 5833 N N . LEU A 1 41 ? -9.956 5.600 -25.734 1.00 31.32 41 LEU A N 9
ATOM 5834 C CA . LEU A 1 41 ? -10.465 4.353 -25.173 1.00 72.33 41 LEU A CA 9
ATOM 5835 C C . LEU A 1 41 ? -9.814 3.148 -25.844 1.00 65.13 41 LEU A C 9
ATOM 5836 O O . LEU A 1 41 ? -9.731 2.067 -25.260 1.00 1.44 41 LEU A O 9
ATOM 5852 N N . CYS A 1 42 ? -9.350 3.341 -27.075 1.00 1.35 42 CYS A N 9
ATOM 5853 C CA . CYS A 1 42 ? -8.703 2.272 -27.826 1.00 14.05 42 CYS A CA 9
ATOM 5854 C C . CYS A 1 42 ? -9.638 1.077 -27.984 1.00 75.42 42 CYS A C 9
ATOM 5855 O O . CYS A 1 42 ? -9.647 0.167 -27.154 1.00 42.42 42 CYS A O 9
ATOM 5862 N N . ASP A 1 43 ? -10.424 1.085 -29.055 1.00 40.34 43 ASP A N 9
ATOM 5863 C CA . ASP A 1 43 ? -11.362 0.002 -29.325 1.00 31.35 43 ASP A CA 9
ATOM 5864 C C . ASP A 1 43 ? -11.478 -0.258 -30.823 1.00 45.54 43 ASP A C 9
ATOM 5865 O O . ASP A 1 43 ? -10.784 0.366 -31.628 1.00 34.14 43 ASP A O 9
ATOM 5874 N N . LYS A 1 44 ? -12.357 -1.182 -31.193 1.00 31.43 44 LYS A N 9
ATOM 5875 C CA . LYS A 1 44 ? -12.565 -1.525 -32.595 1.00 25.24 44 LYS A CA 9
ATOM 5876 C C . LYS A 1 44 ? -13.894 -0.973 -33.099 1.00 1.12 44 LYS A C 9
ATOM 5877 O O . LYS A 1 44 ? -14.499 -0.109 -32.463 1.00 74.35 44 LYS A O 9
ATOM 5896 N N . ARG A 1 1 ? -0.441 2.926 -0.585 1.00 62.22 1 ARG A N 10
ATOM 5897 C CA . ARG A 1 1 ? 0.493 2.081 -1.320 1.00 31.11 1 ARG A CA 10
ATOM 5898 C C . ARG A 1 1 ? -0.161 0.758 -1.708 1.00 23.33 1 ARG A C 10
ATOM 5899 O O . ARG A 1 1 ? -0.354 -0.122 -0.867 1.00 42.55 1 ARG A O 10
ATOM 5920 N N . CYS A 1 2 ? -0.500 0.623 -2.985 1.00 41.45 2 CYS A N 10
ATOM 5921 C CA . CYS A 1 2 ? -1.133 -0.591 -3.486 1.00 3.04 2 CYS A CA 10
ATOM 5922 C C . CYS A 1 2 ? -2.490 -0.810 -2.823 1.00 41.42 2 CYS A C 10
ATOM 5923 O O . CYS A 1 2 ? -2.727 -1.844 -2.200 1.00 12.33 2 CYS A O 10
ATOM 5930 N N . GLN A 1 3 ? -3.376 0.171 -2.964 1.00 3.31 3 GLN A N 10
ATOM 5931 C CA . GLN A 1 3 ? -4.709 0.086 -2.379 1.00 25.02 3 GLN A CA 10
ATOM 5932 C C . GLN A 1 3 ? -5.656 1.086 -3.034 1.00 63.31 3 GLN A C 10
ATOM 5933 O O . GLN A 1 3 ? -6.599 1.567 -2.405 1.00 63.43 3 GLN A O 10
ATOM 5947 N N . TYR A 1 4 ? -5.398 1.394 -4.300 1.00 52.41 4 TYR A N 10
ATOM 5948 C CA . TYR A 1 4 ? -6.226 2.339 -5.040 1.00 13.40 4 TYR A CA 10
ATOM 5949 C C . TYR A 1 4 ? -5.803 2.404 -6.504 1.00 52.23 4 TYR A C 10
ATOM 5950 O O . TYR A 1 4 ? -4.700 2.844 -6.825 1.00 11.52 4 TYR A O 10
ATOM 5968 N N . GLY A 1 5 ? -6.691 1.962 -7.390 1.00 42.02 5 GLY A N 10
ATOM 5969 C CA . GLY A 1 5 ? -6.393 1.978 -8.810 1.00 43.24 5 GLY A CA 10
ATOM 5970 C C . GLY A 1 5 ? -5.467 0.850 -9.221 1.00 53.25 5 GLY A C 10
ATOM 5971 O O . GLY A 1 5 ? -4.708 0.980 -10.182 1.00 0.34 5 GLY A O 10
ATOM 5975 N N . TRP A 1 6 ? -5.529 -0.258 -8.493 1.00 30.40 6 TRP A N 10
ATOM 5976 C CA . TRP A 1 6 ? -4.688 -1.413 -8.787 1.00 32.45 6 TRP A CA 10
ATOM 5977 C C . TRP A 1 6 ? -5.416 -2.713 -8.461 1.00 62.22 6 TRP A C 10
ATOM 5978 O O . TRP A 1 6 ? -5.914 -2.894 -7.351 1.00 1.15 6 TRP A O 10
ATOM 5999 N N . GLN A 1 7 ? -5.473 -3.615 -9.436 1.00 43.43 7 GLN A N 10
ATOM 6000 C CA . GLN A 1 7 ? -6.141 -4.898 -9.252 1.00 4.41 7 GLN A CA 10
ATOM 6001 C C . GLN A 1 7 ? -5.328 -6.029 -9.874 1.00 53.51 7 GLN A C 10
ATOM 6002 O O . GLN A 1 7 ? -4.187 -5.831 -10.288 1.00 24.52 7 GLN A O 10
ATOM 6016 N N . GLY A 1 8 ? -5.926 -7.215 -9.937 1.00 5.15 8 GLY A N 10
ATOM 6017 C CA . GLY A 1 8 ? -5.242 -8.360 -10.509 1.00 74.11 8 GLY A CA 10
ATOM 6018 C C . GLY A 1 8 ? -4.639 -9.263 -9.452 1.00 63.20 8 GLY A C 10
ATOM 6019 O O . GLY A 1 8 ? -5.236 -9.483 -8.397 1.00 41.43 8 GLY A O 10
ATOM 6023 N N . LEU A 1 9 ? -3.452 -9.790 -9.734 1.00 33.11 9 LEU A N 10
ATOM 6024 C CA . LEU A 1 9 ? -2.767 -10.677 -8.800 1.00 13.35 9 LEU A CA 10
ATOM 6025 C C . LEU A 1 9 ? -2.487 -9.965 -7.480 1.00 32.23 9 LEU A C 10
ATOM 6026 O O . LEU A 1 9 ? -2.754 -10.503 -6.404 1.00 44.54 9 LEU A O 10
ATOM 6042 N N . TYR A 1 10 ? -1.950 -8.753 -7.569 1.00 75.52 10 TYR A N 10
ATOM 6043 C CA . TYR A 1 10 ? -1.634 -7.968 -6.382 1.00 71.12 10 TYR A CA 10
ATOM 6044 C C . TYR A 1 10 ? -1.616 -6.477 -6.705 1.00 5.04 10 TYR A C 10
ATOM 6045 O O . TYR A 1 10 ? -2.300 -5.682 -6.060 1.00 52.43 10 TYR A O 10
ATOM 6063 N N . CYS A 1 11 ? -0.827 -6.105 -7.707 1.00 61.02 11 CYS A N 10
ATOM 6064 C CA . CYS A 1 11 ? -0.717 -4.710 -8.118 1.00 32.43 11 CYS A CA 10
ATOM 6065 C C . CYS A 1 11 ? -0.007 -4.594 -9.463 1.00 51.33 11 CYS A C 10
ATOM 6066 O O . CYS A 1 11 ? 1.206 -4.783 -9.555 1.00 71.33 11 CYS A O 10
ATOM 6073 N N . ASP A 1 12 ? -0.771 -4.280 -10.504 1.00 32.23 12 ASP A N 10
ATOM 6074 C CA . ASP A 1 12 ? -0.216 -4.137 -11.845 1.00 1.45 12 ASP A CA 10
ATOM 6075 C C . ASP A 1 12 ? -1.281 -3.655 -12.825 1.00 62.20 12 ASP A C 10
ATOM 6076 O O . ASP A 1 12 ? -1.007 -2.839 -13.705 1.00 65.55 12 ASP A O 10
ATOM 6085 N N . LYS A 1 13 ? -2.497 -4.166 -12.668 1.00 31.45 13 LYS A N 10
ATOM 6086 C CA . LYS A 1 13 ? -3.605 -3.790 -13.538 1.00 5.41 13 LYS A CA 10
ATOM 6087 C C . LYS A 1 13 ? -4.318 -2.551 -13.005 1.00 74.40 13 LYS A C 10
ATOM 6088 O O . LYS A 1 13 ? -4.728 -2.510 -11.844 1.00 42.54 13 LYS A O 10
ATOM 6107 N N . CYS A 1 14 ? -4.466 -1.545 -13.860 1.00 62.12 14 CYS A N 10
ATOM 6108 C CA . CYS A 1 14 ? -5.131 -0.306 -13.476 1.00 52.04 14 CYS A CA 10
ATOM 6109 C C . CYS A 1 14 ? -6.597 -0.321 -13.901 1.00 63.43 14 CYS A C 10
ATOM 6110 O O . CYS A 1 14 ? -7.202 0.729 -14.118 1.00 2.15 14 CYS A O 10
ATOM 6117 N N . ILE A 1 15 ? -7.160 -1.519 -14.018 1.00 54.14 15 ILE A N 10
ATOM 6118 C CA . ILE A 1 15 ? -8.554 -1.671 -14.416 1.00 15.22 15 ILE A CA 10
ATOM 6119 C C . ILE A 1 15 ? -8.849 -0.896 -15.696 1.00 22.30 15 ILE A C 10
ATOM 6120 O O . ILE A 1 15 ? -9.440 0.183 -15.676 1.00 15.11 15 ILE A O 10
ATOM 6136 N N . PRO A 1 16 ? -8.428 -1.460 -16.838 1.00 52.33 16 PRO A N 10
ATOM 6137 C CA . PRO A 1 16 ? -8.638 -0.840 -18.150 1.00 64.43 16 PRO A CA 10
ATOM 6138 C C . PRO A 1 16 ? -10.104 -0.852 -18.570 1.00 24.33 16 PRO A C 10
ATOM 6139 O O . PRO A 1 16 ? -10.529 -0.047 -19.398 1.00 14.41 16 PRO A O 10
ATOM 6150 N N . HIS A 1 17 ? -10.872 -1.771 -17.993 1.00 10.34 17 HIS A N 10
ATOM 6151 C CA . HIS A 1 17 ? -12.292 -1.886 -18.306 1.00 62.32 17 HIS A CA 10
ATOM 6152 C C . HIS A 1 17 ? -12.976 -0.524 -18.239 1.00 22.24 17 HIS A C 10
ATOM 6153 O O . HIS A 1 17 ? -13.485 -0.008 -19.234 1.00 4.02 17 HIS A O 10
ATOM 6167 N N . PRO A 1 18 ? -12.990 0.073 -17.038 1.00 20.45 18 PRO A N 10
ATOM 6168 C CA . PRO A 1 18 ? -13.609 1.382 -16.812 1.00 3.24 18 PRO A CA 10
ATOM 6169 C C . PRO A 1 18 ? -12.829 2.513 -17.473 1.00 53.55 18 PRO A C 10
ATOM 6170 O O . PRO A 1 18 ? -12.019 3.180 -16.832 1.00 4.22 18 PRO A O 10
ATOM 6181 N N . GLY A 1 19 ? -13.081 2.725 -18.762 1.00 21.20 19 GLY A N 10
ATOM 6182 C CA . GLY A 1 19 ? -12.395 3.777 -19.489 1.00 23.30 19 GLY A CA 10
ATOM 6183 C C . GLY A 1 19 ? -11.844 3.299 -20.818 1.00 30.11 19 GLY A C 10
ATOM 6184 O O . GLY A 1 19 ? -12.190 3.836 -21.871 1.00 23.41 19 GLY A O 10
ATOM 6188 N N . CYS A 1 20 ? -10.983 2.288 -20.771 1.00 31.24 20 CYS A N 10
ATOM 6189 C CA . CYS A 1 20 ? -10.381 1.738 -21.979 1.00 41.32 20 CYS A CA 10
ATOM 6190 C C . CYS A 1 20 ? -11.103 0.468 -22.417 1.00 72.45 20 CYS A C 10
ATOM 6191 O O . CYS A 1 20 ? -12.076 0.046 -21.792 1.00 11.12 20 CYS A O 10
ATOM 6198 N N . VAL A 1 21 ? -10.620 -0.139 -23.497 1.00 43.00 21 VAL A N 10
ATOM 6199 C CA . VAL A 1 21 ? -11.217 -1.362 -24.019 1.00 34.21 21 VAL A CA 10
ATOM 6200 C C . VAL A 1 21 ? -10.159 -2.434 -24.254 1.00 31.11 21 VAL A C 10
ATOM 6201 O O . VAL A 1 21 ? -10.333 -3.590 -23.866 1.00 14.33 21 VAL A O 10
ATOM 6214 N N . HIS A 1 22 ? -9.060 -2.043 -24.892 1.00 33.31 22 HIS A N 10
ATOM 6215 C CA . HIS A 1 22 ? -7.972 -2.971 -25.178 1.00 43.11 22 HIS A CA 10
ATOM 6216 C C . HIS A 1 22 ? -6.618 -2.286 -25.016 1.00 22.40 22 HIS A C 10
ATOM 6217 O O . HIS A 1 22 ? -6.528 -1.059 -25.012 1.00 20.52 22 HIS A O 10
ATOM 6231 N N . GLY A 1 23 ? -5.566 -3.089 -24.882 1.00 33.11 23 GLY A N 10
ATOM 6232 C CA . GLY A 1 23 ? -4.232 -2.543 -24.720 1.00 44.43 23 GLY A CA 10
ATOM 6233 C C . GLY A 1 23 ? -3.656 -2.816 -23.345 1.00 1.20 23 GLY A C 10
ATOM 6234 O O . GLY A 1 23 ? -3.867 -3.889 -22.779 1.00 2.45 23 GLY A O 10
ATOM 6238 N N . ILE A 1 24 ? -2.926 -1.844 -22.807 1.00 63.54 24 ILE A N 10
ATOM 6239 C CA . ILE A 1 24 ? -2.318 -1.986 -21.490 1.00 65.34 24 ILE A CA 10
ATOM 6240 C C . ILE A 1 24 ? -2.184 -0.634 -20.798 1.00 64.12 24 ILE A C 10
ATOM 6241 O O . ILE A 1 24 ? -2.613 0.392 -21.327 1.00 63.32 24 ILE A O 10
ATOM 6257 N N . CYS A 1 25 ? -1.584 -0.639 -19.613 1.00 23.44 25 CYS A N 10
ATOM 6258 C CA . CYS A 1 25 ? -1.391 0.586 -18.847 1.00 41.21 25 CYS A CA 10
ATOM 6259 C C . CYS A 1 25 ? -0.333 0.391 -17.765 1.00 63.00 25 CYS A C 10
ATOM 6260 O O . CYS A 1 25 ? -0.206 -0.692 -17.195 1.00 12.44 25 CYS A O 10
ATOM 6267 N N . ASN A 1 26 ? 0.425 1.448 -17.488 1.00 74.54 26 ASN A N 10
ATOM 6268 C CA . ASN A 1 26 ? 1.472 1.393 -16.475 1.00 62.32 26 ASN A CA 10
ATOM 6269 C C . ASN A 1 26 ? 1.252 2.459 -15.406 1.00 73.04 26 ASN A C 10
ATOM 6270 O O . ASN A 1 26 ? 2.198 2.911 -14.762 1.00 71.45 26 ASN A O 10
ATOM 6281 N N . GLU A 1 27 ? -0.004 2.855 -15.224 1.00 50.50 27 GLU A N 10
ATOM 6282 C CA . GLU A 1 27 ? -0.348 3.869 -14.233 1.00 72.34 27 GLU A CA 10
ATOM 6283 C C . GLU A 1 27 ? -1.812 3.750 -13.820 1.00 13.20 27 GLU A C 10
ATOM 6284 O O . GLU A 1 27 ? -2.634 3.155 -14.517 1.00 31.40 27 GLU A O 10
ATOM 6296 N N . PRO A 1 28 ? -2.147 4.330 -12.658 1.00 13.21 28 PRO A N 10
ATOM 6297 C CA . PRO A 1 28 ? -3.513 4.304 -12.125 1.00 24.34 28 PRO A CA 10
ATOM 6298 C C . PRO A 1 28 ? -4.471 5.163 -12.942 1.00 71.44 28 PRO A C 10
ATOM 6299 O O . PRO A 1 28 ? -4.289 6.375 -13.058 1.00 23.52 28 PRO A O 10
ATOM 6310 N N . TRP A 1 29 ? -5.492 4.528 -13.507 1.00 64.41 29 TRP A N 10
ATOM 6311 C CA . TRP A 1 29 ? -6.479 5.235 -14.314 1.00 75.11 29 TRP A CA 10
ATOM 6312 C C . TRP A 1 29 ? -5.834 5.845 -15.554 1.00 31.44 29 TRP A C 10
ATOM 6313 O O . TRP A 1 29 ? -5.983 7.037 -15.818 1.00 10.21 29 TRP A O 10
ATOM 6334 N N . GLN A 1 30 ? -5.118 5.019 -16.310 1.00 23.25 30 GLN A N 10
ATOM 6335 C CA . GLN A 1 30 ? -4.450 5.479 -17.521 1.00 64.22 30 GLN A CA 10
ATOM 6336 C C . GLN A 1 30 ? -4.844 4.621 -18.719 1.00 50.42 30 GLN A C 10
ATOM 6337 O O . GLN A 1 30 ? -5.664 3.711 -18.601 1.00 74.32 30 GLN A O 10
ATOM 6351 N N . CYS A 1 31 ? -4.255 4.919 -19.873 1.00 20.43 31 CYS A N 10
ATOM 6352 C CA . CYS A 1 31 ? -4.545 4.176 -21.093 1.00 42.25 31 CYS A CA 10
ATOM 6353 C C . CYS A 1 31 ? -3.351 4.204 -22.043 1.00 62.13 31 CYS A C 10
ATOM 6354 O O . CYS A 1 31 ? -2.682 5.228 -22.188 1.00 41.10 31 CYS A O 10
ATOM 6361 N N . LEU A 1 32 ? -3.089 3.073 -22.689 1.00 30.45 32 LEU A N 10
ATOM 6362 C CA . LEU A 1 32 ? -1.976 2.966 -23.625 1.00 41.05 32 LEU A CA 10
ATOM 6363 C C . LEU A 1 32 ? -2.345 2.081 -24.812 1.00 15.32 32 LEU A C 10
ATOM 6364 O O . LEU A 1 32 ? -3.014 1.059 -24.654 1.00 11.55 32 LEU A O 10
ATOM 6380 N N . CYS A 1 33 ? -1.904 2.479 -26.000 1.00 52.53 33 CYS A N 10
ATOM 6381 C CA . CYS A 1 33 ? -2.186 1.723 -27.214 1.00 73.10 33 CYS A CA 10
ATOM 6382 C C . CYS A 1 33 ? -1.503 2.357 -28.422 1.00 4.42 33 CYS A C 10
ATOM 6383 O O . CYS A 1 33 ? -0.959 3.457 -28.332 1.00 43.40 33 CYS A O 10
ATOM 6390 N N . GLU A 1 34 ? -1.536 1.655 -29.550 1.00 44.21 34 GLU A N 10
ATOM 6391 C CA . GLU A 1 34 ? -0.919 2.150 -30.775 1.00 64.02 34 GLU A CA 10
ATOM 6392 C C . GLU A 1 34 ? -1.723 3.308 -31.360 1.00 65.31 34 GLU A C 10
ATOM 6393 O O . GLU A 1 34 ? -2.914 3.453 -31.086 1.00 12.14 34 GLU A O 10
ATOM 6405 N N . THR A 1 35 ? -1.062 4.131 -32.168 1.00 65.12 35 THR A N 10
ATOM 6406 C CA . THR A 1 35 ? -1.712 5.277 -32.791 1.00 33.32 35 THR A CA 10
ATOM 6407 C C . THR A 1 35 ? -2.699 4.832 -33.865 1.00 4.32 35 THR A C 10
ATOM 6408 O O . THR A 1 35 ? -3.716 5.485 -34.095 1.00 23.22 35 THR A O 10
ATOM 6419 N N . ASN A 1 36 ? -2.391 3.717 -34.519 1.00 41.23 36 ASN A N 10
ATOM 6420 C CA . ASN A 1 36 ? -3.251 3.185 -35.570 1.00 14.42 36 ASN A CA 10
ATOM 6421 C C . ASN A 1 36 ? -4.652 2.902 -35.034 1.00 64.44 36 ASN A C 10
ATOM 6422 O O . ASN A 1 36 ? -5.632 2.950 -35.777 1.00 34.32 36 ASN A O 10
ATOM 6433 N N . TRP A 1 37 ? -4.736 2.607 -33.742 1.00 71.23 37 TRP A N 10
ATOM 6434 C CA . TRP A 1 37 ? -6.016 2.316 -33.107 1.00 74.11 37 TRP A CA 10
ATOM 6435 C C . TRP A 1 37 ? -6.924 3.541 -33.126 1.00 73.31 37 TRP A C 10
ATOM 6436 O O . TRP A 1 37 ? -6.553 4.592 -33.645 1.00 41.33 37 TRP A O 10
ATOM 6457 N N . GLY A 1 38 ? -8.117 3.397 -32.556 1.00 1.21 38 GLY A N 10
ATOM 6458 C CA . GLY A 1 38 ? -9.059 4.501 -32.519 1.00 22.44 38 GLY A CA 10
ATOM 6459 C C . GLY A 1 38 ? -8.598 5.626 -31.613 1.00 73.32 38 GLY A C 10
ATOM 6460 O O . GLY A 1 38 ? -7.462 6.087 -31.713 1.00 72.12 38 GLY A O 10
ATOM 6464 N N . GLY A 1 39 ? -9.484 6.070 -30.727 1.00 0.43 39 GLY A N 10
ATOM 6465 C CA . GLY A 1 39 ? -9.144 7.146 -29.814 1.00 40.30 39 GLY A CA 10
ATOM 6466 C C . GLY A 1 39 ? -8.202 6.698 -28.714 1.00 61.15 39 GLY A C 10
ATOM 6467 O O . GLY A 1 39 ? -7.444 5.745 -28.890 1.00 25.45 39 GLY A O 10
ATOM 6471 N N . GLN A 1 40 ? -8.249 7.388 -27.579 1.00 63.33 40 GLN A N 10
ATOM 6472 C CA . GLN A 1 40 ? -7.390 7.056 -26.448 1.00 74.33 40 GLN A CA 10
ATOM 6473 C C . GLN A 1 40 ? -7.834 5.752 -25.793 1.00 2.03 40 GLN A C 10
ATOM 6474 O O . GLN A 1 40 ? -7.006 4.945 -25.369 1.00 25.04 40 GLN A O 10
ATOM 6488 N N . LEU A 1 41 ? -9.145 5.552 -25.712 1.00 44.22 41 LEU A N 10
ATOM 6489 C CA . LEU A 1 41 ? -9.699 4.346 -25.107 1.00 61.25 41 LEU A CA 10
ATOM 6490 C C . LEU A 1 41 ? -9.177 3.096 -25.809 1.00 75.02 41 LEU A C 10
ATOM 6491 O O . LEU A 1 41 ? -9.146 2.011 -25.227 1.00 1.41 41 LEU A O 10
ATOM 6507 N N . CYS A 1 42 ? -8.767 3.255 -27.063 1.00 11.40 42 CYS A N 10
ATOM 6508 C CA . CYS A 1 42 ? -8.245 2.141 -27.845 1.00 1.22 42 CYS A CA 10
ATOM 6509 C C . CYS A 1 42 ? -9.277 1.022 -27.953 1.00 65.02 42 CYS A C 10
ATOM 6510 O O . CYS A 1 42 ? -9.383 0.173 -27.067 1.00 45.45 42 CYS A O 10
ATOM 6517 N N . ASP A 1 43 ? -10.034 1.027 -29.044 1.00 51.24 43 ASP A N 10
ATOM 6518 C CA . ASP A 1 43 ? -11.057 0.012 -29.270 1.00 44.21 43 ASP A CA 10
ATOM 6519 C C . ASP A 1 43 ? -11.204 -0.289 -30.758 1.00 52.13 43 ASP A C 10
ATOM 6520 O O . ASP A 1 43 ? -10.797 0.505 -31.607 1.00 21.31 43 ASP A O 10
ATOM 6529 N N . LYS A 1 44 ? -11.788 -1.441 -31.068 1.00 74.25 44 LYS A N 10
ATOM 6530 C CA . LYS A 1 44 ? -11.991 -1.849 -32.454 1.00 4.42 44 LYS A CA 10
ATOM 6531 C C . LYS A 1 44 ? -13.316 -1.317 -32.989 1.00 74.42 44 LYS A C 10
ATOM 6532 O O . LYS A 1 44 ? -13.354 -0.633 -34.012 1.00 15.10 44 LYS A O 10
ATOM 6551 N N . ARG A 1 1 ? 1.213 -1.698 0.549 1.00 72.22 1 ARG A N 11
ATOM 6552 C CA . ARG A 1 1 ? -0.172 -2.055 0.267 1.00 14.21 1 ARG A CA 11
ATOM 6553 C C . ARG A 1 1 ? -0.807 -1.053 -0.694 1.00 30.45 1 ARG A C 11
ATOM 6554 O O . ARG A 1 1 ? -1.043 0.101 -0.337 1.00 41.41 1 ARG A O 11
ATOM 6575 N N . CYS A 1 2 ? -1.081 -1.503 -1.913 1.00 62.54 2 CYS A N 11
ATOM 6576 C CA . CYS A 1 2 ? -1.687 -0.648 -2.927 1.00 22.15 2 CYS A CA 11
ATOM 6577 C C . CYS A 1 2 ? -3.193 -0.878 -3.002 1.00 74.54 2 CYS A C 11
ATOM 6578 O O . CYS A 1 2 ? -3.707 -1.866 -2.478 1.00 62.53 2 CYS A O 11
ATOM 6585 N N . GLN A 1 3 ? -3.895 0.040 -3.659 1.00 4.44 3 GLN A N 11
ATOM 6586 C CA . GLN A 1 3 ? -5.342 -0.063 -3.803 1.00 1.44 3 GLN A CA 11
ATOM 6587 C C . GLN A 1 3 ? -5.882 1.054 -4.690 1.00 4.42 3 GLN A C 11
ATOM 6588 O O . GLN A 1 3 ? -6.816 0.848 -5.465 1.00 45.42 3 GLN A O 11
ATOM 6602 N N . TYR A 1 4 ? -5.288 2.237 -4.570 1.00 73.23 4 TYR A N 11
ATOM 6603 C CA . TYR A 1 4 ? -5.711 3.387 -5.359 1.00 54.55 4 TYR A CA 11
ATOM 6604 C C . TYR A 1 4 ? -5.232 3.264 -6.803 1.00 1.34 4 TYR A C 11
ATOM 6605 O O . TYR A 1 4 ? -4.078 3.557 -7.113 1.00 21.04 4 TYR A O 11
ATOM 6623 N N . GLY A 1 5 ? -6.129 2.829 -7.682 1.00 61.23 5 GLY A N 11
ATOM 6624 C CA . GLY A 1 5 ? -5.780 2.674 -9.083 1.00 13.54 5 GLY A CA 11
ATOM 6625 C C . GLY A 1 5 ? -4.758 1.579 -9.308 1.00 64.41 5 GLY A C 11
ATOM 6626 O O . GLY A 1 5 ? -4.076 1.558 -10.333 1.00 74.12 5 GLY A O 11
ATOM 6630 N N . TRP A 1 6 ? -4.648 0.667 -8.348 1.00 55.24 6 TRP A N 11
ATOM 6631 C CA . TRP A 1 6 ? -3.700 -0.436 -8.447 1.00 25.03 6 TRP A CA 11
ATOM 6632 C C . TRP A 1 6 ? -4.243 -1.684 -7.760 1.00 61.32 6 TRP A C 11
ATOM 6633 O O . TRP A 1 6 ? -4.038 -1.883 -6.563 1.00 52.01 6 TRP A O 11
ATOM 6654 N N . GLN A 1 7 ? -4.935 -2.522 -8.526 1.00 13.52 7 GLN A N 11
ATOM 6655 C CA . GLN A 1 7 ? -5.508 -3.750 -7.989 1.00 71.41 7 GLN A CA 11
ATOM 6656 C C . GLN A 1 7 ? -5.126 -4.950 -8.850 1.00 31.22 7 GLN A C 11
ATOM 6657 O O . GLN A 1 7 ? -4.312 -4.836 -9.765 1.00 21.31 7 GLN A O 11
ATOM 6671 N N . GLY A 1 8 ? -5.720 -6.101 -8.549 1.00 71.21 8 GLY A N 11
ATOM 6672 C CA . GLY A 1 8 ? -5.429 -7.306 -9.304 1.00 43.22 8 GLY A CA 11
ATOM 6673 C C . GLY A 1 8 ? -4.387 -8.175 -8.629 1.00 64.32 8 GLY A C 11
ATOM 6674 O O . GLY A 1 8 ? -4.145 -8.049 -7.428 1.00 35.31 8 GLY A O 11
ATOM 6678 N N . LEU A 1 9 ? -3.768 -9.062 -9.402 1.00 2.55 9 LEU A N 11
ATOM 6679 C CA . LEU A 1 9 ? -2.746 -9.958 -8.871 1.00 13.32 9 LEU A CA 11
ATOM 6680 C C . LEU A 1 9 ? -1.556 -9.169 -8.333 1.00 35.21 9 LEU A C 11
ATOM 6681 O O . LEU A 1 9 ? -0.866 -9.616 -7.417 1.00 2.03 9 LEU A O 11
ATOM 6697 N N . TYR A 1 10 ? -1.324 -7.994 -8.907 1.00 32.12 10 TYR A N 11
ATOM 6698 C CA . TYR A 1 10 ? -0.218 -7.143 -8.485 1.00 62.13 10 TYR A CA 11
ATOM 6699 C C . TYR A 1 10 ? -0.557 -5.669 -8.687 1.00 23.22 10 TYR A C 11
ATOM 6700 O O . TYR A 1 10 ? -1.609 -5.330 -9.230 1.00 24.22 10 TYR A O 11
ATOM 6718 N N . CYS A 1 11 ? 0.343 -4.796 -8.246 1.00 21.51 11 CYS A N 11
ATOM 6719 C CA . CYS A 1 11 ? 0.142 -3.358 -8.377 1.00 23.43 11 CYS A CA 11
ATOM 6720 C C . CYS A 1 11 ? 0.758 -2.839 -9.672 1.00 44.25 11 CYS A C 11
ATOM 6721 O O . CYS A 1 11 ? 1.471 -1.835 -9.674 1.00 54.43 11 CYS A O 11
ATOM 6728 N N . ASP A 1 12 ? 0.479 -3.529 -10.772 1.00 71.43 12 ASP A N 11
ATOM 6729 C CA . ASP A 1 12 ? 1.004 -3.138 -12.075 1.00 51.32 12 ASP A CA 11
ATOM 6730 C C . ASP A 1 12 ? -0.125 -2.726 -13.015 1.00 12.34 12 ASP A C 11
ATOM 6731 O O . ASP A 1 12 ? 0.078 -1.939 -13.939 1.00 53.24 12 ASP A O 11
ATOM 6740 N N . LYS A 1 13 ? -1.316 -3.263 -12.772 1.00 22.52 13 LYS A N 11
ATOM 6741 C CA . LYS A 1 13 ? -2.478 -2.953 -13.595 1.00 15.31 13 LYS A CA 11
ATOM 6742 C C . LYS A 1 13 ? -3.223 -1.739 -13.048 1.00 73.02 13 LYS A C 11
ATOM 6743 O O . LYS A 1 13 ? -3.377 -1.587 -11.836 1.00 54.51 13 LYS A O 11
ATOM 6762 N N . CYS A 1 14 ? -3.685 -0.879 -13.949 1.00 50.54 14 CYS A N 11
ATOM 6763 C CA . CYS A 1 14 ? -4.415 0.321 -13.558 1.00 40.31 14 CYS A CA 11
ATOM 6764 C C . CYS A 1 14 ? -5.898 0.190 -13.895 1.00 24.14 14 CYS A C 11
ATOM 6765 O O . CYS A 1 14 ? -6.590 1.189 -14.093 1.00 33.52 14 CYS A O 11
ATOM 6772 N N . ILE A 1 15 ? -6.377 -1.048 -13.957 1.00 0.31 15 ILE A N 11
ATOM 6773 C CA . ILE A 1 15 ? -7.777 -1.309 -14.268 1.00 22.52 15 ILE A CA 11
ATOM 6774 C C . ILE A 1 15 ? -8.202 -0.584 -15.540 1.00 34.12 15 ILE A C 11
ATOM 6775 O O . ILE A 1 15 ? -8.869 0.450 -15.501 1.00 3.52 15 ILE A O 11
ATOM 6791 N N . PRO A 1 16 ? -7.811 -1.139 -16.696 1.00 42.15 16 PRO A N 11
ATOM 6792 C CA . PRO A 1 16 ? -8.142 -0.563 -18.003 1.00 55.20 16 PRO A CA 11
ATOM 6793 C C . PRO A 1 16 ? -9.626 -0.688 -18.332 1.00 71.10 16 PRO A C 11
ATOM 6794 O O . PRO A 1 16 ? -10.159 0.071 -19.142 1.00 61.24 16 PRO A O 11
ATOM 6805 N N . HIS A 1 17 ? -10.289 -1.650 -17.698 1.00 70.32 17 HIS A N 11
ATOM 6806 C CA . HIS A 1 17 ? -11.713 -1.874 -17.923 1.00 43.12 17 HIS A CA 11
ATOM 6807 C C . HIS A 1 17 ? -12.489 -0.564 -17.833 1.00 14.24 17 HIS A C 11
ATOM 6808 O O . HIS A 1 17 ? -13.094 -0.104 -18.802 1.00 3.02 17 HIS A O 11
ATOM 6822 N N . PRO A 1 18 ? -12.475 0.052 -16.641 1.00 40.23 18 PRO A N 11
ATOM 6823 C CA . PRO A 1 18 ? -13.173 1.318 -16.396 1.00 33.51 18 PRO A CA 11
ATOM 6824 C C . PRO A 1 18 ? -12.520 2.490 -17.120 1.00 32.11 18 PRO A C 11
ATOM 6825 O O . PRO A 1 18 ? -11.726 3.227 -16.538 1.00 1.14 18 PRO A O 11
ATOM 6836 N N . GLY A 1 19 ? -12.861 2.657 -18.394 1.00 70.23 19 GLY A N 11
ATOM 6837 C CA . GLY A 1 19 ? -12.299 3.742 -19.177 1.00 4.04 19 GLY A CA 11
ATOM 6838 C C . GLY A 1 19 ? -11.533 3.247 -20.388 1.00 12.41 19 GLY A C 11
ATOM 6839 O O . GLY A 1 19 ? -10.713 3.972 -20.952 1.00 4.13 19 GLY A O 11
ATOM 6843 N N . CYS A 1 20 ? -11.800 2.009 -20.789 1.00 41.12 20 CYS A N 11
ATOM 6844 C CA . CYS A 1 20 ? -11.129 1.416 -21.940 1.00 12.40 20 CYS A CA 11
ATOM 6845 C C . CYS A 1 20 ? -11.680 0.024 -22.233 1.00 31.20 20 CYS A C 11
ATOM 6846 O O . CYS A 1 20 ? -12.647 -0.417 -21.611 1.00 41.22 20 CYS A O 11
ATOM 6853 N N . VAL A 1 21 ? -11.057 -0.665 -23.184 1.00 55.34 21 VAL A N 11
ATOM 6854 C CA . VAL A 1 21 ? -11.484 -2.008 -23.560 1.00 4.44 21 VAL A CA 11
ATOM 6855 C C . VAL A 1 21 ? -10.311 -2.981 -23.542 1.00 63.41 21 VAL A C 11
ATOM 6856 O O . VAL A 1 21 ? -10.374 -4.035 -22.907 1.00 43.32 21 VAL A O 11
ATOM 6869 N N . HIS A 1 22 ? -9.240 -2.622 -24.243 1.00 60.32 22 HIS A N 11
ATOM 6870 C CA . HIS A 1 22 ? -8.051 -3.464 -24.308 1.00 24.25 22 HIS A CA 11
ATOM 6871 C C . HIS A 1 22 ? -6.785 -2.614 -24.348 1.00 5.23 22 HIS A C 11
ATOM 6872 O O . HIS A 1 22 ? -6.850 -1.391 -24.467 1.00 64.24 22 HIS A O 11
ATOM 6886 N N . GLY A 1 23 ? -5.633 -3.270 -24.246 1.00 23.32 23 GLY A N 11
ATOM 6887 C CA . GLY A 1 23 ? -4.368 -2.558 -24.272 1.00 33.53 23 GLY A CA 11
ATOM 6888 C C . GLY A 1 23 ? -3.649 -2.606 -22.938 1.00 61.13 23 GLY A C 11
ATOM 6889 O O . GLY A 1 23 ? -3.957 -3.443 -22.089 1.00 11.41 23 GLY A O 11
ATOM 6893 N N . ILE A 1 24 ? -2.687 -1.708 -22.754 1.00 70.05 24 ILE A N 11
ATOM 6894 C CA . ILE A 1 24 ? -1.922 -1.652 -21.515 1.00 43.12 24 ILE A CA 11
ATOM 6895 C C . ILE A 1 24 ? -1.935 -0.246 -20.924 1.00 62.32 24 ILE A C 11
ATOM 6896 O O . ILE A 1 24 ? -2.588 0.655 -21.451 1.00 73.31 24 ILE A O 11
ATOM 6912 N N . CYS A 1 25 ? -1.207 -0.065 -19.827 1.00 52.12 25 CYS A N 11
ATOM 6913 C CA . CYS A 1 25 ? -1.133 1.231 -19.164 1.00 0.31 25 CYS A CA 11
ATOM 6914 C C . CYS A 1 25 ? -0.012 1.249 -18.129 1.00 44.21 25 CYS A C 11
ATOM 6915 O O . CYS A 1 25 ? 0.336 0.217 -17.558 1.00 63.30 25 CYS A O 11
ATOM 6922 N N . ASN A 1 26 ? 0.549 2.431 -17.893 1.00 65.22 26 ASN A N 11
ATOM 6923 C CA . ASN A 1 26 ? 1.632 2.584 -16.928 1.00 34.15 26 ASN A CA 11
ATOM 6924 C C . ASN A 1 26 ? 1.206 3.484 -15.771 1.00 73.34 26 ASN A C 11
ATOM 6925 O O . ASN A 1 26 ? 1.731 3.378 -14.664 1.00 24.41 26 ASN A O 11
ATOM 6936 N N . GLU A 1 27 ? 0.250 4.368 -16.038 1.00 52.20 27 GLU A N 11
ATOM 6937 C CA . GLU A 1 27 ? -0.246 5.286 -15.020 1.00 12.35 27 GLU A CA 11
ATOM 6938 C C . GLU A 1 27 ? -1.658 4.905 -14.585 1.00 13.13 27 GLU A C 11
ATOM 6939 O O . GLU A 1 27 ? -2.378 4.189 -15.281 1.00 64.15 27 GLU A O 11
ATOM 6951 N N . PRO A 1 28 ? -2.066 5.394 -13.404 1.00 3.20 28 PRO A N 11
ATOM 6952 C CA . PRO A 1 28 ? -3.394 5.118 -12.849 1.00 11.52 28 PRO A CA 11
ATOM 6953 C C . PRO A 1 28 ? -4.504 5.813 -13.630 1.00 74.52 28 PRO A C 11
ATOM 6954 O O . PRO A 1 28 ? -4.464 7.025 -13.839 1.00 73.14 28 PRO A O 11
ATOM 6965 N N . TRP A 1 29 ? -5.494 5.037 -14.058 1.00 64.25 29 TRP A N 11
ATOM 6966 C CA . TRP A 1 29 ? -6.616 5.578 -14.817 1.00 3.21 29 TRP A CA 11
ATOM 6967 C C . TRP A 1 29 ? -6.145 6.161 -16.144 1.00 45.55 29 TRP A C 11
ATOM 6968 O O . TRP A 1 29 ? -6.315 7.352 -16.404 1.00 12.31 29 TRP A O 11
ATOM 6989 N N . GLN A 1 30 ? -5.552 5.315 -16.981 1.00 1.33 30 GLN A N 11
ATOM 6990 C CA . GLN A 1 30 ? -5.056 5.749 -18.282 1.00 31.15 30 GLN A CA 11
ATOM 6991 C C . GLN A 1 30 ? -5.169 4.627 -19.309 1.00 11.33 30 GLN A C 11
ATOM 6992 O O . GLN A 1 30 ? -5.564 3.508 -18.981 1.00 10.05 30 GLN A O 11
ATOM 7006 N N . CYS A 1 31 ? -4.820 4.934 -20.554 1.00 14.44 31 CYS A N 11
ATOM 7007 C CA . CYS A 1 31 ? -4.883 3.953 -21.630 1.00 51.20 31 CYS A CA 11
ATOM 7008 C C . CYS A 1 31 ? -3.654 4.052 -22.529 1.00 1.43 31 CYS A C 11
ATOM 7009 O O . CYS A 1 31 ? -3.187 5.148 -22.842 1.00 41.32 31 CYS A O 11
ATOM 7016 N N . LEU A 1 32 ? -3.135 2.901 -22.940 1.00 45.02 32 LEU A N 11
ATOM 7017 C CA . LEU A 1 32 ? -1.959 2.857 -23.804 1.00 34.25 32 LEU A CA 11
ATOM 7018 C C . LEU A 1 32 ? -2.088 1.747 -24.842 1.00 52.21 32 LEU A C 11
ATOM 7019 O O . LEU A 1 32 ? -1.937 0.566 -24.527 1.00 2.50 32 LEU A O 11
ATOM 7035 N N . CYS A 1 33 ? -2.367 2.134 -26.082 1.00 45.25 33 CYS A N 11
ATOM 7036 C CA . CYS A 1 33 ? -2.514 1.173 -27.169 1.00 1.40 33 CYS A CA 11
ATOM 7037 C C . CYS A 1 33 ? -1.703 1.603 -28.388 1.00 60.53 33 CYS A C 11
ATOM 7038 O O . CYS A 1 33 ? -1.137 2.695 -28.416 1.00 74.12 33 CYS A O 11
ATOM 7045 N N . GLU A 1 34 ? -1.652 0.734 -29.394 1.00 10.32 34 GLU A N 11
ATOM 7046 C CA . GLU A 1 34 ? -0.910 1.024 -30.615 1.00 60.32 34 GLU A CA 11
ATOM 7047 C C . GLU A 1 34 ? -1.652 2.043 -31.474 1.00 53.51 34 GLU A C 11
ATOM 7048 O O . GLU A 1 34 ? -2.714 2.538 -31.094 1.00 0.24 34 GLU A O 11
ATOM 7060 N N . THR A 1 35 ? -1.086 2.354 -32.636 1.00 4.52 35 THR A N 11
ATOM 7061 C CA . THR A 1 35 ? -1.691 3.316 -33.548 1.00 71.15 35 THR A CA 11
ATOM 7062 C C . THR A 1 35 ? -2.840 2.686 -34.328 1.00 63.00 35 THR A C 11
ATOM 7063 O O . THR A 1 35 ? -3.782 3.370 -34.724 1.00 15.15 35 THR A O 11
ATOM 7074 N N . ASN A 1 36 ? -2.754 1.377 -34.545 1.00 12.51 36 ASN A N 11
ATOM 7075 C CA . ASN A 1 36 ? -3.788 0.655 -35.278 1.00 4.04 36 ASN A CA 11
ATOM 7076 C C . ASN A 1 36 ? -5.140 0.786 -34.583 1.00 4.12 36 ASN A C 11
ATOM 7077 O O . ASN A 1 36 ? -6.155 1.053 -35.225 1.00 13.31 36 ASN A O 11
ATOM 7088 N N . TRP A 1 37 ? -5.143 0.597 -33.268 1.00 75.24 37 TRP A N 11
ATOM 7089 C CA . TRP A 1 37 ? -6.371 0.695 -32.486 1.00 25.50 37 TRP A CA 11
ATOM 7090 C C . TRP A 1 37 ? -7.004 2.073 -32.637 1.00 74.14 37 TRP A C 11
ATOM 7091 O O . TRP A 1 37 ? -8.066 2.215 -33.243 1.00 2.32 37 TRP A O 11
ATOM 7112 N N . GLY A 1 38 ? -6.346 3.087 -32.083 1.00 72.41 38 GLY A N 11
ATOM 7113 C CA . GLY A 1 38 ? -6.861 4.441 -32.168 1.00 74.33 38 GLY A CA 11
ATOM 7114 C C . GLY A 1 38 ? -7.894 4.737 -31.099 1.00 20.52 38 GLY A C 11
ATOM 7115 O O . GLY A 1 38 ? -8.262 3.857 -30.321 1.00 41.11 38 GLY A O 11
ATOM 7119 N N . GLY A 1 39 ? -8.362 5.980 -31.058 1.00 52.40 39 GLY A N 11
ATOM 7120 C CA . GLY A 1 39 ? -9.353 6.368 -30.071 1.00 4.22 39 GLY A CA 11
ATOM 7121 C C . GLY A 1 39 ? -8.797 6.368 -28.661 1.00 5.14 39 GLY A C 11
ATOM 7122 O O . GLY A 1 39 ? -7.593 6.204 -28.462 1.00 32.21 39 GLY A O 11
ATOM 7126 N N . GLN A 1 40 ? -9.674 6.554 -27.680 1.00 52.51 40 GLN A N 11
ATOM 7127 C CA . GLN A 1 40 ? -9.263 6.578 -26.281 1.00 62.54 40 GLN A CA 11
ATOM 7128 C C . GLN A 1 40 ? -9.514 5.228 -25.618 1.00 22.52 40 GLN A C 11
ATOM 7129 O O . GLN A 1 40 ? -8.749 4.797 -24.753 1.00 52.03 40 GLN A O 11
ATOM 7143 N N . LEU A 1 41 ? -10.589 4.564 -26.027 1.00 34.12 41 LEU A N 11
ATOM 7144 C CA . LEU A 1 41 ? -10.942 3.262 -25.472 1.00 31.24 41 LEU A CA 11
ATOM 7145 C C . LEU A 1 41 ? -10.065 2.162 -26.062 1.00 41.40 41 LEU A C 11
ATOM 7146 O O . LEU A 1 41 ? -9.850 1.123 -25.438 1.00 65.10 41 LEU A O 11
ATOM 7162 N N . CYS A 1 42 ? -9.559 2.400 -27.268 1.00 32.33 42 CYS A N 11
ATOM 7163 C CA . CYS A 1 42 ? -8.704 1.431 -27.943 1.00 4.43 42 CYS A CA 11
ATOM 7164 C C . CYS A 1 42 ? -9.373 0.061 -28.000 1.00 42.23 42 CYS A C 11
ATOM 7165 O O . CYS A 1 42 ? -8.970 -0.868 -27.300 1.00 41.11 42 CYS A O 11
ATOM 7172 N N . ASP A 1 43 ? -10.396 -0.056 -28.839 1.00 72.31 43 ASP A N 11
ATOM 7173 C CA . ASP A 1 43 ? -11.121 -1.313 -28.990 1.00 10.32 43 ASP A CA 11
ATOM 7174 C C . ASP A 1 43 ? -10.873 -1.921 -30.366 1.00 60.44 43 ASP A C 11
ATOM 7175 O O . ASP A 1 43 ? -10.958 -3.137 -30.545 1.00 2.35 43 ASP A O 11
ATOM 7184 N N . LYS A 1 44 ? -10.567 -1.069 -31.338 1.00 51.43 44 LYS A N 11
ATOM 7185 C CA . LYS A 1 44 ? -10.306 -1.521 -32.700 1.00 13.22 44 LYS A CA 11
ATOM 7186 C C . LYS A 1 44 ? -9.051 -2.386 -32.755 1.00 10.42 44 LYS A C 11
ATOM 7187 O O . LYS A 1 44 ? -8.769 -3.023 -33.770 1.00 23.24 44 LYS A O 11
ATOM 7206 N N . ARG A 1 1 ? -0.119 -0.307 -0.504 1.00 42.44 1 ARG A N 12
ATOM 7207 C CA . ARG A 1 1 ? -1.312 0.388 -0.971 1.00 53.34 1 ARG A CA 12
ATOM 7208 C C . ARG A 1 1 ? -1.821 -0.221 -2.275 1.00 13.15 1 ARG A C 12
ATOM 7209 O O . ARG A 1 1 ? -2.019 0.483 -3.266 1.00 33.44 1 ARG A O 12
ATOM 7230 N N . CYS A 1 2 ? -2.031 -1.533 -2.266 1.00 64.11 2 CYS A N 12
ATOM 7231 C CA . CYS A 1 2 ? -2.515 -2.238 -3.446 1.00 73.24 2 CYS A CA 12
ATOM 7232 C C . CYS A 1 2 ? -4.034 -2.140 -3.553 1.00 53.23 2 CYS A C 12
ATOM 7233 O O . CYS A 1 2 ? -4.746 -3.121 -3.340 1.00 3.03 2 CYS A O 12
ATOM 7240 N N . GLN A 1 3 ? -4.523 -0.949 -3.885 1.00 63.13 3 GLN A N 12
ATOM 7241 C CA . GLN A 1 3 ? -5.957 -0.723 -4.020 1.00 42.30 3 GLN A CA 12
ATOM 7242 C C . GLN A 1 3 ? -6.235 0.548 -4.817 1.00 21.33 3 GLN A C 12
ATOM 7243 O O . GLN A 1 3 ? -7.144 0.586 -5.646 1.00 34.03 3 GLN A O 12
ATOM 7257 N N . TYR A 1 4 ? -5.447 1.585 -4.560 1.00 5.52 4 TYR A N 12
ATOM 7258 C CA . TYR A 1 4 ? -5.610 2.859 -5.251 1.00 63.10 4 TYR A CA 12
ATOM 7259 C C . TYR A 1 4 ? -4.817 2.877 -6.554 1.00 60.24 4 TYR A C 12
ATOM 7260 O O . TYR A 1 4 ? -3.637 3.225 -6.572 1.00 52.01 4 TYR A O 12
ATOM 7278 N N . GLY A 1 5 ? -5.476 2.499 -7.646 1.00 20.44 5 GLY A N 12
ATOM 7279 C CA . GLY A 1 5 ? -4.819 2.478 -8.939 1.00 41.44 5 GLY A CA 12
ATOM 7280 C C . GLY A 1 5 ? -4.203 1.130 -9.256 1.00 74.20 5 GLY A C 12
ATOM 7281 O O . GLY A 1 5 ? -3.924 0.824 -10.415 1.00 53.54 5 GLY A O 12
ATOM 7285 N N . TRP A 1 6 ? -3.990 0.322 -8.224 1.00 2.02 6 TRP A N 12
ATOM 7286 C CA . TRP A 1 6 ? -3.401 -1.001 -8.398 1.00 33.11 6 TRP A CA 12
ATOM 7287 C C . TRP A 1 6 ? -4.204 -2.057 -7.646 1.00 22.12 6 TRP A C 12
ATOM 7288 O O . TRP A 1 6 ? -4.530 -1.881 -6.472 1.00 54.15 6 TRP A O 12
ATOM 7309 N N . GLN A 1 7 ? -4.518 -3.153 -8.329 1.00 23.33 7 GLN A N 12
ATOM 7310 C CA . GLN A 1 7 ? -5.283 -4.237 -7.723 1.00 43.13 7 GLN A CA 12
ATOM 7311 C C . GLN A 1 7 ? -4.435 -5.004 -6.714 1.00 11.35 7 GLN A C 12
ATOM 7312 O O . GLN A 1 7 ? -3.270 -4.677 -6.490 1.00 54.42 7 GLN A O 12
ATOM 7326 N N . GLY A 1 8 ? -5.029 -6.026 -6.105 1.00 64.31 8 GLY A N 12
ATOM 7327 C CA . GLY A 1 8 ? -4.313 -6.823 -5.126 1.00 33.33 8 GLY A CA 12
ATOM 7328 C C . GLY A 1 8 ? -3.805 -8.130 -5.701 1.00 61.14 8 GLY A C 12
ATOM 7329 O O . GLY A 1 8 ? -2.779 -8.653 -5.264 1.00 11.25 8 GLY A O 12
ATOM 7333 N N . LEU A 1 9 ? -4.524 -8.661 -6.684 1.00 43.14 9 LEU A N 12
ATOM 7334 C CA . LEU A 1 9 ? -4.141 -9.917 -7.320 1.00 45.34 9 LEU A CA 12
ATOM 7335 C C . LEU A 1 9 ? -2.687 -9.872 -7.782 1.00 74.01 9 LEU A C 12
ATOM 7336 O O . LEU A 1 9 ? -1.860 -10.669 -7.339 1.00 1.32 9 LEU A O 12
ATOM 7352 N N . TYR A 1 10 ? -2.384 -8.935 -8.673 1.00 2.31 10 TYR A N 12
ATOM 7353 C CA . TYR A 1 10 ? -1.031 -8.786 -9.195 1.00 5.02 10 TYR A CA 12
ATOM 7354 C C . TYR A 1 10 ? -0.445 -7.430 -8.812 1.00 23.43 10 TYR A C 12
ATOM 7355 O O . TYR A 1 10 ? 0.769 -7.283 -8.668 1.00 64.41 10 TYR A O 12
ATOM 7373 N N . CYS A 1 11 ? -1.317 -6.442 -8.647 1.00 10.41 11 CYS A N 12
ATOM 7374 C CA . CYS A 1 11 ? -0.889 -5.097 -8.280 1.00 73.01 11 CYS A CA 12
ATOM 7375 C C . CYS A 1 11 ? 0.052 -4.520 -9.333 1.00 5.30 11 CYS A C 12
ATOM 7376 O O . CYS A 1 11 ? 0.881 -3.659 -9.035 1.00 22.53 11 CYS A O 12
ATOM 7383 N N . ASP A 1 12 ? -0.082 -4.999 -10.565 1.00 4.33 12 ASP A N 12
ATOM 7384 C CA . ASP A 1 12 ? 0.756 -4.530 -11.663 1.00 12.22 12 ASP A CA 12
ATOM 7385 C C . ASP A 1 12 ? -0.076 -3.782 -12.700 1.00 34.12 12 ASP A C 12
ATOM 7386 O O . ASP A 1 12 ? 0.402 -2.842 -13.335 1.00 73.12 12 ASP A O 12
ATOM 7395 N N . LYS A 1 13 ? -1.324 -4.206 -12.867 1.00 74.41 13 LYS A N 12
ATOM 7396 C CA . LYS A 1 13 ? -2.225 -3.578 -13.827 1.00 4.14 13 LYS A CA 12
ATOM 7397 C C . LYS A 1 13 ? -2.898 -2.351 -13.219 1.00 24.53 13 LYS A C 12
ATOM 7398 O O . LYS A 1 13 ? -3.197 -2.323 -12.025 1.00 1.24 13 LYS A O 12
ATOM 7417 N N . CYS A 1 14 ? -3.134 -1.340 -14.048 1.00 35.43 14 CYS A N 12
ATOM 7418 C CA . CYS A 1 14 ? -3.773 -0.111 -13.593 1.00 32.43 14 CYS A CA 12
ATOM 7419 C C . CYS A 1 14 ? -5.274 -0.146 -13.864 1.00 55.12 14 CYS A C 12
ATOM 7420 O O . CYS A 1 14 ? -5.916 0.897 -13.996 1.00 2.03 14 CYS A O 12
ATOM 7427 N N . ILE A 1 15 ? -5.828 -1.351 -13.946 1.00 64.23 15 ILE A N 12
ATOM 7428 C CA . ILE A 1 15 ? -7.253 -1.521 -14.200 1.00 63.55 15 ILE A CA 12
ATOM 7429 C C . ILE A 1 15 ? -7.692 -0.726 -15.425 1.00 64.13 15 ILE A C 12
ATOM 7430 O O . ILE A 1 15 ? -8.296 0.341 -15.319 1.00 51.23 15 ILE A O 12
ATOM 7446 N N . PRO A 1 16 ? -7.383 -1.257 -16.618 1.00 24.34 16 PRO A N 12
ATOM 7447 C CA . PRO A 1 16 ? -7.738 -0.615 -17.886 1.00 43.34 16 PRO A CA 12
ATOM 7448 C C . PRO A 1 16 ? -9.239 -0.646 -18.152 1.00 1.12 16 PRO A C 12
ATOM 7449 O O . PRO A 1 16 ? -9.762 0.170 -18.911 1.00 55.11 16 PRO A O 12
ATOM 7460 N N . HIS A 1 17 ? -9.927 -1.592 -17.521 1.00 72.43 17 HIS A N 12
ATOM 7461 C CA . HIS A 1 17 ? -11.370 -1.729 -17.689 1.00 3.21 17 HIS A CA 12
ATOM 7462 C C . HIS A 1 17 ? -12.066 -0.382 -17.522 1.00 1.44 17 HIS A C 12
ATOM 7463 O O . HIS A 1 17 ? -12.684 0.145 -18.447 1.00 62.55 17 HIS A O 12
ATOM 7477 N N . PRO A 1 18 ? -11.966 0.191 -16.313 1.00 25.02 18 PRO A N 12
ATOM 7478 C CA . PRO A 1 18 ? -12.579 1.484 -15.996 1.00 35.12 18 PRO A CA 12
ATOM 7479 C C . PRO A 1 18 ? -11.892 2.643 -16.710 1.00 32.40 18 PRO A C 12
ATOM 7480 O O . PRO A 1 18 ? -11.033 3.314 -16.140 1.00 61.22 18 PRO A O 12
ATOM 7491 N N . GLY A 1 19 ? -12.277 2.872 -17.962 1.00 10.42 19 GLY A N 12
ATOM 7492 C CA . GLY A 1 19 ? -11.688 3.951 -18.733 1.00 45.20 19 GLY A CA 12
ATOM 7493 C C . GLY A 1 19 ? -10.959 3.452 -19.965 1.00 53.32 19 GLY A C 12
ATOM 7494 O O . GLY A 1 19 ? -10.135 4.165 -20.540 1.00 32.44 19 GLY A O 12
ATOM 7498 N N . CYS A 1 20 ? -11.262 2.224 -20.373 1.00 4.15 20 CYS A N 12
ATOM 7499 C CA . CYS A 1 20 ? -10.629 1.629 -21.543 1.00 63.41 20 CYS A CA 12
ATOM 7500 C C . CYS A 1 20 ? -11.166 0.223 -21.796 1.00 54.13 20 CYS A C 12
ATOM 7501 O O . CYS A 1 20 ? -12.143 -0.200 -21.178 1.00 72.43 20 CYS A O 12
ATOM 7508 N N . VAL A 1 21 ? -10.521 -0.496 -22.709 1.00 51.24 21 VAL A N 12
ATOM 7509 C CA . VAL A 1 21 ? -10.933 -1.854 -23.044 1.00 3.11 21 VAL A CA 12
ATOM 7510 C C . VAL A 1 21 ? -9.730 -2.787 -23.133 1.00 1.54 21 VAL A C 12
ATOM 7511 O O . VAL A 1 21 ? -9.729 -3.873 -22.553 1.00 30.01 21 VAL A O 12
ATOM 7524 N N . HIS A 1 22 ? -8.706 -2.355 -23.862 1.00 3.12 22 HIS A N 12
ATOM 7525 C CA . HIS A 1 22 ? -7.495 -3.151 -24.026 1.00 23.13 22 HIS A CA 12
ATOM 7526 C C . HIS A 1 22 ? -6.253 -2.265 -23.991 1.00 51.04 22 HIS A C 12
ATOM 7527 O O . HIS A 1 22 ? -6.338 -1.071 -23.709 1.00 14.41 22 HIS A O 12
ATOM 7541 N N . GLY A 1 23 ? -5.099 -2.859 -24.280 1.00 73.33 23 GLY A N 12
ATOM 7542 C CA . GLY A 1 23 ? -3.857 -2.109 -24.276 1.00 21.32 23 GLY A CA 12
ATOM 7543 C C . GLY A 1 23 ? -3.096 -2.256 -22.973 1.00 64.44 23 GLY A C 12
ATOM 7544 O O . GLY A 1 23 ? -3.528 -2.975 -22.072 1.00 62.40 23 GLY A O 12
ATOM 7548 N N . ILE A 1 24 ? -1.959 -1.576 -22.874 1.00 42.43 24 ILE A N 12
ATOM 7549 C CA . ILE A 1 24 ? -1.136 -1.635 -21.673 1.00 2.23 24 ILE A CA 12
ATOM 7550 C C . ILE A 1 24 ? -1.123 -0.293 -20.948 1.00 75.02 24 ILE A C 12
ATOM 7551 O O . ILE A 1 24 ? -1.785 0.657 -21.367 1.00 43.53 24 ILE A O 12
ATOM 7567 N N . CYS A 1 25 ? -0.365 -0.222 -19.859 1.00 55.11 25 CYS A N 12
ATOM 7568 C CA . CYS A 1 25 ? -0.265 1.003 -19.076 1.00 4.52 25 CYS A CA 12
ATOM 7569 C C . CYS A 1 25 ? 0.822 0.881 -18.011 1.00 61.25 25 CYS A C 12
ATOM 7570 O O . CYS A 1 25 ? 1.112 -0.213 -17.529 1.00 35.13 25 CYS A O 12
ATOM 7577 N N . ASN A 1 26 ? 1.420 2.012 -17.651 1.00 32.21 26 ASN A N 12
ATOM 7578 C CA . ASN A 1 26 ? 2.475 2.031 -16.644 1.00 53.51 26 ASN A CA 12
ATOM 7579 C C . ASN A 1 26 ? 2.046 2.838 -15.422 1.00 54.12 26 ASN A C 12
ATOM 7580 O O . ASN A 1 26 ? 2.531 2.610 -14.315 1.00 33.13 26 ASN A O 12
ATOM 7591 N N . GLU A 1 27 ? 1.133 3.781 -15.633 1.00 52.22 27 GLU A N 12
ATOM 7592 C CA . GLU A 1 27 ? 0.639 4.621 -14.549 1.00 12.54 27 GLU A CA 12
ATOM 7593 C C . GLU A 1 27 ? -0.788 4.237 -14.169 1.00 72.20 27 GLU A C 12
ATOM 7594 O O . GLU A 1 27 ? -1.510 3.597 -14.934 1.00 50.12 27 GLU A O 12
ATOM 7606 N N . PRO A 1 28 ? -1.206 4.635 -12.958 1.00 43.11 28 PRO A N 12
ATOM 7607 C CA . PRO A 1 28 ? -2.549 4.344 -12.449 1.00 21.45 28 PRO A CA 12
ATOM 7608 C C . PRO A 1 28 ? -3.631 5.124 -13.186 1.00 40.55 28 PRO A C 12
ATOM 7609 O O . PRO A 1 28 ? -3.465 6.309 -13.479 1.00 24.32 28 PRO A O 12
ATOM 7620 N N . TRP A 1 29 ? -4.738 4.455 -13.484 1.00 73.51 29 TRP A N 12
ATOM 7621 C CA . TRP A 1 29 ? -5.848 5.087 -14.188 1.00 52.00 29 TRP A CA 12
ATOM 7622 C C . TRP A 1 29 ? -5.380 5.702 -15.502 1.00 64.33 29 TRP A C 12
ATOM 7623 O O . TRP A 1 29 ? -5.424 6.919 -15.678 1.00 62.11 29 TRP A O 12
ATOM 7644 N N . GLN A 1 30 ? -4.932 4.853 -16.421 1.00 62.54 30 GLN A N 12
ATOM 7645 C CA . GLN A 1 30 ? -4.455 5.314 -17.720 1.00 1.34 30 GLN A CA 12
ATOM 7646 C C . GLN A 1 30 ? -4.543 4.202 -18.759 1.00 71.12 30 GLN A C 12
ATOM 7647 O O . GLN A 1 30 ? -4.884 3.063 -18.438 1.00 3.01 30 GLN A O 12
ATOM 7661 N N . CYS A 1 31 ? -4.235 4.539 -20.007 1.00 4.10 31 CYS A N 12
ATOM 7662 C CA . CYS A 1 31 ? -4.280 3.570 -21.095 1.00 24.20 31 CYS A CA 12
ATOM 7663 C C . CYS A 1 31 ? -3.238 3.899 -22.160 1.00 41.24 31 CYS A C 12
ATOM 7664 O O . CYS A 1 31 ? -2.960 5.068 -22.433 1.00 35.01 31 CYS A O 12
ATOM 7671 N N . LEU A 1 32 ? -2.665 2.862 -22.760 1.00 24.41 32 LEU A N 12
ATOM 7672 C CA . LEU A 1 32 ? -1.653 3.040 -23.796 1.00 75.42 32 LEU A CA 12
ATOM 7673 C C . LEU A 1 32 ? -1.777 1.962 -24.869 1.00 33.14 32 LEU A C 12
ATOM 7674 O O . LEU A 1 32 ? -1.496 0.789 -24.621 1.00 5.11 32 LEU A O 12
ATOM 7690 N N . CYS A 1 33 ? -2.199 2.368 -26.062 1.00 23.52 33 CYS A N 12
ATOM 7691 C CA . CYS A 1 33 ? -2.358 1.438 -27.174 1.00 14.15 33 CYS A CA 12
ATOM 7692 C C . CYS A 1 33 ? -1.571 1.908 -28.393 1.00 3.20 33 CYS A C 12
ATOM 7693 O O . CYS A 1 33 ? -1.138 3.058 -28.459 1.00 12.33 33 CYS A O 12
ATOM 7700 N N . GLU A 1 34 ? -1.389 1.010 -29.356 1.00 33.21 34 GLU A N 12
ATOM 7701 C CA . GLU A 1 34 ? -0.653 1.333 -30.573 1.00 34.04 34 GLU A CA 12
ATOM 7702 C C . GLU A 1 34 ? -1.405 2.369 -31.404 1.00 62.30 34 GLU A C 12
ATOM 7703 O O . GLU A 1 34 ? -2.586 2.629 -31.174 1.00 34.22 34 GLU A O 12
ATOM 7715 N N . THR A 1 35 ? -0.711 2.958 -32.372 1.00 44.45 35 THR A N 12
ATOM 7716 C CA . THR A 1 35 ? -1.310 3.967 -33.237 1.00 60.34 35 THR A CA 12
ATOM 7717 C C . THR A 1 35 ? -2.331 3.344 -34.183 1.00 22.33 35 THR A C 12
ATOM 7718 O O . THR A 1 35 ? -3.251 4.015 -34.647 1.00 41.13 35 THR A O 12
ATOM 7729 N N . ASN A 1 36 ? -2.162 2.055 -34.463 1.00 0.52 36 ASN A N 12
ATOM 7730 C CA . ASN A 1 36 ? -3.070 1.342 -35.353 1.00 61.44 36 ASN A CA 12
ATOM 7731 C C . ASN A 1 36 ? -4.255 0.771 -34.579 1.00 45.35 36 ASN A C 12
ATOM 7732 O O . ASN A 1 36 ? -4.555 -0.419 -34.674 1.00 15.42 36 ASN A O 12
ATOM 7743 N N . TRP A 1 37 ? -4.922 1.628 -33.816 1.00 15.12 37 TRP A N 12
ATOM 7744 C CA . TRP A 1 37 ? -6.075 1.210 -33.026 1.00 30.22 37 TRP A CA 12
ATOM 7745 C C . TRP A 1 37 ? -7.201 2.234 -33.121 1.00 22.50 37 TRP A C 12
ATOM 7746 O O . TRP A 1 37 ? -8.321 1.904 -33.510 1.00 4.43 37 TRP A O 12
ATOM 7767 N N . GLY A 1 38 ? -6.896 3.477 -32.763 1.00 41.55 38 GLY A N 12
ATOM 7768 C CA . GLY A 1 38 ? -7.894 4.530 -32.816 1.00 44.13 38 GLY A CA 12
ATOM 7769 C C . GLY A 1 38 ? -8.810 4.522 -31.609 1.00 22.43 38 GLY A C 12
ATOM 7770 O O . GLY A 1 38 ? -8.509 3.891 -30.597 1.00 24.54 38 GLY A O 12
ATOM 7774 N N . GLY A 1 39 ? -9.932 5.226 -31.714 1.00 54.34 39 GLY A N 12
ATOM 7775 C CA . GLY A 1 39 ? -10.877 5.286 -30.615 1.00 33.45 39 GLY A CA 12
ATOM 7776 C C . GLY A 1 39 ? -10.298 5.964 -29.389 1.00 35.23 39 GLY A C 12
ATOM 7777 O O . GLY A 1 39 ? -9.082 6.098 -29.263 1.00 64.10 39 GLY A O 12
ATOM 7781 N N . GLN A 1 40 ? -11.172 6.394 -28.484 1.00 72.31 40 GLN A N 12
ATOM 7782 C CA . GLN A 1 40 ? -10.740 7.064 -27.264 1.00 1.05 40 GLN A CA 12
ATOM 7783 C C . GLN A 1 40 ? -10.442 6.051 -26.163 1.00 11.54 40 GLN A C 12
ATOM 7784 O O . GLN A 1 40 ? -9.644 6.314 -25.262 1.00 11.51 40 GLN A O 12
ATOM 7798 N N . LEU A 1 41 ? -11.088 4.893 -26.240 1.00 53.44 41 LEU A N 12
ATOM 7799 C CA . LEU A 1 41 ? -10.893 3.840 -25.250 1.00 10.30 41 LEU A CA 12
ATOM 7800 C C . LEU A 1 41 ? -10.000 2.733 -25.801 1.00 53.11 41 LEU A C 12
ATOM 7801 O O . LEU A 1 41 ? -10.085 1.582 -25.373 1.00 24.33 41 LEU A O 12
ATOM 7817 N N . CYS A 1 42 ? -9.143 3.089 -26.752 1.00 55.52 42 CYS A N 12
ATOM 7818 C CA . CYS A 1 42 ? -8.233 2.128 -27.362 1.00 20.45 42 CYS A CA 12
ATOM 7819 C C . CYS A 1 42 ? -8.992 0.902 -27.863 1.00 1.24 42 CYS A C 12
ATOM 7820 O O . CYS A 1 42 ? -8.510 -0.226 -27.756 1.00 10.31 42 CYS A O 12
ATOM 7827 N N . ASP A 1 43 ? -10.181 1.132 -28.409 1.00 44.31 43 ASP A N 12
ATOM 7828 C CA . ASP A 1 43 ? -11.006 0.048 -28.928 1.00 52.02 43 ASP A CA 12
ATOM 7829 C C . ASP A 1 43 ? -10.900 -0.036 -30.448 1.00 21.33 43 ASP A C 12
ATOM 7830 O O . ASP A 1 43 ? -10.111 0.678 -31.067 1.00 22.05 43 ASP A O 12
ATOM 7839 N N . LYS A 1 44 ? -11.699 -0.915 -31.044 1.00 10.23 44 LYS A N 12
ATOM 7840 C CA . LYS A 1 44 ? -11.696 -1.094 -32.491 1.00 12.33 44 LYS A CA 12
ATOM 7841 C C . LYS A 1 44 ? -12.116 0.191 -33.199 1.00 22.44 44 LYS A C 12
ATOM 7842 O O . LYS A 1 44 ? -11.976 0.314 -34.416 1.00 3.44 44 LYS A O 12
ATOM 7861 N N . ARG A 1 1 ? 4.351 1.065 -2.037 1.00 55.43 1 ARG A N 13
ATOM 7862 C CA . ARG A 1 1 ? 2.977 0.852 -1.598 1.00 73.04 1 ARG A CA 13
ATOM 7863 C C . ARG A 1 1 ? 1.995 1.112 -2.738 1.00 25.13 1 ARG A C 13
ATOM 7864 O O . ARG A 1 1 ? 2.220 1.983 -3.578 1.00 43.15 1 ARG A O 13
ATOM 7885 N N . CYS A 1 2 ? 0.907 0.350 -2.759 1.00 51.25 2 CYS A N 13
ATOM 7886 C CA . CYS A 1 2 ? -0.109 0.496 -3.795 1.00 43.31 2 CYS A CA 13
ATOM 7887 C C . CYS A 1 2 ? -1.449 -0.062 -3.325 1.00 51.31 2 CYS A C 13
ATOM 7888 O O . CYS A 1 2 ? -1.511 -1.142 -2.739 1.00 0.00 2 CYS A O 13
ATOM 7895 N N . GLN A 1 3 ? -2.518 0.683 -3.587 1.00 73.02 3 GLN A N 13
ATOM 7896 C CA . GLN A 1 3 ? -3.857 0.263 -3.191 1.00 31.33 3 GLN A CA 13
ATOM 7897 C C . GLN A 1 3 ? -4.903 0.781 -4.172 1.00 73.52 3 GLN A C 13
ATOM 7898 O O . GLN A 1 3 ? -5.588 0.000 -4.834 1.00 15.14 3 GLN A O 13
ATOM 7912 N N . TYR A 1 4 ? -5.021 2.101 -4.261 1.00 72.44 4 TYR A N 13
ATOM 7913 C CA . TYR A 1 4 ? -5.986 2.723 -5.160 1.00 71.32 4 TYR A CA 13
ATOM 7914 C C . TYR A 1 4 ? -5.508 2.651 -6.607 1.00 63.01 4 TYR A C 13
ATOM 7915 O O . TYR A 1 4 ? -4.336 2.889 -6.898 1.00 73.23 4 TYR A O 13
ATOM 7933 N N . GLY A 1 5 ? -6.425 2.321 -7.511 1.00 52.44 5 GLY A N 13
ATOM 7934 C CA . GLY A 1 5 ? -6.080 2.224 -8.918 1.00 4.45 5 GLY A CA 13
ATOM 7935 C C . GLY A 1 5 ? -5.070 1.128 -9.192 1.00 22.30 5 GLY A C 13
ATOM 7936 O O . GLY A 1 5 ? -4.375 1.155 -10.208 1.00 32.31 5 GLY A O 13
ATOM 7940 N N . TRP A 1 6 ? -4.987 0.162 -8.284 1.00 62.23 6 TRP A N 13
ATOM 7941 C CA . TRP A 1 6 ? -4.053 -0.948 -8.433 1.00 64.41 6 TRP A CA 13
ATOM 7942 C C . TRP A 1 6 ? -4.642 -2.236 -7.867 1.00 53.44 6 TRP A C 13
ATOM 7943 O O . TRP A 1 6 ? -4.431 -2.564 -6.700 1.00 72.14 6 TRP A O 13
ATOM 7964 N N . GLN A 1 7 ? -5.381 -2.960 -8.702 1.00 13.42 7 GLN A N 13
ATOM 7965 C CA . GLN A 1 7 ? -6.001 -4.211 -8.283 1.00 34.04 7 GLN A CA 13
ATOM 7966 C C . GLN A 1 7 ? -5.643 -5.343 -9.239 1.00 64.51 7 GLN A C 13
ATOM 7967 O O . GLN A 1 7 ? -4.797 -5.182 -10.118 1.00 74.54 7 GLN A O 13
ATOM 7981 N N . GLY A 1 8 ? -6.291 -6.490 -9.061 1.00 33.44 8 GLY A N 13
ATOM 7982 C CA . GLY A 1 8 ? -6.026 -7.633 -9.915 1.00 33.21 8 GLY A CA 13
ATOM 7983 C C . GLY A 1 8 ? -5.285 -8.739 -9.190 1.00 74.42 8 GLY A C 13
ATOM 7984 O O . GLY A 1 8 ? -5.690 -9.160 -8.105 1.00 64.54 8 GLY A O 13
ATOM 7988 N N . LEU A 1 9 ? -4.199 -9.213 -9.790 1.00 60.10 9 LEU A N 13
ATOM 7989 C CA . LEU A 1 9 ? -3.400 -10.279 -9.196 1.00 31.25 9 LEU A CA 13
ATOM 7990 C C . LEU A 1 9 ? -2.700 -9.794 -7.930 1.00 60.12 9 LEU A C 13
ATOM 7991 O O . LEU A 1 9 ? -2.788 -10.428 -6.878 1.00 42.31 9 LEU A O 13
ATOM 8007 N N . TYR A 1 10 ? -2.007 -8.666 -8.039 1.00 72.03 10 TYR A N 13
ATOM 8008 C CA . TYR A 1 10 ? -1.292 -8.096 -6.904 1.00 2.30 10 TYR A CA 13
ATOM 8009 C C . TYR A 1 10 ? -1.168 -6.581 -7.043 1.00 35.32 10 TYR A C 13
ATOM 8010 O O . TYR A 1 10 ? -1.763 -5.825 -6.274 1.00 41.12 10 TYR A O 13
ATOM 8028 N N . CYS A 1 11 ? -0.393 -6.146 -8.030 1.00 4.44 11 CYS A N 13
ATOM 8029 C CA . CYS A 1 11 ? -0.190 -4.722 -8.272 1.00 24.42 11 CYS A CA 13
ATOM 8030 C C . CYS A 1 11 ? 0.592 -4.496 -9.563 1.00 22.43 11 CYS A C 13
ATOM 8031 O O . CYS A 1 11 ? 1.806 -4.696 -9.609 1.00 22.35 11 CYS A O 13
ATOM 8038 N N . ASP A 1 12 ? -0.112 -4.079 -10.609 1.00 10.43 12 ASP A N 13
ATOM 8039 C CA . ASP A 1 12 ? 0.515 -3.824 -11.900 1.00 42.13 12 ASP A CA 13
ATOM 8040 C C . ASP A 1 12 ? -0.493 -3.248 -12.890 1.00 21.21 12 ASP A C 13
ATOM 8041 O O . ASP A 1 12 ? -0.159 -2.385 -13.702 1.00 11.12 12 ASP A O 13
ATOM 8050 N N . LYS A 1 13 ? -1.728 -3.733 -12.818 1.00 10.34 13 LYS A N 13
ATOM 8051 C CA . LYS A 1 13 ? -2.786 -3.267 -13.706 1.00 73.32 13 LYS A CA 13
ATOM 8052 C C . LYS A 1 13 ? -3.499 -2.055 -13.115 1.00 43.24 13 LYS A C 13
ATOM 8053 O O . LYS A 1 13 ? -3.676 -1.957 -11.901 1.00 11.02 13 LYS A O 13
ATOM 8072 N N . CYS A 1 14 ? -3.906 -1.134 -13.982 1.00 13.50 14 CYS A N 13
ATOM 8073 C CA . CYS A 1 14 ? -4.601 0.072 -13.547 1.00 5.32 14 CYS A CA 13
ATOM 8074 C C . CYS A 1 14 ? -6.073 0.025 -13.943 1.00 35.11 14 CYS A C 13
ATOM 8075 O O . CYS A 1 14 ? -6.717 1.062 -14.103 1.00 52.31 14 CYS A O 13
ATOM 8082 N N . ILE A 1 15 ? -6.600 -1.185 -14.099 1.00 23.12 15 ILE A N 13
ATOM 8083 C CA . ILE A 1 15 ? -7.996 -1.368 -14.475 1.00 12.45 15 ILE A CA 13
ATOM 8084 C C . ILE A 1 15 ? -8.344 -0.549 -15.714 1.00 24.45 15 ILE A C 13
ATOM 8085 O O . ILE A 1 15 ? -8.968 0.509 -15.634 1.00 72.32 15 ILE A O 13
ATOM 8101 N N . PRO A 1 16 ? -7.932 -1.050 -16.888 1.00 4.12 16 PRO A N 13
ATOM 8102 C CA . PRO A 1 16 ? -8.190 -0.382 -18.167 1.00 70.51 16 PRO A CA 13
ATOM 8103 C C . PRO A 1 16 ? -9.664 -0.424 -18.555 1.00 51.22 16 PRO A C 13
ATOM 8104 O O . PRO A 1 16 ? -10.135 0.405 -19.335 1.00 64.01 16 PRO A O 13
ATOM 8115 N N . HIS A 1 17 ? -10.389 -1.393 -18.006 1.00 30.31 17 HIS A N 13
ATOM 8116 C CA . HIS A 1 17 ? -11.811 -1.542 -18.294 1.00 51.43 17 HIS A CA 13
ATOM 8117 C C . HIS A 1 17 ? -12.537 -0.207 -18.151 1.00 45.00 17 HIS A C 13
ATOM 8118 O O . HIS A 1 17 ? -13.084 0.336 -19.111 1.00 34.51 17 HIS A O 13
ATOM 8132 N N . PRO A 1 18 ? -12.542 0.336 -16.924 1.00 70.44 18 PRO A N 13
ATOM 8133 C CA . PRO A 1 18 ? -13.197 1.613 -16.627 1.00 22.13 18 PRO A CA 13
ATOM 8134 C C . PRO A 1 18 ? -12.470 2.797 -17.254 1.00 5.20 18 PRO A C 13
ATOM 8135 O O . PRO A 1 18 ? -11.671 3.466 -16.599 1.00 31.42 18 PRO A O 13
ATOM 8146 N N . GLY A 1 19 ? -12.752 3.052 -18.528 1.00 63.02 19 GLY A N 13
ATOM 8147 C CA . GLY A 1 19 ? -12.116 4.156 -19.222 1.00 41.53 19 GLY A CA 13
ATOM 8148 C C . GLY A 1 19 ? -11.323 3.702 -20.431 1.00 62.24 19 GLY A C 13
ATOM 8149 O O . GLY A 1 19 ? -10.451 4.423 -20.919 1.00 34.33 19 GLY A O 13
ATOM 8153 N N . CYS A 1 20 ? -11.623 2.502 -20.917 1.00 22.22 20 CYS A N 13
ATOM 8154 C CA . CYS A 1 20 ? -10.931 1.950 -22.075 1.00 64.10 20 CYS A CA 13
ATOM 8155 C C . CYS A 1 20 ? -11.520 0.599 -22.468 1.00 75.43 20 CYS A C 13
ATOM 8156 O O . CYS A 1 20 ? -12.487 0.131 -21.865 1.00 42.53 20 CYS A O 13
ATOM 8163 N N . VAL A 1 21 ? -10.932 -0.025 -23.484 1.00 4.01 21 VAL A N 13
ATOM 8164 C CA . VAL A 1 21 ? -11.397 -1.323 -23.957 1.00 70.04 21 VAL A CA 13
ATOM 8165 C C . VAL A 1 21 ? -10.276 -2.356 -23.920 1.00 13.21 21 VAL A C 13
ATOM 8166 O O . VAL A 1 21 ? -10.424 -3.427 -23.330 1.00 42.12 21 VAL A O 13
ATOM 8179 N N . HIS A 1 22 ? -9.155 -2.027 -24.553 1.00 25.21 22 HIS A N 13
ATOM 8180 C CA . HIS A 1 22 ? -8.007 -2.926 -24.591 1.00 63.31 22 HIS A CA 13
ATOM 8181 C C . HIS A 1 22 ? -6.700 -2.141 -24.537 1.00 24.31 22 HIS A C 13
ATOM 8182 O O . HIS A 1 22 ? -6.702 -0.911 -24.550 1.00 22.14 22 HIS A O 13
ATOM 8196 N N . GLY A 1 23 ? -5.584 -2.862 -24.476 1.00 2.03 23 GLY A N 13
ATOM 8197 C CA . GLY A 1 23 ? -4.286 -2.216 -24.419 1.00 45.14 23 GLY A CA 13
ATOM 8198 C C . GLY A 1 23 ? -3.620 -2.369 -23.066 1.00 61.03 23 GLY A C 13
ATOM 8199 O O . GLY A 1 23 ? -3.993 -3.239 -22.279 1.00 25.41 23 GLY A O 13
ATOM 8203 N N . ILE A 1 24 ? -2.632 -1.523 -22.796 1.00 24.12 24 ILE A N 13
ATOM 8204 C CA . ILE A 1 24 ? -1.913 -1.569 -21.529 1.00 25.23 24 ILE A CA 13
ATOM 8205 C C . ILE A 1 24 ? -1.887 -0.198 -20.861 1.00 64.51 24 ILE A C 13
ATOM 8206 O O . ILE A 1 24 ? -2.472 0.761 -21.365 1.00 25.11 24 ILE A O 13
ATOM 8222 N N . CYS A 1 25 ? -1.203 -0.113 -19.725 1.00 10.22 25 CYS A N 13
ATOM 8223 C CA . CYS A 1 25 ? -1.098 1.141 -18.987 1.00 75.54 25 CYS A CA 13
ATOM 8224 C C . CYS A 1 25 ? -0.013 1.054 -17.918 1.00 72.42 25 CYS A C 13
ATOM 8225 O O . CYS A 1 25 ? 0.272 -0.023 -17.395 1.00 11.41 25 CYS A O 13
ATOM 8232 N N . ASN A 1 26 ? 0.588 2.195 -17.599 1.00 41.11 26 ASN A N 13
ATOM 8233 C CA . ASN A 1 26 ? 1.642 2.248 -16.593 1.00 2.44 26 ASN A CA 13
ATOM 8234 C C . ASN A 1 26 ? 1.216 3.103 -15.403 1.00 13.10 26 ASN A C 13
ATOM 8235 O O . ASN A 1 26 ? 1.697 2.914 -14.286 1.00 72.45 26 ASN A O 13
ATOM 8246 N N . GLU A 1 27 ? 0.309 4.043 -15.651 1.00 44.54 27 GLU A N 13
ATOM 8247 C CA . GLU A 1 27 ? -0.181 4.927 -14.600 1.00 54.04 27 GLU A CA 13
ATOM 8248 C C . GLU A 1 27 ? -1.622 4.586 -14.232 1.00 34.23 27 GLU A C 13
ATOM 8249 O O . GLU A 1 27 ? -2.347 3.940 -14.989 1.00 31.44 27 GLU A O 13
ATOM 8261 N N . PRO A 1 28 ? -2.049 5.030 -13.040 1.00 25.52 28 PRO A N 13
ATOM 8262 C CA . PRO A 1 28 ? -3.405 4.784 -12.543 1.00 35.44 28 PRO A CA 13
ATOM 8263 C C . PRO A 1 28 ? -4.458 5.566 -13.320 1.00 74.21 28 PRO A C 13
ATOM 8264 O O . PRO A 1 28 ? -4.362 6.785 -13.460 1.00 3.14 28 PRO A O 13
ATOM 8275 N N . TRP A 1 29 ? -5.463 4.857 -13.824 1.00 4.44 29 TRP A N 13
ATOM 8276 C CA . TRP A 1 29 ? -6.534 5.487 -14.587 1.00 72.31 29 TRP A CA 13
ATOM 8277 C C . TRP A 1 29 ? -5.993 6.123 -15.863 1.00 21.43 29 TRP A C 13
ATOM 8278 O O . TRP A 1 29 ? -6.130 7.328 -16.072 1.00 30.43 29 TRP A O 13
ATOM 8299 N N . GLN A 1 30 ? -5.378 5.305 -16.712 1.00 14.23 30 GLN A N 13
ATOM 8300 C CA . GLN A 1 30 ? -4.816 5.790 -17.967 1.00 34.12 30 GLN A CA 13
ATOM 8301 C C . GLN A 1 30 ? -4.941 4.736 -19.062 1.00 53.12 30 GLN A C 13
ATOM 8302 O O . GLN A 1 30 ? -5.392 3.617 -18.814 1.00 4.35 30 GLN A O 13
ATOM 8316 N N . CYS A 1 31 ? -4.540 5.101 -20.275 1.00 71.54 31 CYS A N 13
ATOM 8317 C CA . CYS A 1 31 ? -4.607 4.188 -21.410 1.00 34.40 31 CYS A CA 13
ATOM 8318 C C . CYS A 1 31 ? -3.341 4.277 -22.256 1.00 64.10 31 CYS A C 13
ATOM 8319 O O . CYS A 1 31 ? -2.812 5.365 -22.490 1.00 33.21 31 CYS A O 13
ATOM 8326 N N . LEU A 1 32 ? -2.859 3.126 -22.712 1.00 45.34 32 LEU A N 13
ATOM 8327 C CA . LEU A 1 32 ? -1.654 3.073 -23.533 1.00 44.42 32 LEU A CA 13
ATOM 8328 C C . LEU A 1 32 ? -1.790 2.027 -24.634 1.00 74.23 32 LEU A C 13
ATOM 8329 O O . LEU A 1 32 ? -1.710 0.825 -24.377 1.00 45.22 32 LEU A O 13
ATOM 8345 N N . CYS A 1 33 ? -1.996 2.491 -25.862 1.00 71.14 33 CYS A N 13
ATOM 8346 C CA . CYS A 1 33 ? -2.142 1.596 -27.004 1.00 53.20 33 CYS A CA 13
ATOM 8347 C C . CYS A 1 33 ? -1.353 2.112 -28.204 1.00 21.21 33 CYS A C 13
ATOM 8348 O O . CYS A 1 33 ? -0.936 3.269 -28.234 1.00 14.33 33 CYS A O 13
ATOM 8355 N N . GLU A 1 34 ? -1.152 1.244 -29.190 1.00 70.25 34 GLU A N 13
ATOM 8356 C CA . GLU A 1 34 ? -0.412 1.612 -30.392 1.00 73.20 34 GLU A CA 13
ATOM 8357 C C . GLU A 1 34 ? -1.178 2.651 -31.205 1.00 51.43 34 GLU A C 13
ATOM 8358 O O . GLU A 1 34 ? -2.283 3.053 -30.839 1.00 73.21 34 GLU A O 13
ATOM 8370 N N . THR A 1 35 ? -0.582 3.085 -32.312 1.00 73.41 35 THR A N 13
ATOM 8371 C CA . THR A 1 35 ? -1.206 4.078 -33.177 1.00 1.21 35 THR A CA 13
ATOM 8372 C C . THR A 1 35 ? -2.327 3.461 -34.004 1.00 73.45 35 THR A C 13
ATOM 8373 O O . THR A 1 35 ? -3.296 4.134 -34.355 1.00 25.40 35 THR A O 13
ATOM 8384 N N . ASN A 1 36 ? -2.190 2.175 -34.313 1.00 2.10 36 ASN A N 13
ATOM 8385 C CA . ASN A 1 36 ? -3.193 1.467 -35.100 1.00 24.51 36 ASN A CA 13
ATOM 8386 C C . ASN A 1 36 ? -4.578 1.618 -34.479 1.00 51.53 36 ASN A C 13
ATOM 8387 O O . ASN A 1 36 ? -5.588 1.611 -35.183 1.00 13.04 36 ASN A O 13
ATOM 8398 N N . TRP A 1 37 ? -4.617 1.757 -33.159 1.00 64.41 37 TRP A N 13
ATOM 8399 C CA . TRP A 1 37 ? -5.878 1.911 -32.444 1.00 12.05 37 TRP A CA 13
ATOM 8400 C C . TRP A 1 37 ? -6.354 3.359 -32.486 1.00 32.13 37 TRP A C 13
ATOM 8401 O O . TRP A 1 37 ? -5.617 4.275 -32.125 1.00 41.44 37 TRP A O 13
ATOM 8422 N N . GLY A 1 38 ? -7.592 3.558 -32.928 1.00 73.12 38 GLY A N 13
ATOM 8423 C CA . GLY A 1 38 ? -8.145 4.897 -33.009 1.00 2.41 38 GLY A CA 13
ATOM 8424 C C . GLY A 1 38 ? -9.031 5.231 -31.825 1.00 53.25 38 GLY A C 13
ATOM 8425 O O . GLY A 1 38 ? -10.014 4.539 -31.562 1.00 43.11 38 GLY A O 13
ATOM 8429 N N . GLY A 1 39 ? -8.683 6.295 -31.108 1.00 42.22 39 GLY A N 13
ATOM 8430 C CA . GLY A 1 39 ? -9.463 6.700 -29.954 1.00 34.54 39 GLY A CA 13
ATOM 8431 C C . GLY A 1 39 ? -8.754 6.413 -28.645 1.00 33.31 39 GLY A C 13
ATOM 8432 O O . GLY A 1 39 ? -7.971 5.468 -28.551 1.00 0.31 39 GLY A O 13
ATOM 8436 N N . GLN A 1 40 ? -9.028 7.231 -27.634 1.00 31.43 40 GLN A N 13
ATOM 8437 C CA . GLN A 1 40 ? -8.408 7.061 -26.325 1.00 21.40 40 GLN A CA 13
ATOM 8438 C C . GLN A 1 40 ? -8.792 5.719 -25.711 1.00 34.34 40 GLN A C 13
ATOM 8439 O O . GLN A 1 40 ? -8.018 5.122 -24.962 1.00 25.02 40 GLN A O 13
ATOM 8453 N N . LEU A 1 41 ? -9.993 5.249 -26.031 1.00 51.41 41 LEU A N 13
ATOM 8454 C CA . LEU A 1 41 ? -10.481 3.977 -25.510 1.00 53.13 41 LEU A CA 13
ATOM 8455 C C . LEU A 1 41 ? -9.692 2.810 -26.096 1.00 11.45 41 LEU A C 13
ATOM 8456 O O . LEU A 1 41 ? -9.597 1.744 -25.487 1.00 42.01 41 LEU A O 13
ATOM 8472 N N . CYS A 1 42 ? -9.126 3.020 -27.279 1.00 50.32 42 CYS A N 13
ATOM 8473 C CA . CYS A 1 42 ? -8.343 1.988 -27.947 1.00 31.51 42 CYS A CA 13
ATOM 8474 C C . CYS A 1 42 ? -9.184 0.737 -28.187 1.00 54.22 42 CYS A C 13
ATOM 8475 O O . CYS A 1 42 ? -8.896 -0.331 -27.647 1.00 14.35 42 CYS A O 13
ATOM 8482 N N . ASP A 1 43 ? -10.224 0.878 -29.001 1.00 54.44 43 ASP A N 13
ATOM 8483 C CA . ASP A 1 43 ? -11.107 -0.239 -29.315 1.00 33.10 43 ASP A CA 13
ATOM 8484 C C . ASP A 1 43 ? -10.891 -0.718 -30.747 1.00 45.42 43 ASP A C 13
ATOM 8485 O O . ASP A 1 43 ? -10.224 -0.053 -31.541 1.00 75.23 43 ASP A O 13
ATOM 8494 N N . LYS A 1 44 ? -11.456 -1.875 -31.071 1.00 35.42 44 LYS A N 13
ATOM 8495 C CA . LYS A 1 44 ? -11.326 -2.444 -32.407 1.00 32.20 44 LYS A CA 13
ATOM 8496 C C . LYS A 1 44 ? -12.125 -1.635 -33.423 1.00 55.22 44 LYS A C 13
ATOM 8497 O O . LYS A 1 44 ? -12.556 -2.161 -34.450 1.00 44.30 44 LYS A O 13
ATOM 8516 N N . ARG A 1 1 ? 3.989 0.720 -3.429 1.00 24.45 1 ARG A N 14
ATOM 8517 C CA . ARG A 1 1 ? 2.640 0.904 -2.909 1.00 31.04 1 ARG A CA 14
ATOM 8518 C C . ARG A 1 1 ? 1.656 -0.031 -3.606 1.00 21.10 1 ARG A C 14
ATOM 8519 O O . ARG A 1 1 ? 1.949 -0.575 -4.671 1.00 71.41 1 ARG A O 14
ATOM 8540 N N . CYS A 1 2 ? 0.489 -0.214 -2.998 1.00 12.41 2 CYS A N 14
ATOM 8541 C CA . CYS A 1 2 ? -0.538 -1.083 -3.559 1.00 34.04 2 CYS A CA 14
ATOM 8542 C C . CYS A 1 2 ? -1.890 -0.824 -2.899 1.00 2.20 2 CYS A C 14
ATOM 8543 O O . CYS A 1 2 ? -2.384 -1.648 -2.130 1.00 4.33 2 CYS A O 14
ATOM 8550 N N . GLN A 1 3 ? -2.481 0.326 -3.207 1.00 33.14 3 GLN A N 14
ATOM 8551 C CA . GLN A 1 3 ? -3.775 0.694 -2.643 1.00 71.54 3 GLN A CA 14
ATOM 8552 C C . GLN A 1 3 ? -4.461 1.752 -3.501 1.00 10.13 3 GLN A C 14
ATOM 8553 O O . GLN A 1 3 ? -3.880 2.795 -3.800 1.00 4.43 3 GLN A O 14
ATOM 8567 N N . TYR A 1 4 ? -5.700 1.476 -3.893 1.00 43.53 4 TYR A N 14
ATOM 8568 C CA . TYR A 1 4 ? -6.464 2.404 -4.719 1.00 30.12 4 TYR A CA 14
ATOM 8569 C C . TYR A 1 4 ? -5.760 2.657 -6.048 1.00 41.33 4 TYR A C 14
ATOM 8570 O O . TYR A 1 4 ? -4.829 3.457 -6.128 1.00 43.22 4 TYR A O 14
ATOM 8588 N N . GLY A 1 5 ? -6.213 1.969 -7.092 1.00 34.34 5 GLY A N 14
ATOM 8589 C CA . GLY A 1 5 ? -5.617 2.132 -8.404 1.00 40.44 5 GLY A CA 14
ATOM 8590 C C . GLY A 1 5 ? -4.878 0.892 -8.864 1.00 64.51 5 GLY A C 14
ATOM 8591 O O . GLY A 1 5 ? -4.625 0.717 -10.056 1.00 54.43 5 GLY A O 14
ATOM 8595 N N . TRP A 1 6 ? -4.528 0.029 -7.917 1.00 71.51 6 TRP A N 14
ATOM 8596 C CA . TRP A 1 6 ? -3.811 -1.202 -8.232 1.00 32.14 6 TRP A CA 14
ATOM 8597 C C . TRP A 1 6 ? -4.529 -2.414 -7.648 1.00 63.34 6 TRP A C 14
ATOM 8598 O O . TRP A 1 6 ? -4.317 -2.773 -6.490 1.00 54.03 6 TRP A O 14
ATOM 8619 N N . GLN A 1 7 ? -5.377 -3.041 -8.458 1.00 3.23 7 GLN A N 14
ATOM 8620 C CA . GLN A 1 7 ? -6.125 -4.213 -8.020 1.00 13.02 7 GLN A CA 14
ATOM 8621 C C . GLN A 1 7 ? -5.964 -5.362 -9.009 1.00 74.51 7 GLN A C 14
ATOM 8622 O O . GLN A 1 7 ? -5.137 -5.302 -9.918 1.00 13.42 7 GLN A O 14
ATOM 8636 N N . GLY A 1 8 ? -6.761 -6.411 -8.825 1.00 72.04 8 GLY A N 14
ATOM 8637 C CA . GLY A 1 8 ? -6.691 -7.560 -9.709 1.00 41.01 8 GLY A CA 14
ATOM 8638 C C . GLY A 1 8 ? -5.998 -8.745 -9.066 1.00 11.33 8 GLY A C 14
ATOM 8639 O O . GLY A 1 8 ? -5.772 -8.759 -7.855 1.00 31.01 8 GLY A O 14
ATOM 8643 N N . LEU A 1 9 ? -5.661 -9.742 -9.876 1.00 31.33 9 LEU A N 14
ATOM 8644 C CA . LEU A 1 9 ? -4.991 -10.939 -9.378 1.00 50.22 9 LEU A CA 14
ATOM 8645 C C . LEU A 1 9 ? -3.645 -10.588 -8.752 1.00 31.42 9 LEU A C 14
ATOM 8646 O O . LEU A 1 9 ? -3.148 -11.305 -7.883 1.00 22.31 9 LEU A O 14
ATOM 8662 N N . TYR A 1 10 ? -3.062 -9.481 -9.197 1.00 22.22 10 TYR A N 14
ATOM 8663 C CA . TYR A 1 10 ? -1.773 -9.035 -8.680 1.00 72.42 10 TYR A CA 14
ATOM 8664 C C . TYR A 1 10 ? -1.645 -7.518 -8.772 1.00 62.02 10 TYR A C 14
ATOM 8665 O O . TYR A 1 10 ? -2.478 -6.848 -9.384 1.00 24.32 10 TYR A O 14
ATOM 8683 N N . CYS A 1 11 ? -0.594 -6.982 -8.160 1.00 53.42 11 CYS A N 14
ATOM 8684 C CA . CYS A 1 11 ? -0.354 -5.544 -8.172 1.00 1.25 11 CYS A CA 14
ATOM 8685 C C . CYS A 1 11 ? 0.480 -5.141 -9.385 1.00 31.24 11 CYS A C 14
ATOM 8686 O O . CYS A 1 11 ? 1.696 -5.333 -9.406 1.00 52.03 11 CYS A O 14
ATOM 8693 N N . ASP A 1 12 ? -0.182 -4.583 -10.391 1.00 54.54 12 ASP A N 14
ATOM 8694 C CA . ASP A 1 12 ? 0.497 -4.151 -11.608 1.00 32.33 12 ASP A CA 14
ATOM 8695 C C . ASP A 1 12 ? -0.491 -3.529 -12.590 1.00 5.41 12 ASP A C 14
ATOM 8696 O O . ASP A 1 12 ? -0.157 -2.587 -13.309 1.00 51.33 12 ASP A O 14
ATOM 8705 N N . LYS A 1 13 ? -1.707 -4.062 -12.615 1.00 54.55 13 LYS A N 14
ATOM 8706 C CA . LYS A 1 13 ? -2.745 -3.559 -13.509 1.00 24.13 13 LYS A CA 14
ATOM 8707 C C . LYS A 1 13 ? -3.423 -2.328 -12.917 1.00 4.42 13 LYS A C 14
ATOM 8708 O O . LYS A 1 13 ? -3.798 -2.317 -11.744 1.00 55.52 13 LYS A O 14
ATOM 8727 N N . CYS A 1 14 ? -3.577 -1.292 -13.735 1.00 73.22 14 CYS A N 14
ATOM 8728 C CA . CYS A 1 14 ? -4.211 -0.056 -13.294 1.00 11.24 14 CYS A CA 14
ATOM 8729 C C . CYS A 1 14 ? -5.688 -0.035 -13.677 1.00 10.42 14 CYS A C 14
ATOM 8730 O O . CYS A 1 14 ? -6.278 1.031 -13.856 1.00 42.35 14 CYS A O 14
ATOM 8737 N N . ILE A 1 15 ? -6.279 -1.219 -13.800 1.00 4.54 15 ILE A N 14
ATOM 8738 C CA . ILE A 1 15 ? -7.686 -1.336 -14.160 1.00 11.22 15 ILE A CA 14
ATOM 8739 C C . ILE A 1 15 ? -7.988 -0.580 -15.449 1.00 74.24 15 ILE A C 14
ATOM 8740 O O . ILE A 1 15 ? -8.553 0.514 -15.439 1.00 63.03 15 ILE A O 14
ATOM 8756 N N . PRO A 1 16 ? -7.606 -1.177 -16.588 1.00 52.02 16 PRO A N 14
ATOM 8757 C CA . PRO A 1 16 ? -7.828 -0.579 -17.908 1.00 72.32 16 PRO A CA 14
ATOM 8758 C C . PRO A 1 16 ? -9.303 -0.563 -18.297 1.00 4.24 16 PRO A C 14
ATOM 8759 O O . PRO A 1 16 ? -9.725 0.234 -19.135 1.00 14.32 16 PRO A O 14
ATOM 8770 N N . HIS A 1 17 ? -10.082 -1.447 -17.682 1.00 63.31 17 HIS A N 14
ATOM 8771 C CA . HIS A 1 17 ? -11.510 -1.533 -17.963 1.00 74.33 17 HIS A CA 14
ATOM 8772 C C . HIS A 1 17 ? -12.158 -0.152 -17.915 1.00 64.53 17 HIS A C 14
ATOM 8773 O O . HIS A 1 17 ? -12.673 0.353 -18.912 1.00 41.35 17 HIS A O 14
ATOM 8787 N N . PRO A 1 18 ? -12.132 0.473 -16.729 1.00 32.42 18 PRO A N 14
ATOM 8788 C CA . PRO A 1 18 ? -12.712 1.803 -16.522 1.00 73.04 18 PRO A CA 14
ATOM 8789 C C . PRO A 1 18 ? -11.918 2.898 -17.226 1.00 64.55 18 PRO A C 14
ATOM 8790 O O . PRO A 1 18 ? -11.079 3.559 -16.616 1.00 50.44 18 PRO A O 14
ATOM 8801 N N . GLY A 1 19 ? -12.188 3.083 -18.515 1.00 43.12 19 GLY A N 14
ATOM 8802 C CA . GLY A 1 19 ? -11.489 4.099 -19.281 1.00 13.14 19 GLY A CA 14
ATOM 8803 C C . GLY A 1 19 ? -10.975 3.575 -20.606 1.00 65.44 19 GLY A C 14
ATOM 8804 O O . GLY A 1 19 ? -10.783 4.339 -21.553 1.00 34.41 19 GLY A O 14
ATOM 8808 N N . CYS A 1 20 ? -10.748 2.267 -20.676 1.00 5.14 20 CYS A N 14
ATOM 8809 C CA . CYS A 1 20 ? -10.249 1.640 -21.894 1.00 15.40 20 CYS A CA 14
ATOM 8810 C C . CYS A 1 20 ? -10.841 0.245 -22.069 1.00 22.54 20 CYS A C 14
ATOM 8811 O O . CYS A 1 20 ? -11.615 -0.223 -21.233 1.00 40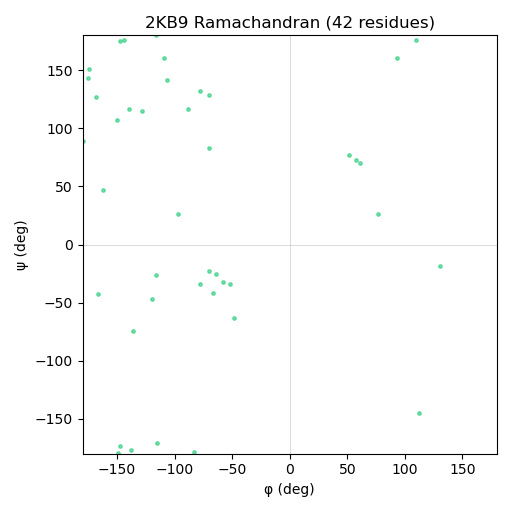.41 20 CYS A O 14
ATOM 8818 N N . VAL A 1 21 ? -10.470 -0.417 -23.160 1.00 52.25 21 VAL A N 14
ATOM 8819 C CA . VAL A 1 21 ? -10.962 -1.760 -23.445 1.00 11.42 21 VAL A CA 14
ATOM 8820 C C . VAL A 1 21 ? -9.814 -2.760 -23.525 1.00 13.20 21 VAL A C 14
ATOM 8821 O O . VAL A 1 21 ? -9.860 -3.824 -22.907 1.00 62.24 21 VAL A O 14
ATOM 8834 N N . HIS A 1 22 ? -8.785 -2.411 -24.290 1.00 3.31 22 HIS A N 14
ATOM 8835 C CA . HIS A 1 22 ? -7.623 -3.278 -24.450 1.00 41.13 22 HIS A CA 14
ATOM 8836 C C . HIS A 1 22 ? -6.333 -2.463 -24.455 1.00 11.23 22 HIS A C 14
ATOM 8837 O O . HIS A 1 22 ? -6.341 -1.272 -24.764 1.00 65.20 22 HIS A O 14
ATOM 8851 N N . GLY A 1 23 ? -5.226 -3.113 -24.108 1.00 72.23 23 GLY A N 14
ATOM 8852 C CA . GLY A 1 23 ? -3.945 -2.433 -24.078 1.00 2.10 23 GLY A CA 14
ATOM 8853 C C . GLY A 1 23 ? -3.209 -2.640 -22.769 1.00 70.20 23 GLY A C 14
ATOM 8854 O O . GLY A 1 23 ? -3.435 -3.631 -22.073 1.00 5.41 23 GLY A O 14
ATOM 8858 N N . ILE A 1 24 ? -2.326 -1.706 -22.434 1.00 11.40 24 ILE A N 14
ATOM 8859 C CA . ILE A 1 24 ? -1.555 -1.791 -21.200 1.00 63.32 24 ILE A CA 14
ATOM 8860 C C . ILE A 1 24 ? -1.459 -0.432 -20.516 1.00 43.22 24 ILE A C 14
ATOM 8861 O O . ILE A 1 24 ? -2.052 0.547 -20.970 1.00 50.10 24 ILE A O 14
ATOM 8877 N N . CYS A 1 25 ? -0.706 -0.378 -19.422 1.00 50.25 25 CYS A N 14
ATOM 8878 C CA . CYS A 1 25 ? -0.530 0.862 -18.675 1.00 61.43 25 CYS A CA 14
ATOM 8879 C C . CYS A 1 25 ? 0.495 0.683 -17.559 1.00 21.20 25 CYS A C 14
ATOM 8880 O O . CYS A 1 25 ? 0.666 -0.414 -17.029 1.00 34.20 25 CYS A O 14
ATOM 8887 N N . ASN A 1 26 ? 1.175 1.770 -17.207 1.00 74.45 26 ASN A N 14
ATOM 8888 C CA . ASN A 1 26 ? 2.183 1.733 -16.155 1.00 0.25 26 ASN A CA 14
ATOM 8889 C C . ASN A 1 26 ? 1.772 2.613 -14.977 1.00 65.35 26 ASN A C 14
ATOM 8890 O O . ASN A 1 26 ? 2.195 2.386 -13.844 1.00 51.02 26 ASN A O 14
ATOM 8901 N N . GLU A 1 27 ? 0.946 3.616 -15.255 1.00 40.25 27 GLU A N 14
ATOM 8902 C CA . GLU A 1 27 ? 0.479 4.530 -14.219 1.00 72.42 27 GLU A CA 14
ATOM 8903 C C . GLU A 1 27 ? -0.987 4.269 -13.885 1.00 12.10 27 GLU A C 14
ATOM 8904 O O . GLU A 1 27 ? -1.727 3.659 -14.657 1.00 52.31 27 GLU A O 14
ATOM 8916 N N . PRO A 1 28 ? -1.418 4.741 -12.706 1.00 3.43 28 PRO A N 14
ATOM 8917 C CA . PRO A 1 28 ? -2.798 4.572 -12.241 1.00 43.24 28 PRO A CA 14
ATOM 8918 C C . PRO A 1 28 ? -3.787 5.406 -13.048 1.00 12.43 28 PRO A C 14
ATOM 8919 O O . PRO A 1 28 ? -3.607 6.613 -13.211 1.00 13.21 28 PRO A O 14
ATOM 8930 N N . TRP A 1 29 ? -4.831 4.756 -13.549 1.00 10.30 29 TRP A N 14
ATOM 8931 C CA . TRP A 1 29 ? -5.850 5.439 -14.338 1.00 44.54 29 TRP A CA 14
ATOM 8932 C C . TRP A 1 29 ? -5.254 6.004 -15.624 1.00 33.04 29 TRP A C 14
ATOM 8933 O O . TRP A 1 29 ? -5.382 7.195 -15.906 1.00 35.13 29 TRP A O 14
ATOM 8954 N N . GLN A 1 30 ? -4.604 5.142 -16.398 1.00 71.43 30 GLN A N 14
ATOM 8955 C CA . GLN A 1 30 ? -3.989 5.556 -17.654 1.00 11.55 30 GLN A CA 14
ATOM 8956 C C . GLN A 1 30 ? -4.411 4.638 -18.796 1.00 2.21 30 GLN A C 14
ATOM 8957 O O . GLN A 1 30 ? -5.197 3.710 -18.603 1.00 0.42 30 GLN A O 14
ATOM 8971 N N . CYS A 1 31 ? -3.883 4.903 -19.987 1.00 35.14 31 CYS A N 14
ATOM 8972 C CA . CYS A 1 31 ? -4.205 4.101 -21.161 1.00 52.51 31 CYS A CA 14
ATOM 8973 C C . CYS A 1 31 ? -3.052 4.114 -22.160 1.00 61.54 31 CYS A C 14
ATOM 8974 O O . CYS A 1 31 ? -2.833 5.103 -22.860 1.00 44.04 31 CYS A O 14
ATOM 8981 N N . LEU A 1 32 ? -2.318 3.008 -22.221 1.00 71.14 32 LEU A N 14
ATOM 8982 C CA . LEU A 1 32 ? -1.187 2.890 -23.135 1.00 61.11 32 LEU A CA 14
ATOM 8983 C C . LEU A 1 32 ? -1.499 1.914 -24.265 1.00 20.42 32 LEU A C 14
ATOM 8984 O O . LEU A 1 32 ? -1.493 0.698 -24.069 1.00 33.04 32 LEU A O 14
ATOM 9000 N N . CYS A 1 33 ? -1.769 2.453 -25.449 1.00 11.55 33 CYS A N 14
ATOM 9001 C CA . CYS A 1 33 ? -2.082 1.631 -26.611 1.00 43.21 33 CYS A CA 14
ATOM 9002 C C . CYS A 1 33 ? -1.404 2.180 -27.864 1.00 14.14 33 CYS A C 14
ATOM 9003 O O . CYS A 1 33 ? -1.029 3.351 -27.915 1.00 62.31 33 CYS A O 14
ATOM 9010 N N . GLU A 1 34 ? -1.253 1.325 -28.870 1.00 43.44 34 GLU A N 14
ATOM 9011 C CA . GLU A 1 34 ? -0.620 1.725 -30.122 1.00 53.11 34 GLU A CA 14
ATOM 9012 C C . GLU A 1 34 ? -1.495 2.719 -30.881 1.00 33.23 34 GLU A C 14
ATOM 9013 O O . GLU A 1 34 ? -2.720 2.708 -30.755 1.00 74.22 34 GLU A O 14
ATOM 9025 N N . THR A 1 35 ? -0.857 3.579 -31.669 1.00 34.22 35 THR A N 14
ATOM 9026 C CA . THR A 1 35 ? -1.576 4.580 -32.447 1.00 4.44 35 THR A CA 14
ATOM 9027 C C . THR A 1 35 ? -2.402 3.931 -33.550 1.00 72.43 35 THR A C 14
ATOM 9028 O O . THR A 1 35 ? -3.446 4.449 -33.944 1.00 42.52 35 THR A O 14
ATOM 9039 N N . ASN A 1 36 ? -1.929 2.792 -34.045 1.00 62.42 36 ASN A N 14
ATOM 9040 C CA . ASN A 1 36 ? -2.625 2.070 -35.104 1.00 53.54 36 ASN A CA 14
ATOM 9041 C C . ASN A 1 36 ? -4.042 1.704 -34.672 1.00 62.24 36 ASN A C 14
ATOM 9042 O O . ASN A 1 36 ? -4.968 1.702 -35.483 1.00 40.43 36 ASN A O 14
ATOM 9053 N N . TRP A 1 37 ? -4.202 1.394 -33.391 1.00 1.41 37 TRP A N 14
ATOM 9054 C CA . TRP A 1 37 ? -5.506 1.027 -32.851 1.00 22.43 37 TRP A CA 14
ATOM 9055 C C . TRP A 1 37 ? -6.551 2.085 -33.183 1.00 52.45 37 TRP A C 14
ATOM 9056 O O . TRP A 1 37 ? -7.461 1.845 -33.976 1.00 13.24 37 TRP A O 14
ATOM 9077 N N . GLY A 1 38 ? -6.415 3.259 -32.573 1.00 25.31 38 GLY A N 14
ATOM 9078 C CA . GLY A 1 38 ? -7.355 4.337 -32.818 1.00 62.52 38 GLY A CA 14
ATOM 9079 C C . GLY A 1 38 ? -8.483 4.364 -31.806 1.00 25.34 38 GLY A C 14
ATOM 9080 O O . GLY A 1 38 ? -8.803 3.345 -31.196 1.00 33.43 38 GLY A O 14
ATOM 9084 N N . GLY A 1 39 ? -9.085 5.535 -31.625 1.00 34.05 39 GLY A N 14
ATOM 9085 C CA . GLY A 1 39 ? -10.176 5.669 -30.676 1.00 42.34 39 GLY A CA 14
ATOM 9086 C C . GLY A 1 39 ? -9.721 6.236 -29.346 1.00 50.32 39 GLY A C 14
ATOM 9087 O O . GLY A 1 39 ? -8.585 6.690 -29.214 1.00 42.25 39 GLY A O 14
ATOM 9091 N N . GLN A 1 40 ? -10.611 6.212 -28.359 1.00 64.30 40 GLN A N 14
ATOM 9092 C CA . GLN A 1 40 ? -10.294 6.730 -27.033 1.00 72.23 40 GLN A CA 14
ATOM 9093 C C . GLN A 1 40 ? -10.102 5.592 -26.036 1.00 12.32 40 GLN A C 14
ATOM 9094 O O . GLN A 1 40 ? -9.317 5.705 -25.094 1.00 24.53 40 GLN A O 14
ATOM 9108 N N . LEU A 1 41 ? -10.824 4.498 -26.248 1.00 73.32 41 LEU A N 14
ATOM 9109 C CA . LEU A 1 41 ? -10.734 3.338 -25.367 1.00 41.52 41 LEU A CA 14
ATOM 9110 C C . LEU A 1 41 ? -9.939 2.215 -26.025 1.00 42.31 41 LEU A C 14
ATOM 9111 O O . LEU A 1 41 ? -10.123 1.040 -25.706 1.00 1.31 41 LEU A O 14
ATOM 9127 N N . CYS A 1 42 ? -9.053 2.584 -26.944 1.00 4.31 42 CYS A N 14
ATOM 9128 C CA . CYS A 1 42 ? -8.227 1.609 -27.646 1.00 52.11 42 CYS A CA 14
ATOM 9129 C C . CYS A 1 42 ? -9.087 0.503 -28.250 1.00 74.13 42 CYS A C 14
ATOM 9130 O O . CYS A 1 42 ? -8.759 -0.679 -28.148 1.00 22.11 42 CYS A O 14
ATOM 9137 N N . ASP A 1 43 ? -10.189 0.895 -28.880 1.00 14.51 43 ASP A N 14
ATOM 9138 C CA . ASP A 1 43 ? -11.097 -0.062 -29.502 1.00 43.20 43 ASP A CA 14
ATOM 9139 C C . ASP A 1 43 ? -10.845 -0.152 -31.004 1.00 23.31 43 ASP A C 14
ATOM 9140 O O . ASP A 1 43 ? -10.136 0.675 -31.577 1.00 4.44 43 ASP A O 14
ATOM 9149 N N . LYS A 1 44 ? -11.429 -1.164 -31.637 1.00 13.22 44 LYS A N 14
ATOM 9150 C CA . LYS A 1 44 ? -11.269 -1.364 -33.072 1.00 53.12 44 LYS A CA 14
ATOM 9151 C C . LYS A 1 44 ? -11.918 -0.227 -33.856 1.00 31.24 44 LYS A C 14
ATOM 9152 O O . LYS A 1 44 ? -11.482 0.109 -34.957 1.00 23.13 44 LYS A O 14
ATOM 9171 N N . ARG A 1 1 ? -5.939 -2.570 -1.010 1.00 43.34 1 ARG A N 15
ATOM 9172 C CA . ARG A 1 1 ? -4.834 -3.357 -0.476 1.00 71.01 1 ARG A CA 15
ATOM 9173 C C . ARG A 1 1 ? -3.492 -2.766 -0.897 1.00 63.21 1 ARG A C 15
ATOM 9174 O O . ARG A 1 1 ? -2.626 -2.507 -0.061 1.00 2.51 1 ARG A O 15
ATOM 9195 N N . CYS A 1 2 ? -3.325 -2.557 -2.199 1.00 15.43 2 CYS A N 15
ATOM 9196 C CA . CYS A 1 2 ? -2.089 -1.998 -2.732 1.00 12.30 2 CYS A CA 15
ATOM 9197 C C . CYS A 1 2 ? -2.101 -0.474 -2.649 1.00 50.14 2 CYS A C 15
ATOM 9198 O O . CYS A 1 2 ? -1.280 0.126 -1.956 1.00 32.31 2 CYS A O 15
ATOM 9205 N N . GLN A 1 3 ? -3.037 0.144 -3.362 1.00 15.44 3 GLN A N 15
ATOM 9206 C CA . GLN A 1 3 ? -3.156 1.598 -3.369 1.00 63.30 3 GLN A CA 15
ATOM 9207 C C . GLN A 1 3 ? -4.326 2.044 -4.239 1.00 43.34 3 GLN A C 15
ATOM 9208 O O . GLN A 1 3 ? -5.054 1.218 -4.790 1.00 23.10 3 GLN A O 15
ATOM 9222 N N . TYR A 1 4 ? -4.501 3.356 -4.359 1.00 22.51 4 TYR A N 15
ATOM 9223 C CA . TYR A 1 4 ? -5.584 3.912 -5.160 1.00 55.02 4 TYR A CA 15
ATOM 9224 C C . TYR A 1 4 ? -5.269 3.810 -6.649 1.00 43.33 4 TYR A C 15
ATOM 9225 O O . TYR A 1 4 ? -4.342 4.450 -7.144 1.00 63.02 4 TYR A O 15
ATOM 9243 N N . GLY A 1 5 ? -6.049 3.000 -7.359 1.00 44.31 5 GLY A N 15
ATOM 9244 C CA . GLY A 1 5 ? -5.838 2.829 -8.785 1.00 23.34 5 GLY A CA 15
ATOM 9245 C C . GLY A 1 5 ? -4.850 1.722 -9.096 1.00 21.15 5 GLY A C 15
ATOM 9246 O O . GLY A 1 5 ? -4.239 1.709 -10.164 1.00 24.30 5 GLY A O 15
ATOM 9250 N N . TRP A 1 6 ? -4.692 0.793 -8.160 1.00 62.41 6 TRP A N 15
ATOM 9251 C CA . TRP A 1 6 ? -3.769 -0.323 -8.339 1.00 51.23 6 TRP A CA 15
ATOM 9252 C C . TRP A 1 6 ? -4.297 -1.581 -7.658 1.00 3.52 6 TRP A C 15
ATOM 9253 O O . TRP A 1 6 ? -4.062 -1.797 -6.469 1.00 54.03 6 TRP A O 15
ATOM 9274 N N . GLN A 1 7 ? -5.009 -2.406 -8.418 1.00 51.20 7 GLN A N 15
ATOM 9275 C CA . GLN A 1 7 ? -5.570 -3.642 -7.885 1.00 43.13 7 GLN A CA 15
ATOM 9276 C C . GLN A 1 7 ? -4.820 -4.856 -8.424 1.00 74.11 7 GLN A C 15
ATOM 9277 O O . GLN A 1 7 ? -3.850 -4.719 -9.168 1.00 72.51 7 GLN A O 15
ATOM 9291 N N . GLY A 1 8 ? -5.278 -6.045 -8.043 1.00 25.05 8 GLY A N 15
ATOM 9292 C CA . GLY A 1 8 ? -4.638 -7.266 -8.496 1.00 71.24 8 GLY A CA 15
ATOM 9293 C C . GLY A 1 8 ? -3.705 -7.853 -7.456 1.00 63.13 8 GLY A C 15
ATOM 9294 O O . GLY A 1 8 ? -3.050 -7.120 -6.714 1.00 15.32 8 GLY A O 15
ATOM 9298 N N . LEU A 1 9 ? -3.643 -9.179 -7.400 1.00 50.11 9 LEU A N 15
ATOM 9299 C CA . LEU A 1 9 ? -2.784 -9.865 -6.441 1.00 43.14 9 LEU A CA 15
ATOM 9300 C C . LEU A 1 9 ? -1.320 -9.498 -6.663 1.00 23.14 9 LEU A C 15
ATOM 9301 O O . LEU A 1 9 ? -0.515 -9.522 -5.731 1.00 35.24 9 LEU A O 15
ATOM 9317 N N . TYR A 1 10 ? -0.981 -9.157 -7.901 1.00 75.10 10 TYR A N 15
ATOM 9318 C CA . TYR A 1 10 ? 0.386 -8.785 -8.245 1.00 32.10 10 TYR A CA 15
ATOM 9319 C C . TYR A 1 10 ? 0.573 -7.273 -8.174 1.00 2.31 10 TYR A C 15
ATOM 9320 O O . TYR A 1 10 ? 1.680 -6.782 -7.949 1.00 61.12 10 TYR A O 15
ATOM 9338 N N . CYS A 1 11 ? -0.517 -6.538 -8.366 1.00 74.45 11 CYS A N 15
ATOM 9339 C CA . CYS A 1 11 ? -0.476 -5.082 -8.325 1.00 12.34 11 CYS A CA 15
ATOM 9340 C C . CYS A 1 11 ? 0.440 -4.532 -9.414 1.00 0.20 11 CYS A C 15
ATOM 9341 O O . CYS A 1 11 ? 1.607 -4.229 -9.164 1.00 12.02 11 CYS A O 15
ATOM 9348 N N . ASP A 1 12 ? -0.097 -4.406 -10.622 1.00 41.45 12 ASP A N 15
ATOM 9349 C CA . ASP A 1 12 ? 0.671 -3.891 -11.750 1.00 61.14 12 ASP A CA 15
ATOM 9350 C C . ASP A 1 12 ? -0.252 -3.465 -12.887 1.00 74.25 12 ASP A C 15
ATOM 9351 O O . ASP A 1 12 ? 0.094 -3.588 -14.063 1.00 20.25 12 ASP A O 15
ATOM 9360 N N . LYS A 1 13 ? -1.430 -2.965 -12.530 1.00 52.33 13 LYS A N 15
ATOM 9361 C CA . LYS A 1 13 ? -2.405 -2.520 -13.519 1.00 61.14 13 LYS A CA 15
ATOM 9362 C C . LYS A 1 13 ? -3.227 -1.351 -12.986 1.00 44.22 13 LYS A C 15
ATOM 9363 O O . LYS A 1 13 ? -3.509 -1.272 -11.790 1.00 54.23 13 LYS A O 15
ATOM 9382 N N . CYS A 1 14 ? -3.608 -0.445 -13.881 1.00 34.34 14 CYS A N 15
ATOM 9383 C CA . CYS A 1 14 ? -4.399 0.719 -13.501 1.00 3.51 14 CYS A CA 15
ATOM 9384 C C . CYS A 1 14 ? -5.867 0.523 -13.866 1.00 72.10 14 CYS A C 15
ATOM 9385 O O . CYS A 1 14 ? -6.604 1.490 -14.059 1.00 51.40 14 CYS A O 15
ATOM 9392 N N . ILE A 1 15 ? -6.285 -0.735 -13.959 1.00 23.14 15 ILE A N 15
ATOM 9393 C CA . ILE A 1 15 ? -7.665 -1.058 -14.299 1.00 23.40 15 ILE A CA 15
ATOM 9394 C C . ILE A 1 15 ? -8.103 -0.333 -15.567 1.00 3.44 15 ILE A C 15
ATOM 9395 O O . ILE A 1 15 ? -8.817 0.669 -15.523 1.00 35.12 15 ILE A O 15
ATOM 9411 N N . PRO A 1 16 ? -7.666 -0.849 -16.725 1.00 34.31 16 PRO A N 15
ATOM 9412 C CA . PRO A 1 16 ? -8.003 -0.268 -18.028 1.00 10.32 16 PRO A CA 15
ATOM 9413 C C . PRO A 1 16 ? -9.473 -0.457 -18.384 1.00 55.34 16 PRO A C 15
ATOM 9414 O O . PRO A 1 16 ? -10.029 0.292 -19.190 1.00 24.35 16 PRO A O 15
ATOM 9425 N N . HIS A 1 17 ? -10.100 -1.461 -17.780 1.00 20.31 17 HIS A N 15
ATOM 9426 C CA . HIS A 1 17 ? -11.508 -1.748 -18.033 1.00 45.44 17 HIS A CA 15
ATOM 9427 C C . HIS A 1 17 ? -12.347 -0.478 -17.931 1.00 52.25 17 HIS A C 15
ATOM 9428 O O . HIS A 1 17 ? -12.958 -0.029 -18.902 1.00 1.23 17 HIS A O 15
ATOM 9442 N N . PRO A 1 18 ? -12.380 0.115 -16.729 1.00 14.40 18 PRO A N 15
ATOM 9443 C CA . PRO A 1 18 ? -13.142 1.341 -16.472 1.00 10.32 18 PRO A CA 15
ATOM 9444 C C . PRO A 1 18 ? -12.535 2.557 -17.164 1.00 23.14 18 PRO A C 15
ATOM 9445 O O . PRO A 1 18 ? -11.790 3.323 -16.554 1.00 24.43 18 PRO A O 15
ATOM 9456 N N . GLY A 1 19 ? -12.859 2.728 -18.442 1.00 0.43 19 GLY A N 15
ATOM 9457 C CA . GLY A 1 19 ? -12.337 3.853 -19.195 1.00 4.50 19 GLY A CA 15
ATOM 9458 C C . GLY A 1 19 ? -11.526 3.418 -20.400 1.00 12.42 19 GLY A C 15
ATOM 9459 O O . GLY A 1 19 ? -10.746 4.198 -20.947 1.00 5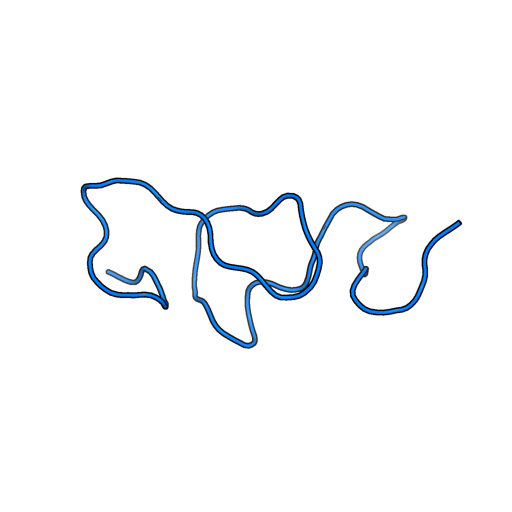3.24 19 GLY A O 15
ATOM 9463 N N . CYS A 1 20 ? -11.709 2.169 -20.814 1.00 23.13 20 CYS A N 15
ATOM 9464 C CA . CYS A 1 20 ? -10.987 1.629 -21.960 1.00 13.50 20 CYS A CA 15
ATOM 9465 C C . CYS A 1 20 ? -11.445 0.207 -22.270 1.00 42.24 20 CYS A C 15
ATOM 9466 O O . CYS A 1 20 ? -12.386 -0.301 -21.661 1.00 53.32 20 CYS A O 15
ATOM 9473 N N . VAL A 1 21 ? -10.771 -0.431 -23.222 1.00 52.34 21 VAL A N 15
ATOM 9474 C CA . VAL A 1 21 ? -11.107 -1.795 -23.613 1.00 43.44 21 VAL A CA 15
ATOM 9475 C C . VAL A 1 21 ? -9.862 -2.674 -23.663 1.00 34.13 21 VAL A C 15
ATOM 9476 O O . VAL A 1 21 ? -9.838 -3.766 -23.095 1.00 31.54 21 VAL A O 15
ATOM 9489 N N . HIS A 1 22 ? -8.829 -2.191 -24.345 1.00 53.33 22 HIS A N 15
ATOM 9490 C CA . HIS A 1 22 ? -7.580 -2.933 -24.468 1.00 44.41 22 HIS A CA 15
ATOM 9491 C C . HIS A 1 22 ? -6.379 -1.997 -24.360 1.00 54.10 22 HIS A C 15
ATOM 9492 O O . HIS A 1 22 ? -6.535 -0.787 -24.198 1.00 33.42 22 HIS A O 15
ATOM 9506 N N . GLY A 1 23 ? -5.181 -2.566 -24.450 1.00 70.13 23 GLY A N 15
ATOM 9507 C CA . GLY A 1 23 ? -3.972 -1.768 -24.359 1.00 72.35 23 GLY A CA 15
ATOM 9508 C C . GLY A 1 23 ? -3.316 -1.863 -22.996 1.00 63.45 23 GLY A C 15
ATOM 9509 O O . GLY A 1 23 ? -3.651 -2.740 -22.199 1.00 4.21 23 GLY A O 15
ATOM 9513 N N . ILE A 1 24 ? -2.378 -0.961 -22.729 1.00 63.11 24 ILE A N 15
ATOM 9514 C CA . ILE A 1 24 ? -1.673 -0.948 -21.453 1.00 43.04 24 ILE A CA 15
ATOM 9515 C C . ILE A 1 24 ? -1.728 0.433 -20.809 1.00 20.01 24 ILE A C 15
ATOM 9516 O O . ILE A 1 24 ? -2.404 1.335 -21.305 1.00 4.10 24 ILE A O 15
ATOM 9532 N N . CYS A 1 25 ? -1.011 0.592 -19.701 1.00 75.02 25 CYS A N 15
ATOM 9533 C CA . CYS A 1 25 ? -0.977 1.863 -18.988 1.00 43.13 25 CYS A CA 15
ATOM 9534 C C . CYS A 1 25 ? 0.106 1.854 -17.913 1.00 41.31 25 CYS A C 15
ATOM 9535 O O . CYS A 1 25 ? 0.450 0.804 -17.373 1.00 13.05 25 CYS A O 15
ATOM 9542 N N . ASN A 1 26 ? 0.639 3.033 -17.608 1.00 43.04 26 ASN A N 15
ATOM 9543 C CA . ASN A 1 26 ? 1.683 3.162 -16.598 1.00 63.52 26 ASN A CA 15
ATOM 9544 C C . ASN A 1 26 ? 1.202 4.006 -15.423 1.00 14.25 26 ASN A C 15
ATOM 9545 O O . ASN A 1 26 ? 1.687 3.861 -14.301 1.00 64.44 26 ASN A O 15
ATOM 9556 N N . GLU A 1 27 ? 0.243 4.888 -15.688 1.00 1.30 27 GLU A N 15
ATOM 9557 C CA . GLU A 1 27 ? -0.304 5.756 -14.652 1.00 3.14 27 GLU A CA 15
ATOM 9558 C C . GLU A 1 27 ? -1.720 5.329 -14.276 1.00 3.13 27 GLU A C 15
ATOM 9559 O O . GLU A 1 27 ? -2.401 4.625 -15.021 1.00 32.21 27 GLU A O 15
ATOM 9571 N N . PRO A 1 28 ? -2.174 5.765 -13.091 1.00 62.51 28 PRO A N 15
ATOM 9572 C CA . PRO A 1 28 ? -3.512 5.440 -12.589 1.00 11.15 28 PRO A CA 15
ATOM 9573 C C . PRO A 1 28 ? -4.613 6.140 -13.378 1.00 72.42 28 PRO A C 15
ATOM 9574 O O . PRO A 1 28 ? -4.596 7.360 -13.537 1.00 13.34 28 PRO A O 15
ATOM 9585 N N . TRP A 1 29 ? -5.568 5.359 -13.870 1.00 53.35 29 TRP A N 15
ATOM 9586 C CA . TRP A 1 29 ? -6.678 5.905 -14.644 1.00 11.23 29 TRP A CA 15
ATOM 9587 C C . TRP A 1 29 ? -6.178 6.553 -15.930 1.00 75.13 29 TRP A C 15
ATOM 9588 O O . TRP A 1 29 ? -6.134 7.778 -16.042 1.00 33.34 29 TRP A O 15
ATOM 9609 N N . GLN A 1 30 ? -5.804 5.723 -16.899 1.00 3.33 30 GLN A N 15
ATOM 9610 C CA . GLN A 1 30 ? -5.307 6.217 -18.177 1.00 42.44 30 GLN A CA 15
ATOM 9611 C C . GLN A 1 30 ? -5.330 5.116 -19.233 1.00 11.44 30 GLN A C 15
ATOM 9612 O O . GLN A 1 30 ? -5.690 3.974 -18.946 1.00 12.44 30 GLN A O 15
ATOM 9626 N N . CYS A 1 31 ? -4.944 5.467 -20.455 1.00 32.01 31 CYS A N 15
ATOM 9627 C CA . CYS A 1 31 ? -4.921 4.510 -21.554 1.00 72.41 31 CYS A CA 15
ATOM 9628 C C . CYS A 1 31 ? -3.678 4.702 -22.418 1.00 1.55 31 CYS A C 15
ATOM 9629 O O . CYS A 1 31 ? -3.282 5.831 -22.713 1.00 12.05 31 CYS A O 15
ATOM 9636 N N . LEU A 1 32 ? -3.066 3.594 -22.820 1.00 32.02 32 LEU A N 15
ATOM 9637 C CA . LEU A 1 32 ? -1.868 3.640 -23.650 1.00 64.21 32 LEU A CA 15
ATOM 9638 C C . LEU A 1 32 ? -1.893 2.538 -24.705 1.00 31.04 32 LEU A C 15
ATOM 9639 O O . LEU A 1 32 ? -1.666 1.367 -24.400 1.00 22.32 32 LEU A O 15
ATOM 9655 N N . CYS A 1 33 ? -2.169 2.921 -25.947 1.00 12.14 33 CYS A N 15
ATOM 9656 C CA . CYS A 1 33 ? -2.223 1.967 -27.048 1.00 2.14 33 CYS A CA 15
ATOM 9657 C C . CYS A 1 33 ? -1.415 2.468 -28.242 1.00 13.35 33 CYS A C 15
ATOM 9658 O O . CYS A 1 33 ? -1.025 3.634 -28.293 1.00 50.14 33 CYS A O 15
ATOM 9665 N N . GLU A 1 34 ? -1.169 1.579 -29.198 1.00 74.42 34 GLU A N 15
ATOM 9666 C CA . GLU A 1 34 ? -0.408 1.931 -30.391 1.00 11.12 34 GLU A CA 15
ATOM 9667 C C . GLU A 1 34 ? -1.215 2.856 -31.298 1.00 22.03 34 GLU A C 15
ATOM 9668 O O . GLU A 1 34 ? -2.379 3.152 -31.025 1.00 44.40 34 GLU A O 15
ATOM 9680 N N . THR A 1 35 ? -0.588 3.310 -32.378 1.00 42.15 35 THR A N 15
ATOM 9681 C CA . THR A 1 35 ? -1.245 4.202 -33.325 1.00 40.40 35 THR A CA 15
ATOM 9682 C C . THR A 1 35 ? -2.310 3.464 -34.127 1.00 55.45 35 THR A C 15
ATOM 9683 O O . THR A 1 35 ? -3.272 4.067 -34.602 1.00 12.34 35 THR A O 15
ATOM 9694 N N . ASN A 1 36 ? -2.133 2.156 -34.275 1.00 62.51 36 ASN A N 15
ATOM 9695 C CA . ASN A 1 36 ? -3.080 1.335 -35.021 1.00 32.13 36 ASN A CA 15
ATOM 9696 C C . ASN A 1 36 ? -4.504 1.554 -34.518 1.00 3.44 36 ASN A C 15
ATOM 9697 O O . ASN A 1 36 ? -5.465 1.452 -35.280 1.00 22.31 36 ASN A O 15
ATOM 9708 N N . TRP A 1 37 ? -4.630 1.857 -33.231 1.00 10.32 37 TRP A N 15
ATOM 9709 C CA . TRP A 1 37 ? -5.936 2.092 -32.626 1.00 13.22 37 TRP A CA 15
ATOM 9710 C C . TRP A 1 37 ? -6.390 3.530 -32.852 1.00 74.11 37 TRP A C 15
ATOM 9711 O O . TRP A 1 37 ? -7.332 3.783 -33.602 1.00 60.45 37 TRP A O 15
ATOM 9732 N N . GLY A 1 38 ? -5.714 4.470 -32.198 1.00 34.20 38 GLY A N 15
ATOM 9733 C CA . GLY A 1 38 ? -6.064 5.871 -32.342 1.00 20.11 38 GLY A CA 15
ATOM 9734 C C . GLY A 1 38 ? -7.119 6.310 -31.347 1.00 14.34 38 GLY A C 15
ATOM 9735 O O . GLY A 1 38 ? -6.975 7.343 -30.693 1.00 70.24 38 GLY A O 15
ATOM 9739 N N . GLY A 1 39 ? -8.186 5.525 -31.231 1.00 60.34 39 GLY A N 15
ATOM 9740 C CA . GLY A 1 39 ? -9.255 5.856 -30.308 1.00 13.30 39 GLY A CA 15
ATOM 9741 C C . GLY A 1 39 ? -8.788 5.885 -28.866 1.00 72.22 39 GLY A C 15
ATOM 9742 O O . GLY A 1 39 ? -7.806 5.232 -28.513 1.00 14.21 39 GLY A O 15
ATOM 9746 N N . GLN A 1 40 ? -9.492 6.644 -28.033 1.00 30.13 40 GLN A N 15
ATOM 9747 C CA . GLN A 1 40 ? -9.142 6.756 -26.622 1.00 4.22 40 GLN A CA 15
ATOM 9748 C C . GLN A 1 40 ? -9.334 5.424 -25.905 1.00 71.23 40 GLN A C 15
ATOM 9749 O O . GLN A 1 40 ? -8.501 5.017 -25.094 1.00 60.34 40 GLN A O 15
ATOM 9763 N N . LEU A 1 41 ? -10.437 4.749 -26.209 1.00 31.51 41 LEU A N 15
ATOM 9764 C CA . LEU A 1 41 ? -10.740 3.461 -25.594 1.00 23.15 41 LEU A CA 15
ATOM 9765 C C . LEU A 1 41 ? -9.803 2.375 -26.114 1.00 0.25 41 LEU A C 15
ATOM 9766 O O . LEU A 1 41 ? -9.564 1.372 -25.441 1.00 20.12 41 LEU A O 15
ATOM 9782 N N . CYS A 1 42 ? -9.273 2.583 -27.314 1.00 53.43 42 CYS A N 15
ATOM 9783 C CA . CYS A 1 42 ? -8.361 1.624 -27.925 1.00 1.21 42 CYS A CA 15
ATOM 9784 C C . CYS A 1 42 ? -9.014 0.250 -28.039 1.00 65.52 42 CYS A C 15
ATOM 9785 O O . CYS A 1 42 ? -8.533 -0.727 -27.463 1.00 52.14 42 CYS A O 15
ATOM 9792 N N . ASP A 1 43 ? -10.110 0.182 -28.786 1.00 60.21 43 ASP A N 15
ATOM 9793 C CA . ASP A 1 43 ? -10.828 -1.073 -28.978 1.00 13.33 43 ASP A CA 15
ATOM 9794 C C . ASP A 1 43 ? -10.833 -1.477 -30.449 1.00 20.13 43 ASP A C 15
ATOM 9795 O O . ASP A 1 43 ? -10.349 -0.740 -31.308 1.00 24.30 43 ASP A O 15
ATOM 9804 N N . LYS A 1 44 ? -11.382 -2.653 -30.732 1.00 34.21 44 LYS A N 15
ATOM 9805 C CA . LYS A 1 44 ? -11.451 -3.157 -32.098 1.00 61.05 44 LYS A CA 15
ATOM 9806 C C . LYS A 1 44 ? -12.227 -2.197 -32.994 1.00 42.41 44 LYS A C 15
ATOM 9807 O O . LYS A 1 44 ? -12.510 -2.504 -34.152 1.00 64.04 44 LYS A O 15
ATOM 9826 N N . ARG A 1 1 ? 2.816 -2.231 -2.160 1.00 43.15 1 ARG A N 16
ATOM 9827 C CA . ARG A 1 1 ? 2.582 -0.792 -2.202 1.00 61.50 1 ARG A CA 16
ATOM 9828 C C . ARG A 1 1 ? 1.445 -0.454 -3.161 1.00 74.43 1 ARG A C 16
ATOM 9829 O O . ARG A 1 1 ? 1.646 0.235 -4.161 1.00 52.34 1 ARG A O 16
ATOM 9850 N N . CYS A 1 2 ? 0.250 -0.945 -2.850 1.00 74.01 2 CYS A N 16
ATOM 9851 C CA . CYS A 1 2 ? -0.920 -0.697 -3.684 1.00 13.43 2 CYS A CA 16
ATOM 9852 C C . CYS A 1 2 ? -2.205 -0.819 -2.869 1.00 2.21 2 CYS A C 16
ATOM 9853 O O . CYS A 1 2 ? -2.222 -1.445 -1.810 1.00 23.51 2 CYS A O 16
ATOM 9860 N N . GLN A 1 3 ? -3.277 -0.216 -3.371 1.00 54.14 3 GLN A N 16
ATOM 9861 C CA . GLN A 1 3 ? -4.566 -0.257 -2.690 1.00 23.01 3 GLN A CA 16
ATOM 9862 C C . GLN A 1 3 ? -5.669 0.310 -3.577 1.00 32.10 3 GLN A C 16
ATOM 9863 O O . GLN A 1 3 ? -6.643 -0.376 -3.889 1.00 64.42 3 GLN A O 16
ATOM 9877 N N . TYR A 1 4 ? -5.511 1.566 -3.979 1.00 60.14 4 TYR A N 16
ATOM 9878 C CA . TYR A 1 4 ? -6.495 2.226 -4.828 1.00 54.24 4 TYR A CA 16
ATOM 9879 C C . TYR A 1 4 ? -5.966 2.390 -6.250 1.00 13.00 4 TYR A C 16
ATOM 9880 O O . TYR A 1 4 ? -4.796 2.709 -6.456 1.00 72.13 4 TYR A O 16
ATOM 9898 N N . GLY A 1 5 ? -6.839 2.170 -7.229 1.00 32.55 5 GLY A N 16
ATOM 9899 C CA . GLY A 1 5 ? -6.443 2.298 -8.619 1.00 31.43 5 GLY A CA 16
ATOM 9900 C C . GLY A 1 5 ? -5.474 1.214 -9.048 1.00 5.25 5 GLY A C 16
ATOM 9901 O O . GLY A 1 5 ? -4.722 1.389 -10.007 1.00 73.20 5 GLY A O 16
ATOM 9905 N N . TRP A 1 6 ? -5.488 0.094 -8.335 1.00 33.22 6 TRP A N 16
ATOM 9906 C CA . TRP A 1 6 ? -4.602 -1.022 -8.646 1.00 42.33 6 TRP A CA 16
ATOM 9907 C C . TRP A 1 6 ? -5.213 -2.344 -8.197 1.00 61.54 6 TRP A C 16
ATOM 9908 O O . TRP A 1 6 ? -5.100 -2.726 -7.033 1.00 15.12 6 TRP A O 16
ATOM 9929 N N . GLN A 1 7 ? -5.859 -3.039 -9.128 1.00 61.23 7 GLN A N 16
ATOM 9930 C CA . GLN A 1 7 ? -6.488 -4.320 -8.826 1.00 42.53 7 GLN A CA 16
ATOM 9931 C C . GLN A 1 7 ? -5.653 -5.477 -9.365 1.00 53.44 7 GLN A C 16
ATOM 9932 O O . GLN A 1 7 ? -4.524 -5.284 -9.814 1.00 71.53 7 GLN A O 16
ATOM 9946 N N . GLY A 1 8 ? -6.217 -6.680 -9.317 1.00 54.24 8 GLY A N 16
ATOM 9947 C CA . GLY A 1 8 ? -5.511 -7.850 -9.804 1.00 22.44 8 GLY A CA 16
ATOM 9948 C C . GLY A 1 8 ? -4.856 -8.638 -8.686 1.00 41.13 8 GLY A C 16
ATOM 9949 O O . GLY A 1 8 ? -5.265 -8.544 -7.528 1.00 61.41 8 GLY A O 16
ATOM 9953 N N . LEU A 1 9 ? -3.838 -9.418 -9.032 1.00 44.44 9 LEU A N 16
ATOM 9954 C CA . LEU A 1 9 ? -3.125 -10.227 -8.050 1.00 11.12 9 LEU A CA 16
ATOM 9955 C C . LEU A 1 9 ? -1.875 -9.507 -7.555 1.00 1.32 9 LEU A C 16
ATOM 9956 O O . LEU A 1 9 ? -1.725 -9.253 -6.359 1.00 41.54 9 LEU A O 16
ATOM 9972 N N . TYR A 1 10 ? -0.982 -9.179 -8.481 1.00 44.25 10 TYR A N 16
ATOM 9973 C CA . TYR A 1 10 ? 0.256 -8.488 -8.140 1.00 11.35 10 TYR A CA 16
ATOM 9974 C C . TYR A 1 10 ? 0.123 -6.985 -8.370 1.00 35.42 10 TYR A C 16
ATOM 9975 O O . TYR A 1 10 ? 1.113 -6.290 -8.599 1.00 55.02 10 TYR A O 16
ATOM 9993 N N . CYS A 1 11 ? -1.109 -6.491 -8.306 1.00 52.13 11 CYS A N 16
ATOM 9994 C CA . CYS A 1 11 ? -1.375 -5.072 -8.507 1.00 53.32 11 CYS A CA 16
ATOM 9995 C C . CYS A 1 11 ? -0.746 -4.579 -9.807 1.00 50.02 11 CYS A C 16
ATOM 9996 O O . CYS A 1 11 ? 0.083 -3.669 -9.802 1.00 13.42 11 CYS A O 16
ATOM 10003 N N . ASP A 1 12 ? -1.146 -5.187 -10.919 1.00 2.43 12 ASP A N 16
ATOM 10004 C CA . ASP A 1 12 ? -0.623 -4.810 -12.227 1.00 2.42 12 ASP A CA 16
ATOM 10005 C C . ASP A 1 12 ? -1.755 -4.423 -13.174 1.00 24.32 12 ASP A C 16
ATOM 10006 O O . ASP A 1 12 ? -1.648 -4.594 -14.388 1.00 71.15 12 ASP A O 16
ATOM 10015 N N . LYS A 1 13 ? -2.839 -3.903 -12.610 1.00 52.40 13 LYS A N 16
ATOM 10016 C CA . LYS A 1 13 ? -3.992 -3.491 -13.403 1.00 22.52 13 LYS A CA 16
ATOM 10017 C C . LYS A 1 13 ? -4.616 -2.220 -12.836 1.00 74.43 13 LYS A C 16
ATOM 10018 O O . LYS A 1 13 ? -4.998 -2.172 -11.666 1.00 45.24 13 LYS A O 16
ATOM 10037 N N . CYS A 1 14 ? -4.720 -1.194 -13.673 1.00 44.53 14 CYS A N 16
ATOM 10038 C CA . CYS A 1 14 ? -5.299 0.078 -13.257 1.00 21.11 14 CYS A CA 16
ATOM 10039 C C . CYS A 1 14 ? -6.764 0.171 -13.675 1.00 23.05 14 CYS A C 16
ATOM 10040 O O . CYS A 1 14 ? -7.302 1.265 -13.846 1.00 34.14 14 CYS A O 16
ATOM 10047 N N . ILE A 1 15 ? -7.401 -0.983 -13.836 1.00 74.44 15 ILE A N 16
ATOM 10048 C CA . ILE A 1 15 ? -8.803 -1.032 -14.232 1.00 73.13 15 ILE A CA 16
ATOM 10049 C C . ILE A 1 15 ? -9.053 -0.186 -15.476 1.00 61.23 15 ILE A C 16
ATOM 10050 O O . ILE A 1 15 ? -9.576 0.926 -15.406 1.00 73.04 15 ILE A O 16
ATOM 10066 N N . PRO A 1 16 ? -8.672 -0.725 -16.644 1.00 41.22 16 PRO A N 16
ATOM 10067 C CA . PRO A 1 16 ? -8.847 -0.038 -17.927 1.00 45.42 16 PRO A CA 16
ATOM 10068 C C . PRO A 1 16 ? -10.312 0.060 -18.338 1.00 62.40 16 PRO A C 16
ATOM 10069 O O . PRO A 1 16 ? -10.690 0.927 -19.126 1.00 42.21 16 PRO A O 16
ATOM 10080 N N . HIS A 1 17 ? -11.133 -0.836 -17.799 1.00 15.50 17 HIS A N 16
ATOM 10081 C CA . HIS A 1 17 ? -12.559 -0.849 -18.109 1.00 64.42 17 HIS A CA 16
ATOM 10082 C C . HIS A 1 17 ? -13.157 0.548 -17.976 1.00 73.41 17 HIS A C 16
ATOM 10083 O O . HIS A 1 17 ? -13.637 1.139 -18.944 1.00 31.52 17 HIS A O 16
ATOM 10097 N N . PRO A 1 18 ? -13.130 1.089 -16.749 1.00 52.23 18 PRO A N 16
ATOM 10098 C CA . PRO A 1 18 ? -13.666 2.423 -16.461 1.00 33.32 18 PRO A CA 16
ATOM 10099 C C . PRO A 1 18 ? -12.821 3.533 -17.076 1.00 73.12 18 PRO A C 16
ATOM 10100 O O . PRO A 1 18 ? -11.974 4.124 -16.408 1.00 40.15 18 PRO A O 16
ATOM 10111 N N . GLY A 1 19 ? -13.058 3.812 -18.355 1.00 35.54 19 GLY A N 16
ATOM 10112 C CA . GLY A 1 19 ? -12.311 4.851 -19.038 1.00 70.33 19 GLY A CA 16
ATOM 10113 C C . GLY A 1 19 ? -11.551 4.323 -20.239 1.00 4.50 19 GLY A C 16
ATOM 10114 O O . GLY A 1 19 ? -10.640 4.981 -20.744 1.00 71.33 19 GLY A O 16
ATOM 10118 N N . CYS A 1 20 ? -11.923 3.133 -20.697 1.00 22.22 20 CYS A N 16
ATOM 10119 C CA . CYS A 1 20 ? -11.269 2.516 -21.844 1.00 63.42 20 CYS A CA 16
ATOM 10120 C C . CYS A 1 20 ? -11.898 1.163 -22.167 1.00 1.25 20 CYS A C 16
ATOM 10121 O O . CYS A 1 20 ? -12.909 0.781 -21.578 1.00 31.52 20 CYS A O 16
ATOM 10128 N N . VAL A 1 21 ? -11.292 0.444 -23.106 1.00 21.44 21 VAL A N 16
ATOM 10129 C CA . VAL A 1 21 ? -11.791 -0.867 -23.506 1.00 10.41 21 VAL A CA 16
ATOM 10130 C C . VAL A 1 21 ? -10.702 -1.927 -23.394 1.00 63.33 21 VAL A C 16
ATOM 10131 O O . VAL A 1 21 ? -10.838 -2.897 -22.647 1.00 52.24 21 VAL A O 16
ATOM 10144 N N . HIS A 1 22 ? -9.619 -1.737 -24.142 1.00 10.23 22 HIS A N 16
ATOM 10145 C CA . HIS A 1 22 ? -8.504 -2.677 -24.126 1.00 71.11 22 HIS A CA 16
ATOM 10146 C C . HIS A 1 22 ? -7.178 -1.945 -23.946 1.00 0.52 22 HIS A C 16
ATOM 10147 O O . HIS A 1 22 ? -7.152 -0.747 -23.666 1.00 51.22 22 HIS A O 16
ATOM 10161 N N . GLY A 1 23 ? -6.078 -2.674 -24.107 1.00 43.52 23 GLY A N 16
ATOM 10162 C CA . GLY A 1 23 ? -4.764 -2.076 -23.957 1.00 64.34 23 GLY A CA 16
ATOM 10163 C C . GLY A 1 23 ? -4.207 -2.244 -22.558 1.00 25.23 23 GLY A C 16
ATOM 10164 O O . GLY A 1 23 ? -4.827 -2.885 -21.708 1.00 41.35 23 GLY A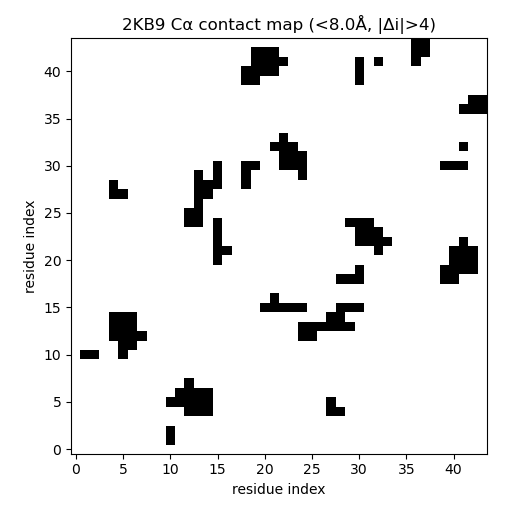 O 16
ATOM 10168 N N . ILE A 1 24 ? -3.033 -1.670 -22.317 1.00 10.52 24 ILE A N 16
ATOM 10169 C CA . ILE A 1 24 ? -2.393 -1.760 -21.010 1.00 43.55 24 ILE A CA 16
ATOM 10170 C C . ILE A 1 24 ? -2.256 -0.383 -20.369 1.00 45.35 24 ILE A C 16
ATOM 10171 O O . ILE A 1 24 ? -2.719 0.618 -20.917 1.00 12.22 24 ILE A O 16
ATOM 10187 N N . CYS A 1 25 ? -1.614 -0.339 -19.207 1.00 1.23 25 CYS A N 16
ATOM 10188 C CA . CYS A 1 25 ? -1.413 0.915 -18.490 1.00 72.13 25 CYS A CA 16
ATOM 10189 C C . CYS A 1 25 ? -0.371 0.751 -17.388 1.00 33.44 25 CYS A C 16
ATOM 10190 O O . CYS A 1 25 ? -0.272 -0.306 -16.766 1.00 62.52 25 CYS A O 16
ATOM 10197 N N . ASN A 1 26 ? 0.403 1.805 -17.151 1.00 31.32 26 ASN A N 16
ATOM 10198 C CA . ASN A 1 26 ? 1.438 1.778 -16.124 1.00 33.45 26 ASN A CA 16
ATOM 10199 C C . ASN A 1 26 ? 1.195 2.862 -15.079 1.00 4.45 26 ASN A C 16
ATOM 10200 O O . ASN A 1 26 ? 2.128 3.326 -14.423 1.00 62.52 26 ASN A O 16
ATOM 10211 N N . GLU A 1 27 ? -0.064 3.262 -14.929 1.00 62.21 27 GLU A N 16
ATOM 10212 C CA . GLU A 1 27 ? -0.428 4.292 -13.964 1.00 11.23 27 GLU A CA 16
ATOM 10213 C C . GLU A 1 27 ? -1.881 4.137 -13.525 1.00 14.11 27 GLU A C 16
ATOM 10214 O O . GLU A 1 27 ? -2.693 3.494 -14.192 1.00 5.41 27 GLU A O 16
ATOM 10226 N N . PRO A 1 28 ? -2.219 4.739 -12.375 1.00 53.40 28 PRO A N 16
ATOM 10227 C CA . PRO A 1 28 ? -3.575 4.683 -11.820 1.00 51.15 28 PRO A CA 16
ATOM 10228 C C . PRO A 1 28 ? -4.574 5.485 -12.648 1.00 4.31 28 PRO A C 16
ATOM 10229 O O . PRO A 1 28 ? -4.410 6.690 -12.838 1.00 44.41 28 PRO A O 16
ATOM 10240 N N . TRP A 1 29 ? -5.607 4.810 -13.137 1.00 33.25 29 TRP A N 16
ATOM 10241 C CA . TRP A 1 29 ? -6.633 5.461 -13.944 1.00 1.14 29 TRP A CA 16
ATOM 10242 C C . TRP A 1 29 ? -6.038 6.021 -15.231 1.00 75.43 29 TRP A C 16
ATOM 10243 O O . TRP A 1 29 ? -5.963 7.235 -15.413 1.00 52.40 29 TRP A O 16
ATOM 10264 N N . GLN A 1 30 ? -5.618 5.127 -16.121 1.00 52.31 30 GLN A N 16
ATOM 10265 C CA . GLN A 1 30 ? -5.030 5.534 -17.392 1.00 0.12 30 GLN A CA 16
ATOM 10266 C C . GLN A 1 30 ? -5.232 4.459 -18.454 1.00 62.51 30 GLN A C 16
ATOM 10267 O O . GLN A 1 30 ? -5.797 3.399 -18.181 1.00 1.23 30 GLN A O 16
ATOM 10281 N N . CYS A 1 31 ? -4.767 4.737 -19.667 1.00 44.52 31 CYS A N 16
ATOM 10282 C CA . CYS A 1 31 ? -4.896 3.795 -20.772 1.00 33.02 31 CYS A CA 16
ATOM 10283 C C . CYS A 1 31 ? -3.767 3.981 -21.781 1.00 52.44 31 CYS A C 16
ATOM 10284 O O . CYS A 1 31 ? -3.306 5.100 -22.014 1.00 71.43 31 CYS A O 16
ATOM 10291 N N . LEU A 1 32 ? -3.327 2.879 -22.378 1.00 4.32 32 LEU A N 16
ATOM 10292 C CA . LEU A 1 32 ? -2.252 2.920 -23.363 1.00 44.11 32 LEU A CA 16
ATOM 10293 C C . LEU A 1 32 ? -2.459 1.860 -24.440 1.00 33.32 32 LEU A C 16
ATOM 10294 O O . LEU A 1 32 ? -3.078 0.823 -24.195 1.00 4.43 32 LEU A O 16
ATOM 10310 N N . CYS A 1 33 ? -1.937 2.125 -25.632 1.00 62.25 33 CYS A N 16
ATOM 10311 C CA . CYS A 1 33 ? -2.063 1.194 -26.747 1.00 64.51 33 CYS A CA 16
ATOM 10312 C C . CYS A 1 33 ? -1.137 1.589 -27.894 1.00 1.42 33 CYS A C 16
ATOM 10313 O O . CYS A 1 33 ? -0.829 2.766 -28.077 1.00 44.50 33 CYS A O 16
ATOM 10320 N N . GLU A 1 34 ? -0.698 0.597 -28.662 1.00 41.31 34 GLU A N 16
ATOM 10321 C CA . GLU A 1 34 ? 0.193 0.842 -29.790 1.00 52.53 34 GLU A CA 16
ATOM 10322 C C . GLU A 1 34 ? -0.458 1.781 -30.803 1.00 64.41 34 GLU A C 16
ATOM 10323 O O . GLU A 1 34 ? -1.666 2.013 -30.765 1.00 53.31 34 GLU A O 16
ATOM 10335 N N . THR A 1 35 ? 0.353 2.318 -31.709 1.00 65.02 35 THR A N 16
ATOM 10336 C CA . THR A 1 35 ? -0.141 3.232 -32.731 1.00 61.11 35 THR A CA 16
ATOM 10337 C C . THR A 1 35 ? -1.080 2.520 -33.698 1.00 31.32 35 THR A C 16
ATOM 10338 O O . THR A 1 35 ? -1.911 3.151 -34.349 1.00 11.11 35 THR A O 16
ATOM 10349 N N . ASN A 1 36 ? -0.942 1.201 -33.786 1.00 35.45 36 ASN A N 16
ATOM 10350 C CA . ASN A 1 36 ? -1.780 0.402 -34.673 1.00 42.24 36 ASN A CA 16
ATOM 10351 C C . ASN A 1 36 ? -3.079 0.001 -33.981 1.00 50.53 36 ASN A C 16
ATOM 10352 O O . ASN A 1 36 ? -3.437 -1.176 -33.945 1.00 11.20 36 ASN A O 16
ATOM 10363 N N . TRP A 1 37 ? -3.780 0.988 -33.434 1.00 40.05 37 TRP A N 16
ATOM 10364 C CA . TRP A 1 37 ? -5.040 0.738 -32.744 1.00 12.42 37 TRP A CA 16
ATOM 10365 C C . TRP A 1 37 ? -6.066 1.816 -33.077 1.00 31.02 37 TRP A C 16
ATOM 10366 O O . TRP A 1 37 ? -7.118 1.530 -33.647 1.00 32.34 37 TRP A O 16
ATOM 10387 N N . GLY A 1 38 ? -5.753 3.057 -32.717 1.00 44.25 38 GLY A N 16
ATOM 10388 C CA . GLY A 1 38 ? -6.658 4.159 -32.987 1.00 33.41 38 GLY A CA 16
ATOM 10389 C C . GLY A 1 38 ? -7.735 4.296 -31.929 1.00 32.20 38 GLY A C 16
ATOM 10390 O O . GLY A 1 38 ? -7.812 3.489 -31.003 1.00 41.41 38 GLY A O 16
ATOM 10394 N N . GLY A 1 39 ? -8.569 5.322 -32.065 1.00 54.32 39 GLY A N 16
ATOM 10395 C CA . GLY A 1 39 ? -9.635 5.545 -31.105 1.00 62.22 39 GLY A CA 16
ATOM 10396 C C . GLY A 1 39 ? -9.143 6.217 -29.839 1.00 10.31 39 GLY A C 16
ATOM 10397 O O . GLY A 1 39 ? -7.938 6.302 -29.602 1.00 54.42 39 GLY A O 16
ATOM 10401 N N . GLN A 1 40 ? -10.077 6.697 -29.025 1.00 13.34 40 GLN A N 16
ATOM 10402 C CA . GLN A 1 40 ? -9.731 7.368 -27.777 1.00 12.00 40 GLN A CA 16
ATOM 10403 C C . GLN A 1 40 ? -9.719 6.382 -26.614 1.00 31.42 40 GLN A C 16
ATOM 10404 O O . GLN A 1 40 ? -9.038 6.597 -25.610 1.00 40.04 40 GLN A O 16
ATOM 10418 N N . LEU A 1 41 ? -10.477 5.299 -26.755 1.00 4.54 41 LEU A N 16
ATOM 10419 C CA . LEU A 1 41 ? -10.554 4.279 -25.715 1.00 64.10 41 LEU A CA 16
ATOM 10420 C C . LEU A 1 41 ? -9.683 3.077 -26.067 1.00 30.24 41 LEU A C 16
ATOM 10421 O O . LEU A 1 41 ? -9.917 1.966 -25.589 1.00 11.20 41 LEU A O 16
ATOM 10437 N N . CYS A 1 42 ? -8.676 3.306 -26.903 1.00 54.21 42 CYS A N 16
ATOM 10438 C CA . CYS A 1 42 ? -7.769 2.243 -27.318 1.00 2.50 42 CYS A CA 16
ATOM 10439 C C . CYS A 1 42 ? -8.545 1.041 -27.847 1.00 40.04 42 CYS A C 16
ATOM 10440 O O . CYS A 1 42 ? -8.144 -0.106 -27.650 1.00 4.03 42 CYS A O 16
ATOM 10447 N N . ASP A 1 43 ? -9.658 1.312 -28.521 1.00 4.13 43 ASP A N 16
ATOM 10448 C CA . ASP A 1 43 ? -10.490 0.253 -29.080 1.00 41.41 43 ASP A CA 16
ATOM 10449 C C . ASP A 1 43 ? -10.141 0.004 -30.544 1.00 23.10 43 ASP A C 16
ATOM 10450 O O . ASP A 1 43 ? -9.767 0.925 -31.270 1.00 40.23 43 ASP A O 16
ATOM 10459 N N . LYS A 1 44 ? -10.264 -1.248 -30.971 1.00 61.22 44 LYS A N 16
ATOM 10460 C CA . LYS A 1 44 ? -9.962 -1.621 -32.348 1.00 41.52 44 LYS A CA 16
ATOM 10461 C C . LYS A 1 44 ? -8.552 -1.184 -32.733 1.00 61.21 44 LYS A C 16
ATOM 10462 O O . LYS A 1 44 ? -7.679 -2.017 -32.978 1.00 21.31 44 LYS A O 16
ATOM 10481 N N . ARG A 1 1 ? -0.721 -2.489 1.369 1.00 65.41 1 ARG A N 17
ATOM 10482 C CA . ARG A 1 1 ? 0.373 -1.804 0.691 1.00 41.02 1 ARG A CA 17
ATOM 10483 C C . ARG A 1 1 ? -0.160 -0.853 -0.377 1.00 10.24 1 ARG A C 17
ATOM 10484 O O . ARG A 1 1 ? 0.061 0.357 -0.312 1.00 34.13 1 ARG A O 17
ATOM 10505 N N . CYS A 1 2 ? -0.862 -1.408 -1.359 1.00 13.32 2 CYS A N 17
ATOM 10506 C CA . CYS A 1 2 ? -1.426 -0.611 -2.441 1.00 54.51 2 CYS A CA 17
ATOM 10507 C C . CYS A 1 2 ? -2.900 -0.947 -2.654 1.00 3.35 2 CYS A C 17
ATOM 10508 O O . CYS A 1 2 ? -3.251 -2.093 -2.930 1.00 64.30 2 CYS A O 17
ATOM 10515 N N . GLN A 1 3 ? -3.756 0.061 -2.522 1.00 42.53 3 GLN A N 17
ATOM 10516 C CA . GLN A 1 3 ? -5.191 -0.128 -2.699 1.00 43.44 3 GLN A CA 17
ATOM 10517 C C . GLN A 1 3 ? -5.843 1.138 -3.246 1.00 31.01 3 GLN A C 17
ATOM 10518 O O . GLN A 1 3 ? -6.833 1.624 -2.699 1.00 32.03 3 GLN A O 17
ATOM 10532 N N . TYR A 1 4 ? -5.282 1.667 -4.327 1.00 61.04 4 TYR A N 17
ATOM 10533 C CA . TYR A 1 4 ? -5.807 2.878 -4.946 1.00 55.05 4 TYR A CA 17
ATOM 10534 C C . TYR A 1 4 ? -5.342 2.996 -6.395 1.00 30.34 4 TYR A C 17
ATOM 10535 O O . TYR A 1 4 ? -4.197 3.357 -6.663 1.00 72.14 4 TYR A O 17
ATOM 10553 N N . GLY A 1 5 ? -6.241 2.688 -7.325 1.00 64.12 5 GLY A N 17
ATOM 10554 C CA . GLY A 1 5 ? -5.905 2.765 -8.735 1.00 1.41 5 GLY A CA 17
ATOM 10555 C C . GLY A 1 5 ? -5.006 1.629 -9.180 1.00 73.13 5 GLY A C 17
ATOM 10556 O O . GLY A 1 5 ? -4.313 1.737 -10.192 1.00 2.15 5 GLY A O 17
ATOM 10560 N N . TRP A 1 6 ? -5.017 0.538 -8.424 1.00 22.44 6 TRP A N 17
ATOM 10561 C CA . TRP A 1 6 ? -4.195 -0.623 -8.746 1.00 24.45 6 TRP A CA 17
ATOM 10562 C C . TRP A 1 6 ? -4.887 -1.915 -8.323 1.00 43.42 6 TRP A C 17
ATOM 10563 O O . TRP A 1 6 ? -5.004 -2.205 -7.133 1.00 54.40 6 TRP A O 17
ATOM 10584 N N . GLN A 1 7 ? -5.342 -2.685 -9.305 1.00 73.44 7 GLN A N 17
ATOM 10585 C CA . GLN A 1 7 ? -6.023 -3.946 -9.033 1.00 52.24 7 GLN A CA 17
ATOM 10586 C C . GLN A 1 7 ? -5.256 -5.119 -9.634 1.00 32.54 7 GLN A C 17
ATOM 10587 O O . GLN A 1 7 ? -4.128 -4.964 -10.098 1.00 63.11 7 GLN A O 17
ATOM 10601 N N . GLY A 1 8 ? -5.877 -6.295 -9.620 1.00 33.20 8 GLY A N 17
ATOM 10602 C CA . GLY A 1 8 ? -5.238 -7.478 -10.165 1.00 63.32 8 GLY A CA 17
ATOM 10603 C C . GLY A 1 8 ? -4.843 -8.471 -9.090 1.00 71.53 8 GLY A C 17
ATOM 10604 O O . GLY A 1 8 ? -5.300 -8.378 -7.950 1.00 62.02 8 GLY A O 17
ATOM 10608 N N . LEU A 1 9 ? -3.994 -9.427 -9.453 1.00 1.43 9 LEU A N 17
ATOM 10609 C CA . LEU A 1 9 ? -3.539 -10.443 -8.511 1.00 23.42 9 LEU A CA 17
ATOM 10610 C C . LEU A 1 9 ? -2.809 -9.806 -7.333 1.00 21.45 9 LEU A C 17
ATOM 10611 O O . LEU A 1 9 ? -2.922 -10.267 -6.196 1.00 72.55 9 LEU A O 17
ATOM 10627 N N . TYR A 1 10 ? -2.062 -8.744 -7.611 1.00 12.34 10 TYR A N 17
ATOM 10628 C CA . TYR A 1 10 ? -1.314 -8.043 -6.574 1.00 24.22 10 TYR A CA 17
ATOM 10629 C C . TYR A 1 10 ? -1.357 -6.534 -6.795 1.00 75.34 10 TYR A C 17
ATOM 10630 O O . TYR A 1 10 ? -2.053 -5.810 -6.083 1.00 12.00 10 TYR A O 17
ATOM 10648 N N . CYS A 1 11 ? -0.610 -6.067 -7.789 1.00 65.14 11 CYS A N 17
ATOM 10649 C CA . CYS A 1 11 ? -0.561 -4.645 -8.108 1.00 32.25 11 CYS A CA 17
ATOM 10650 C C . CYS A 1 11 ? 0.254 -4.399 -9.374 1.00 54.50 11 CYS A C 17
ATOM 10651 O O . CYS A 1 11 ? 1.466 -4.609 -9.395 1.00 63.52 11 CYS A O 17
ATOM 10658 N N . ASP A 1 12 ? -0.421 -3.951 -10.427 1.00 13.31 12 ASP A N 17
ATOM 10659 C CA . ASP A 1 12 ? 0.239 -3.674 -11.697 1.00 43.32 12 ASP A CA 17
ATOM 10660 C C . ASP A 1 12 ? -0.751 -3.114 -12.714 1.00 22.30 12 ASP A C 17
ATOM 10661 O O . ASP A 1 12 ? -0.406 -2.255 -13.525 1.00 64.14 12 ASP A O 17
ATOM 10670 N N . LYS A 1 13 ? -1.983 -3.608 -12.665 1.00 74.13 13 LYS A N 17
ATOM 10671 C CA . LYS A 1 13 ? -3.025 -3.159 -13.581 1.00 40.53 13 LYS A CA 17
ATOM 10672 C C . LYS A 1 13 ? -3.684 -1.881 -13.071 1.00 31.11 13 LYS A C 17
ATOM 10673 O O . LYS A 1 13 ? -4.095 -1.802 -11.913 1.00 31.43 13 LYS A O 17
ATOM 10692 N N . CYS A 1 14 ? -3.783 -0.883 -13.942 1.00 52.04 14 CYS A N 17
ATOM 10693 C CA . CYS A 1 14 ? -4.393 0.391 -13.581 1.00 34.21 14 CYS A CA 17
ATOM 10694 C C . CYS A 1 14 ? -5.859 0.431 -14.004 1.00 11.22 14 CYS A C 17
ATOM 10695 O O . CYS A 1 14 ? -6.414 1.502 -14.254 1.00 31.33 14 CYS A O 17
ATOM 10702 N N . ILE A 1 15 ? -6.479 -0.741 -14.081 1.00 72.33 15 ILE A N 17
ATOM 10703 C CA . ILE A 1 15 ? -7.880 -0.840 -14.472 1.00 40.33 15 ILE A CA 17
ATOM 10704 C C . ILE A 1 15 ? -8.131 -0.131 -15.799 1.00 15.01 15 ILE A C 17
ATOM 10705 O O . ILE A 1 15 ? -8.660 0.980 -15.847 1.00 74.23 15 ILE A O 17
ATOM 10721 N N . PRO A 1 16 ? -7.746 -0.788 -16.903 1.00 3.30 16 PRO A N 17
ATOM 10722 C CA . PRO A 1 16 ? -7.921 -0.240 -18.251 1.00 74.55 16 PRO A CA 17
ATOM 10723 C C . PRO A 1 16 ? -9.386 -0.195 -18.672 1.00 54.51 16 PRO A C 17
ATOM 10724 O O . PRO A 1 16 ? -9.768 0.585 -19.545 1.00 41.54 16 PRO A O 17
ATOM 10735 N N . HIS A 1 17 ? -10.204 -1.035 -18.045 1.00 40.34 17 HIS A N 17
ATOM 10736 C CA . HIS A 1 17 ? -11.628 -1.089 -18.354 1.00 54.35 17 HIS A CA 17
ATOM 10737 C C . HIS A 1 17 ? -12.233 0.312 -18.375 1.00 73.24 17 HIS A C 17
ATOM 10738 O O . HIS A 1 17 ? -12.713 0.792 -19.403 1.00 32.24 17 HIS A O 17
ATOM 10752 N N . PRO A 1 18 ? -12.212 0.984 -17.215 1.00 22.22 18 PRO A N 17
ATOM 10753 C CA . PRO A 1 18 ? -12.754 2.338 -17.074 1.00 53.31 18 PRO A CA 17
ATOM 10754 C C . PRO A 1 18 ? -11.912 3.379 -17.805 1.00 34.31 18 PRO A C 17
ATOM 10755 O O . PRO A 1 18 ? -11.067 4.041 -17.204 1.00 55.02 18 PRO A O 17
ATOM 10766 N N . GLY A 1 19 ? -12.149 3.518 -19.106 1.00 35.31 19 GLY A N 17
ATOM 10767 C CA . GLY A 1 19 ? -11.405 4.480 -19.897 1.00 21.10 19 GLY A CA 17
ATOM 10768 C C . GLY A 1 19 ? -10.569 3.820 -20.976 1.00 52.41 19 GLY A C 17
ATOM 10769 O O . GLY A 1 19 ? -9.712 4.460 -21.586 1.00 4.23 19 GLY A O 17
ATOM 10773 N N . CYS A 1 20 ? -10.817 2.537 -21.213 1.00 34.43 20 CYS A N 17
ATOM 10774 C CA . CYS A 1 20 ? -10.080 1.788 -22.224 1.00 14.52 20 CYS A CA 17
ATOM 10775 C C . CYS A 1 20 ? -10.592 0.354 -22.320 1.00 13.11 20 CYS A C 17
ATOM 10776 O O . CYS A 1 20 ? -11.423 -0.075 -21.519 1.00 21.20 20 CYS A O 17
ATOM 10783 N N . VAL A 1 21 ? -10.090 -0.383 -23.306 1.00 13.22 21 VAL A N 17
ATOM 10784 C CA . VAL A 1 21 ? -10.495 -1.769 -23.506 1.00 61.15 21 VAL A CA 17
ATOM 10785 C C . VAL A 1 21 ? -9.282 -2.687 -23.602 1.00 22.44 21 VAL A C 17
ATOM 10786 O O . VAL A 1 21 ? -9.052 -3.523 -22.726 1.00 44.44 21 VAL A O 17
ATOM 10799 N N . HIS A 1 22 ? -8.507 -2.527 -24.670 1.00 74.12 22 HIS A N 17
ATOM 10800 C CA . HIS A 1 22 ? -7.316 -3.342 -24.880 1.00 4.53 22 HIS A CA 17
ATOM 10801 C C . HIS A 1 22 ? -6.058 -2.478 -24.865 1.00 1.14 22 HIS A C 17
ATOM 10802 O O . HIS A 1 22 ? -6.104 -1.291 -25.183 1.00 53.34 22 HIS A O 17
ATOM 10816 N N . GLY A 1 23 ? -4.934 -3.083 -24.491 1.00 35.21 23 GLY A N 17
ATOM 10817 C CA . GLY A 1 23 ? -3.681 -2.354 -24.440 1.00 64.23 23 GLY A CA 17
ATOM 10818 C C . GLY A 1 23 ? -2.955 -2.539 -23.122 1.00 71.44 23 GLY A C 17
ATOM 10819 O O . GLY A 1 23 ? -3.026 -3.607 -22.512 1.00 43.32 23 GLY A O 17
ATOM 10823 N N . ILE A 1 24 ? -2.255 -1.499 -22.683 1.00 62.21 24 ILE A N 17
ATOM 10824 C CA . ILE A 1 24 ? -1.513 -1.553 -21.430 1.00 10.15 24 ILE A CA 17
ATOM 10825 C C . ILE A 1 24 ? -1.480 -0.188 -20.751 1.00 51.53 24 ILE A C 17
ATOM 10826 O O . ILE A 1 24 ? -2.114 0.762 -21.212 1.00 13.21 24 ILE A O 17
ATOM 10842 N N . CYS A 1 25 ? -0.735 -0.095 -19.655 1.00 30.41 25 CYS A N 17
ATOM 10843 C CA . CYS A 1 25 ? -0.617 1.154 -18.913 1.00 20.23 25 CYS A CA 17
ATOM 10844 C C . CYS A 1 25 ? 0.403 1.023 -17.786 1.00 25.53 25 CYS A C 17
ATOM 10845 O O . CYS A 1 25 ? 0.549 -0.043 -17.188 1.00 1.44 25 CYS A O 17
ATOM 10852 N N . ASN A 1 26 ? 1.107 2.114 -17.502 1.00 21.20 26 ASN A N 17
ATOM 10853 C CA . ASN A 1 26 ? 2.114 2.121 -16.447 1.00 43.02 26 ASN A CA 17
ATOM 10854 C C . ASN A 1 26 ? 1.687 3.022 -15.293 1.00 14.31 26 ASN A C 17
ATOM 10855 O O . ASN A 1 26 ? 2.114 2.834 -14.155 1.00 21.34 26 ASN A O 17
ATOM 10866 N N . GLU A 1 27 ? 0.840 4.001 -15.596 1.00 12.31 27 GLU A N 17
ATOM 10867 C CA . GLU A 1 27 ? 0.355 4.932 -14.583 1.00 73.42 27 GLU A CA 17
ATOM 10868 C C . GLU A 1 27 ? -1.110 4.659 -14.251 1.00 44.31 27 GLU A C 17
ATOM 10869 O O . GLU A 1 27 ? -1.837 4.021 -15.013 1.00 2.34 27 GLU A O 17
ATOM 10881 N N . PRO A 1 28 ? -1.553 5.154 -13.086 1.00 34.20 28 PRO A N 17
ATOM 10882 C CA . PRO A 1 28 ? -2.934 4.977 -12.625 1.00 41.05 28 PRO A CA 17
ATOM 10883 C C . PRO A 1 28 ? -3.930 5.778 -13.457 1.00 45.32 28 PRO A C 17
ATOM 10884 O O . PRO A 1 28 ? -3.746 6.975 -13.678 1.00 51.33 28 PRO A O 17
ATOM 10895 N N . TRP A 1 29 ? -4.983 5.111 -13.915 1.00 3.23 29 TRP A N 17
ATOM 10896 C CA . TRP A 1 29 ? -6.008 5.763 -14.722 1.00 60.41 29 TRP A CA 17
ATOM 10897 C C . TRP A 1 29 ? -5.427 6.263 -16.040 1.00 3.33 29 TRP A C 17
ATOM 10898 O O . TRP A 1 29 ? -5.110 7.444 -16.179 1.00 1.33 29 TRP A O 17
ATOM 10919 N N . GLN A 1 30 ? -5.290 5.358 -17.003 1.00 63.02 30 GLN A N 17
ATOM 10920 C CA . GLN A 1 30 ? -4.746 5.710 -18.309 1.00 64.35 30 GLN A CA 17
ATOM 10921 C C . GLN A 1 30 ? -5.288 4.783 -19.393 1.00 15.44 30 GLN A C 17
ATOM 10922 O O . GLN A 1 30 ? -6.082 3.884 -19.115 1.00 32.14 30 GLN A O 17
ATOM 10936 N N . CYS A 1 31 ? -4.856 5.009 -20.629 1.00 0.24 31 CYS A N 17
ATOM 10937 C CA . CYS A 1 31 ? -5.299 4.196 -21.755 1.00 4.03 31 CYS A CA 17
ATOM 10938 C C . CYS A 1 31 ? -4.279 4.237 -22.890 1.00 12.45 31 CYS A C 17
ATOM 10939 O O . CYS A 1 31 ? -4.221 5.203 -23.652 1.00 3.44 31 CYS A O 17
ATOM 10946 N N . LEU A 1 32 ? -3.478 3.183 -22.996 1.00 2.41 32 LEU A N 17
ATOM 10947 C CA . LEU A 1 32 ? -2.460 3.098 -24.038 1.00 32.03 32 LEU A CA 17
ATOM 10948 C C . LEU A 1 32 ? -2.836 2.051 -25.081 1.00 61.04 32 LEU A C 17
ATOM 10949 O O . LEU A 1 32 ? -3.516 1.071 -24.776 1.00 61.23 32 LEU A O 17
ATOM 10965 N N . CYS A 1 33 ? -2.387 2.264 -26.314 1.00 20.02 33 CYS A N 17
ATOM 10966 C CA . CYS A 1 33 ? -2.674 1.339 -27.403 1.00 62.42 33 CYS A CA 17
ATOM 10967 C C . CYS A 1 33 ? -1.958 1.765 -28.682 1.00 15.31 33 CYS A C 17
ATOM 10968 O O . CYS A 1 33 ? -1.579 2.926 -28.834 1.00 70.13 33 CYS A O 17
ATOM 10975 N N . GLU A 1 34 ? -1.779 0.818 -29.597 1.00 42.12 34 GLU A N 17
ATOM 10976 C CA . GLU A 1 34 ? -1.109 1.096 -30.862 1.00 43.31 34 GLU A CA 17
ATOM 10977 C C . GLU A 1 34 ? -1.813 2.221 -31.615 1.00 54.02 34 GLU A C 17
ATOM 10978 O O . GLU A 1 34 ? -3.020 2.422 -31.469 1.00 63.11 34 GLU A O 17
ATOM 10990 N N . THR A 1 35 ? -1.052 2.953 -32.422 1.00 5.42 35 THR A N 17
ATOM 10991 C CA . THR A 1 35 ? -1.601 4.059 -33.197 1.00 23.23 35 THR A CA 17
ATOM 10992 C C . THR A 1 35 ? -2.736 3.588 -34.098 1.00 61.54 35 THR A C 17
ATOM 10993 O O . THR A 1 35 ? -3.706 4.311 -34.321 1.00 3.15 35 THR A O 17
ATOM 11004 N N . ASN A 1 36 ? -2.609 2.370 -34.615 1.00 25.41 36 ASN A N 17
ATOM 11005 C CA . ASN A 1 36 ? -3.625 1.802 -35.493 1.00 60.41 36 ASN A CA 17
ATOM 11006 C C . ASN A 1 36 ? -5.000 1.846 -34.834 1.00 30.05 36 ASN A C 17
ATOM 11007 O O . ASN A 1 36 ? -6.000 2.160 -35.480 1.00 4.12 36 ASN A O 17
ATOM 11018 N N . TRP A 1 37 ? -5.042 1.530 -33.544 1.00 42.13 37 TRP A N 17
ATOM 11019 C CA . TRP A 1 37 ? -6.294 1.534 -32.797 1.00 12.42 37 TRP A CA 17
ATOM 11020 C C . TRP A 1 37 ? -6.976 2.895 -32.885 1.00 53.14 37 TRP A C 17
ATOM 11021 O O . TRP A 1 37 ? -6.325 3.934 -32.785 1.00 12.12 37 TRP A O 17
ATOM 11042 N N . GLY A 1 38 ? -8.292 2.882 -33.074 1.00 75.31 38 GLY A N 17
ATOM 11043 C CA . GLY A 1 38 ? -9.040 4.121 -33.173 1.00 14.52 38 GLY A CA 17
ATOM 11044 C C . GLY A 1 38 ? -9.932 4.358 -31.970 1.00 2.11 38 GLY A C 17
ATOM 11045 O O . GLY A 1 38 ? -10.138 3.460 -31.155 1.00 30.11 38 GLY A O 17
ATOM 11049 N N . GLY A 1 39 ? -10.461 5.573 -31.857 1.00 74.42 39 GLY A N 17
ATOM 11050 C CA . GLY A 1 39 ? -11.328 5.903 -30.741 1.00 42.40 39 GLY A CA 17
ATOM 11051 C C . GLY A 1 39 ? -10.571 6.528 -29.585 1.00 75.42 39 GLY A C 17
ATOM 11052 O O . GLY A 1 39 ? -9.425 6.947 -29.741 1.00 10.15 39 GLY A O 17
ATOM 11056 N N . GLN A 1 40 ? -11.215 6.591 -28.424 1.00 71.40 40 GLN A N 17
ATOM 11057 C CA . GLN A 1 40 ? -10.596 7.171 -27.238 1.00 63.24 40 GLN A CA 17
ATOM 11058 C C . GLN A 1 40 ? -10.254 6.090 -26.218 1.00 75.31 40 GLN A C 17
ATOM 11059 O O . GLN A 1 40 ? -9.235 6.169 -25.532 1.00 23.42 40 GLN A O 17
ATOM 11073 N N . LEU A 1 41 ? -11.114 5.081 -26.123 1.00 65.10 41 LEU A N 17
ATOM 11074 C CA . LEU A 1 41 ? -10.903 3.983 -25.186 1.00 34.12 41 LEU A CA 17
ATOM 11075 C C . LEU A 1 41 ? -10.216 2.806 -25.871 1.00 13.01 41 LEU A C 17
ATOM 11076 O O . LEU A 1 41 ? -10.329 1.663 -25.427 1.00 2.14 41 LEU A O 17
ATOM 11092 N N . CYS A 1 42 ? -9.503 3.093 -26.954 1.00 44.44 42 CYS A N 17
ATOM 11093 C CA . CYS A 1 42 ? -8.795 2.060 -27.701 1.00 10.13 42 CYS A CA 17
ATOM 11094 C C . CYS A 1 42 ? -9.734 0.915 -28.068 1.00 30.55 42 CYS A C 17
ATOM 11095 O O . CYS A 1 42 ? -9.627 -0.186 -27.527 1.00 75.50 42 CYS A O 17
ATOM 11102 N N . ASP A 1 43 ? -10.652 1.182 -28.989 1.00 55.12 43 ASP A N 17
ATOM 11103 C CA . ASP A 1 43 ? -11.610 0.174 -29.430 1.00 23.01 43 ASP A CA 17
ATOM 11104 C C . ASP A 1 43 ? -11.579 0.023 -30.948 1.00 34.44 43 ASP A C 17
ATOM 11105 O O . ASP A 1 43 ? -11.142 0.923 -31.664 1.00 2.32 43 ASP A O 17
ATOM 11114 N N . LYS A 1 44 ? -12.046 -1.123 -31.432 1.00 73.11 44 LYS A N 17
ATOM 11115 C CA . LYS A 1 44 ? -12.073 -1.394 -32.865 1.00 35.15 44 LYS A CA 17
ATOM 11116 C C . LYS A 1 44 ? -12.992 -0.413 -33.586 1.00 61.35 44 LYS A C 17
ATOM 11117 O O . LYS A 1 44 ? -14.153 -0.720 -33.859 1.00 63.51 44 LYS A O 17
ATOM 11136 N N . ARG A 1 1 ? 2.801 0.662 -1.230 1.00 74.31 1 ARG A N 18
ATOM 11137 C CA . ARG A 1 1 ? 1.371 0.948 -1.246 1.00 42.21 1 ARG A CA 18
ATOM 11138 C C . ARG A 1 1 ? 0.683 0.220 -2.397 1.00 65.31 1 ARG A C 18
ATOM 11139 O O . ARG A 1 1 ? 1.066 0.370 -3.558 1.00 30.31 1 ARG A O 18
ATOM 11160 N N . CYS A 1 2 ? -0.333 -0.570 -2.067 1.00 60.13 2 CYS A N 18
ATOM 11161 C CA . CYS A 1 2 ? -1.074 -1.323 -3.072 1.00 30.21 2 CYS A CA 18
ATOM 11162 C C . CYS A 1 2 ? -2.529 -1.509 -2.649 1.00 45.22 2 CYS A C 18
ATOM 11163 O O . CYS A 1 2 ? -2.897 -2.547 -2.100 1.00 54.34 2 CYS A O 18
ATOM 11170 N N . GLN A 1 3 ? -3.348 -0.496 -2.909 1.00 55.43 3 GLN A N 18
ATOM 11171 C CA . GLN A 1 3 ? -4.762 -0.547 -2.555 1.00 70.34 3 GLN A CA 18
ATOM 11172 C C . GLN A 1 3 ? -5.498 0.684 -3.073 1.00 10.35 3 GLN A C 18
ATOM 11173 O O . GLN A 1 3 ? -6.339 1.254 -2.377 1.00 54.44 3 GLN A O 18
ATOM 11187 N N . TYR A 1 4 ? -5.176 1.090 -4.296 1.00 24.43 4 TYR A N 18
ATOM 11188 C CA . TYR A 1 4 ? -5.804 2.256 -4.905 1.00 32.40 4 TYR A CA 18
ATOM 11189 C C . TYR A 1 4 ? -5.400 2.389 -6.370 1.00 53.01 4 TYR A C 18
ATOM 11190 O O . TYR A 1 4 ? -4.275 2.776 -6.683 1.00 72.41 4 TYR A O 18
ATOM 11208 N N . GLY A 1 5 ? -6.329 2.066 -7.265 1.00 71.11 5 GLY A N 18
ATOM 11209 C CA . GLY A 1 5 ? -6.053 2.156 -8.687 1.00 5.21 5 GLY A CA 18
ATOM 11210 C C . GLY A 1 5 ? -5.101 1.076 -9.162 1.00 42.31 5 GLY A C 18
ATOM 11211 O O . GLY A 1 5 ? -4.362 1.272 -10.127 1.00 71.22 5 GLY A O 18
ATOM 11215 N N . TRP A 1 6 ? -5.117 -0.065 -8.483 1.00 2.44 6 TRP A N 18
ATOM 11216 C CA . TRP A 1 6 ? -4.247 -1.179 -8.840 1.00 63.24 6 TRP A CA 18
ATOM 11217 C C . TRP A 1 6 ? -4.884 -2.511 -8.461 1.00 33.13 6 TRP A C 18
ATOM 11218 O O . TRP A 1 6 ? -5.074 -2.803 -7.280 1.00 73.45 6 TRP A O 18
ATOM 11239 N N . GLN A 1 7 ? -5.212 -3.314 -9.468 1.00 10.11 7 GLN A N 18
ATOM 11240 C CA . GLN A 1 7 ? -5.829 -4.615 -9.238 1.00 1.14 7 GLN A CA 18
ATOM 11241 C C . GLN A 1 7 ? -5.023 -5.725 -9.903 1.00 64.22 7 GLN A C 18
ATOM 11242 O O . GLN A 1 7 ? -3.937 -5.487 -10.431 1.00 54.15 7 GLN A O 18
ATOM 11256 N N . GLY A 1 8 ? -5.561 -6.941 -9.873 1.00 51.43 8 GLY A N 18
ATOM 11257 C CA . GLY A 1 8 ? -4.878 -8.070 -10.477 1.00 4.24 8 GLY A CA 18
ATOM 11258 C C . GLY A 1 8 ? -4.382 -9.065 -9.447 1.00 22.25 8 GLY A C 18
ATOM 11259 O O . GLY A 1 8 ? -4.813 -9.043 -8.293 1.00 31.21 8 GLY A O 18
ATOM 11263 N N . LEU A 1 9 ? -3.475 -9.942 -9.862 1.00 44.13 9 LEU A N 18
ATOM 11264 C CA . LEU A 1 9 ? -2.920 -10.952 -8.968 1.00 12.15 9 LEU A CA 18
ATOM 11265 C C . LEU A 1 9 ? -2.366 -10.311 -7.699 1.00 41.34 9 LEU A C 18
ATOM 11266 O O . LEU A 1 9 ? -2.527 -10.843 -6.601 1.00 24.30 9 LEU A O 18
ATOM 11282 N N . TYR A 1 10 ? -1.715 -9.164 -7.859 1.00 10.24 10 TYR A N 18
ATOM 11283 C CA . TYR A 1 10 ? -1.137 -8.450 -6.727 1.00 2.44 10 TYR A CA 18
ATOM 11284 C C . TYR A 1 10 ? -1.180 -6.942 -6.954 1.00 45.34 10 TYR A C 18
ATOM 11285 O O . TYR A 1 10 ? -1.943 -6.225 -6.306 1.00 63.00 10 TYR A O 18
ATOM 11303 N N . CYS A 1 11 ? -0.354 -6.466 -7.881 1.00 74.42 11 CYS A N 18
ATOM 11304 C CA . CYS A 1 11 ? -0.296 -5.044 -8.197 1.00 70.41 11 CYS A CA 18
ATOM 11305 C C . CYS A 1 11 ? 0.476 -4.806 -9.492 1.00 34.01 11 CYS A C 18
ATOM 11306 O O . CYS A 1 11 ? 1.688 -5.010 -9.550 1.00 43.25 11 CYS A O 18
ATOM 11313 N N . ASP A 1 12 ? -0.236 -4.373 -10.527 1.00 30.23 12 ASP A N 18
ATOM 11314 C CA . ASP A 1 12 ? 0.381 -4.105 -11.821 1.00 22.54 12 ASP A CA 18
ATOM 11315 C C . ASP A 1 12 ? -0.650 -3.586 -12.818 1.00 32.24 12 ASP A C 18
ATOM 11316 O O . ASP A 1 12 ? -0.346 -2.740 -13.658 1.00 41.51 12 ASP A O 18
ATOM 11325 N N . LYS A 1 13 ? -1.872 -4.100 -12.719 1.00 44.11 13 LYS A N 18
ATOM 11326 C CA . LYS A 1 13 ? -2.949 -3.689 -13.611 1.00 52.02 13 LYS A CA 18
ATOM 11327 C C . LYS A 1 13 ? -3.623 -2.419 -13.102 1.00 3.31 13 LYS A C 18
ATOM 11328 O O . LYS A 1 13 ? -4.031 -2.342 -11.943 1.00 20.44 13 LYS A O 18
ATOM 11347 N N . CYS A 1 14 ? -3.737 -1.424 -13.975 1.00 71.05 14 CYS A N 18
ATOM 11348 C CA . CYS A 1 14 ? -4.362 -0.157 -13.615 1.00 72.21 14 CYS A CA 18
ATOM 11349 C C . CYS A 1 14 ? -5.830 -0.136 -14.033 1.00 23.51 14 CYS A C 18
ATOM 11350 O O . CYS A 1 14 ? -6.403 0.927 -14.271 1.00 1.25 14 CYS A O 18
ATOM 11357 N N . ILE A 1 15 ? -6.431 -1.318 -14.120 1.00 30.13 15 ILE A N 18
ATOM 11358 C CA . ILE A 1 15 ? -7.831 -1.435 -14.507 1.00 73.51 15 ILE A CA 18
ATOM 11359 C C . ILE A 1 15 ? -8.097 -0.724 -15.829 1.00 55.41 15 ILE A C 18
ATOM 11360 O O . ILE A 1 15 ? -8.645 0.378 -15.870 1.00 55.12 15 ILE A O 18
ATOM 11376 N N . PRO A 1 16 ? -7.702 -1.367 -16.938 1.00 35.23 16 PRO A N 18
ATOM 11377 C CA . PRO A 1 16 ? -7.890 -0.815 -18.283 1.00 31.33 16 PRO A CA 18
ATOM 11378 C C . PRO A 1 16 ? -9.356 -0.792 -18.701 1.00 34.25 16 PRO A C 18
ATOM 11379 O O . PRO A 1 16 ? -9.752 -0.016 -19.571 1.00 13.24 16 PRO A O 18
ATOM 11390 N N . HIS A 1 17 ? -10.159 -1.648 -18.075 1.00 2.41 17 HIS A N 18
ATOM 11391 C CA . HIS A 1 17 ? -11.583 -1.724 -18.382 1.00 22.24 17 HIS A CA 18
ATOM 11392 C C . HIS A 1 17 ? -12.211 -0.334 -18.394 1.00 34.03 17 HIS A C 18
ATOM 11393 O O . HIS A 1 17 ? -12.701 0.143 -19.417 1.00 52.45 17 HIS A O 18
ATOM 11407 N N . PRO A 1 18 ? -12.199 0.332 -17.229 1.00 71.25 18 PRO A N 18
ATOM 11408 C CA . PRO A 1 18 ? -12.764 1.676 -17.080 1.00 52.24 18 PRO A CA 18
ATOM 11409 C C . PRO A 1 18 ? -11.942 2.735 -17.807 1.00 25.31 18 PRO A C 18
ATOM 11410 O O . PRO A 1 18 ? -11.106 3.407 -17.204 1.00 64.34 18 PRO A O 18
ATOM 11421 N N . GLY A 1 19 ? -12.185 2.878 -19.106 1.00 43.23 19 GLY A N 18
ATOM 11422 C CA . GLY A 1 19 ? -11.458 3.857 -19.893 1.00 51.33 19 GLY A CA 18
ATOM 11423 C C . GLY A 1 19 ? -10.608 3.218 -20.973 1.00 23.21 19 GLY A C 18
ATOM 11424 O O . GLY A 1 19 ? -9.770 3.879 -21.587 1.00 52.23 19 GLY A O 18
ATOM 11428 N N . CYS A 1 20 ? -10.821 1.927 -21.205 1.00 22.25 20 CYS A N 18
ATOM 11429 C CA . CYS A 1 20 ? -10.066 1.196 -22.216 1.00 13.14 20 CYS A CA 18
ATOM 11430 C C . CYS A 1 20 ? -10.535 -0.254 -22.302 1.00 3.35 20 CYS A C 18
ATOM 11431 O O . CYS A 1 20 ? -11.362 -0.699 -21.506 1.00 11.51 20 CYS A O 18
ATOM 11438 N N . VAL A 1 21 ? -9.999 -0.986 -23.273 1.00 20.21 21 VAL A N 18
ATOM 11439 C CA . VAL A 1 21 ? -10.360 -2.386 -23.463 1.00 12.03 21 VAL A CA 18
ATOM 11440 C C . VAL A 1 21 ? -9.119 -3.264 -23.573 1.00 3.12 21 VAL A C 18
ATOM 11441 O O . VAL A 1 21 ? -8.948 -4.216 -22.810 1.00 53.40 21 VAL A O 18
ATOM 11454 N N . HIS A 1 22 ? -8.253 -2.938 -24.527 1.00 44.30 22 HIS A N 18
ATOM 11455 C CA . HIS A 1 22 ? -7.025 -3.696 -24.737 1.00 24.33 22 HIS A CA 18
ATOM 11456 C C . HIS A 1 22 ? -5.804 -2.784 -24.668 1.00 2.35 22 HIS A C 18
ATOM 11457 O O . HIS A 1 22 ? -5.931 -1.560 -24.649 1.00 72.25 22 HIS A O 18
ATOM 11471 N N . GLY A 1 23 ? -4.620 -3.388 -24.628 1.00 71.32 23 GLY A N 18
ATOM 11472 C CA . GLY A 1 23 ? -3.394 -2.615 -24.560 1.00 50.14 23 GLY A CA 18
ATOM 11473 C C . GLY A 1 23 ? -2.670 -2.791 -23.241 1.00 23.14 23 GLY A C 18
ATOM 11474 O O . GLY A 1 23 ? -2.729 -3.859 -22.630 1.00 52.12 23 GLY A O 18
ATOM 11478 N N . ILE A 1 24 ? -1.983 -1.743 -22.800 1.00 2.51 24 ILE A N 18
ATOM 11479 C CA . ILE A 1 24 ? -1.244 -1.787 -21.544 1.00 64.05 24 ILE A CA 18
ATOM 11480 C C . ILE A 1 24 ? -1.281 -0.437 -20.836 1.00 75.21 24 ILE A C 18
ATOM 11481 O O . ILE A 1 24 ? -1.917 0.506 -21.308 1.00 1.33 24 ILE A O 18
ATOM 11497 N N . CYS A 1 25 ? -0.595 -0.351 -19.701 1.00 74.24 25 CYS A N 18
ATOM 11498 C CA . CYS A 1 25 ? -0.548 0.883 -18.927 1.00 54.22 25 CYS A CA 18
ATOM 11499 C C . CYS A 1 25 ? 0.474 0.779 -17.799 1.00 45.45 25 CYS A C 18
ATOM 11500 O O . CYS A 1 25 ? 0.697 -0.297 -17.247 1.00 42.01 25 CYS A O 18
ATOM 11507 N N . ASN A 1 26 ? 1.093 1.907 -17.464 1.00 21.24 26 ASN A N 18
ATOM 11508 C CA . ASN A 1 26 ? 2.093 1.943 -16.402 1.00 55.21 26 ASN A CA 18
ATOM 11509 C C . ASN A 1 26 ? 1.613 2.797 -15.232 1.00 73.12 26 ASN A C 18
ATOM 11510 O O . ASN A 1 26 ? 2.044 2.607 -14.095 1.00 53.14 26 ASN A O 18
ATOM 11521 N N . GLU A 1 27 ? 0.718 3.737 -15.520 1.00 72.24 27 GLU A N 18
ATOM 11522 C CA . GLU A 1 27 ? 0.180 4.619 -14.492 1.00 10.52 27 GLU A CA 18
ATOM 11523 C C . GLU A 1 27 ? -1.277 4.280 -14.191 1.00 70.10 27 GLU A C 18
ATOM 11524 O O . GLU A 1 27 ? -1.967 3.636 -14.982 1.00 24.54 27 GLU A O 18
ATOM 11536 N N . PRO A 1 28 ? -1.758 4.723 -13.020 1.00 23.12 28 PRO A N 18
ATOM 11537 C CA . PRO A 1 28 ? -3.137 4.478 -12.587 1.00 4.34 28 PRO A CA 18
ATOM 11538 C C . PRO A 1 28 ? -4.151 5.263 -13.411 1.00 71.14 28 PRO A C 18
ATOM 11539 O O . PRO A 1 28 ? -4.001 6.468 -13.615 1.00 21.33 28 PRO A O 18
ATOM 11550 N N . TRP A 1 29 ? -5.183 4.573 -13.883 1.00 60.23 29 TRP A N 18
ATOM 11551 C CA . TRP A 1 29 ? -6.223 5.206 -14.686 1.00 41.31 29 TRP A CA 18
ATOM 11552 C C . TRP A 1 29 ? -5.650 5.744 -15.993 1.00 31.12 29 TRP A C 18
ATOM 11553 O O . TRP A 1 29 ? -5.426 6.946 -16.134 1.00 31.23 29 TRP A O 18
ATOM 11574 N N . GLN A 1 30 ? -5.416 4.847 -16.945 1.00 21.41 30 GLN A N 18
ATOM 11575 C CA . GLN A 1 30 ? -4.868 5.233 -18.240 1.00 75.10 30 GLN A CA 18
ATOM 11576 C C . GLN A 1 30 ? -5.381 4.313 -19.344 1.00 2.43 30 GLN A C 18
ATOM 11577 O O . GLN A 1 30 ? -6.185 3.415 -19.094 1.00 64.52 30 GLN A O 18
ATOM 11591 N N . CYS A 1 31 ? -4.911 4.544 -20.565 1.00 1.40 31 CYS A N 18
ATOM 11592 C CA . CYS A 1 31 ? -5.322 3.738 -21.708 1.00 45.10 31 CYS A CA 18
ATOM 11593 C C . CYS A 1 31 ? -4.315 3.860 -22.849 1.00 34.51 31 CYS A C 18
ATOM 11594 O O . CYS A 1 31 ? -4.291 4.861 -23.566 1.00 72.53 31 CYS A O 18
ATOM 11601 N N . LEU A 1 32 ? -3.487 2.834 -23.011 1.00 3.01 32 LEU A N 18
ATOM 11602 C CA . LEU A 1 32 ? -2.478 2.825 -24.065 1.00 21.43 32 LEU A CA 18
ATOM 11603 C C . LEU A 1 32 ? -2.775 1.737 -25.093 1.00 5.43 32 LEU A C 18
ATOM 11604 O O . LEU A 1 32 ? -3.474 0.767 -24.802 1.00 32.15 32 LEU A O 18
ATOM 11620 N N . CYS A 1 33 ? -2.236 1.905 -26.296 1.00 12.41 33 CYS A N 18
ATOM 11621 C CA . CYS A 1 33 ? -2.441 0.938 -27.368 1.00 1.55 33 CYS A CA 18
ATOM 11622 C C . CYS A 1 33 ? -1.672 1.345 -28.621 1.00 53.35 33 CYS A C 18
ATOM 11623 O O . CYS A 1 33 ? -1.222 2.484 -28.743 1.00 14.21 33 CYS A O 18
ATOM 11630 N N . GLU A 1 34 ? -1.527 0.406 -29.551 1.00 23.24 34 GLU A N 18
ATOM 11631 C CA . GLU A 1 34 ? -0.812 0.667 -30.795 1.00 32.14 34 GLU A CA 18
ATOM 11632 C C . GLU A 1 34 ? -1.566 1.678 -31.653 1.00 51.41 34 GLU A C 18
ATOM 11633 O O . GLU A 1 34 ? -2.693 2.061 -31.338 1.00 35.34 34 GLU A O 18
ATOM 11645 N N . THR A 1 35 ? -0.935 2.109 -32.741 1.00 52.31 35 THR A N 18
ATOM 11646 C CA . THR A 1 35 ? -1.544 3.077 -33.645 1.00 0.33 35 THR A CA 18
ATOM 11647 C C . THR A 1 35 ? -2.658 2.438 -34.466 1.00 0.13 35 THR A C 18
ATOM 11648 O O . THR A 1 35 ? -3.597 3.113 -34.887 1.00 23.54 35 THR A O 18
ATOM 11659 N N . ASN A 1 36 ? -2.548 1.133 -34.689 1.00 64.53 36 ASN A N 18
ATOM 11660 C CA . ASN A 1 36 ? -3.547 0.402 -35.460 1.00 62.05 36 ASN A CA 18
ATOM 11661 C C . ASN A 1 36 ? -4.938 0.590 -34.864 1.00 74.11 36 ASN A C 18
ATOM 11662 O O . ASN A 1 36 ? -5.941 0.554 -35.578 1.00 44.32 36 ASN A O 18
ATOM 11673 N N . TRP A 1 37 ? -4.992 0.790 -33.552 1.00 45.54 37 TRP A N 18
ATOM 11674 C CA . TRP A 1 37 ? -6.260 0.985 -32.860 1.00 34.21 37 TRP A CA 18
ATOM 11675 C C . TRP A 1 37 ? -6.841 2.362 -33.164 1.00 20.54 37 TRP A C 18
ATOM 11676 O O . TRP A 1 37 ? -7.844 2.481 -33.866 1.00 10.43 37 TRP A O 18
ATOM 11697 N N . GLY A 1 38 ? -6.203 3.399 -32.630 1.00 14.21 38 GLY A N 18
ATOM 11698 C CA . GLY A 1 38 ? -6.672 4.754 -32.856 1.00 21.10 38 GLY A CA 18
ATOM 11699 C C . GLY A 1 38 ? -8.077 4.976 -32.333 1.00 11.31 38 GLY A C 18
ATOM 11700 O O . GLY A 1 38 ? -9.056 4.652 -33.004 1.00 64.52 38 GLY A O 18
ATOM 11704 N N . GLY A 1 39 ? -8.178 5.531 -31.128 1.00 70.25 39 GLY A N 18
ATOM 11705 C CA . GLY A 1 39 ? -9.478 5.785 -30.535 1.00 61.23 39 GLY A CA 18
ATOM 11706 C C . GLY A 1 39 ? -9.375 6.408 -29.157 1.00 44.15 39 GLY A C 18
ATOM 11707 O O . GLY A 1 39 ? -8.324 6.928 -28.782 1.00 70.42 39 GLY A O 18
ATOM 11711 N N . GLN A 1 40 ? -10.468 6.358 -28.404 1.00 30.15 40 GLN A N 18
ATOM 11712 C CA . GLN A 1 40 ? -10.496 6.925 -27.060 1.00 62.34 40 GLN A CA 18
ATOM 11713 C C . GLN A 1 40 ? -10.253 5.847 -26.009 1.00 61.54 40 GLN A C 18
ATOM 11714 O O . GLN A 1 40 ? -9.549 6.072 -25.024 1.00 44.24 40 GLN A O 18
ATOM 11728 N N . LEU A 1 41 ? -10.840 4.675 -26.225 1.00 33.32 41 LEU A N 18
ATOM 11729 C CA . LEU A 1 41 ? -10.688 3.560 -25.296 1.00 11.44 41 LEU A CA 18
ATOM 11730 C C . LEU A 1 41 ? -9.989 2.383 -25.967 1.00 63.12 41 LEU A C 18
ATOM 11731 O O . LEU A 1 41 ? -10.099 1.242 -25.517 1.00 54.11 41 LEU A O 18
ATOM 11747 N N . CYS A 1 42 ? -9.266 2.667 -27.046 1.00 14.43 42 CYS A N 18
ATOM 11748 C CA . CYS A 1 42 ? -8.547 1.633 -27.779 1.00 43.43 42 CYS A CA 18
ATOM 11749 C C . CYS A 1 42 ? -9.473 0.474 -28.135 1.00 50.11 42 CYS A C 18
ATOM 11750 O O . CYS A 1 42 ? -9.127 -0.692 -27.944 1.00 42.23 42 CYS A O 18
ATOM 11757 N N . ASP A 1 43 ? -10.651 0.803 -28.653 1.00 52.30 43 ASP A N 18
ATOM 11758 C CA . ASP A 1 43 ? -11.627 -0.210 -29.037 1.00 55.41 43 ASP A CA 18
ATOM 11759 C C . ASP A 1 43 ? -11.658 -0.388 -30.552 1.00 14.31 43 ASP A C 18
ATOM 11760 O O . ASP A 1 43 ? -11.948 -1.474 -31.055 1.00 12.44 43 ASP A O 18
ATOM 11769 N N . LYS A 1 44 ? -11.359 0.686 -31.275 1.00 1.01 44 LYS A N 18
ATOM 11770 C CA . LYS A 1 44 ? -11.352 0.650 -32.733 1.00 22.15 44 LYS A CA 18
ATOM 11771 C C . LYS A 1 44 ? -9.925 0.684 -33.271 1.00 20.13 44 LYS A C 18
ATOM 11772 O O . LYS A 1 44 ? -9.628 0.091 -34.308 1.00 72.31 44 LYS A O 18
ATOM 11791 N N . ARG A 1 1 ? 0.162 -2.014 1.349 1.00 30.41 1 ARG A N 19
ATOM 11792 C CA . ARG A 1 1 ? -0.558 -0.751 1.249 1.00 53.20 1 ARG A CA 19
ATOM 11793 C C . ARG A 1 1 ? -0.826 -0.392 -0.210 1.00 0.33 1 ARG A C 19
ATOM 11794 O O . ARG A 1 1 ? -0.584 0.737 -0.637 1.00 5.41 1 ARG A O 19
ATOM 11815 N N . CYS A 1 2 ? -1.327 -1.360 -0.970 1.00 2.14 2 CYS A N 19
ATOM 11816 C CA . CYS A 1 2 ? -1.627 -1.148 -2.380 1.00 42.44 2 CYS A CA 19
ATOM 11817 C C . CYS A 1 2 ? -3.081 -1.495 -2.686 1.00 30.25 2 CYS A C 19
ATOM 11818 O O . CYS A 1 2 ? -3.392 -2.622 -3.069 1.00 32.42 2 CYS A O 19
ATOM 11825 N N . GLN A 1 3 ? -3.966 -0.519 -2.513 1.00 2.53 3 GLN A N 19
ATOM 11826 C CA . GLN A 1 3 ? -5.387 -0.721 -2.769 1.00 62.51 3 GLN A CA 19
ATOM 11827 C C . GLN A 1 3 ? -6.013 0.527 -3.380 1.00 54.35 3 GLN A C 19
ATOM 11828 O O . GLN A 1 3 ? -6.967 1.086 -2.837 1.00 24.54 3 GLN A O 19
ATOM 11842 N N . TYR A 1 4 ? -5.472 0.961 -4.513 1.00 62.23 4 TYR A N 19
ATOM 11843 C CA . TYR A 1 4 ? -5.976 2.146 -5.197 1.00 72.32 4 TYR A CA 19
ATOM 11844 C C . TYR A 1 4 ? -5.360 2.276 -6.587 1.00 3.44 4 TYR A C 19
ATOM 11845 O O . TYR A 1 4 ? -4.170 2.556 -6.727 1.00 1.44 4 TYR A O 19
ATOM 11863 N N . GLY A 1 5 ? -6.180 2.072 -7.613 1.00 32.13 5 GLY A N 19
ATOM 11864 C CA . GLY A 1 5 ? -5.699 2.171 -8.978 1.00 54.54 5 GLY A CA 19
ATOM 11865 C C . GLY A 1 5 ? -4.692 1.091 -9.319 1.00 32.14 5 GLY A C 19
ATOM 11866 O O . GLY A 1 5 ? -3.867 1.263 -10.215 1.00 45.22 5 GLY A O 19
ATOM 11870 N N . TRP A 1 6 ? -4.759 -0.024 -8.601 1.00 22.41 6 TRP A N 19
ATOM 11871 C CA . TRP A 1 6 ? -3.844 -1.137 -8.831 1.00 2.21 6 TRP A CA 19
ATOM 11872 C C . TRP A 1 6 ? -4.466 -2.455 -8.384 1.00 12.11 6 TRP A C 19
ATOM 11873 O O . TRP A 1 6 ? -4.213 -2.926 -7.276 1.00 3.14 6 TRP A O 19
ATOM 11894 N N . GLN A 1 7 ? -5.281 -3.045 -9.253 1.00 3.31 7 GLN A N 19
ATOM 11895 C CA . GLN A 1 7 ? -5.939 -4.309 -8.946 1.00 0.15 7 GLN A CA 19
ATOM 11896 C C . GLN A 1 7 ? -5.136 -5.487 -9.488 1.00 12.30 7 GLN A C 19
ATOM 11897 O O . GLN A 1 7 ? -4.002 -5.324 -9.937 1.00 13.13 7 GLN A O 19
ATOM 11911 N N . GLY A 1 8 ? -5.733 -6.674 -9.443 1.00 23.21 8 GLY 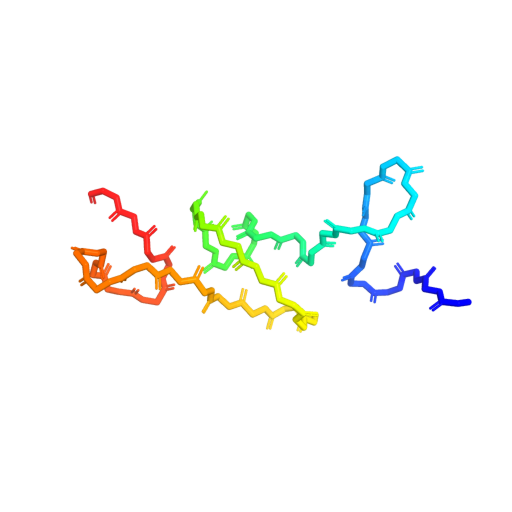A N 19
ATOM 11912 C CA . GLY A 1 8 ? -5.058 -7.862 -9.933 1.00 31.25 8 GLY A CA 19
ATOM 11913 C C . GLY A 1 8 ? -4.547 -8.743 -8.810 1.00 31.03 8 GLY A C 19
ATOM 11914 O O . GLY A 1 8 ? -5.323 -9.209 -7.974 1.00 62.52 8 GLY A O 19
ATOM 11918 N N . LEU A 1 9 ? -3.239 -8.973 -8.789 1.00 60.34 9 LEU A N 19
ATOM 11919 C CA . LEU A 1 9 ? -2.625 -9.806 -7.761 1.00 64.12 9 LEU A CA 19
ATOM 11920 C C . LEU A 1 9 ? -1.443 -9.090 -7.114 1.00 53.04 9 LEU A C 19
ATOM 11921 O O . LEU A 1 9 ? -1.383 -8.950 -5.893 1.00 3.33 9 LEU A O 19
ATOM 11937 N N . TYR A 1 10 ? -0.508 -8.637 -7.942 1.00 20.14 10 TYR A N 19
ATOM 11938 C CA . TYR A 1 10 ? 0.672 -7.935 -7.450 1.00 71.24 10 TYR A CA 19
ATOM 11939 C C . TYR A 1 10 ? 0.651 -6.470 -7.876 1.00 61.44 10 TYR A C 19
ATOM 11940 O O . TYR A 1 10 ? 1.698 -5.859 -8.092 1.00 61.11 10 TYR A O 19
ATOM 11958 N N . CYS A 1 11 ? -0.549 -5.913 -7.995 1.00 51.43 11 CYS A N 19
ATOM 11959 C CA . CYS A 1 11 ? -0.709 -4.520 -8.395 1.00 15.20 11 CYS A CA 19
ATOM 11960 C C . CYS A 1 11 ? 0.048 -4.234 -9.688 1.00 64.43 11 CYS A C 19
ATOM 11961 O O . CYS A 1 11 ? 1.031 -3.493 -9.693 1.00 63.03 11 CYS A O 19
ATOM 11968 N N . ASP A 1 12 ? -0.416 -4.828 -10.783 1.00 2.45 12 ASP A N 19
ATOM 11969 C CA . ASP A 1 12 ? 0.217 -4.637 -12.083 1.00 14.44 12 ASP A CA 19
ATOM 11970 C C . ASP A 1 12 ? -0.753 -3.993 -13.069 1.00 42.21 12 ASP A C 19
ATOM 11971 O O . ASP A 1 12 ? -0.345 -3.249 -13.961 1.00 50.42 12 ASP A O 19
ATOM 11980 N N . LYS A 1 13 ? -2.038 -4.285 -12.903 1.00 53.14 13 LYS A N 19
ATOM 11981 C CA . LYS A 1 13 ? -3.067 -3.735 -13.778 1.00 72.32 13 LYS A CA 19
ATOM 11982 C C . LYS A 1 13 ? -3.619 -2.429 -13.216 1.00 22.13 13 LYS A C 19
ATOM 11983 O O . LYS A 1 13 ? -3.975 -2.349 -12.040 1.00 23.04 13 LYS A O 19
ATOM 12002 N N . CYS A 1 14 ? -3.688 -1.408 -14.063 1.00 55.11 14 CYS A N 19
ATOM 12003 C CA . CYS A 1 14 ? -4.198 -0.105 -13.651 1.00 63.45 14 CYS A CA 19
ATOM 12004 C C . CYS A 1 14 ? -5.659 0.061 -14.059 1.00 62.01 14 CYS A C 19
ATOM 12005 O O . CYS A 1 14 ? -6.131 1.178 -14.272 1.00 11.24 14 CYS A O 19
ATOM 12012 N N . ILE A 1 15 ? -6.368 -1.057 -14.166 1.00 34.33 15 ILE A N 19
ATOM 12013 C CA . ILE A 1 15 ? -7.775 -1.035 -14.546 1.00 73.32 15 ILE A CA 19
ATOM 12014 C C . ILE A 1 15 ? -7.981 -0.268 -15.848 1.00 62.41 15 ILE A C 19
ATOM 12015 O O . ILE A 1 15 ? -8.425 0.880 -15.858 1.00 21.23 15 ILE A O 19
ATOM 12031 N N . PRO A 1 16 ? -7.652 -0.917 -16.975 1.00 72.21 16 PRO A N 19
ATOM 12032 C CA . PRO A 1 16 ? -7.794 -0.316 -18.305 1.00 34.34 16 PRO A CA 19
ATOM 12033 C C . PRO A 1 16 ? -9.254 -0.147 -18.711 1.00 73.43 16 PRO A C 19
ATOM 12034 O O . PRO A 1 16 ? -9.581 0.685 -19.558 1.00 70.11 16 PRO A O 19
ATOM 12045 N N . HIS A 1 17 ? -10.129 -0.942 -18.102 1.00 52.35 17 HIS A N 19
ATOM 12046 C CA . HIS A 1 17 ? -11.556 -0.879 -18.401 1.00 44.20 17 HIS A CA 19
ATOM 12047 C C . HIS A 1 17 ? -12.053 0.563 -18.374 1.00 51.33 17 HIS A C 19
ATOM 12048 O O . HIS A 1 17 ? -12.502 1.110 -19.382 1.00 64.54 17 HIS A O 19
ATOM 12062 N N . PRO A 1 18 ? -11.974 1.196 -17.194 1.00 62.50 18 PRO A N 19
ATOM 12063 C CA . PRO A 1 18 ? -12.412 2.582 -17.008 1.00 3.02 18 PRO A CA 19
ATOM 12064 C C . PRO A 1 18 ? -11.498 3.578 -17.714 1.00 11.23 18 PRO A C 19
ATOM 12065 O O . PRO A 1 18 ? -10.601 4.155 -17.101 1.00 21.14 18 PRO A O 19
ATOM 12076 N N . GLY A 1 19 ? -11.733 3.776 -19.007 1.00 52.24 19 GLY A N 19
ATOM 12077 C CA . GLY A 1 19 ? -10.923 4.704 -19.775 1.00 70.31 19 GLY A CA 19
ATOM 12078 C C . GLY A 1 19 ? -10.143 4.016 -20.878 1.00 41.51 19 GLY A C 19
ATOM 12079 O O . GLY A 1 19 ? -9.226 4.600 -21.456 1.00 65.04 19 GLY A O 19
ATOM 12083 N N . CYS A 1 20 ? -10.506 2.772 -21.170 1.00 42.14 20 CYS A N 19
ATOM 12084 C CA . CYS A 1 20 ? -9.833 2.003 -22.210 1.00 24.32 20 CYS A CA 19
ATOM 12085 C C . CYS A 1 20 ? -10.457 0.617 -22.351 1.00 45.44 20 CYS A C 19
ATOM 12086 O O . CYS A 1 20 ? -11.383 0.264 -21.622 1.00 55.42 20 CYS A O 19
ATOM 12093 N N . VAL A 1 21 ? -9.941 -0.164 -23.295 1.00 71.02 21 VAL A N 19
ATOM 12094 C CA . VAL A 1 21 ? -10.446 -1.511 -23.532 1.00 61.23 21 VAL A CA 19
ATOM 12095 C C . VAL A 1 21 ? -9.302 -2.510 -23.672 1.00 55.35 21 VAL A C 19
ATOM 12096 O O . VAL A 1 21 ? -9.250 -3.514 -22.962 1.00 33.21 21 VAL A O 19
ATOM 12109 N N . HIS A 1 22 ? -8.387 -2.227 -24.594 1.00 4.15 22 HIS A N 19
ATOM 12110 C CA . HIS A 1 22 ? -7.242 -3.100 -24.827 1.00 22.24 22 HIS A CA 19
ATOM 12111 C C . HIS A 1 22 ? -5.935 -2.319 -24.732 1.00 24.24 22 HIS A C 19
ATOM 12112 O O . HIS A 1 22 ? -5.938 -1.091 -24.653 1.00 63.52 22 HIS A O 19
ATOM 12126 N N . GLY A 1 23 ? -4.818 -3.041 -24.739 1.00 4.34 23 GLY A N 19
ATOM 12127 C CA . GLY A 1 23 ? -3.519 -2.399 -24.652 1.00 12.53 23 GLY A CA 19
ATOM 12128 C C . GLY A 1 23 ? -2.812 -2.694 -23.344 1.00 33.42 23 GLY A C 19
ATOM 12129 O O . GLY A 1 23 ? -2.934 -3.792 -22.799 1.00 73.24 23 GLY A O 19
ATOM 12133 N N . ILE A 1 24 ? -2.070 -1.714 -22.839 1.00 73.53 24 ILE A N 19
ATOM 12134 C CA . ILE A 1 24 ? -1.341 -1.876 -21.588 1.00 20.14 24 ILE A CA 19
ATOM 12135 C C . ILE A 1 24 ? -1.229 -0.551 -20.841 1.00 53.14 24 ILE A C 19
ATOM 12136 O O . ILE A 1 24 ? -1.783 0.463 -21.268 1.00 32.13 24 ILE A O 19
ATOM 12152 N N . CYS A 1 25 ? -0.508 -0.566 -19.726 1.00 2.54 25 CYS A N 19
ATOM 12153 C CA . CYS A 1 25 ? -0.321 0.635 -18.919 1.00 71.44 25 CYS A CA 19
ATOM 12154 C C . CYS A 1 25 ? 0.670 0.381 -17.787 1.00 70.42 25 CYS A C 19
ATOM 12155 O O . CYS A 1 25 ? 0.723 -0.715 -17.230 1.00 4.34 25 CYS A O 19
ATOM 12162 N N . ASN A 1 26 ? 1.453 1.401 -17.453 1.00 52.42 26 ASN A N 19
ATOM 12163 C CA . ASN A 1 26 ? 2.442 1.289 -16.388 1.00 4.11 26 ASN A CA 19
ATOM 12164 C C . ASN A 1 26 ? 2.058 2.159 -15.195 1.00 4.12 26 ASN A C 19
ATOM 12165 O O . ASN A 1 26 ? 2.447 1.880 -14.061 1.00 15.21 26 ASN A O 19
ATOM 12176 N N . GLU A 1 27 ? 1.293 3.213 -15.460 1.00 2.31 27 GLU A N 19
ATOM 12177 C CA . GLU A 1 27 ? 0.857 4.124 -14.408 1.00 21.24 27 GLU A CA 19
ATOM 12178 C C . GLU A 1 27 ? -0.623 3.924 -14.094 1.00 22.42 27 GLU A C 19
ATOM 12179 O O . GLU A 1 27 ? -1.382 3.366 -14.887 1.00 43.31 27 GLU A O 19
ATOM 12191 N N . PRO A 1 28 ? -1.044 4.388 -12.908 1.00 41.52 28 PRO A N 19
ATOM 12192 C CA . PRO A 1 28 ? -2.435 4.273 -12.461 1.00 72.54 28 PRO A CA 19
ATOM 12193 C C . PRO A 1 28 ? -3.377 5.170 -13.258 1.00 24.42 28 PRO A C 19
ATOM 12194 O O . PRO A 1 28 ? -3.117 6.361 -13.430 1.00 23.55 28 PRO A O 19
ATOM 12205 N N . TRP A 1 29 ? -4.470 4.591 -13.741 1.00 63.31 29 TRP A N 19
ATOM 12206 C CA . TRP A 1 29 ? -5.450 5.339 -14.520 1.00 12.15 29 TRP A CA 19
ATOM 12207 C C . TRP A 1 29 ? -4.836 5.857 -15.815 1.00 70.35 29 TRP A C 19
ATOM 12208 O O . TRP A 1 29 ? -4.451 7.022 -15.907 1.00 54.14 29 TRP A O 19
ATOM 12229 N N . GLN A 1 30 ? -4.748 4.984 -16.814 1.00 23.44 30 GLN A N 19
ATOM 12230 C CA . GLN A 1 30 ? -4.179 5.354 -18.104 1.00 53.32 30 GLN A CA 19
ATOM 12231 C C . GLN A 1 30 ? -4.815 4.547 -19.231 1.00 52.11 30 GLN A C 19
ATOM 12232 O O . GLN A 1 30 ? -5.716 3.740 -18.999 1.00 51.23 30 GLN A O 19
ATOM 12246 N N . CYS A 1 31 ? -4.341 4.770 -20.452 1.00 51.03 31 CYS A N 19
ATOM 12247 C CA . CYS A 1 31 ? -4.863 4.065 -21.616 1.00 72.44 31 CYS A CA 19
ATOM 12248 C C . CYS A 1 31 ? -3.873 4.122 -22.776 1.00 54.14 31 CYS A C 19
ATOM 12249 O O . CYS A 1 31 ? -3.792 5.124 -23.489 1.00 33.41 31 CYS A O 19
ATOM 12256 N N . LEU A 1 32 ? -3.123 3.042 -22.960 1.00 62.42 32 LEU A N 19
ATOM 12257 C CA . LEU A 1 32 ? -2.138 2.968 -24.034 1.00 21.31 32 LEU A CA 19
ATOM 12258 C C . LEU A 1 32 ? -2.565 1.959 -25.096 1.00 3.42 32 LEU A C 19
ATOM 12259 O O . LEU A 1 32 ? -3.287 1.005 -24.806 1.00 70.04 32 LEU A O 19
ATOM 12275 N N . CYS A 1 33 ? -2.112 2.176 -26.326 1.00 43.10 33 CYS A N 19
ATOM 12276 C CA . CYS A 1 33 ? -2.444 1.286 -27.432 1.00 14.22 33 CYS A CA 19
ATOM 12277 C C . CYS A 1 33 ? -1.779 1.752 -28.724 1.00 34.01 33 CYS A C 19
ATOM 12278 O O . CYS A 1 33 ? -1.450 2.928 -28.875 1.00 33.03 33 CYS A O 19
ATOM 12285 N N . GLU A 1 34 ? -1.586 0.821 -29.652 1.00 63.54 34 GLU A N 19
ATOM 12286 C CA . GLU A 1 34 ? -0.960 1.136 -30.931 1.00 44.00 34 GLU A CA 19
ATOM 12287 C C . GLU A 1 34 ? -1.745 2.216 -31.670 1.00 32.23 34 GLU A C 19
ATOM 12288 O O . GLU A 1 34 ? -2.969 2.295 -31.560 1.00 73.42 34 GLU A O 19
ATOM 12300 N N . THR A 1 35 ? -1.032 3.048 -32.423 1.00 30.34 35 THR A N 19
ATOM 12301 C CA . THR A 1 35 ? -1.660 4.124 -33.178 1.00 54.01 35 THR A CA 19
ATOM 12302 C C . THR A 1 35 ? -2.721 3.582 -34.130 1.00 24.43 35 THR A C 19
ATOM 12303 O O . THR A 1 35 ? -3.685 4.271 -34.457 1.00 51.33 35 THR A O 19
ATOM 12314 N N . ASN A 1 36 ? -2.535 2.341 -34.570 1.00 13.23 36 ASN A N 19
ATOM 12315 C CA . ASN A 1 36 ? -3.477 1.706 -35.484 1.00 70.03 36 ASN A CA 19
ATOM 12316 C C . ASN A 1 36 ? -4.902 1.795 -34.946 1.00 61.13 36 ASN A C 19
ATOM 12317 O O . ASN A 1 36 ? -5.846 2.037 -35.698 1.00 41.33 36 ASN A O 19
ATOM 12328 N N . TRP A 1 37 ? -5.049 1.598 -33.641 1.00 63.33 37 TRP A N 19
ATOM 12329 C CA . TRP A 1 37 ? -6.359 1.656 -33.002 1.00 44.22 37 TRP A CA 19
ATOM 12330 C C . TRP A 1 37 ? -7.040 2.991 -33.279 1.00 53.45 37 TRP A C 19
ATOM 12331 O O . TRP A 1 37 ? -6.381 3.984 -33.587 1.00 72.41 37 TRP A O 19
ATOM 12352 N N . GLY A 1 38 ? -8.365 3.009 -33.168 1.00 53.23 38 GLY A N 19
ATOM 12353 C CA . GLY A 1 38 ? -9.114 4.229 -33.410 1.00 63.24 38 GLY A CA 19
ATOM 12354 C C . GLY A 1 38 ? -10.119 4.519 -32.314 1.00 12.31 38 GLY A C 19
ATOM 12355 O O . GLY A 1 38 ? -11.221 3.971 -32.311 1.00 4.31 38 GLY A O 19
ATOM 12359 N N . GLY A 1 39 ? -9.739 5.384 -31.378 1.00 21.21 39 GLY A N 19
ATOM 12360 C CA . GLY A 1 39 ? -10.626 5.730 -30.283 1.00 33.41 39 GLY A CA 19
ATOM 12361 C C . GLY A 1 39 ? -9.873 6.172 -29.044 1.00 52.21 39 GLY A C 19
ATOM 12362 O O . GLY A 1 39 ? -8.731 5.769 -28.828 1.00 30.52 39 GLY A O 19
ATOM 12366 N N . GLN A 1 40 ? -10.514 7.005 -28.230 1.00 43.33 40 GLN A N 19
ATOM 12367 C CA . GLN A 1 40 ? -9.895 7.505 -27.008 1.00 32.31 40 GLN A CA 19
ATOM 12368 C C . GLN A 1 40 ? -9.662 6.372 -26.014 1.00 32.13 40 GLN A C 19
ATOM 12369 O O . GLN A 1 40 ? -8.665 6.361 -25.291 1.00 1.42 40 GLN A O 19
ATOM 12383 N N . LEU A 1 41 ? -10.588 5.420 -25.982 1.00 30.22 41 LEU A N 19
ATOM 12384 C CA . LEU A 1 41 ? -10.484 4.281 -25.075 1.00 41.44 41 LEU A CA 19
ATOM 12385 C C . LEU A 1 41 ? -9.883 3.073 -25.786 1.00 20.11 41 LEU A C 19
ATOM 12386 O O . LEU A 1 41 ? -10.127 1.929 -25.402 1.00 21.43 41 LEU A O 19
ATOM 12402 N N . CYS A 1 42 ? -9.094 3.334 -26.823 1.00 14.41 42 CYS A N 19
ATOM 12403 C CA . CYS A 1 42 ? -8.456 2.269 -27.587 1.00 13.22 42 CYS A CA 19
ATOM 12404 C C . CYS A 1 42 ? -9.482 1.233 -28.037 1.00 51.23 42 CYS A C 19
ATOM 12405 O O . CYS A 1 42 ? -9.362 0.049 -27.724 1.00 33.32 42 CYS A O 19
ATOM 12412 N N . ASP A 1 43 ? -10.489 1.688 -28.774 1.00 54.22 43 ASP A N 19
ATOM 12413 C CA . ASP A 1 43 ? -11.536 0.801 -29.270 1.00 1.55 43 ASP A CA 19
ATOM 12414 C C . ASP A 1 43 ? -11.560 0.788 -30.795 1.00 11.42 43 ASP A C 19
ATOM 12415 O O . ASP A 1 43 ? -10.827 1.534 -31.445 1.00 14.42 43 ASP A O 19
ATOM 12424 N N . LYS A 1 44 ? -12.407 -0.065 -31.361 1.00 23.24 44 LYS A N 19
ATOM 12425 C CA . LYS A 1 44 ? -12.528 -0.177 -32.809 1.00 44.44 44 LYS A CA 19
ATOM 12426 C C . LYS A 1 44 ? -13.460 0.897 -33.362 1.00 34.54 44 LYS A C 19
ATOM 12427 O O . LYS A 1 44 ? -14.655 0.907 -33.065 1.00 33.32 44 LYS A O 19
ATOM 12446 N N . ARG A 1 1 ? -2.515 -6.836 -0.888 1.00 54.12 1 ARG A N 20
ATOM 12447 C CA . ARG A 1 1 ? -3.207 -5.583 -0.610 1.00 73.11 1 ARG A CA 20
ATOM 12448 C C . ARG A 1 1 ? -2.548 -4.422 -1.350 1.00 33.34 1 ARG A C 20
ATOM 12449 O O . ARG A 1 1 ? -1.375 -4.118 -1.130 1.00 74.23 1 ARG A O 20
ATOM 12470 N N . CYS A 1 2 ? -3.310 -3.778 -2.227 1.00 13.32 2 CYS A N 20
ATOM 12471 C CA . CYS A 1 2 ? -2.802 -2.651 -3.000 1.00 23.21 2 CYS A CA 20
ATOM 12472 C C . CYS A 1 2 ? -3.484 -1.352 -2.582 1.00 31.03 2 CYS A C 20
ATOM 12473 O O . CYS A 1 2 ? -4.247 -1.324 -1.617 1.00 15.32 2 CYS A O 20
ATOM 12480 N N . GLN A 1 3 ? -3.203 -0.280 -3.315 1.00 51.21 3 GLN A N 20
ATOM 12481 C CA . GLN A 1 3 ? -3.789 1.022 -3.020 1.00 15.11 3 GLN A CA 20
ATOM 12482 C C . GLN A 1 3 ? -4.797 1.421 -4.093 1.00 15.14 3 GLN A C 20
ATOM 12483 O O . GLN A 1 3 ? -5.131 0.626 -4.971 1.00 73.23 3 GLN A O 20
ATOM 12497 N N . TYR A 1 4 ? -5.279 2.657 -4.015 1.00 21.44 4 TYR A N 20
ATOM 12498 C CA . TYR A 1 4 ? -6.251 3.160 -4.977 1.00 52.24 4 TYR A CA 20
ATOM 12499 C C . TYR A 1 4 ? -5.598 3.406 -6.334 1.00 23.01 4 TYR A C 20
ATOM 12500 O O . TYR A 1 4 ? -4.473 3.897 -6.414 1.00 4.01 4 TYR A O 20
ATOM 12518 N N . GLY A 1 5 ? -6.314 3.061 -7.400 1.00 23.42 5 GLY A N 20
ATOM 12519 C CA . GLY A 1 5 ? -5.789 3.251 -8.739 1.00 40.14 5 GLY A CA 20
ATOM 12520 C C . GLY A 1 5 ? -4.708 2.247 -9.087 1.00 32.31 5 GLY A C 20
ATOM 12521 O O . GLY A 1 5 ? -3.923 2.465 -10.010 1.00 21.55 5 GLY A O 20
ATOM 12525 N N . TRP A 1 6 ? -4.667 1.145 -8.346 1.00 43.23 6 TRP A N 20
ATOM 12526 C CA . TRP A 1 6 ? -3.672 0.104 -8.580 1.00 53.14 6 TRP A CA 20
ATOM 12527 C C . TRP A 1 6 ? -4.180 -1.251 -8.101 1.00 22.23 6 TRP A C 20
ATOM 12528 O O . TRP A 1 6 ? -3.995 -1.617 -6.940 1.00 54.22 6 TRP A O 20
ATOM 12549 N N . GLN A 1 7 ? -4.819 -1.991 -9.001 1.00 20.43 7 GLN A N 20
ATOM 12550 C CA . GLN A 1 7 ? -5.353 -3.307 -8.667 1.00 51.52 7 GLN A CA 20
ATOM 12551 C C . GLN A 1 7 ? -4.475 -4.413 -9.243 1.00 10.32 7 GLN A C 20
ATOM 12552 O O . GLN A 1 7 ? -3.377 -4.155 -9.734 1.00 70.02 7 GLN A O 20
ATOM 12566 N N . GLY A 1 8 ? -4.967 -5.646 -9.178 1.00 21.42 8 GLY A N 20
ATOM 12567 C CA . GLY A 1 8 ? -4.214 -6.773 -9.696 1.00 24.52 8 GLY A CA 20
ATOM 12568 C C . GLY A 1 8 ? -3.643 -7.645 -8.594 1.00 41.34 8 GLY A C 20
ATOM 12569 O O . GLY A 1 8 ? -3.823 -7.359 -7.410 1.00 11.41 8 GLY A O 20
ATOM 12573 N N . LEU A 1 9 ? -2.954 -8.712 -8.984 1.00 1.35 9 LEU A N 20
ATOM 12574 C CA . LEU A 1 9 ? -2.356 -9.629 -8.020 1.00 62.40 9 LEU A CA 20
ATOM 12575 C C . LEU A 1 9 ? -1.137 -9.000 -7.352 1.00 54.13 9 LEU A C 20
ATOM 12576 O O . LEU A 1 9 ? -1.063 -8.915 -6.126 1.00 73.22 9 LEU A O 20
ATOM 12592 N N . TYR A 1 10 ? -0.186 -8.558 -8.167 1.00 5.05 10 TYR A N 20
ATOM 12593 C CA . TYR A 1 10 ? 1.030 -7.936 -7.655 1.00 11.12 10 TYR A CA 20
ATOM 12594 C C . TYR A 1 10 ? 0.958 -6.417 -7.778 1.00 13.05 10 TYR A C 20
ATOM 12595 O O . TYR A 1 10 ? 1.982 -5.740 -7.868 1.00 44.01 10 TYR A O 20
ATOM 12613 N N . CYS A 1 11 ? -0.261 -5.887 -7.779 1.00 60.42 11 CYS A N 20
ATOM 12614 C CA . CYS A 1 11 ? -0.470 -4.449 -7.890 1.00 51.14 11 CYS A CA 20
ATOM 12615 C C . CYS A 1 11 ? 0.200 -3.897 -9.145 1.00 62.14 11 CYS A C 20
ATOM 12616 O O . CYS A 1 11 ? 0.926 -2.904 -9.089 1.00 32.24 11 CYS A O 20
ATOM 12623 N N . ASP A 1 12 ? -0.048 -4.548 -10.277 1.00 14.35 12 ASP A N 20
ATOM 12624 C CA . ASP A 1 12 ? 0.529 -4.122 -11.546 1.00 63.21 12 ASP A CA 20
ATOM 12625 C C . ASP A 1 12 ? -0.562 -3.866 -12.581 1.00 2.21 12 ASP A C 20
ATOM 12626 O O . ASP A 1 12 ? -0.571 -4.472 -13.652 1.00 74.05 12 ASP A O 20
ATOM 12635 N N . LYS A 1 13 ? -1.481 -2.964 -12.253 1.00 30.22 13 LYS A N 20
ATOM 12636 C CA . LYS A 1 13 ? -2.577 -2.626 -13.153 1.00 34.33 13 LYS A CA 20
ATOM 12637 C C . LYS A 1 13 ? -3.290 -1.359 -12.691 1.00 22.25 13 LYS A C 20
ATOM 12638 O O . LYS A 1 13 ? -3.712 -1.257 -11.538 1.00 64.01 13 LYS A O 20
ATOM 12657 N N . CYS A 1 14 ? -3.422 -0.396 -13.597 1.00 20.24 14 CYS A N 20
ATOM 12658 C CA . CYS A 1 14 ? -4.084 0.864 -13.283 1.00 12.02 14 CYS A CA 20
ATOM 12659 C C . CYS A 1 14 ? -5.549 0.830 -13.710 1.00 22.01 14 CYS A C 20
ATOM 12660 O O . CYS A 1 14 ? -6.151 1.869 -13.980 1.00 53.34 14 CYS A O 20
ATOM 12667 N N . ILE A 1 15 ? -6.115 -0.371 -13.768 1.00 4.12 15 ILE A N 20
ATOM 12668 C CA . ILE A 1 15 ? -7.508 -0.540 -14.160 1.00 71.13 15 ILE A CA 20
ATOM 12669 C C . ILE A 1 15 ? -7.785 0.123 -15.505 1.00 63.04 15 ILE A C 20
ATOM 12670 O O . ILE A 1 15 ? -8.369 1.204 -15.584 1.00 45.03 15 ILE A O 20
ATOM 12686 N N . PRO A 1 16 ? -7.358 -0.540 -16.591 1.00 2.34 16 PRO A N 20
ATOM 12687 C CA . PRO A 1 16 ? -7.550 -0.035 -17.953 1.00 54.42 16 PRO A CA 20
ATOM 12688 C C . PRO A 1 16 ? -9.013 -0.073 -18.384 1.00 45.14 16 PRO A C 20
ATOM 12689 O O . PRO A 1 16 ? -9.426 0.664 -19.280 1.00 44.32 16 PRO A O 20
ATOM 12700 N N . HIS A 1 17 ? -9.792 -0.936 -17.741 1.00 60.52 17 HIS A N 20
ATOM 12701 C CA . HIS A 1 17 ? -11.210 -1.070 -18.058 1.00 45.21 17 HIS A CA 20
ATOM 12702 C C . HIS A 1 17 ? -11.883 0.298 -18.123 1.00 64.12 17 HIS A C 20
ATOM 12703 O O . HIS A 1 17 ? -12.376 0.725 -19.167 1.00 72.21 17 HIS A O 20
ATOM 12717 N N . PRO A 1 18 ? -11.905 1.002 -16.982 1.00 3.12 18 PRO A N 20
ATOM 12718 C CA . PRO A 1 18 ? -12.515 2.331 -16.884 1.00 3.55 18 PRO A CA 20
ATOM 12719 C C . PRO A 1 18 ? -11.719 3.392 -17.637 1.00 24.41 18 PRO A C 20
ATOM 12720 O O . PRO A 1 18 ? -10.967 4.160 -17.038 1.00 32.21 18 PRO A O 20
ATOM 12731 N N . GLY A 1 19 ? -11.889 3.428 -18.955 1.00 71.11 19 GLY A N 20
ATOM 12732 C CA . GLY A 1 19 ? -11.180 4.398 -19.768 1.00 41.34 19 GLY A CA 20
ATOM 12733 C C . GLY A 1 19 ? -10.327 3.745 -20.838 1.00 4.43 19 GLY A C 20
ATOM 12734 O O . GLY A 1 19 ? -9.491 4.400 -21.461 1.00 43.32 19 GLY A O 20
ATOM 12738 N N . CYS A 1 20 ? -10.535 2.450 -21.050 1.00 52.40 20 CYS A N 20
ATOM 12739 C CA . CYS A 1 20 ? -9.778 1.707 -22.049 1.00 44.15 20 CYS A CA 20
ATOM 12740 C C . CYS A 1 20 ? -10.264 0.263 -22.138 1.00 3.34 20 CYS A C 20
ATOM 12741 O O . CYS A 1 20 ? -10.937 -0.233 -21.234 1.00 41.11 20 CYS A O 20
ATOM 12748 N N . VAL A 1 21 ? -9.917 -0.406 -23.232 1.00 73.25 21 VAL A N 20
ATOM 12749 C CA . VAL A 1 21 ? -10.316 -1.793 -23.439 1.00 35.21 21 VAL A CA 20
ATOM 12750 C C . VAL A 1 21 ? -9.101 -2.712 -23.495 1.00 34.33 21 VAL A C 20
ATOM 12751 O O . VAL A 1 21 ? -9.049 -3.733 -22.807 1.00 52.24 21 VAL A O 20
ATOM 12764 N N . HIS A 1 22 ? -8.125 -2.344 -24.317 1.00 44.45 22 HIS A N 20
ATOM 12765 C CA . HIS A 1 22 ? -6.908 -3.135 -24.463 1.00 2.34 22 HIS A CA 20
ATOM 12766 C C . HIS A 1 22 ? -5.670 -2.246 -24.388 1.00 21.15 22 HIS A C 20
ATOM 12767 O O . HIS A 1 22 ? -5.768 -1.022 -24.454 1.00 44.50 22 HIS A O 20
ATOM 12781 N N . GLY A 1 23 ? -4.505 -2.872 -24.248 1.00 32.23 23 GLY A N 20
ATOM 12782 C CA . GLY A 1 23 ? -3.265 -2.123 -24.165 1.00 13.41 23 GLY A CA 20
ATOM 12783 C C . GLY A 1 23 ? -2.609 -2.237 -22.803 1.00 43.45 23 GLY A C 20
ATOM 12784 O O . GLY A 1 23 ? -2.788 -3.233 -22.102 1.00 53.40 23 GLY A O 20
ATOM 12788 N N . ILE A 1 24 ? -1.845 -1.216 -22.429 1.00 41.34 24 ILE A N 20
ATOM 12789 C CA . ILE A 1 24 ? -1.159 -1.206 -21.143 1.00 71.53 24 ILE A CA 20
ATOM 12790 C C . ILE A 1 24 ? -1.175 0.186 -20.522 1.00 34.14 24 ILE A C 20
ATOM 12791 O O . ILE A 1 24 ? -1.804 1.105 -21.047 1.00 44.33 24 ILE A O 20
ATOM 12807 N N . CYS A 1 25 ? -0.479 0.335 -19.400 1.00 0.12 25 CYS A N 20
ATOM 12808 C CA . CYS A 1 25 ? -0.411 1.615 -18.706 1.00 12.33 25 CYS A CA 20
ATOM 12809 C C . CYS A 1 25 ? 0.632 1.576 -17.593 1.00 11.14 25 CYS A C 20
ATOM 12810 O O . CYS A 1 25 ? 0.831 0.546 -16.951 1.00 21.41 25 CYS A O 20
ATOM 12817 N N . ASN A 1 26 ? 1.294 2.707 -17.370 1.00 23.41 26 ASN A N 20
ATOM 12818 C CA . ASN A 1 26 ? 2.317 2.802 -16.335 1.00 22.13 26 ASN A CA 20
ATOM 12819 C C . ASN A 1 26 ? 1.870 3.734 -15.213 1.00 4.14 26 ASN A C 20
ATOM 12820 O O . ASN A 1 26 ? 2.345 3.631 -14.082 1.00 12.41 26 ASN A O 20
ATOM 12831 N N . GLU A 1 27 ? 0.955 4.642 -15.534 1.00 54.45 27 GLU A N 20
ATOM 12832 C CA . GLU A 1 27 ? 0.444 5.593 -14.553 1.00 63.42 27 GLU A CA 20
ATOM 12833 C C . GLU A 1 27 ? -1.005 5.279 -14.194 1.00 72.54 27 GLU A C 20
ATOM 12834 O O . GLU A 1 27 ? -1.714 4.582 -14.921 1.00 52.11 27 GLU A O 20
ATOM 12846 N N . PRO A 1 28 ? -1.457 5.803 -13.046 1.00 10.53 28 PRO A N 20
ATOM 12847 C CA . PRO A 1 28 ? -2.825 5.593 -12.563 1.00 53.14 28 PRO A CA 20
ATOM 12848 C C . PRO A 1 28 ? -3.859 6.321 -13.416 1.00 61.34 28 PRO A C 20
ATOM 12849 O O . PRO A 1 28 ? -3.734 7.518 -13.672 1.00 14.55 28 PRO A O 20
ATOM 12860 N N . TRP A 1 29 ? -4.878 5.590 -13.854 1.00 22.12 29 TRP A N 20
ATOM 12861 C CA . TRP A 1 29 ? -5.934 6.167 -14.678 1.00 64.13 29 TRP A CA 20
ATOM 12862 C C . TRP A 1 29 ? -5.378 6.656 -16.011 1.00 64.11 29 TRP A C 20
ATOM 12863 O O . TRP A 1 29 ? -5.071 7.837 -16.169 1.00 54.32 29 TRP A O 20
ATOM 12884 N N . GLN A 1 30 ? -5.250 5.740 -16.966 1.00 12.20 30 GLN A N 20
ATOM 12885 C CA . GLN A 1 30 ? -4.730 6.080 -18.285 1.00 52.11 30 GLN A CA 20
ATOM 12886 C C . GLN A 1 30 ? -5.101 5.012 -19.308 1.00 61.43 30 GLN A C 20
ATOM 12887 O O . GLN A 1 30 ? -5.683 3.983 -18.964 1.00 31.31 30 GLN A O 20
ATOM 12901 N N . CYS A 1 31 ? -4.760 5.262 -20.568 1.00 53.30 31 CYS A N 20
ATOM 12902 C CA . CYS A 1 31 ? -5.058 4.323 -21.642 1.00 64.15 31 CYS A CA 20
ATOM 12903 C C . CYS A 1 31 ? -4.003 4.403 -22.742 1.00 62.13 31 CYS A C 20
ATOM 12904 O O . CYS A 1 31 ? -3.724 5.479 -23.273 1.00 61.24 31 CYS A O 20
ATOM 12911 N N . LEU A 1 32 ? -3.420 3.258 -23.080 1.00 21.25 32 LEU A N 20
ATOM 12912 C CA . LEU A 1 32 ? -2.396 3.197 -24.117 1.00 23.04 32 LEU A CA 20
ATOM 12913 C C . LEU A 1 32 ? -2.795 2.222 -25.220 1.00 0.23 32 LEU A C 20
ATOM 12914 O O . LEU A 1 32 ? -3.606 1.321 -25.003 1.00 52.34 32 LEU A O 20
ATOM 12930 N N . CYS A 1 33 ? -2.218 2.407 -26.403 1.00 35.04 33 CYS A N 20
ATOM 12931 C CA . CYS A 1 33 ? -2.512 1.544 -27.540 1.00 60.41 33 CYS A CA 20
ATOM 12932 C C . CYS A 1 33 ? -1.612 1.881 -28.725 1.00 64.52 33 CYS A C 20
ATOM 12933 O O . CYS A 1 33 ? -0.737 2.740 -28.627 1.00 42.25 33 CYS A O 20
ATOM 12940 N N . GLU A 1 34 ? -1.834 1.197 -29.843 1.00 62.34 34 GLU A N 20
ATOM 12941 C CA . GLU A 1 34 ? -1.042 1.423 -31.047 1.00 12.42 34 GLU A CA 20
ATOM 12942 C C . GLU A 1 34 ? -1.744 2.403 -31.983 1.00 61.12 34 GLU A C 20
ATOM 12943 O O . GLU A 1 34 ? -2.932 2.687 -31.827 1.00 71.11 34 GLU A O 20
ATOM 12955 N N . THR A 1 35 ? -1.000 2.917 -32.957 1.00 40.55 35 THR A N 20
ATOM 12956 C CA . THR A 1 35 ? -1.549 3.866 -33.918 1.00 44.13 35 THR A CA 20
ATOM 12957 C C . THR A 1 35 ? -2.790 3.302 -34.600 1.00 43.24 35 THR A C 20
ATOM 12958 O O . THR A 1 35 ? -3.786 4.003 -34.775 1.00 65.15 35 THR A O 20
ATOM 12969 N N . ASN A 1 36 ? -2.723 2.031 -34.983 1.00 41.22 36 ASN A N 20
ATOM 12970 C CA . ASN A 1 36 ? -3.843 1.373 -35.647 1.00 24.14 36 ASN A CA 20
ATOM 12971 C C . ASN A 1 36 ? -5.116 1.497 -34.816 1.00 31.53 36 ASN A C 20
ATOM 12972 O O . ASN A 1 36 ? -6.216 1.595 -35.359 1.00 34.31 36 ASN A O 20
ATOM 12983 N N . TRP A 1 37 ? -4.958 1.492 -33.497 1.00 72.51 37 TRP A N 20
ATOM 12984 C CA . TRP A 1 37 ? -6.095 1.604 -32.591 1.00 35.21 37 TRP A CA 20
ATOM 12985 C C . TRP A 1 37 ? -6.639 3.028 -32.573 1.00 42.21 37 TRP A C 20
ATOM 12986 O O . TRP A 1 37 ? -5.891 3.985 -32.378 1.00 51.50 37 TRP A O 20
ATOM 13007 N N . GLY A 1 38 ? -7.946 3.161 -32.778 1.00 1.40 38 GLY A N 20
ATOM 13008 C CA . GLY A 1 38 ? -8.566 4.473 -32.781 1.00 54.22 38 GLY A CA 20
ATOM 13009 C C . GLY A 1 38 ? -9.547 4.654 -31.640 1.00 32.54 38 GLY A C 20
ATOM 13010 O O . GLY A 1 38 ? -9.450 3.978 -30.616 1.00 51.10 38 GLY A O 20
ATOM 13014 N N . GLY A 1 39 ? -10.495 5.570 -31.815 1.00 20.45 39 GLY A N 20
ATOM 13015 C CA . GLY A 1 39 ? -11.483 5.822 -30.782 1.00 23.34 39 GLY A CA 20
ATOM 13016 C C . GLY A 1 39 ? -10.945 6.695 -29.666 1.00 3.42 39 GLY A C 20
ATOM 13017 O O . GLY A 1 39 ? -9.960 7.410 -29.849 1.00 41.25 39 GLY A O 20
ATOM 13021 N N . GLN A 1 40 ? -11.593 6.639 -28.507 1.00 53.01 40 GLN A N 20
ATOM 13022 C CA . GLN A 1 40 ? -11.175 7.434 -27.359 1.00 22.25 40 GLN A CA 20
ATOM 13023 C C . GLN A 1 40 ? -10.614 6.543 -26.255 1.00 73.41 40 GLN A C 20
ATOM 13024 O O . GLN A 1 40 ? -9.775 6.971 -25.463 1.00 5.54 40 GLN A O 20
ATOM 13038 N N . LEU A 1 41 ? -11.084 5.301 -26.209 1.00 30.13 41 LEU A N 20
ATOM 13039 C CA . LEU A 1 41 ? -10.630 4.348 -25.202 1.00 1.24 41 LEU A CA 20
ATOM 13040 C C . LEU A 1 41 ? -9.831 3.218 -25.842 1.00 73.43 41 LEU A C 20
ATOM 13041 O O . LEU A 1 41 ? -9.752 2.115 -25.301 1.00 31.53 41 LEU A O 20
ATOM 13057 N N . CYS A 1 42 ? -9.239 3.500 -26.998 1.00 30.41 42 CYS A N 20
ATOM 13058 C CA . CYS A 1 42 ? -8.445 2.508 -27.713 1.00 25.04 42 CYS A CA 20
ATOM 13059 C C . CYS A 1 42 ? -9.229 1.212 -27.897 1.00 54.42 42 CYS A C 20
ATOM 13060 O O . CYS A 1 42 ? -9.133 0.295 -27.082 1.00 73.32 42 CYS A O 20
ATOM 13067 N N . ASP A 1 43 ? -10.005 1.146 -28.973 1.00 72.35 43 ASP A N 20
ATOM 13068 C CA . ASP A 1 43 ? -10.806 -0.037 -29.267 1.00 21.33 43 ASP A CA 20
ATOM 13069 C C . ASP A 1 43 ? -10.818 -0.328 -30.764 1.00 62.12 43 ASP A C 20
ATOM 13070 O O . ASP A 1 43 ? -10.688 0.580 -31.585 1.00 52.22 43 ASP A O 20
ATOM 13079 N N . LYS A 1 44 ? -10.973 -1.601 -31.113 1.00 41.33 44 LYS A N 20
ATOM 13080 C CA . LYS A 1 44 ? -11.002 -2.013 -32.512 1.00 1.24 44 LYS A CA 20
ATOM 13081 C C . LYS A 1 44 ? -12.127 -1.309 -33.263 1.00 73.01 44 LYS A C 20
ATOM 13082 O O . LYS A 1 44 ? -11.891 -0.641 -34.270 1.00 55.20 44 LYS A O 20
#

InterPro domains:
  IPR000152 EGF-type aspartate/asparagine hydroxylation site [PS00010] (389-400)
  IPR000152 EGF-type aspartate/asparagine hydroxylation site [PS00010] (427-438)
  IPR000152 EGF-type aspartate/asparagine hydroxylation site [PS00010] (464-475)
  IPR000152 EGF-type aspartate/asparagine hydroxylation site [PS00010] (502-513)
  IPR000152 EGF-type aspartate/asparagine hydroxylation site [PS00010] (540-551)
  IPR000152 EGF-type aspartate/asparagine hydroxylation site [PS00010] (644-655)
  IPR000152 EGF-type aspartate/asparagine hydroxylation site [PS00010] (682-693)
  IPR000152 EGF-type aspartate/asparagine hydroxylation site [PS00010] (720-731)
  IPR000152 EGF-type aspartate/asparagine hydroxylation site [PS00010] (797-808)
  IPR000152 EGF-type aspartate/asparagine hydroxylation site [PS00010] (835-846)
  IPR000742 EGF-like domain [PF00008] (300-332)
  IPR000742 EGF-like domain [PF00008] (340-370)
  IPR000742 EGF-like domain [PF00008] (378-408)
  IPR000742 EGF-like domain [PF00008] (748-777)
  IPR000742 EGF-like domain [PF00008] (786-815)
  IPR000742 EGF-like domain [PS00022] (251-262)
  IPR000742 EGF-like domain [PS00022] (322-333)
  IPR000742 EGF-like domain [PS00022] (360-371)
  IPR000742 EGF-like domain [PS00022] (398-409)
  IPR000742 EGF-like domain [PS00022] (436-447)

Foldseek 3Di:
DDDQLFDDDVSQASPLPVQADDDGDDDHDDADDDPVFDDRRGDD

Nearest PDB structures (foldseek):
  2kb9-assembly1_A  TM=9.335E-01  e=2.774E-08  unclassified
  4cbz-assembly2_B  TM=7.135E-01  e=1.124E-06  Homo sapiens
  4cc0-assembly2_B  TM=7.190E-01  e=1.640E-06  Homo sapiens
  5mwf-assembly2_B  TM=6.863E-01  e=1.359E-05  Homo sapiens
  5mwf-assembly1_A  TM=6.833E-01  e=1.983E-05  Homo sapiens

GO terms:
  GO:0005886 plasma membrane (C, IDA)
  GO:0005112 Notch binding (F, IPI)
  GO:0005886 plasma membrane (C, TAS)
  GO:0005515 protein binding (F, IPI)
  GO:0003184 pulmonary valve morphogenesis (P, IMP)
  GO:0045944 positive regulation of transcription by RNA polymerase II (P, IMP)
  GO:0007219 Notch signaling pathway (P, IMP)
  GO:0061156 pulmonary artery morphogenesis (P, IMP)
  GO:0060090 molecular adaptor activity (F, IDA)
  GO:0060090 molecular adaptor activity (F, EXP)
  GO:0005543 phospholipid binding (F, IMP)
  GO:0016020 membrane (C, IMP)
  GO:0001953 negative regulation of cell-matrix adhesion (P, IDA)
  GO:0022408 negative regulation of cell-cell adhesion (P, IDA)
  GO:0030336 negative regulation of cell migration (P, IDA)
  GO:0097150 neuronal stem cell population maintenance (P, IEP)
  GO:0016020 membrane (C, TAS)
  GO:0002456 T cell mediated immunity (P, IMP)
  GO:2000737 negative regulation of stem cell differentiation (P, IMP)

CATH classification: 2.10.25.10